Protein 5K9Z (pdb70)

Nearest PDB structures (foldseek):
  5k9z-assembly2_D  TM=1.004E+00  e=1.445E-47  Paraburkholderia xenovorans LB400
  5k9z-assembly1_C  TM=9.924E-01  e=1.159E-43  Paraburkholderia xenovorans LB400
  7djs-assembly1_D  TM=9.601E-01  e=5.267E-23  Pseudomonas aeruginosa
  7djs-assembly1_A  TM=9.626E-01  e=2.742E-22  Pseudomonas aeruginosa
  7djs-assembly1_B  TM=9.612E-01  e=4.084E-22  Pseudomonas aeruginosa

CATH classification: 3.40.50.720

Secondary structure (DSSP, 8-state):
-TTTT-EEEEETTTSHHHHHHHHHHHHTT-EEEEEES-HHHHHHHHHHSTT-EEEE--TTSHHHHHHHHHHHHHHHS---EEEE-----EEES-GGG--HHHHHHHHIIIIIHHHHHHHHHHHHHHHHT-EEEEEE--GGGT-SSSS-HHHHHHHHHHHHHHHHHHHHHGGGTEEEEEEEE----TTSS---HHHHHHHHHHHHSGGGTT--S-EEEESTTHHHH-HHHHHHHHSS--EEES--/--TTTT-EEEEETTTSHHHHHHHHHHHHTT-EEEEEES-HHHHHHHHHHSTT-EEEE--TTSHHHHHHHHHHHHHHHS---EEEE-----EEES-GGG--HHHHHHHHIIIIIHHHHHHHHHHHHHHHHT-EEEEEE--GGGTSBSSS-HHHHHHHHHHHHHHHHHHHHHGGGTEEEEEEEE---HHHHH--STTHHHHHHHHHHHH-TTSS---HHHHHHHHHHHHSGGGTT--S-EEEESTTHHHH-STTTTGGGGSPPEEE--/--TTTT-EEEEETTTSHHHHHHHHHHHHTT-EEEEEES-HHHHHHHHHHSTT-EEEE--TTSHHHHHHHHHHHHHHHS---EEEE-----EEES-GGG--HHHHHHHHIIIIIHHHHHHHHHHHHHHHHT-EEEEEE--GGGTSSSSS-HHHHHHHHHHHHHHHHHHHHHGGGTEEEEEEEE---HHHHH--SSSHHHHHHHHHHHH-TTSS---HHHHHHHHHHHHSGGGTT--S-EEEESTTHHHH-STTTTGGGGSPPEEE--/--TTTT-EEEEETTTSHHHHHHHHHHHHTT-EEEEEES-HHHHHHHHHHSTT-EEEE--TTSHHHHHHHHHHHHHHHS---EEEE-----EEES-GGG--HHHHHHHHIIIIIHHHHHHHHHHHHHHHHT-EEEEEE--GGGTSSSSS-HHHHHHHHHHHHHHHHHHHHHGGGTEEEEEEEE----TTSS---HHHHHHHHHHHHSGGGTT--S-EEEESTTTTTB-HHHHHHHHSS--EEES---

Sequence (1022 aa):
ERLKDRVALVTGAASGIGAATARLMAQEGAFVVLADVDEHAGQALARRELRDATFAYTDVSVEAQVAAAVDEALRLHGRLDCMVNNAGFVGAYGSILEETSAAAWHATLGVLLDGVFYGIKHAARAMVKQGSGCILSVASTAGVMGGLGPHAYTSAKHAVIIGLTRSAASELAPRGVRVNAVVAPGTTSPLGTPLMPQQEIAAALVYLASDDARHVNAHTLVVDSGVTVAGASGGAVFHNRPAGFMGRMSERLKDRVALVTGAASGIGAATARLMAQEGAFVVLADVDEHAGQALARELRDATFAYTDVSVEAQVAAAVDEALRLHGRLDCMVNNAGFVGAYGSILETSAAAWHATLGVLLDGVFYGIKHAARAMVKQGSGCILSVASTAGVMGGLGPHAYTSSAKHAVIIGLTRSAASELAPRGVRVNAVAPGTTVTEMMVQGRGSRQAAIDAATRASPLGTPLMPQQEIAAALVYLASDDARHVNAHTLVVDSGVTVAGASGGAVFHNRPAGFMGRSERLKDRVALVTGAASGIGAATARLMAQEGAFVVLADVDEHAGQALARRELRDATFAYTDVSVEAQVAAAVDEALRLHGRLDCMVNNAGFVGAYGSILETSAAAWHATLGVLLDGVFYGIKHAARAMVKQGSGCILSVASTAGVMGGLGPHAYTSSAKHAVIIGLTRSAASELAPRGVRVNAVVAPGTTVTEMMVQGRGSRQAAIDAATRASPLGTPLMPQQEIAAALVYLASDDARHVNAHTLVVDSGVTVAGASGGAVFHNRPAGFMGRSERLKDRVALVTGAASGIGAATARLMAQEGAFVVLADVDEHAGQALARRELRDATFAYTDVSVEAQVAAAVDEALRLHGRLDCMVNNAGFVGAYGSILEETSAAAWHATLGVLLDGVFYGIKHAARAMVKQGSGCILSVASTAGVMGGLGPHAYTSSAKHAVIGLTRSAASELAPRGVRVNAVVAPGTTSPLGTPLMPQQEIAAALVYLASDDARHVNAHTLVVDSGVTVAGASGGAVFHNRPAGFMGRMP

InterPro domains:
  IPR002347 Short-chain dehydrogenase/reductase SDR [PF13561] (14-247)
  IPR002347 Short-chain dehydrogenase/reductase SDR [PR00080] (79-90)
  IPR002347 Short-chain dehydrogenase/reductase SDR [PR00080] (133-141)
  IPR002347 Short-chain dehydrogenase/reductase SDR [PR00080] (153-172)
  IPR002347 Short-chain dehydrogenase/reductase SDR [PR00081] (9-26)
  IPR002347 Short-chain dehydrogenase/reductase SDR [PR00081] (79-90)
  IPR002347 Short-chain dehydrogenase/reductase SDR [PR00081] (127-143)
  IPR002347 Short-chain dehydrogenase/red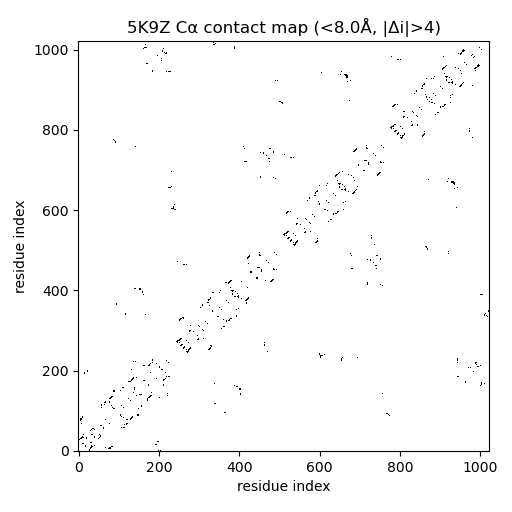uctase SDR [PR00081] (153-172)
  IPR002347 Short-chain dehydrogenase/reductase SDR [PR00081] (174-191)
  IPR002347 Short-chain dehydrogenase/reductase SDR [PR00081] (210-230)
  IPR036291 NAD(P)-binding domain superfamily [SSF51735] (6-248)
  IPR045309 Xanthoxin dehydrogenase ABA2-like [cd05326] (4-247)

Structure (mmCIF, N/CA/C/O backbone):
data_5K9Z
#
_entry.id   5K9Z
#
_cell.length_a   86.290
_cell.length_b   54.760
_cell.length_c   115.730
_cell.angle_alpha   90.000
_cell.angle_beta   100.250
_cell.angle_gamma   90.000
#
_symmetry.space_group_name_H-M   'P 1 21 1'
#
loop_
_entity.id
_entity.type
_entity.pdbx_description
1 polymer 'Putative short-chain dehydrogenase/reductase'
2 non-polymer GLYCEROL
3 water water
#
loop_
_atom_site.group_PDB
_atom_site.id
_atom_site.type_symbol
_atom_site.label_atom_id
_atom_site.label_alt_id
_atom_site.label_comp_id
_atom_site.label_asym_id
_atom_site.label_entity_id
_atom_site.label_seq_id
_atom_site.pdbx_PDB_ins_code
_atom_site.Cartn_x
_atom_site.Cartn_y
_atom_site.Cartn_z
_atom_site.occupancy
_atom_site.B_iso_or_equiv
_atom_site.auth_seq_id
_atom_site.auth_comp_id
_atom_site.auth_asym_id
_atom_site.auth_atom_id
_atom_site.pdbx_PDB_model_num
ATOM 1 N N . GLU A 1 11 ? -47.325 -0.462 15.978 1.00 44.90 11 GLU A N 1
ATOM 2 C CA . GLU A 1 11 ? -46.898 -0.258 14.597 1.00 43.23 11 GLU A CA 1
ATOM 3 C C . GLU A 1 11 ? -45.813 0.830 14.472 1.00 46.07 11 GLU A C 1
ATOM 4 O O . GLU A 1 11 ? -46.023 1.868 13.844 1.00 48.13 11 GLU A O 1
ATOM 6 N N . ARG A 1 12 ? -44.635 0.561 15.042 1.00 43.81 12 ARG A N 1
ATOM 7 C CA . ARG A 1 12 ? -43.544 1.529 15.054 1.00 43.44 12 ARG A CA 1
ATOM 8 C C . ARG A 1 12 ? -42.808 1.635 13.726 1.00 38.20 12 ARG A C 1
ATOM 9 O O . ARG A 1 12 ? -42.032 2.577 13.548 1.00 41.47 12 ARG A O 1
ATOM 17 N N . LEU A 1 13 ? -43.029 0.716 12.794 1.00 35.07 13 LEU A N 1
ATOM 18 C CA . LEU A 1 13 ? -42.357 0.728 11.499 1.00 31.65 13 LEU A CA 1
ATOM 19 C C . LEU A 1 13 ? -43.372 0.721 10.362 1.00 31.25 13 LEU A C 1
ATOM 20 O O . LEU A 1 13 ? -43.156 0.108 9.313 1.00 28.91 13 LEU A O 1
ATOM 25 N N . LYS A 1 14 ? -44.491 1.418 10.565 1.00 35.40 14 LYS A N 1
ATOM 26 C CA . LYS A 1 14 ? -45.582 1.419 9.597 1.00 37.31 14 LYS A CA 1
ATOM 27 C C . LYS A 1 14 ? -45.087 1.912 8.248 1.00 35.99 14 LYS A C 1
ATOM 28 O O . LYS A 1 14 ? -44.538 3.013 8.145 1.00 35.88 14 LYS A O 1
ATOM 30 N N . ASP A 1 15 ? -45.248 1.073 7.227 1.00 33.53 15 ASP A N 1
ATOM 31 C CA . ASP A 1 15 ? -44.872 1.365 5.847 1.00 35.43 15 ASP A CA 1
ATOM 32 C C . ASP A 1 15 ? -43.374 1.590 5.670 1.00 34.23 15 ASP A C 1
ATOM 33 O O . ASP A 1 15 ? -42.957 2.144 4.648 1.00 34.97 15 ASP A O 1
ATOM 38 N N . ARG A 1 16 ? -42.553 1.207 6.648 1.00 28.86 16 ARG A N 1
ATOM 39 C CA . ARG A 1 16 ? -41.121 1.164 6.409 1.00 27.35 16 ARG A CA 1
ATOM 40 C C . ARG A 1 16 ? -40.762 -0.076 5.597 1.00 36.04 16 ARG A C 1
ATOM 41 O O . ARG A 1 16 ? -41.497 -1.067 5.562 1.00 37.73 16 ARG A O 1
ATOM 49 N N . VAL A 1 17 ? -39.630 0.004 4.907 1.00 25.25 17 VAL A N 1
ATOM 50 C CA . VAL A 1 17 ? -39.107 -1.095 4.107 1.00 24.27 17 VAL A CA 1
ATOM 51 C C . VAL A 1 17 ? -37.842 -1.596 4.787 1.00 30.76 17 VAL A C 1
ATOM 52 O O . VAL A 1 17 ? -36.864 -0.849 4.933 1.00 22.46 17 VAL A O 1
ATOM 56 N N . ALA A 1 18 ? -37.854 -2.856 5.194 1.00 27.86 18 ALA A N 1
ATOM 57 C CA . ALA A 1 18 ? -36.721 -3.462 5.871 1.00 28.00 18 ALA A CA 1
ATOM 58 C C . ALA A 1 18 ? -36.199 -4.638 5.052 1.00 26.74 18 ALA A C 1
ATOM 59 O O . ALA A 1 18 ? -36.978 -5.405 4.475 1.00 33.37 18 ALA A O 1
ATOM 61 N N . LEU A 1 19 ? -34.878 -4.773 5.008 1.00 19.10 19 LEU A N 1
ATOM 62 C CA . LEU A 1 19 ? -34.213 -5.939 4.437 1.00 23.93 19 LEU A CA 1
ATOM 63 C C . LEU A 1 19 ? -33.456 -6.640 5.557 1.00 25.00 19 LEU A C 1
ATOM 64 O O . LEU A 1 19 ? -32.603 -6.028 6.209 1.00 21.23 19 LEU A O 1
ATOM 69 N N . VAL A 1 20 ? -33.774 -7.914 5.779 1.00 28.60 20 VAL A N 1
ATOM 70 C CA . VAL A 1 20 ? -33.198 -8.707 6.862 1.00 25.33 20 VAL A CA 1
ATOM 71 C C . VAL A 1 20 ? -32.456 -9.893 6.254 1.00 23.56 20 VAL A C 1
ATOM 72 O O . VAL A 1 20 ? -33.062 -10.711 5.548 1.00 18.29 20 VAL A O 1
ATOM 76 N N . THR A 1 21 ? -31.146 -9.982 6.510 1.00 19.47 21 THR A N 1
ATOM 77 C CA . THR A 1 21 ? -30.367 -11.125 6.049 1.00 19.79 21 THR A CA 1
ATOM 78 C C . THR A 1 21 ? -30.377 -12.233 7.098 1.00 24.26 21 THR A C 1
ATOM 79 O O . THR A 1 21 ? -30.656 -12.003 8.278 1.00 24.54 21 THR A O 1
ATOM 83 N N . GLY A 1 22 ? -30.058 -13.447 6.649 1.00 21.23 22 GLY A N 1
ATOM 84 C CA . GLY A 1 22 ? -30.219 -14.613 7.502 1.00 17.79 22 GLY A CA 1
ATOM 85 C C . GLY A 1 22 ? -31.625 -14.747 8.044 1.00 24.45 22 GLY A C 1
ATOM 86 O O . GLY A 1 22 ? -31.817 -15.242 9.162 1.00 22.67 22 GLY A O 1
ATOM 87 N N . ALA A 1 23 ? -32.624 -14.342 7.258 1.00 22.16 23 ALA A N 1
ATOM 88 C CA . ALA A 1 23 ? -33.984 -14.166 7.750 1.00 22.85 23 ALA A CA 1
ATOM 89 C C . ALA A 1 23 ? -34.747 -15.469 7.949 1.00 25.42 23 ALA A C 1
ATOM 90 O O . ALA A 1 23 ? -35.875 -15.428 8.447 1.00 29.15 23 ALA A O 1
ATOM 92 N N . ALA A 1 24 ? -34.197 -16.614 7.556 1.00 22.52 24 ALA A N 1
ATOM 93 C CA . ALA A 1 24 ? -34.994 -17.836 7.551 1.00 29.32 24 ALA A CA 1
ATOM 94 C C . ALA A 1 24 ? -34.974 -18.582 8.877 1.00 30.45 24 ALA A C 1
ATOM 95 O O . ALA A 1 24 ? -35.723 -19.550 9.030 1.00 38.14 24 ALA A O 1
ATOM 97 N N . SER A 1 25 ? -34.169 -18.155 9.844 1.00 27.86 25 SER A N 1
ATOM 98 C CA . SER A 1 25 ? -34.111 -18.871 11.110 1.00 31.20 25 SER A CA 1
ATOM 99 C C . SER A 1 25 ? -33.632 -17.921 12.196 1.00 31.82 25 SER A C 1
ATOM 100 O O . SER A 1 25 ? -33.214 -16.796 11.922 1.00 26.35 25 SER A O 1
ATOM 103 N N . GLY A 1 26 ? -33.699 -18.411 13.439 1.00 29.36 26 GLY A N 1
ATOM 104 C CA . GLY A 1 26 ? -33.112 -17.736 14.586 1.00 28.99 26 GLY A CA 1
ATOM 105 C C . GLY A 1 26 ? -33.496 -16.275 14.707 1.00 23.25 26 GLY A C 1
ATOM 106 O O . GLY A 1 26 ? -34.666 -15.897 14.585 1.00 22.38 26 GLY A O 1
ATOM 107 N N . ILE A 1 27 ? -32.490 -15.445 14.971 1.00 20.63 27 ILE A N 1
ATOM 108 C CA . ILE A 1 27 ? -32.705 -14.011 15.155 1.00 23.07 27 ILE A CA 1
ATOM 109 C C . ILE A 1 27 ? -33.289 -13.385 13.892 1.00 24.68 27 ILE A C 1
ATOM 110 O O . ILE A 1 27 ? -34.172 -12.516 13.957 1.00 22.41 27 ILE A O 1
ATOM 115 N N . GLY A 1 28 ? -32.820 -13.822 12.723 1.00 22.64 28 GLY A N 1
ATOM 116 C CA . GLY A 1 28 ? -33.288 -13.214 11.486 1.00 25.98 28 GLY A CA 1
ATOM 117 C C . GLY A 1 28 ? -34.777 -13.402 11.270 1.00 29.00 28 GLY A C 1
ATOM 118 O O . GLY A 1 28 ? -35.491 -12.459 10.911 1.00 25.48 28 GLY A O 1
ATOM 119 N N . ALA A 1 29 ? -35.267 -14.629 11.485 1.00 22.44 29 ALA A N 1
ATOM 120 C CA . ALA A 1 29 ? -36.698 -14.887 11.345 1.00 22.08 29 ALA A CA 1
ATOM 121 C C . ALA A 1 29 ? -37.503 -14.111 12.380 1.00 26.88 29 ALA A C 1
ATOM 122 O O . ALA A 1 29 ? -38.587 -13.599 12.079 1.00 28.40 29 ALA A O 1
ATOM 124 N N . ALA A 1 30 ? -37.027 -14.085 13.627 1.00 24.23 30 ALA A N 1
ATOM 125 C CA . ALA A 1 30 ? -37.729 -13.338 14.670 1.00 25.11 30 ALA A CA 1
ATOM 126 C C . ALA A 1 30 ? -37.808 -11.856 14.318 1.00 24.88 30 ALA A C 1
ATOM 127 O O . ALA A 1 30 ? -38.823 -11.196 14.571 1.00 23.68 30 ALA A O 1
ATOM 129 N N . THR A 1 31 ? -36.740 -11.318 13.727 1.00 25.21 31 THR A N 1
ATOM 130 C CA . THR A 1 31 ? -36.732 -9.915 13.331 1.00 25.72 31 THR A CA 1
ATOM 131 C C . THR A 1 31 ? -37.679 -9.654 12.165 1.00 29.25 31 THR A C 1
ATOM 132 O O . THR A 1 31 ? -38.432 -8.671 12.180 1.00 26.01 31 THR A O 1
ATOM 136 N N . ALA A 1 32 ? -37.658 -10.513 11.142 1.00 30.26 32 ALA A N 1
ATOM 137 C CA . ALA A 1 32 ? -38.603 -10.356 10.041 1.00 28.76 32 ALA A CA 1
ATOM 138 C C . ALA A 1 32 ? -40.044 -10.412 10.544 1.00 25.13 32 ALA A C 1
ATOM 139 O O . ALA A 1 32 ? -40.876 -9.577 10.172 1.00 30.48 32 ALA A O 1
ATOM 141 N N . ARG A 1 33 ? -40.358 -11.388 11.401 1.00 26.41 33 ARG A N 1
ATOM 142 C CA . ARG A 1 33 ? -41.710 -11.476 11.946 1.00 30.90 33 ARG A CA 1
ATOM 143 C C . ARG A 1 33 ? -42.082 -10.212 12.712 1.00 29.17 33 ARG A C 1
ATOM 144 O O . ARG A 1 33 ? -43.173 -9.662 12.529 1.00 27.36 33 ARG A O 1
ATOM 152 N N . LEU A 1 34 ? -41.199 -9.752 13.602 1.00 26.03 34 LEU A N 1
ATOM 153 C CA . LEU A 1 34 ? -41.551 -8.618 14.451 1.00 26.95 34 LEU A CA 1
ATOM 154 C C . LEU A 1 34 ? -41.674 -7.334 13.634 1.00 25.83 34 LEU A C 1
ATOM 155 O O . LEU A 1 34 ? -42.590 -6.532 13.857 1.00 27.22 34 LEU A O 1
ATOM 160 N N . MET A 1 35 ? -40.764 -7.123 12.682 1.00 26.08 35 MET A N 1
ATOM 161 C CA . MET A 1 35 ? -40.851 -5.928 11.853 1.00 24.58 35 MET A CA 1
ATOM 162 C C . MET A 1 35 ? -42.113 -5.945 11.004 1.00 29.91 35 MET A C 1
ATOM 163 O O . MET A 1 35 ? -42.771 -4.912 10.838 1.00 31.83 35 MET A O 1
ATOM 168 N N . ALA A 1 36 ? -42.485 -7.117 10.485 1.00 28.51 36 ALA A N 1
ATOM 169 C CA . ALA A 1 36 ? -43.750 -7.225 9.768 1.00 26.76 36 ALA A CA 1
ATOM 170 C C . ALA A 1 36 ? -44.916 -6.915 10.695 1.00 32.65 36 ALA A C 1
ATOM 171 O O . ALA A 1 36 ? -45.817 -6.144 10.346 1.00 33.58 36 ALA A O 1
ATOM 173 N N . GLN A 1 37 ? -44.899 -7.486 11.903 1.00 34.88 37 GLN A N 1
ATOM 174 C CA . GLN A 1 37 ? -45.940 -7.170 12.872 1.00 36.75 37 GLN A CA 1
ATOM 175 C C . GLN A 1 37 ? -45.976 -5.680 13.190 1.00 37.29 37 GLN A C 1
ATOM 176 O O . GLN A 1 37 ? -47.056 -5.122 13.405 1.00 39.10 37 GLN A O 1
ATOM 182 N N . GLU A 1 38 ? -44.818 -5.016 13.193 1.00 32.80 38 GLU A N 1
ATOM 183 C CA . GLU A 1 38 ? -44.744 -3.580 13.442 1.00 35.73 38 GLU A CA 1
ATOM 184 C C . GLU A 1 38 ? -45.081 -2.744 12.206 1.00 39.83 38 GLU A C 1
ATOM 185 O O . GLU A 1 38 ? -44.898 -1.518 12.231 1.00 38.29 38 GLU A O 1
ATOM 191 N N . GLY A 1 39 ? -45.548 -3.371 11.129 1.00 35.03 39 GLY A N 1
ATOM 192 C CA . GLY A 1 39 ? -46.057 -2.651 9.981 1.00 32.46 39 GLY A CA 1
ATOM 193 C C . GLY A 1 39 ? -45.105 -2.452 8.824 1.00 29.57 39 GLY A C 1
ATOM 194 O O . GLY A 1 39 ? -45.446 -1.714 7.892 1.00 30.28 39 GLY A O 1
ATOM 195 N N . ALA A 1 40 ? -43.938 -3.088 8.841 1.00 28.80 40 ALA A N 1
ATOM 196 C CA . ALA A 1 40 ? -42.949 -2.915 7.789 1.00 27.77 40 ALA A CA 1
ATOM 197 C C . ALA A 1 40 ? -43.217 -3.849 6.616 1.00 28.08 40 ALA A C 1
ATOM 198 O O . ALA A 1 40 ? -43.799 -4.924 6.769 1.00 28.93 40 ALA A O 1
ATOM 200 N N . PHE A 1 41 ? -42.796 -3.416 5.434 1.00 29.82 41 PHE A N 1
ATOM 201 C CA . PHE A 1 41 ? -42.623 -4.304 4.291 1.00 27.39 41 PHE A CA 1
ATOM 202 C C . PHE A 1 41 ? -41.234 -4.920 4.405 1.00 28.43 41 PHE A C 1
ATOM 203 O O . PHE A 1 41 ? -40.237 -4.192 4.463 1.00 29.87 41 PHE A O 1
ATOM 211 N N . VAL A 1 42 ? -41.163 -6.248 4.465 1.00 25.50 42 VAL A N 1
ATOM 212 C CA . VAL A 1 42 ? -39.918 -6.950 4.767 1.00 24.52 42 VAL A CA 1
ATOM 213 C C . VAL A 1 42 ? -39.451 -7.703 3.530 1.00 24.31 42 VAL A C 1
ATOM 214 O O . VAL A 1 42 ? -40.234 -8.419 2.896 1.00 32.85 42 VAL A O 1
ATOM 218 N N . VAL A 1 4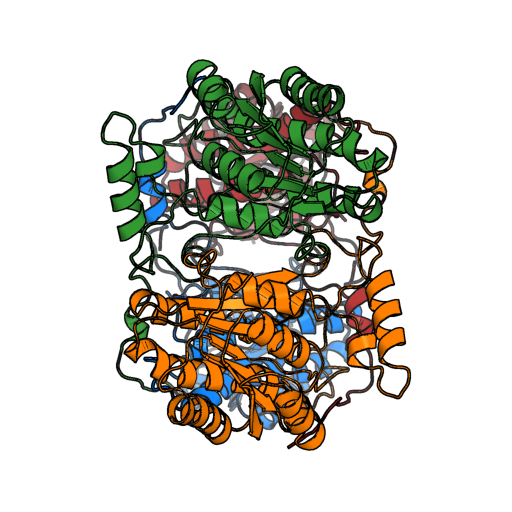3 ? -38.186 -7.529 3.173 1.00 23.95 43 VAL A N 1
ATOM 219 C CA . VAL A 1 43 ? -37.536 -8.385 2.190 1.00 24.29 43 VAL A CA 1
ATOM 220 C C . VAL A 1 43 ? -36.669 -9.353 2.972 1.00 28.29 43 VAL A C 1
ATOM 221 O O . VAL A 1 43 ? -35.763 -8.932 3.702 1.00 25.09 43 VAL A O 1
ATOM 225 N N . LEU A 1 44 ? -36.968 -10.641 2.854 1.00 29.64 44 LEU A N 1
ATOM 226 C CA . LEU A 1 44 ? -36.238 -11.679 3.568 1.00 31.06 44 LEU A CA 1
ATOM 227 C C . LEU A 1 44 ? -35.123 -12.211 2.676 1.00 31.25 44 LEU A C 1
ATOM 228 O O . LEU A 1 44 ? -35.380 -12.622 1.543 1.00 31.31 44 LEU A O 1
ATOM 233 N N . ALA A 1 45 ? -33.888 -12.147 3.161 1.00 23.25 45 ALA A N 1
ATOM 234 C CA . ALA A 1 45 ? -32.720 -12.614 2.425 1.00 25.25 45 ALA A CA 1
ATOM 235 C C . ALA A 1 45 ? -32.052 -13.749 3.196 1.00 27.73 45 ALA A C 1
ATOM 236 O O . ALA A 1 45 ? -31.792 -13.617 4.399 1.00 22.51 45 ALA A O 1
ATOM 238 N N . ASP A 1 46 ? -31.764 -14.855 2.509 1.00 21.46 46 ASP A N 1
ATOM 239 C CA . ASP A 1 46 ? -31.117 -16.005 3.138 1.00 24.40 46 ASP A CA 1
ATOM 240 C C . ASP A 1 46 ? -30.699 -16.965 2.038 1.00 26.33 46 ASP A C 1
ATOM 241 O O . ASP A 1 46 ? -31.073 -16.804 0.875 1.00 27.14 46 ASP A O 1
ATOM 246 N N . VAL A 1 47 ? -29.904 -17.966 2.417 1.00 23.82 47 VAL A N 1
ATOM 247 C CA . VAL A 1 47 ? -29.568 -19.048 1.499 1.00 27.26 47 VAL A CA 1
ATOM 248 C C . VAL A 1 47 ? -30.478 -20.259 1.661 1.00 33.66 47 VAL A C 1
ATOM 249 O O . VAL A 1 47 ? -30.437 -21.163 0.810 1.00 30.36 47 VAL A O 1
ATOM 253 N N . ASP A 1 48 ? -31.334 -20.286 2.684 1.00 33.69 48 ASP A N 1
ATOM 254 C CA . ASP A 1 48 ? -32.269 -21.399 2.876 1.00 34.48 48 ASP A CA 1
ATOM 255 C C . ASP A 1 48 ? -33.550 -21.052 2.125 1.00 32.21 48 ASP A C 1
ATOM 256 O O . ASP A 1 48 ? -34.449 -20.400 2.652 1.00 35.14 48 ASP A O 1
ATOM 261 N N . GLU A 1 49 ? -33.644 -21.521 0.880 1.00 31.95 49 GLU A N 1
ATOM 262 C CA . GLU A 1 49 ? -34.735 -21.095 0.012 1.00 37.39 49 GLU A CA 1
ATOM 263 C C . GLU A 1 49 ? -36.079 -21.613 0.499 1.00 40.45 49 GLU A C 1
ATOM 264 O O . GLU A 1 49 ? -37.072 -20.875 0.506 1.00 36.11 49 GLU A O 1
ATOM 270 N N . HIS A 1 50 ? -36.138 -22.888 0.889 1.00 39.42 50 HIS A N 1
ATOM 271 C CA . HIS A 1 50 ? -37.411 -23.463 1.306 1.00 40.55 50 HIS A CA 1
ATOM 272 C C . HIS A 1 50 ? -37.931 -22.787 2.571 1.00 35.88 50 HIS A C 1
ATOM 273 O O . HIS A 1 50 ? -39.081 -22.348 2.620 1.00 36.25 50 HIS A O 1
ATOM 280 N N . ALA A 1 51 ? -37.086 -22.653 3.593 1.00 34.02 51 ALA A N 1
ATOM 281 C CA . ALA A 1 51 ? -37.526 -21.965 4.805 1.00 32.48 51 ALA A CA 1
ATOM 282 C C . ALA A 1 51 ? -37.788 -20.487 4.537 1.00 35.46 51 ALA A C 1
ATOM 283 O O . ALA A 1 51 ? -38.727 -19.904 5.092 1.00 33.90 51 ALA A O 1
ATOM 285 N N . GLY A 1 52 ? -36.954 -19.856 3.708 1.00 36.09 52 GLY A N 1
ATOM 286 C CA . GLY A 1 52 ? -37.156 -18.447 3.407 1.00 27.97 52 GLY A CA 1
ATOM 287 C C . GLY A 1 52 ? -38.471 -18.196 2.695 1.00 29.57 52 GLY A C 1
ATOM 288 O O . GLY A 1 52 ? -39.216 -17.274 3.037 1.00 28.79 52 GLY A O 1
ATOM 289 N N . GLN A 1 53 ? -38.776 -19.018 1.690 1.00 31.61 53 GLN A N 1
ATOM 290 C CA . GLN A 1 53 ? -40.047 -18.869 0.991 1.00 38.32 53 GLN A CA 1
ATOM 291 C C . GLN A 1 53 ? -41.224 -19.140 1.920 1.00 40.45 53 GLN A C 1
ATOM 292 O O . GLN A 1 53 ? -42.270 -18.486 1.815 1.00 39.88 53 GLN A O 1
ATOM 298 N N . ALA A 1 54 ? -41.082 -20.108 2.830 1.00 41.07 54 ALA A N 1
ATOM 299 C CA . ALA A 1 54 ? -42.191 -20.424 3.727 1.00 42.86 54 ALA A CA 1
ATOM 300 C C . ALA A 1 54 ? -42.510 -19.243 4.631 1.00 37.65 54 ALA A C 1
ATOM 301 O O . ALA A 1 54 ? -43.683 -18.911 4.845 1.00 37.86 54 ALA A O 1
ATOM 303 N N . LEU A 1 55 ? -41.476 -18.586 5.153 1.00 35.14 55 LEU A N 1
ATOM 304 C CA . LEU A 1 55 ? -41.685 -17.418 5.999 1.00 34.87 55 LEU A CA 1
ATOM 305 C C . LEU A 1 55 ? -42.250 -16.251 5.200 1.00 33.53 55 LEU A C 1
ATOM 306 O O . LEU A 1 55 ? -43.067 -15.482 5.715 1.00 32.48 55 LEU A O 1
ATOM 311 N N . ALA A 1 56 ? -41.808 -16.084 3.952 1.00 29.80 56 ALA A N 1
ATOM 312 C CA . ALA A 1 56 ? -42.374 -15.039 3.105 1.00 37.97 56 ALA A CA 1
ATOM 313 C C . ALA A 1 56 ? -43.863 -15.269 2.869 1.00 40.44 56 ALA A C 1
ATOM 314 O O . ALA A 1 56 ? -44.645 -14.313 2.814 1.00 45.20 56 ALA A O 1
ATOM 316 N N . ARG A 1 57 ? -44.273 -16.533 2.718 1.00 40.27 57 ARG A N 1
ATOM 317 C CA A ARG A 1 57 ? -45.696 -16.834 2.580 0.49 41.52 57 ARG A CA 1
ATOM 318 C CA B ARG A 1 57 ? -45.696 -16.838 2.581 0.51 41.52 57 ARG A CA 1
ATOM 319 C C . ARG A 1 57 ? -46.447 -16.515 3.868 1.00 43.41 57 ARG A C 1
ATOM 320 O O . ARG A 1 57 ? -47.595 -16.059 3.824 1.00 44.37 57 ARG A O 1
ATOM 335 N N . GLU A 1 58 ? -45.810 -16.747 5.014 1.00 40.46 58 GLU A N 1
ATOM 336 C CA . GLU A 1 58 ? -46.465 -16.547 6.301 1.00 42.31 58 GLU A CA 1
ATOM 337 C C . GLU A 1 58 ? -46.701 -15.068 6.590 1.00 39.63 58 GLU A C 1
ATOM 338 O O . GLU A 1 58 ? -47.761 -14.696 7.106 1.00 43.85 58 GLU A O 1
ATOM 344 N N . LEU A 1 59 ? -45.732 -14.212 6.270 1.00 37.86 59 LEU A N 1
ATOM 345 C CA . LEU A 1 59 ? -45.801 -12.798 6.623 1.00 41.90 59 LEU A CA 1
ATOM 346 C C . LEU A 1 59 ? -46.481 -11.993 5.524 1.00 50.81 59 LEU A C 1
ATOM 347 O O . LEU A 1 59 ? -46.217 -12.191 4.333 1.00 55.08 59 LEU A O 1
ATOM 352 N N . ARG A 1 60 ? -47.337 -11.060 5.933 1.00 51.97 60 ARG A N 1
ATOM 353 C CA . ARG A 1 60 ? -48.015 -10.199 4.972 1.00 52.36 60 ARG A CA 1
ATOM 354 C C . ARG A 1 60 ? -47.023 -9.254 4.308 1.00 46.51 60 ARG A C 1
ATOM 355 O O . ARG A 1 60 ? -46.231 -8.590 4.985 1.00 41.44 60 ARG A O 1
ATOM 357 N N . ASP A 1 61 ? -47.058 -9.219 2.975 1.00 44.02 61 ASP A N 1
ATOM 358 C CA . ASP A 1 61 ? -46.309 -8.274 2.153 1.00 46.52 61 ASP A CA 1
ATOM 359 C C . ASP A 1 61 ? -44.802 -8.455 2.255 1.00 43.07 61 ASP A C 1
ATOM 360 O O . ASP A 1 61 ? -44.049 -7.525 1.959 1.00 43.76 61 ASP A O 1
ATOM 365 N N . ALA A 1 62 ? -44.347 -9.634 2.661 1.00 40.73 62 ALA A N 1
ATOM 366 C CA . ALA A 1 62 ? -42.933 -9.967 2.682 1.00 39.18 62 ALA A CA 1
ATOM 367 C C . ALA A 1 62 ? -42.585 -10.759 1.428 1.00 37.09 62 ALA A C 1
ATOM 368 O O . ALA A 1 62 ? -43.431 -11.456 0.865 1.00 35.82 62 ALA A O 1
ATOM 370 N N . THR A 1 63 ? -41.335 -10.638 0.984 1.00 29.71 63 THR A N 1
ATOM 371 C CA . THR A 1 63 ? -40.835 -11.397 -0.153 1.00 31.74 63 THR A CA 1
ATOM 372 C C . THR A 1 63 ? -39.469 -11.968 0.195 1.00 29.98 63 THR A C 1
ATOM 373 O O . THR A 1 63 ? -38.746 -11.426 1.034 1.00 31.02 63 THR A O 1
ATOM 377 N N . PHE A 1 64 ? -39.113 -13.068 -0.460 1.00 28.44 64 PHE A N 1
ATOM 378 C CA . PHE A 1 64 ? -37.836 -13.723 -0.224 1.00 29.28 64 PHE A CA 1
ATOM 379 C C . PHE A 1 64 ? -36.894 -13.465 -1.391 1.00 28.65 64 PHE A C 1
ATOM 380 O O . PHE A 1 64 ? -37.311 -13.494 -2.548 1.00 29.54 64 PHE A O 1
ATOM 388 N N . ALA A 1 65 ? -35.616 -13.250 -1.088 1.00 28.81 65 ALA A N 1
ATOM 389 C CA . ALA A 1 65 ? -34.591 -13.045 -2.109 1.00 28.32 65 ALA A CA 1
ATOM 390 C C . ALA A 1 65 ? -33.378 -13.866 -1.710 1.00 27.60 65 ALA A C 1
ATOM 391 O O . ALA A 1 65 ? -32.754 -13.588 -0.680 1.00 27.32 65 ALA A O 1
ATOM 393 N N . TYR A 1 66 ? -33.051 -14.879 -2.507 1.00 29.63 66 TYR A N 1
ATOM 394 C CA . TYR A 1 66 ? -31.891 -15.708 -2.205 1.00 29.18 66 TYR A CA 1
ATOM 395 C C . TYR A 1 66 ? -30.656 -14.836 -2.110 1.00 27.15 66 TYR A C 1
ATOM 396 O O . TYR A 1 66 ? -30.315 -14.133 -3.064 1.00 27.13 66 TYR A O 1
ATOM 405 N N . THR A 1 67 ? -29.963 -14.906 -0.974 1.00 22.67 67 THR A N 1
ATOM 406 C CA . THR A 1 67 ? -28.821 -14.027 -0.745 1.00 25.04 67 THR A CA 1
ATOM 407 C C . THR A 1 67 ? -27.798 -14.744 0.117 1.00 24.12 67 THR A C 1
ATOM 408 O O . THR A 1 67 ? -28.069 -15.051 1.281 1.00 24.57 67 THR A O 1
ATOM 412 N N . ASP A 1 68 ? -26.633 -14.998 -0.464 1.00 24.40 68 ASP A N 1
ATOM 413 C CA . ASP A 1 68 ? -25.434 -15.392 0.269 1.00 19.06 68 ASP A CA 1
ATOM 414 C C . ASP A 1 68 ? -24.652 -14.112 0.548 1.00 21.08 68 ASP A C 1
ATOM 415 O O . ASP A 1 68 ? -24.094 -13.510 -0.375 1.00 22.62 68 ASP A O 1
ATOM 420 N N . VAL A 1 69 ? -24.634 -13.674 1.813 1.00 16.69 69 VAL A N 1
ATOM 421 C CA . VAL A 1 69 ? -24.046 -12.378 2.134 1.00 19.91 69 VAL A CA 1
ATOM 422 C C . VAL A 1 69 ? -22.539 -12.353 1.944 1.00 19.83 69 VAL A C 1
ATOM 423 O O . VAL A 1 69 ? -21.948 -11.273 1.968 1.00 16.95 69 VAL A O 1
ATOM 427 N N . SER A 1 70 ? -21.894 -13.510 1.767 1.00 17.69 70 SER A N 1
ATOM 428 C CA . SER A 1 70 ? -20.471 -13.494 1.446 1.00 21.22 70 SER A CA 1
ATOM 429 C C . SER A 1 70 ? -20.193 -13.087 0.002 1.00 24.82 70 SER A C 1
ATOM 430 O O . SER A 1 70 ? -19.024 -12.898 -0.353 1.00 21.99 70 SER A O 1
ATOM 433 N N . VAL A 1 71 ? -21.230 -12.949 -0.825 1.00 20.32 71 VAL A N 1
ATOM 434 C CA . VAL A 1 71 ? -21.102 -12.614 -2.235 1.00 21.99 71 VAL A CA 1
ATOM 435 C C . VAL A 1 71 ? -21.660 -11.211 -2.413 1.00 20.81 71 VAL A C 1
ATOM 436 O O . VAL A 1 71 ? -22.872 -10.996 -2.286 1.00 19.70 71 VAL A O 1
ATOM 440 N N . GLU A 1 72 ? -20.781 -10.256 -2.717 1.00 19.79 72 GLU A N 1
ATOM 441 C CA . GLU A 1 72 ? -21.205 -8.857 -2.753 1.00 19.48 72 GLU A CA 1
ATOM 442 C C . GLU A 1 72 ? -22.339 -8.634 -3.748 1.00 15.81 72 GLU A C 1
ATOM 443 O O . GLU A 1 72 ? -23.312 -7.933 -3.444 1.00 22.79 72 GLU A O 1
ATOM 449 N N . ALA A 1 73 ? -22.249 -9.247 -4.934 1.00 18.04 73 ALA A N 1
ATOM 450 C CA . ALA A 1 73 ? -23.273 -9.027 -5.948 1.00 23.07 73 ALA A CA 1
ATOM 451 C C . ALA A 1 73 ? -24.649 -9.443 -5.449 1.00 20.45 73 ALA A C 1
ATOM 452 O O . ALA A 1 73 ? -25.657 -8.832 -5.827 1.00 19.50 73 ALA A O 1
ATOM 454 N N . GLN A 1 74 ? -24.721 -10.488 -4.623 1.00 18.85 74 GLN A N 1
ATOM 455 C CA . GLN A 1 74 ? -26.019 -10.929 -4.124 1.00 24.84 74 GLN A CA 1
ATOM 456 C C . GLN A 1 74 ? -26.565 -9.964 -3.080 1.00 21.81 74 GLN A C 1
ATOM 457 O O . GLN A 1 74 ? -27.777 -9.734 -3.018 1.00 19.24 74 GLN A O 1
ATOM 463 N N . VAL A 1 75 ? -25.691 -9.399 -2.250 1.00 21.49 75 VAL A N 1
ATOM 464 C CA . VAL A 1 75 ? -26.131 -8.371 -1.310 1.00 19.70 75 VAL A CA 1
ATOM 465 C C . VAL A 1 75 ? -26.628 -7.142 -2.062 1.00 22.57 75 VAL A C 1
ATOM 466 O O . VAL A 1 75 ? -27.679 -6.576 -1.731 1.00 24.93 75 VAL A O 1
ATOM 470 N N . ALA A 1 76 ? -25.879 -6.705 -3.081 1.00 22.06 76 ALA A N 1
ATOM 471 C CA . ALA A 1 76 ? -26.329 -5.570 -3.884 1.00 21.06 76 ALA A CA 1
ATOM 472 C C . ALA A 1 76 ? -27.653 -5.880 -4.563 1.00 24.26 76 ALA A C 1
ATOM 473 O O . ALA A 1 76 ? -28.538 -5.017 -4.644 1.00 23.05 76 ALA A O 1
ATOM 475 N N . ALA A 1 77 ? -27.801 -7.113 -5.065 1.00 19.36 77 ALA A N 1
ATOM 476 C CA . ALA A 1 77 ? -29.031 -7.503 -5.745 1.00 25.81 77 ALA A CA 1
ATOM 477 C C . ALA A 1 77 ? -30.220 -7.530 -4.785 1.00 24.99 77 ALA A C 1
ATOM 478 O O . ALA A 1 77 ? -31.351 -7.230 -5.187 1.00 25.41 77 ALA A O 1
ATOM 480 N N . ALA A 1 78 ? -29.993 -7.900 -3.526 1.00 22.78 78 ALA A N 1
ATOM 481 C CA . ALA A 1 78 ? -31.082 -7.876 -2.556 1.00 20.23 78 ALA A CA 1
ATOM 482 C C . ALA A 1 78 ? -31.533 -6.448 -2.281 1.00 22.18 78 ALA A C 1
ATOM 483 O O . ALA A 1 78 ? -32.736 -6.160 -2.270 1.00 25.49 78 ALA A O 1
ATOM 485 N N . VAL A 1 79 ? -30.580 -5.535 -2.093 1.00 20.14 79 VAL A N 1
ATOM 486 C CA . VAL A 1 79 ? -30.918 -4.120 -1.938 1.00 21.83 79 VAL A CA 1
ATOM 487 C C . VAL A 1 79 ? -31.663 -3.617 -3.173 1.00 23.39 79 VAL A C 1
ATOM 488 O O . VAL A 1 79 ? -32.718 -2.974 -3.068 1.00 25.87 79 VAL A O 1
ATOM 492 N N . ASP A 1 80 ? -31.138 -3.928 -4.368 1.00 25.72 80 ASP A N 1
ATOM 493 C CA . ASP A 1 80 ? -31.788 -3.500 -5.607 1.00 24.36 80 ASP A CA 1
ATOM 494 C C . ASP A 1 80 ? -33.205 -4.058 -5.726 1.00 27.64 80 ASP A C 1
ATOM 495 O O . ASP A 1 80 ? -34.119 -3.358 -6.181 1.00 29.79 80 ASP A O 1
ATOM 500 N N . GLU A 1 81 ? -33.408 -5.321 -5.341 1.00 24.84 81 GLU A N 1
ATOM 501 C CA . GLU A 1 81 ? -34.753 -5.886 -5.379 1.00 32.82 81 GLU A CA 1
ATOM 502 C C . GLU A 1 81 ? -35.687 -5.172 -4.404 1.00 33.05 81 GLU A C 1
ATOM 503 O O . GLU A 1 81 ? -36.854 -4.915 -4.727 1.00 25.79 81 GLU A O 1
ATOM 509 N N . ALA A 1 82 ? -35.200 -4.858 -3.200 1.00 27.43 82 ALA A N 1
ATOM 510 C CA . ALA A 1 82 ? -36.005 -4.058 -2.282 1.00 25.71 82 ALA A CA 1
ATOM 511 C C . ALA A 1 82 ? -36.423 -2.738 -2.929 1.00 29.42 82 ALA A C 1
ATOM 512 O O . ALA A 1 82 ? -37.592 -2.341 -2.845 1.00 29.31 82 ALA A O 1
ATOM 514 N N . LEU A 1 83 ? -35.492 -2.064 -3.612 1.00 26.90 83 LEU A N 1
ATOM 515 C CA . LEU A 1 83 ? -35.832 -0.803 -4.269 1.00 29.41 83 LEU A CA 1
ATOM 516 C C . LEU A 1 83 ? -36.793 -1.022 -5.432 1.00 30.47 83 LEU A C 1
ATOM 517 O O . LEU A 1 83 ? -37.720 -0.227 -5.631 1.00 27.08 83 LEU A O 1
ATOM 522 N N . ARG A 1 84 ? -36.600 -2.095 -6.208 1.00 29.97 84 ARG A N 1
ATOM 523 C CA . ARG A 1 84 ? -37.508 -2.346 -7.322 1.00 35.86 84 ARG A CA 1
ATOM 524 C C . ARG A 1 84 ? -38.932 -2.556 -6.822 1.00 38.41 84 ARG A C 1
ATOM 525 O O . ARG A 1 84 ? -39.889 -2.042 -7.411 1.00 30.52 84 ARG A O 1
ATOM 533 N N . LEU A 1 85 ? -39.086 -3.289 -5.715 1.00 38.34 85 LEU A N 1
ATOM 534 C CA . LEU A 1 85 ? -40.414 -3.610 -5.204 1.00 35.49 85 LEU A CA 1
ATOM 535 C C . LEU A 1 85 ? -41.072 -2.409 -4.538 1.00 34.41 85 LEU A C 1
ATOM 536 O O . LEU A 1 85 ? -42.282 -2.206 -4.676 1.00 35.30 85 LEU A O 1
ATOM 541 N N . HIS A 1 86 ? -40.305 -1.616 -3.784 1.00 34.00 86 HIS A N 1
ATOM 542 C CA . HIS A 1 86 ? -40.905 -0.604 -2.924 1.00 32.83 86 HIS A CA 1
ATOM 543 C C . HIS A 1 86 ? -40.396 0.813 -3.148 1.00 32.70 86 HIS A C 1
ATOM 544 O O . HIS A 1 86 ? -41.012 1.751 -2.627 1.00 30.87 86 HIS A O 1
ATOM 551 N N . GLY A 1 87 ? -39.335 1.008 -3.929 1.00 32.61 87 GLY A N 1
ATOM 552 C CA . GLY A 1 87 ? -38.856 2.338 -4.227 1.00 34.91 87 GLY A CA 1
ATOM 553 C C . GLY A 1 87 ? -38.053 3.008 -3.133 1.00 33.52 87 GLY A C 1
ATOM 554 O O . GLY A 1 87 ? -37.585 4.133 -3.345 1.00 30.54 87 GLY A O 1
ATOM 555 N N . ARG A 1 88 ? -37.885 2.367 -1.973 1.00 35.74 88 ARG A N 1
ATOM 556 C CA . ARG A 1 88 ? -37.064 2.908 -0.893 1.00 33.22 88 ARG A CA 1
ATOM 557 C C . ARG A 1 88 ? -36.658 1.780 0.049 1.00 30.74 88 ARG A C 1
ATOM 558 O O . ARG A 1 88 ? -37.275 0.709 0.074 1.00 28.84 88 ARG A O 1
ATOM 566 N N . LEU A 1 89 ? -35.590 2.035 0.809 1.00 29.35 89 LEU A N 1
ATOM 567 C CA . LEU A 1 89 ? -35.086 1.124 1.831 1.00 27.45 89 LEU A CA 1
ATOM 568 C C . LEU A 1 89 ? -34.868 1.912 3.112 1.00 27.02 89 LEU A C 1
ATOM 569 O O . LEU A 1 89 ? -34.036 2.825 3.147 1.00 27.73 89 LEU A O 1
ATOM 574 N N . ASP A 1 90 ? -35.591 1.549 4.163 1.00 24.86 90 ASP A N 1
ATOM 575 C CA . ASP A 1 90 ? -35.503 2.288 5.415 1.00 24.73 90 ASP A CA 1
ATOM 576 C C . ASP A 1 90 ? -34.584 1.643 6.429 1.00 26.68 90 ASP A C 1
ATOM 577 O O . ASP A 1 90 ? -33.931 2.352 7.202 1.00 25.31 90 ASP A O 1
ATOM 582 N N . CYS A 1 91 ? -34.505 0.316 6.439 1.00 23.81 91 CYS A N 1
ATOM 583 C CA . CYS A 1 91 ? -33.758 -0.377 7.470 1.00 20.32 91 CYS A CA 1
ATOM 584 C C . CYS A 1 91 ? -33.071 -1.590 6.873 1.00 21.34 91 CYS A C 1
ATOM 585 O O . CYS A 1 91 ? -33.714 -2.410 6.210 1.00 22.44 91 CYS A O 1
ATOM 588 N N . MET A 1 92 ? -31.779 -1.711 7.134 1.00 18.84 92 MET A N 1
ATOM 589 C CA . MET A 1 92 ? -30.988 -2.856 6.711 1.00 22.34 92 MET A CA 1
ATOM 590 C C . MET A 1 92 ? -30.534 -3.601 7.952 1.00 23.57 92 MET A C 1
ATOM 591 O O . MET A 1 92 ? -29.983 -2.984 8.870 1.00 17.19 92 MET A O 1
ATOM 596 N N . VAL A 1 93 ? -30.743 -4.917 7.979 1.00 20.21 93 VAL A N 1
ATOM 597 C CA . VAL A 1 93 ? -30.309 -5.743 9.105 1.00 17.69 93 VAL A CA 1
ATOM 598 C C . VAL A 1 93 ? -29.298 -6.763 8.594 1.00 20.67 93 VAL A C 1
ATOM 599 O O . VAL A 1 93 ? -29.661 -7.707 7.881 1.00 21.24 93 VAL A O 1
ATOM 603 N N . ASN A 1 94 ? -28.030 -6.584 8.969 1.00 16.18 94 ASN A N 1
ATOM 604 C CA . ASN A 1 94 ? -26.959 -7.516 8.610 1.00 13.26 94 ASN A CA 1
ATOM 605 C C . ASN A 1 94 ? -26.903 -8.606 9.668 1.00 25.07 94 ASN A C 1
ATOM 606 O O . ASN A 1 94 ? -26.268 -8.436 10.710 1.00 26.49 94 ASN A O 1
ATOM 611 N N . ASN A 1 95 ? -27.516 -9.750 9.383 1.00 16.52 95 ASN A N 1
ATOM 612 C CA . ASN A 1 95 ? -27.631 -10.824 10.359 1.00 18.78 95 ASN A CA 1
ATOM 613 C C . ASN A 1 95 ? -27.220 -12.154 9.731 1.00 25.54 95 ASN A C 1
ATOM 614 O O . ASN A 1 95 ? -27.524 -12.422 8.564 1.00 24.07 95 ASN A O 1
ATOM 619 N N . ALA A 1 96 ? -26.497 -12.974 10.491 1.00 23.81 96 ALA A N 1
ATOM 620 C CA . ALA A 1 96 ? -26.135 -14.309 10.021 1.00 27.96 96 ALA A CA 1
ATOM 621 C C . ALA A 1 96 ? -26.131 -15.292 11.189 1.00 29.04 96 ALA A C 1
ATOM 622 O O . ALA A 1 96 ? -25.490 -15.044 12.214 1.00 31.12 96 ALA A O 1
ATOM 624 N N . GLY A 1 97 ? -26.849 -16.402 11.040 1.00 28.75 97 GLY A N 1
ATOM 625 C CA . GLY A 1 97 ? -26.768 -17.468 12.025 1.00 28.72 97 GLY A CA 1
ATOM 626 C C . GLY A 1 97 ? -25.612 -18.400 11.716 1.00 30.63 97 GLY A C 1
ATOM 627 O O . GLY A 1 97 ? -25.811 -19.482 11.159 1.00 36.67 97 GLY A O 1
ATOM 628 N N . PHE A 1 98 ? -24.398 -17.995 12.077 1.00 30.97 98 PHE A N 1
ATOM 629 C CA . PHE A 1 98 ? -23.200 -18.619 11.536 1.00 29.26 98 PHE A CA 1
ATOM 630 C C . PHE A 1 98 ? -22.060 -18.419 12.518 1.00 29.08 98 PHE A C 1
ATOM 631 O O . PHE A 1 98 ? -21.907 -17.325 13.072 1.00 28.91 98 PHE A O 1
ATOM 639 N N . VAL A 1 99 ? -21.246 -19.465 12.704 1.00 23.35 99 VAL A N 1
ATOM 640 C CA . VAL A 1 99 ? -20.104 -19.433 13.616 1.00 26.26 99 VAL A CA 1
ATOM 641 C C . VAL A 1 99 ? -18.783 -19.606 12.868 1.00 23.17 99 VAL A C 1
ATOM 642 O O . VAL A 1 99 ? -17.845 -18.821 13.056 1.00 21.10 99 VAL A O 1
ATOM 646 N N . GLY A 1 100 ? -18.675 -20.654 12.061 1.00 22.36 100 GLY A N 1
ATOM 647 C CA . GLY A 1 100 ? -17.491 -20.847 11.237 1.00 22.96 100 GLY A CA 1
ATOM 648 C C . GLY A 1 100 ? -16.417 -21.619 11.976 1.00 24.39 100 GLY A C 1
ATOM 649 O O . GLY A 1 100 ? -16.704 -22.619 12.632 1.00 25.19 100 GLY A O 1
ATOM 650 N N . ALA A 1 101 ? -15.181 -21.137 11.884 1.00 13.69 101 ALA A N 1
ATOM 651 C CA . ALA A 1 101 ? -14.028 -21.877 12.386 1.00 13.96 101 ALA A CA 1
ATOM 652 C C . ALA A 1 101 ? -14.055 -21.999 13.908 1.00 17.13 101 ALA A C 1
ATOM 653 O O . ALA A 1 101 ? -14.380 -21.037 14.616 1.00 18.57 101 ALA A O 1
ATOM 655 N N . TYR A 1 102 ? -13.672 -23.179 14.413 1.00 17.37 102 TYR A N 1
ATOM 656 C CA . TYR A 1 102 ? -13.517 -23.397 15.853 1.00 24.74 102 TYR A CA 1
ATOM 657 C C . TYR A 1 102 ? -12.267 -24.230 16.129 1.00 23.96 102 TYR A C 1
ATOM 658 O O . TYR A 1 102 ? -11.673 -24.844 15.228 1.00 20.60 102 TYR A O 1
ATOM 667 N N . GLY A 1 103 ? -11.889 -24.272 17.403 1.00 19.20 103 GLY A N 1
ATOM 668 C CA . GLY A 1 103 ? -10.678 -24.954 17.842 1.00 18.52 103 GLY A CA 1
ATOM 669 C C . GLY A 1 103 ? -9.485 -24.016 17.974 1.00 15.52 103 GLY A C 1
ATOM 670 O O . GLY A 1 103 ? -9.601 -22.794 17.908 1.00 18.91 103 GLY A O 1
ATOM 671 N N . SER A 1 104 ? -8.312 -24.626 18.166 1.00 16.05 104 SER A N 1
ATOM 672 C CA . SER A 1 104 ? -7.102 -23.902 18.548 1.00 15.72 104 SER A CA 1
ATOM 673 C C . SER A 1 104 ? -6.603 -22.958 17.455 1.00 22.10 104 SER A C 1
ATOM 674 O O . SER A 1 104 ? -6.621 -23.285 16.264 1.00 19.25 104 SER A O 1
ATOM 677 N N . ILE A 1 105 ? -6.120 -21.783 17.870 1.00 19.23 105 ILE A N 1
ATOM 678 C CA . ILE A 1 105 ? -5.546 -20.871 16.885 1.00 18.97 105 ILE A CA 1
ATOM 679 C C . ILE A 1 105 ? -4.321 -21.505 16.231 1.00 20.23 105 ILE A C 1
ATOM 680 O O . ILE A 1 105 ? -3.991 -21.194 15.079 1.00 20.29 105 ILE A O 1
ATOM 685 N N . LEU A 1 106 ? -3.657 -22.438 16.928 1.00 15.22 106 LEU A N 1
ATOM 686 C CA . LEU A 1 106 ? -2.478 -23.098 16.369 1.00 20.59 106 LEU A CA 1
ATOM 687 C C . LEU A 1 106 ? -2.798 -23.910 15.120 1.00 22.44 106 LEU A C 1
ATOM 688 O O . LEU A 1 106 ? -1.897 -24.163 14.310 1.00 22.45 106 LEU A O 1
ATOM 693 N N . GLU A 1 107 ? -4.051 -24.337 14.956 1.00 24.22 107 GLU A N 1
ATOM 694 C CA A GLU A 1 107 ? -4.417 -25.254 13.882 0.58 25.29 107 GLU A CA 1
ATOM 695 C CA B GLU A 1 107 ? -4.454 -25.273 13.914 0.42 25.57 107 GLU A CA 1
ATOM 696 C C . GLU A 1 107 ? -5.518 -24.704 12.983 1.00 25.80 107 GLU A C 1
ATOM 697 O O . GLU A 1 107 ? -6.063 -25.444 12.163 1.00 28.88 107 GLU A O 1
ATOM 708 N N . THR A 1 108 ? -5.858 -23.433 13.105 1.00 15.19 108 THR A N 1
ATOM 709 C CA . THR A 1 108 ? -6.896 -22.864 12.267 1.00 16.46 108 THR A CA 1
ATOM 710 C C . THR A 1 108 ? -6.308 -22.585 10.887 1.00 20.40 108 THR A C 1
ATOM 711 O O . THR A 1 108 ? -5.282 -21.907 10.769 1.00 22.31 108 THR A O 1
ATOM 715 N N . SER A 1 109 ? -6.920 -23.150 9.849 1.00 21.70 109 SER A N 1
ATOM 716 C CA . SER A 1 109 ? -6.399 -22.955 8.498 1.00 19.97 109 SER A CA 1
ATOM 717 C C . SER A 1 109 ? -6.787 -21.573 7.988 1.00 16.70 109 SER A C 1
ATOM 718 O O . SER A 1 109 ? -7.753 -20.966 8.452 1.00 19.60 109 SER A O 1
ATOM 721 N N . ALA A 1 110 ? -6.001 -21.056 7.040 1.00 20.30 110 ALA A N 1
ATOM 722 C CA . ALA A 1 110 ? -6.368 -19.785 6.416 1.00 20.32 110 ALA A CA 1
ATOM 723 C C . ALA A 1 110 ? -7.728 -19.892 5.734 1.00 18.17 110 ALA A C 1
ATOM 724 O O . ALA A 1 110 ? -8.513 -18.937 5.743 1.00 16.95 110 ALA A O 1
ATOM 726 N N . ALA A 1 111 ? -8.030 -21.054 5.149 1.00 16.33 111 ALA A N 1
ATOM 727 C CA . ALA A 1 111 ? -9.308 -21.224 4.455 1.00 20.75 111 ALA A CA 1
ATOM 728 C C . ALA A 1 111 ? -10.481 -21.097 5.425 1.00 19.66 111 ALA A C 1
ATOM 729 O O . ALA A 1 111 ? -11.456 -20.392 5.148 1.00 20.08 111 ALA A O 1
ATOM 731 N N . ALA A 1 112 ? -10.383 -21.736 6.595 1.00 18.74 112 ALA A N 1
ATOM 732 C CA . ALA A 1 112 ? -11.451 -21.627 7.584 1.00 18.59 112 ALA A CA 1
ATOM 733 C C . ALA A 1 112 ? -11.581 -20.199 8.093 1.00 15.51 112 ALA A C 1
ATOM 734 O O . ALA A 1 112 ? -12.696 -19.688 8.246 1.00 16.21 112 ALA A O 1
ATOM 736 N N . TRP A 1 113 ? -10.443 -19.536 8.338 1.00 18.62 113 TRP A N 1
ATOM 737 C CA . TRP A 1 113 ? -10.431 -18.127 8.735 1.00 19.70 113 TRP A CA 1
ATOM 738 C C . TRP A 1 113 ? -11.150 -17.250 7.712 1.00 18.02 113 TRP A C 1
ATOM 739 O O . TRP A 1 113 ? -12.066 -16.493 8.059 1.00 15.16 113 TRP A O 1
ATOM 750 N N . HIS A 1 114 ? -10.760 -17.358 6.433 1.00 13.79 114 HIS A N 1
ATOM 751 C CA . HIS A 1 114 ? -11.351 -16.523 5.388 1.00 15.41 114 HIS A CA 1
ATOM 752 C C . HIS A 1 114 ? -12.835 -16.814 5.194 1.00 17.27 114 HIS A C 1
ATOM 753 O O . HIS A 1 114 ? -13.640 -15.883 5.060 1.00 16.54 114 HIS A O 1
ATOM 760 N N . ALA A 1 115 ? -13.218 -18.093 5.202 1.00 14.04 115 ALA A N 1
ATOM 761 C CA . ALA A 1 115 ? -14.631 -18.446 5.078 1.00 18.17 115 ALA A CA 1
ATOM 762 C C . ALA A 1 115 ? -15.458 -17.835 6.206 1.00 18.39 115 ALA A C 1
ATOM 763 O O . ALA A 1 115 ? -16.586 -17.386 5.980 1.00 23.72 115 ALA A O 1
ATOM 765 N N . THR A 1 116 ? -14.928 -17.839 7.437 1.00 16.71 116 THR A N 1
ATOM 766 C CA . THR A 1 116 ? -15.656 -17.256 8.564 1.00 13.69 116 THR A CA 1
ATOM 767 C C . THR A 1 116 ? -15.827 -15.751 8.388 1.00 14.61 116 THR A C 1
ATOM 768 O O . THR A 1 116 ? -16.935 -15.219 8.524 1.00 20.26 116 THR A O 1
ATOM 772 N N . LEU A 1 117 ? -14.731 -15.050 8.078 1.00 15.97 117 LEU A N 1
ATOM 773 C CA . LEU A 1 117 ? -14.784 -13.598 7.905 1.00 17.62 117 LEU A CA 1
ATOM 774 C C . LEU A 1 117 ? -15.597 -13.213 6.678 1.00 18.29 117 LEU A C 1
ATOM 775 O O . LEU A 1 117 ? -16.185 -12.125 6.644 1.00 18.57 117 LEU A O 1
ATOM 780 N N . GLY A 1 118 ? -15.655 -14.096 5.670 1.00 19.50 118 GLY A N 1
ATOM 781 C CA . GLY A 1 118 ? -16.445 -13.802 4.485 1.00 19.82 118 GLY A CA 1
ATOM 782 C C . GLY A 1 118 ? -17.915 -13.613 4.808 1.00 23.44 118 GLY A C 1
ATOM 783 O O . GLY A 1 118 ? -18.566 -12.699 4.297 1.00 17.82 118 GLY A O 1
ATOM 784 N N . VAL A 1 119 ? -18.445 -14.450 5.690 1.00 17.20 119 VAL A N 1
ATOM 785 C CA . VAL A 1 119 ? -19.830 -14.316 6.116 1.00 18.53 119 VAL A CA 1
ATOM 786 C C . VAL A 1 119 ? -19.981 -13.236 7.181 1.00 20.23 119 VAL A C 1
ATOM 787 O O . VAL A 1 119 ? -20.810 -12.328 7.045 1.00 23.68 119 VAL A O 1
ATOM 791 N N . LEU A 1 120 ? -19.188 -13.318 8.260 1.00 15.23 120 LEU A N 1
ATOM 792 C CA . LEU A 1 120 ? -19.450 -12.513 9.450 1.00 19.04 120 LEU A CA 1
ATOM 793 C C . LEU A 1 120 ? -18.953 -11.078 9.321 1.00 20.25 120 LEU A C 1
ATOM 794 O O . LEU A 1 120 ? -19.444 -10.202 10.038 1.00 19.26 120 LEU A O 1
ATOM 799 N N . LEU A 1 121 ? -17.983 -10.817 8.451 1.00 17.42 121 LEU A N 1
ATOM 800 C CA . LEU A 1 121 ? -17.459 -9.462 8.298 1.00 17.73 121 LEU A CA 1
ATOM 801 C C . LEU A 1 121 ? -17.705 -8.891 6.912 1.00 14.84 121 LEU A C 1
ATOM 802 O O . LEU A 1 121 ? -18.249 -7.780 6.799 1.00 15.23 121 LEU A O 1
ATOM 807 N N . ASP A 1 122 ? -17.295 -9.598 5.846 1.00 16.79 122 ASP A N 1
ATOM 808 C CA . ASP A 1 122 ? -17.538 -9.086 4.499 1.00 16.30 122 ASP A CA 1
ATOM 809 C C . ASP A 1 122 ? -19.025 -8.864 4.266 1.00 17.62 122 ASP A C 1
ATOM 810 O O . ASP A 1 122 ? -19.419 -7.881 3.628 1.00 17.66 122 ASP A O 1
ATOM 815 N N . GLY A 1 123 ? -19.864 -9.780 4.751 1.00 17.68 123 GLY A N 1
ATOM 816 C CA . GLY A 1 123 ? -21.297 -9.611 4.569 1.00 16.06 123 GLY A CA 1
ATOM 817 C C . GLY A 1 123 ? -21.803 -8.317 5.176 1.00 17.15 123 GLY A C 1
ATOM 818 O O . GLY A 1 123 ? -22.682 -7.658 4.616 1.00 19.92 123 GLY A O 1
ATOM 819 N N . VAL A 1 124 ? -21.242 -7.930 6.319 1.00 16.48 124 VAL A N 1
ATOM 820 C CA . VAL A 1 124 ? -21.622 -6.666 6.949 1.00 18.06 124 VAL A CA 1
ATOM 821 C C . VAL A 1 124 ? -21.112 -5.485 6.135 1.00 15.97 124 VAL A C 1
ATOM 822 O O . VAL A 1 124 ? -21.845 -4.512 5.900 1.00 19.24 124 VAL A O 1
ATOM 826 N N . PHE A 1 125 ? -19.856 -5.549 5.683 1.00 13.23 125 PHE A N 1
ATOM 827 C CA . PHE A 1 125 ? -19.331 -4.492 4.815 1.00 17.10 125 PHE A CA 1
ATOM 828 C C . PHE A 1 125 ? -20.179 -4.343 3.549 1.00 19.16 125 PHE A C 1
ATOM 829 O O . PHE A 1 125 ? -20.559 -3.230 3.166 1.00 19.10 125 PHE A O 1
ATOM 837 N N . TYR A 1 126 ? -20.487 -5.451 2.879 1.00 16.66 126 TYR A N 1
ATOM 838 C CA . TYR A 1 126 ? -21.313 -5.355 1.675 1.00 13.02 126 TYR A CA 1
ATOM 839 C C . TYR A 1 126 ? -22.693 -4.799 2.002 1.00 19.26 126 TYR A C 1
ATOM 840 O O . TYR A 1 126 ? -23.253 -4.001 1.236 1.00 17.41 126 TYR A O 1
ATOM 849 N N . GLY A 1 127 ? -23.262 -5.216 3.134 1.00 15.78 127 GLY A N 1
ATOM 850 C CA . GLY A 1 127 ? -24.572 -4.715 3.512 1.00 12.95 127 GLY A CA 1
ATOM 851 C C . GLY A 1 127 ? -24.571 -3.223 3.795 1.00 14.42 127 GLY A C 1
ATOM 852 O O . GLY A 1 127 ? -25.476 -2.500 3.369 1.00 14.63 127 GLY A O 1
ATOM 853 N N . ILE A 1 128 ? -23.564 -2.739 4.523 1.00 12.10 128 ILE A N 1
ATOM 854 C CA . ILE A 1 128 ? -23.495 -1.312 4.813 1.00 16.15 128 ILE A CA 1
ATOM 855 C C . ILE A 1 128 ? -23.248 -0.524 3.532 1.00 18.35 128 ILE A C 1
ATOM 856 O O . ILE A 1 128 ? -23.913 0.481 3.261 1.00 19.43 128 ILE A O 1
ATOM 861 N N . LYS A 1 129 ? -22.298 -0.984 2.715 1.00 17.83 129 LYS A N 1
ATOM 862 C CA . LYS A 1 129 ? -21.982 -0.291 1.469 1.00 16.62 129 LYS A CA 1
ATOM 863 C C . LYS A 1 129 ? -23.228 -0.104 0.600 1.00 26.62 129 LYS A C 1
ATOM 864 O O . LYS A 1 129 ? -23.553 1.014 0.177 1.00 23.47 129 LYS A O 1
ATOM 870 N N . HIS A 1 130 ? -23.940 -1.195 0.320 1.00 21.88 130 HIS A N 1
ATOM 871 C CA . HIS A 1 130 ? -25.026 -1.122 -0.654 1.00 22.96 130 HIS A CA 1
ATOM 872 C C . HIS A 1 130 ? -26.309 -0.544 -0.081 1.00 19.75 130 HIS A C 1
ATOM 873 O O . HIS A 1 130 ? -27.035 0.160 -0.795 1.00 24.38 130 HIS A O 1
ATOM 880 N N . ALA A 1 131 ? -26.623 -0.835 1.181 1.00 20.10 131 ALA A N 1
ATOM 881 C CA . ALA A 1 131 ? -27.749 -0.156 1.818 1.00 18.57 131 ALA A CA 1
ATOM 882 C C . ALA A 1 131 ? -27.501 1.347 1.910 1.00 21.44 131 ALA A C 1
ATOM 883 O O . ALA A 1 131 ? -28.407 2.152 1.652 1.00 18.89 131 ALA A O 1
ATOM 885 N N . ALA A 1 132 ? -26.271 1.750 2.241 1.00 18.78 132 ALA A N 1
ATOM 886 C CA . ALA A 1 132 ? -25.995 3.176 2.369 1.00 16.04 132 ALA A CA 1
ATOM 887 C C . ALA A 1 132 ? -26.157 3.884 1.033 1.00 23.58 132 ALA A C 1
ATOM 888 O O . ALA A 1 132 ? -26.625 5.024 0.987 1.00 21.46 132 ALA A O 1
ATOM 890 N N . ARG A 1 133 ? -25.782 3.217 -0.066 1.00 20.80 133 ARG A N 1
ATOM 891 C CA . ARG A 1 133 ? -25.999 3.788 -1.388 1.00 23.20 133 ARG A CA 1
ATOM 892 C C . ARG A 1 133 ? -27.463 4.150 -1.591 1.00 26.16 133 ARG A C 1
ATOM 893 O O . ARG A 1 133 ? -27.775 5.215 -2.132 1.00 28.67 133 ARG A O 1
ATOM 901 N N . ALA A 1 134 ? -28.375 3.264 -1.175 1.00 23.92 134 ALA A N 1
ATOM 902 C CA . ALA A 1 134 ? -29.803 3.539 -1.316 1.00 27.01 134 ALA A CA 1
ATOM 903 C C . ALA A 1 134 ? -30.261 4.641 -0.364 1.00 27.95 134 ALA A C 1
ATOM 904 O O . ALA A 1 134 ? -31.095 5.473 -0.731 1.00 32.15 134 ALA A O 1
ATOM 906 N N . MET A 1 135 ? -29.716 4.669 0.853 1.00 24.04 135 MET A N 1
ATOM 907 C CA . MET A 1 135 ? -30.267 5.518 1.908 1.00 23.76 135 MET A CA 1
ATOM 908 C C . MET A 1 135 ? -29.783 6.964 1.821 1.00 27.05 135 MET A C 1
ATOM 909 O O . MET A 1 135 ? -30.544 7.884 2.138 1.00 23.97 135 MET A O 1
ATOM 914 N N . VAL A 1 136 ? -28.526 7.196 1.412 1.00 28.02 136 VAL A N 1
ATOM 915 C CA . VAL A 1 136 ? -28.026 8.570 1.356 1.00 28.45 136 VAL A CA 1
ATOM 916 C C . VAL A 1 136 ? -28.823 9.390 0.356 1.00 28.93 136 VAL A C 1
ATOM 917 O O . VAL A 1 136 ? -28.954 10.610 0.516 1.00 28.56 136 VAL A O 1
ATOM 921 N N . LYS A 1 137 ? -29.395 8.744 -0.667 1.00 31.21 137 LYS A N 1
ATOM 922 C CA . LYS A 1 137 ? -30.296 9.463 -1.565 1.00 42.45 137 LYS A CA 1
ATOM 923 C C . LYS A 1 137 ? -31.562 9.892 -0.836 1.00 43.27 137 LYS A C 1
ATOM 924 O O . LYS A 1 137 ? -32.073 10.992 -1.067 1.00 43.92 137 LYS A O 1
ATOM 930 N N . GLN A 1 138 ? -32.087 9.028 0.038 1.00 38.45 138 GLN A N 1
ATOM 931 C CA . GLN A 1 138 ? -33.252 9.371 0.849 1.00 37.64 138 GLN A CA 1
ATOM 932 C C . GLN A 1 138 ? -32.939 10.457 1.865 1.00 34.72 138 GLN A C 1
ATOM 933 O O . GLN A 1 138 ? -33.831 11.216 2.251 1.00 39.01 138 GLN A O 1
ATOM 939 N N . GLY A 1 139 ? -31.700 10.529 2.336 1.00 28.06 139 GLY A N 1
ATOM 940 C CA . GLY A 1 139 ? -31.415 11.360 3.485 1.00 30.66 139 GLY A CA 1
ATOM 941 C C . GLY A 1 139 ? -31.873 10.772 4.800 1.00 29.67 139 GLY A C 1
ATOM 942 O O . GLY A 1 139 ? -32.011 11.503 5.787 1.00 26.89 139 GLY A O 1
ATOM 943 N N . SER A 1 140 ? -32.113 9.467 4.848 1.00 28.48 140 SER A N 1
ATOM 944 C CA . SER A 1 140 ? -32.574 8.818 6.064 1.00 30.28 140 SER A CA 1
ATOM 945 C C . SER A 1 140 ? -32.350 7.327 5.907 1.00 29.84 140 SER A C 1
ATOM 946 O O . SER A 1 140 ? -32.203 6.817 4.793 1.00 25.98 140 SER A O 1
ATOM 949 N N . GLY A 1 141 ? -32.337 6.640 7.031 1.00 26.36 141 GLY A N 1
ATOM 950 C CA . GLY A 1 141 ? -32.167 5.205 7.017 1.00 24.91 141 GLY A CA 1
ATOM 951 C C . GLY A 1 141 ? -31.433 4.726 8.249 1.00 24.75 141 GLY A C 1
ATOM 952 O O . GLY A 1 141 ? -30.788 5.481 8.973 1.00 25.15 141 GLY A O 1
ATOM 953 N N . CYS A 1 142 ? -31.529 3.422 8.473 1.00 24.73 142 CYS A N 1
ATOM 954 C CA . CYS A 1 142 ? -31.013 2.766 9.659 1.00 22.97 142 CYS A CA 1
ATOM 955 C C . CYS A 1 142 ? -30.340 1.472 9.232 1.00 19.88 142 CYS A C 1
ATOM 956 O O . CYS A 1 142 ? -31.007 0.585 8.696 1.00 23.11 142 CYS A O 1
ATOM 959 N N . ILE A 1 143 ? -29.036 1.349 9.471 1.00 19.21 143 ILE A N 1
ATOM 960 C CA . ILE A 1 143 ? -28.294 0.128 9.167 1.00 19.17 143 ILE A CA 1
ATOM 961 C C . ILE A 1 143 ? -27.908 -0.523 10.487 1.00 20.37 143 ILE A C 1
ATOM 962 O O . ILE A 1 143 ? -27.261 0.105 11.336 1.00 20.11 143 ILE A O 1
ATOM 967 N N . LEU A 1 144 ? -28.333 -1.767 10.669 1.00 14.33 144 LEU A N 1
ATOM 968 C CA . LEU A 1 144 ? -28.185 -2.490 11.925 1.00 18.95 144 LEU A CA 1
ATOM 969 C C . LEU A 1 144 ? -27.477 -3.810 11.671 1.00 19.84 144 LEU A C 1
ATOM 970 O O . LEU A 1 144 ? -27.811 -4.526 10.721 1.00 23.67 144 LEU A O 1
ATOM 975 N N . SER A 1 145 ? -26.509 -4.147 12.521 1.00 16.35 145 SER A N 1
ATOM 976 C CA . SER A 1 145 ? -25.786 -5.405 12.392 1.00 18.49 145 SER A CA 1
ATOM 977 C C . SER A 1 145 ? -25.942 -6.206 13.675 1.00 18.57 145 SER A C 1
ATOM 978 O O . SER A 1 145 ? -25.889 -5.655 14.781 1.00 19.70 145 SER A O 1
ATOM 981 N N . VAL A 1 146 ? -26.161 -7.507 13.528 1.00 17.27 146 VAL A N 1
ATOM 982 C CA . VAL A 1 146 ? -26.239 -8.400 14.679 1.00 15.88 146 VAL A CA 1
ATOM 983 C C . VAL A 1 146 ? -24.816 -8.882 14.941 1.00 16.52 146 VAL A C 1
ATOM 984 O O . VAL A 1 146 ? -24.295 -9.764 14.254 1.00 18.30 146 VAL A O 1
ATOM 988 N N . ALA A 1 147 ? -24.164 -8.263 15.916 1.00 12.81 147 ALA A N 1
ATOM 989 C CA . ALA A 1 147 ? -22.825 -8.683 16.294 1.00 13.05 147 ALA A CA 1
ATOM 990 C C . ALA A 1 147 ? -22.970 -9.775 17.351 1.00 20.15 147 ALA A C 1
ATOM 991 O O . ALA A 1 147 ? -23.681 -10.752 17.124 1.00 18.91 147 ALA A O 1
ATOM 993 N N . SER A 1 148 ? -22.355 -9.592 18.515 1.00 20.02 148 SER A N 1
ATOM 994 C CA . SER A 1 148 ? -22.299 -10.570 19.593 1.00 21.51 148 SER A CA 1
ATOM 995 C C . SER A 1 148 ? -21.507 -9.928 20.713 1.00 18.78 148 SER A C 1
ATOM 996 O O . SER A 1 148 ? -20.715 -9.018 20.466 1.00 17.63 148 SER A O 1
ATOM 999 N N . THR A 1 149 ? -21.698 -10.427 21.940 1.00 17.31 149 THR A N 1
ATOM 1000 C CA . THR A 1 149 ? -20.790 -10.036 23.014 1.00 16.76 149 THR A CA 1
ATOM 1001 C C . THR A 1 149 ? -19.349 -10.441 22.720 1.00 17.76 149 THR A C 1
ATOM 1002 O O . THR A 1 149 ? -18.425 -9.826 23.258 1.00 15.77 149 THR A O 1
ATOM 1006 N N . ALA A 1 150 ? -19.127 -11.454 21.872 1.00 18.92 150 ALA A N 1
ATOM 1007 C CA . ALA A 1 150 ? -17.766 -11.735 21.420 1.00 17.64 150 ALA A CA 1
ATOM 1008 C C . ALA A 1 150 ? -17.175 -10.592 20.596 1.00 15.42 150 ALA A C 1
ATOM 1009 O O . ALA A 1 150 ? -15.978 -10.622 20.295 1.00 14.69 150 ALA A O 1
ATOM 1011 N N . GLY A 1 151 ? -17.973 -9.606 20.205 1.00 15.96 151 GLY A N 1
ATOM 1012 C CA . GLY A 1 151 ? -17.390 -8.427 19.597 1.00 20.04 151 GLY A CA 1
ATOM 1013 C C . GLY A 1 151 ? -16.895 -7.389 20.578 1.00 18.78 151 GLY A C 1
ATOM 1014 O O . GLY A 1 151 ? -16.230 -6.436 20.156 1.00 18.88 151 GLY A O 1
ATOM 1015 N N . VAL A 1 152 ? -17.188 -7.560 21.869 1.00 18.88 152 VAL A N 1
ATOM 1016 C CA . VAL A 1 152 ? -16.748 -6.616 22.895 1.00 24.27 152 VAL A CA 1
ATOM 1017 C C . VAL A 1 152 ? -15.731 -7.220 23.862 1.00 20.62 152 VAL A C 1
ATOM 1018 O O . VAL A 1 152 ? -15.100 -6.459 24.610 1.00 18.10 152 VAL A O 1
ATOM 1022 N N . MET A 1 153 ? -15.583 -8.550 23.918 1.00 14.64 153 MET A N 1
ATOM 1023 C CA . MET A 1 153 ? -14.497 -9.100 24.727 1.00 21.04 153 MET A CA 1
ATOM 1024 C C . MET A 1 153 ? -14.133 -10.503 24.256 1.00 21.68 153 MET A C 1
ATOM 1025 O O . MET A 1 153 ? -14.889 -11.163 23.536 1.00 16.14 153 MET A O 1
ATOM 1030 N N . GLY A 1 154 ? -12.953 -10.949 24.698 1.00 18.06 154 GLY A N 1
ATOM 1031 C CA . GLY A 1 154 ? -12.466 -12.267 24.365 1.00 16.80 154 GLY A CA 1
ATOM 1032 C C . GLY A 1 154 ? -12.960 -13.318 25.333 1.00 17.21 154 GLY A C 1
ATOM 1033 O O . GLY A 1 154 ? -13.548 -13.017 26.375 1.00 15.85 154 GLY A O 1
ATOM 1034 N N . GLY A 1 155 ? -12.700 -14.568 24.973 1.00 13.83 155 GLY A N 1
ATOM 1035 C CA . GLY A 1 155 ? -13.069 -15.697 25.800 1.00 14.73 155 GLY A CA 1
ATOM 1036 C C . GLY A 1 155 ? -14.511 -16.124 25.691 1.00 18.28 155 GLY A C 1
ATOM 1037 O O . GLY A 1 155 ? -14.932 -17.019 26.437 1.00 20.11 155 GLY A O 1
ATOM 1038 N N . LEU A 1 156 ? -15.286 -15.525 24.787 1.00 15.37 156 LEU A N 1
ATOM 1039 C CA . LEU A 1 156 ? -16.707 -15.835 24.674 1.00 18.93 156 LEU A CA 1
ATOM 1040 C C . LEU A 1 156 ? -17.087 -16.561 23.401 1.00 27.58 156 LEU A C 1
ATOM 1041 O O . LEU A 1 156 ? -18.217 -17.048 23.311 1.00 33.84 156 LEU A O 1
ATOM 1046 N N . GLY A 1 157 ? -16.182 -16.670 22.433 1.00 19.13 157 GLY A N 1
ATOM 1047 C CA . GLY A 1 157 ? -16.456 -17.405 21.225 1.00 19.02 157 GLY A CA 1
ATOM 1048 C C . GLY A 1 157 ? -15.163 -17.774 20.540 1.00 18.22 157 GLY A C 1
ATOM 1049 O O . GLY A 1 157 ? -14.076 -17.393 20.986 1.00 15.23 157 GLY A O 1
ATOM 1050 N N . PRO A 1 158 ? -15.252 -18.518 19.439 1.00 16.86 158 PRO A N 1
ATOM 1051 C CA . PRO A 1 158 ? -14.039 -18.912 18.711 1.00 16.67 158 PRO A CA 1
ATOM 1052 C C . PRO A 1 158 ? -13.236 -17.703 18.261 1.00 16.98 158 PRO A C 1
ATOM 1053 O O . PRO A 1 158 ? -13.705 -16.563 18.287 1.00 16.89 158 PRO A O 1
ATOM 1057 N N . HIS A 1 159 ? -11.990 -17.974 17.845 1.00 16.58 159 HIS A N 1
ATOM 1058 C CA . HIS A 1 159 ? -11.063 -16.901 17.498 1.00 17.15 159 HIS A CA 1
ATOM 1059 C C . HIS A 1 159 ? -11.541 -16.103 16.295 1.00 16.28 159 HIS A C 1
ATOM 1060 O O . HIS A 1 159 ? -11.526 -14.867 16.320 1.00 14.84 159 HIS A O 1
ATOM 1067 N N . ALA A 1 160 ? -11.906 -16.788 15.203 1.00 13.13 1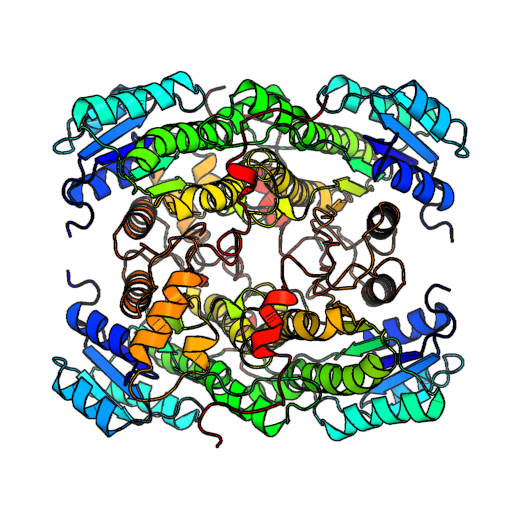60 ALA A N 1
ATOM 1068 C CA . ALA A 1 160 ? -12.327 -16.065 14.005 1.00 17.25 160 ALA A CA 1
ATOM 1069 C C . ALA A 1 160 ? -13.627 -15.322 14.264 1.00 16.71 160 ALA A C 1
ATOM 1070 O O . ALA A 1 160 ? -13.793 -14.169 13.848 1.00 12.65 160 ALA A O 1
ATOM 1072 N N . TYR A 1 161 ? -14.554 -15.984 14.956 1.00 11.39 161 TYR A N 1
ATOM 1073 C CA . TYR A 1 161 ? -15.805 -15.369 15.363 1.00 13.91 161 TYR A CA 1
ATOM 1074 C C . TYR A 1 161 ? -15.553 -14.078 16.126 1.00 16.05 161 TYR A C 1
ATOM 1075 O O . TYR A 1 161 ? -16.167 -13.049 15.846 1.00 14.71 161 TYR A O 1
ATOM 1084 N N . THR A 1 162 ? -14.658 -14.130 17.115 1.00 17.87 162 THR A N 1
ATOM 1085 C CA . THR A 1 162 ? -14.403 -12.975 17.969 1.00 13.28 162 THR A CA 1
ATOM 1086 C C . THR A 1 162 ? -13.723 -11.840 17.193 1.00 15.19 162 THR A C 1
ATOM 1087 O O . THR A 1 162 ? -14.055 -10.661 17.383 1.00 13.93 162 THR A O 1
ATOM 1091 N N . SER A 1 163 ? -12.780 -12.171 16.311 1.00 12.79 163 SER A N 1
ATOM 1092 C CA . SER A 1 163 ? -12.157 -11.140 15.477 1.00 14.44 163 SER A CA 1
ATOM 1093 C C . SER A 1 163 ? -13.174 -10.498 14.547 1.00 11.03 163 SER A C 1
ATOM 1094 O O . SER A 1 163 ? -13.269 -9.266 14.467 1.00 13.63 163 SER A O 1
ATOM 1097 N N . ALA A 1 164 ? -13.963 -11.314 13.850 1.00 10.18 164 ALA A N 1
ATOM 1098 C CA . ALA A 1 164 ? -14.969 -10.767 12.943 1.00 13.48 164 ALA A CA 1
ATOM 1099 C C . ALA A 1 164 ? -15.949 -9.863 13.684 1.00 14.84 164 ALA A C 1
ATOM 1100 O O . ALA A 1 164 ? -16.300 -8.779 13.198 1.00 12.32 164 ALA A O 1
ATOM 1102 N N . LYS A 1 165 ? -16.416 -10.300 14.855 1.00 11.18 165 LYS A N 1
ATOM 1103 C CA . LYS A 1 165 ? -17.423 -9.522 15.566 1.00 11.19 165 LYS A CA 1
ATOM 1104 C C . LYS A 1 165 ? -16.849 -8.221 16.109 1.00 11.23 165 LYS A C 1
ATOM 1105 O O . LYS A 1 165 ? -17.537 -7.188 16.114 1.00 14.17 165 LYS A O 1
ATOM 1111 N N . HIS A 1 166 ? -15.602 -8.240 16.592 1.00 11.22 166 HIS A N 1
ATOM 1112 C CA . HIS A 1 166 ? -14.950 -6.970 16.919 1.00 14.13 166 HIS A CA 1
ATOM 1113 C C . HIS A 1 166 ? -14.858 -6.083 15.680 1.00 13.79 166 HIS A C 1
ATOM 1114 O O . HIS A 1 166 ? -15.099 -4.875 15.748 1.00 16.57 166 HIS A O 1
ATOM 1121 N N . ALA A 1 167 ? -14.515 -6.674 14.538 1.00 10.08 167 ALA A N 1
ATOM 1122 C CA . ALA A 1 167 ? -14.437 -5.918 13.297 1.00 10.90 167 ALA A CA 1
ATOM 1123 C C . ALA A 1 167 ? -15.782 -5.306 12.935 1.00 16.27 167 ALA A C 1
ATOM 1124 O O . ALA A 1 167 ? -15.838 -4.161 12.468 1.00 12.54 167 ALA A O 1
ATOM 1126 N N . VAL A 1 168 ? -16.877 -6.043 13.163 1.00 15.22 168 VAL A N 1
ATOM 1127 C CA . VAL A 1 168 ? -18.205 -5.509 12.859 1.00 16.70 168 VAL A CA 1
ATOM 1128 C C . VAL A 1 168 ? -18.519 -4.305 13.746 1.00 18.00 168 VAL A C 1
ATOM 1129 O O . VAL A 1 168 ? -19.108 -3.314 13.293 1.00 15.26 168 VAL A O 1
ATOM 1133 N N . ILE A 1 169 ? -18.131 -4.358 15.022 1.00 14.80 169 ILE A N 1
ATOM 1134 C CA A ILE A 1 169 ? -18.310 -3.192 15.887 0.49 14.22 169 ILE A CA 1
ATOM 1135 C CA B ILE A 1 169 ? -18.344 -3.184 15.858 0.51 14.18 169 ILE A CA 1
ATOM 1136 C C . ILE A 1 169 ? -17.485 -2.022 15.372 1.00 15.49 169 ILE A C 1
ATOM 1137 O O . ILE A 1 169 ? -17.951 -0.877 15.317 1.00 13.41 169 ILE A O 1
ATOM 1146 N N . GLY A 1 170 ? -16.237 -2.289 14.979 1.00 17.47 170 GLY A N 1
ATOM 1147 C CA . GLY A 1 170 ? -15.414 -1.223 14.426 1.00 19.89 170 GLY A CA 1
ATOM 1148 C C . GLY A 1 170 ? -15.989 -0.637 13.148 1.00 19.02 170 GLY A C 1
ATOM 1149 O O . GLY A 1 170 ? -15.999 0.581 12.966 1.00 16.01 170 GLY A O 1
ATOM 1150 N N . LEU A 1 171 ? -16.466 -1.497 12.240 1.00 18.07 171 LEU A N 1
ATOM 1151 C CA . LEU A 1 171 ? -17.052 -1.009 10.994 1.00 18.51 171 LEU A CA 1
ATOM 1152 C C . LEU A 1 171 ? -18.349 -0.253 11.250 1.00 15.16 171 LEU A C 1
ATOM 1153 O O . LEU A 1 171 ? -18.654 0.719 10.548 1.00 14.67 171 LEU A O 1
ATOM 1158 N N . THR A 1 172 ? -19.137 -0.705 12.231 1.00 11.57 172 THR A N 1
ATOM 1159 C CA . THR A 1 172 ? -20.337 0.026 12.642 1.00 14.57 172 THR A CA 1
ATOM 1160 C C . THR A 1 172 ? -20.001 1.458 13.042 1.00 17.48 172 THR A C 1
ATOM 1161 O O . THR A 1 172 ? -20.659 2.417 12.610 1.00 14.74 172 THR A O 1
ATOM 1165 N N . ARG A 1 173 ? -18.993 1.616 13.902 1.00 14.23 173 ARG A N 1
ATOM 1166 C CA . ARG A 1 173 ? -18.632 2.944 14.372 1.00 12.60 173 ARG A CA 1
ATOM 1167 C C . ARG A 1 173 ? -18.063 3.775 13.238 1.00 13.02 173 ARG A C 1
ATOM 1168 O O . ARG A 1 173 ? -18.353 4.973 13.138 1.00 11.36 173 ARG A O 1
ATOM 1176 N N . SER A 1 174 ? -17.224 3.159 12.398 1.00 10.42 174 SER A N 1
ATOM 1177 C CA . SER A 1 174 ? -16.596 3.901 11.307 1.00 14.75 174 SER A CA 1
ATOM 1178 C C . SER A 1 174 ? -17.635 4.342 10.297 1.00 15.63 174 SER A C 1
ATOM 1179 O O . SER A 1 174 ? -17.651 5.505 9.873 1.00 13.09 174 SER A O 1
ATOM 1182 N N . ALA A 1 175 ? -18.511 3.419 9.889 1.00 12.60 175 ALA A N 1
ATOM 1183 C CA . ALA A 1 175 ? -19.559 3.790 8.946 1.00 14.58 175 ALA A CA 1
ATOM 1184 C C . ALA A 1 175 ? -20.436 4.901 9.507 1.00 14.26 175 ALA A C 1
ATOM 1185 O O . ALA A 1 175 ? -20.808 5.834 8.787 1.00 14.77 175 ALA A O 1
ATOM 1187 N N . ALA A 1 176 ? -20.783 4.822 10.797 1.00 14.63 176 ALA A N 1
ATOM 1188 C CA . ALA A 1 176 ? -21.608 5.875 11.371 1.00 13.30 176 ALA A CA 1
ATOM 1189 C C . ALA A 1 176 ? -20.921 7.225 11.238 1.00 12.94 176 ALA A C 1
ATOM 1190 O O . ALA A 1 176 ? -21.578 8.246 11.018 1.00 16.27 176 ALA A O 1
ATOM 1192 N N . SER A 1 177 ? -19.592 7.257 11.366 1.00 14.91 177 SER A N 1
ATOM 1193 C CA . SER A 1 177 ? -18.939 8.553 11.290 1.00 17.14 177 SER A CA 1
ATOM 1194 C C . SER A 1 177 ? -19.010 9.126 9.882 1.00 21.42 177 SER A C 1
ATOM 1195 O O . SER A 1 177 ? -19.106 10.344 9.739 1.00 17.48 177 SER A O 1
ATOM 1198 N N . GLU A 1 178 ? -19.034 8.281 8.834 1.00 18.13 178 GLU A N 1
ATOM 1199 C CA . GLU A 1 178 ? -19.281 8.846 7.507 1.00 23.00 178 GLU A CA 1
ATOM 1200 C C . GLU A 1 178 ? -20.757 9.174 7.300 1.00 23.88 178 GLU A C 1
ATOM 1201 O O . GLU A 1 178 ? -21.087 10.237 6.770 1.00 21.72 178 GLU A O 1
ATOM 1207 N N . LEU A 1 179 ? -21.661 8.280 7.701 1.00 13.91 179 LEU A N 1
ATOM 1208 C CA . LEU A 1 179 ? -23.047 8.364 7.236 1.00 14.49 179 LEU A CA 1
ATOM 1209 C C . LEU A 1 179 ? -23.949 9.253 8.087 1.00 25.80 179 LEU A C 1
ATOM 1210 O O . LEU A 1 179 ? -24.993 9.700 7.591 1.00 26.71 179 LEU A O 1
ATOM 1215 N N . ALA A 1 180 ? -23.583 9.531 9.337 1.00 23.68 180 ALA A N 1
ATOM 1216 C CA . ALA A 1 180 ? -24.444 10.352 10.188 1.00 25.10 180 ALA A CA 1
ATOM 1217 C C . ALA A 1 180 ? -24.757 11.706 9.568 1.00 25.26 180 ALA A C 1
ATOM 1218 O O . ALA A 1 180 ? -25.946 12.070 9.512 1.00 23.77 180 ALA A O 1
ATOM 1220 N N . PRO A 1 181 ? -23.784 12.481 9.067 1.00 31.03 181 PRO A N 1
ATOM 1221 C CA . PRO A 1 181 ? -24.139 13.748 8.410 1.00 32.66 181 PRO A CA 1
ATOM 1222 C C . PRO A 1 181 ? -24.977 13.572 7.162 1.00 33.04 181 PRO A C 1
ATOM 1223 O O . PRO A 1 181 ? -25.546 14.561 6.685 1.00 28.83 181 PRO A O 1
ATOM 1227 N N . ARG A 1 182 ? -25.047 12.364 6.598 1.00 28.91 182 ARG A N 1
ATOM 1228 C CA . ARG A 1 182 ? -25.929 12.098 5.470 1.00 25.01 182 ARG A CA 1
ATOM 1229 C C . ARG A 1 182 ? -27.333 11.728 5.915 1.00 23.54 182 ARG A C 1
ATOM 1230 O O . ARG A 1 182 ? -28.176 11.440 5.065 1.00 26.44 182 ARG A O 1
ATOM 1238 N N . GLY A 1 183 ? -27.597 11.722 7.219 1.00 30.38 183 GLY A N 1
ATOM 1239 C CA . GLY A 1 183 ? -28.888 11.355 7.754 1.00 28.21 183 GLY A CA 1
ATOM 1240 C C . GLY A 1 183 ? -29.100 9.880 8.037 1.00 32.20 183 GLY A C 1
ATOM 1241 O O . GLY A 1 183 ? -30.235 9.488 8.332 1.00 30.29 183 GLY A O 1
ATOM 1242 N N . VAL A 1 184 ? -28.051 9.056 8.001 1.00 25.97 184 VAL A N 1
ATOM 1243 C CA . VAL A 1 184 ? -28.171 7.603 8.123 1.00 26.62 184 VAL A CA 1
ATOM 1244 C C . VAL A 1 184 ? -27.508 7.150 9.415 1.00 27.36 184 VAL A C 1
ATOM 1245 O O . VAL A 1 184 ? -26.364 7.523 9.703 1.00 29.89 184 VAL A O 1
ATOM 1249 N N . ARG A 1 185 ? -28.221 6.348 10.190 1.00 23.36 185 ARG A N 1
ATOM 1250 C CA . ARG A 1 185 ? -27.699 5.815 11.437 1.00 25.91 185 ARG A CA 1
ATOM 1251 C C . ARG A 1 185 ? -27.171 4.408 11.214 1.00 20.50 185 ARG A C 1
ATOM 1252 O O . ARG A 1 185 ? -27.716 3.653 10.410 1.00 21.70 185 ARG A O 1
ATOM 1260 N N . VAL A 1 186 ? -26.118 4.056 11.954 1.00 18.48 186 VAL A N 1
ATOM 1261 C CA . VAL A 1 186 ? -25.509 2.728 11.902 1.00 15.78 186 VAL A CA 1
ATOM 1262 C C . VAL A 1 186 ? -25.314 2.262 13.341 1.00 15.71 186 VAL A C 1
ATOM 1263 O O . VAL A 1 186 ? -24.643 2.939 14.124 1.00 13.88 186 VAL A O 1
ATOM 1267 N N . ASN A 1 187 ? -25.887 1.110 13.688 1.00 15.23 187 ASN A N 1
ATOM 1268 C CA . ASN A 1 187 ? -25.817 0.607 15.058 1.00 14.56 187 ASN A CA 1
ATOM 1269 C C . ASN A 1 187 ? -25.648 -0.904 15.015 1.00 14.18 187 ASN A C 1
ATOM 1270 O O . ASN A 1 187 ? -25.777 -1.540 13.962 1.00 15.17 187 ASN A O 1
ATOM 1275 N N . ALA A 1 188 ? -25.378 -1.484 16.185 1.00 15.26 188 ALA A N 1
ATOM 1276 C CA . ALA A 1 188 ? -25.233 -2.926 16.307 1.00 15.25 188 ALA A CA 1
ATOM 1277 C C . ALA A 1 188 ? -25.950 -3.401 17.560 1.00 17.42 188 ALA A C 1
ATOM 1278 O O . ALA A 1 188 ? -26.136 -2.639 18.513 1.00 15.85 188 ALA A O 1
ATOM 1280 N N . VAL A 1 189 ? -26.399 -4.652 17.533 1.00 17.14 189 VAL A N 1
ATOM 1281 C CA A VAL A 1 189 ? -26.885 -5.340 18.726 0.66 17.85 189 VAL A CA 1
ATOM 1282 C CA B VAL A 1 189 ? -26.886 -5.342 18.722 0.34 18.13 189 VAL A CA 1
ATOM 1283 C C . VAL A 1 189 ? -25.914 -6.468 19.033 1.00 21.38 189 VAL A C 1
ATOM 1284 O O . VAL A 1 189 ? -25.392 -7.122 18.120 1.00 17.49 189 VAL A O 1
ATOM 1291 N N . ALA A 1 190 ? -25.642 -6.672 20.322 1.00 17.55 190 ALA A N 1
ATOM 1292 C CA . ALA A 1 190 ? -24.671 -7.668 20.769 1.00 16.12 190 ALA A CA 1
ATOM 1293 C C . ALA A 1 190 ? -25.391 -8.667 21.669 1.00 26.86 190 ALA A C 1
ATOM 1294 O O . ALA A 1 190 ? -25.402 -8.514 22.907 1.00 20.68 190 ALA A O 1
ATOM 1296 N N . PRO A 1 191 ? -26.006 -9.702 21.087 1.00 25.90 191 PRO A N 1
ATOM 1297 C CA . PRO A 1 191 ? -26.585 -10.778 21.904 1.00 20.64 191 PRO A CA 1
ATOM 1298 C C . PRO A 1 191 ? -25.505 -11.521 22.663 1.00 24.23 191 PRO A C 1
ATOM 1299 O O . PRO A 1 191 ? -24.380 -11.695 22.186 1.00 23.62 191 PRO A O 1
ATOM 1303 N N . GLY A 1 192 ? -25.874 -11.999 23.848 1.00 25.36 192 GLY A N 1
ATOM 1304 C CA . GLY A 1 192 ? -25.019 -12.916 24.556 1.00 28.61 192 GLY A CA 1
ATOM 1305 C C . GLY A 1 192 ? -24.884 -14.233 23.823 1.00 48.76 192 GLY A C 1
ATOM 1306 O O . GLY A 1 192 ? -25.721 -14.619 23.005 1.00 43.22 192 GLY A O 1
ATOM 1307 N N . THR A 1 193 ? -23.784 -14.927 24.108 1.00 53.67 193 THR A N 1
ATOM 1308 C CA . THR A 1 193 ? -23.553 -16.250 23.539 1.00 61.93 193 THR A CA 1
ATOM 1309 C C . THR A 1 193 ? -24.417 -17.268 24.287 1.00 69.87 193 THR A C 1
ATOM 1310 O O . THR A 1 193 ? -23.942 -18.189 24.949 1.00 72.31 193 THR A O 1
ATOM 1314 N N . THR A 1 194 ? -25.727 -17.054 24.172 1.00 75.36 194 THR A N 1
ATOM 1315 C CA . THR A 1 194 ? -26.736 -17.838 24.865 1.00 80.77 194 THR A CA 1
ATOM 1316 C C . THR A 1 194 ? -27.978 -17.985 23.988 1.00 78.55 194 THR A C 1
ATOM 1317 O O . THR A 1 194 ? -28.383 -17.046 23.303 1.00 69.38 194 THR A O 1
ATOM 1319 N N . SER A 1 217 ? -27.705 -17.358 32.215 1.00 95.07 217 SER A N 1
ATOM 1320 C CA . SER A 1 217 ? -28.044 -15.972 32.513 1.00 92.84 217 SER A CA 1
ATOM 1321 C C . SER A 1 217 ? -28.041 -15.707 34.023 1.00 103.82 217 SER A C 1
ATOM 1322 O O . SER A 1 217 ? -28.530 -16.534 34.797 1.00 108.36 217 SER A O 1
ATOM 1325 N N . PRO A 1 218 ? -27.492 -14.557 34.440 1.00 105.90 218 PRO A N 1
ATOM 1326 C CA . PRO A 1 218 ? -27.625 -14.157 35.852 1.00 104.77 218 PRO A CA 1
ATOM 1327 C C . PRO A 1 218 ? -29.063 -13.925 36.277 1.00 94.73 218 PRO A C 1
ATOM 1328 O O . PRO A 1 218 ? -29.380 -14.066 37.465 1.00 94.06 218 PRO A O 1
ATOM 1332 N N . LEU A 1 219 ? -29.942 -13.579 35.334 1.00 87.47 219 LEU A N 1
ATOM 1333 C CA . LEU A 1 219 ? -31.359 -13.376 35.602 1.00 85.26 219 LEU A CA 1
ATOM 1334 C C . LEU A 1 219 ? -32.154 -14.676 35.619 1.00 96.85 219 LEU A C 1
ATOM 1335 O O . LEU A 1 219 ? -33.349 -14.645 35.940 1.00 99.83 219 LEU A O 1
ATOM 1340 N N . GLY A 1 220 ? -31.527 -15.808 35.281 1.00 102.56 220 GLY A N 1
ATOM 1341 C CA . GLY A 1 220 ? -32.133 -17.114 35.458 1.00 106.84 220 GLY A CA 1
ATOM 1342 C C . GLY A 1 220 ? -33.064 -17.572 34.356 1.00 104.66 220 GLY A C 1
ATOM 1343 O O . GLY A 1 220 ? -33.456 -18.746 34.353 1.00 107.81 220 GLY A O 1
ATOM 1344 N N . THR A 1 221 ? -33.437 -16.696 33.424 1.00 98.64 221 THR A N 1
ATOM 1345 C CA . THR A 1 221 ? -34.344 -17.036 32.337 1.00 94.42 221 THR A CA 1
ATOM 1346 C C . THR A 1 221 ? -33.617 -16.959 30.988 1.00 81.15 221 THR A C 1
ATOM 1347 O O . THR A 1 221 ? -32.664 -16.185 30.838 1.00 76.50 221 THR A O 1
ATOM 1351 N N . PRO A 1 222 ? -34.024 -17.760 29.997 1.00 69.10 222 PRO A N 1
ATOM 1352 C CA . PRO A 1 222 ? -33.253 -17.839 28.746 1.00 58.71 222 PRO A CA 1
ATOM 1353 C C . PRO A 1 222 ? -33.555 -16.721 27.754 1.00 49.68 222 PRO A C 1
ATOM 1354 O O . PRO A 1 222 ? -34.706 -16.336 27.533 1.00 45.27 222 PRO A O 1
ATOM 1358 N N . LEU A 1 223 ? -32.484 -16.220 27.139 1.00 42.73 223 LEU A N 1
ATOM 1359 C CA . LEU A 1 223 ? -32.585 -15.212 26.091 1.00 39.47 223 LEU A CA 1
ATOM 1360 C C . LEU A 1 223 ? -33.180 -15.803 24.810 1.00 40.93 223 LEU A C 1
ATOM 1361 O O . LEU A 1 223 ? -32.683 -16.806 24.287 1.00 39.18 223 LEU A O 1
ATOM 1366 N N . MET A 1 224 ? -34.225 -15.145 24.272 1.00 38.66 224 MET A N 1
ATOM 1367 C CA . MET A 1 224 ? -34.938 -15.611 23.094 1.00 32.89 224 MET A CA 1
ATOM 1368 C C . MET A 1 224 ? -34.624 -14.729 21.886 1.00 30.55 224 MET A C 1
ATOM 1369 O O . MET A 1 224 ? -34.355 -13.531 22.038 1.00 29.92 224 MET A O 1
ATOM 1374 N N . PRO A 1 225 ? -34.649 -15.287 20.669 1.00 32.51 225 PRO A N 1
ATOM 1375 C CA . PRO A 1 225 ? -34.396 -14.443 19.483 1.00 29.24 225 PRO A CA 1
ATOM 1376 C C . PRO A 1 225 ? -35.369 -13.282 19.364 1.00 25.60 225 PRO A C 1
ATOM 1377 O O . PRO A 1 225 ? -35.003 -12.226 18.833 1.00 27.44 225 PRO A O 1
ATOM 1381 N N . GLN A 1 226 ? -36.600 -13.453 19.858 1.00 28.47 226 GLN A N 1
ATOM 1382 C CA A GLN A 1 226 ? -37.580 -12.371 19.810 0.50 31.12 226 GLN A CA 1
ATOM 1383 C CA B GLN A 1 226 ? -37.583 -12.378 19.816 0.50 31.13 226 GLN A CA 1
ATOM 1384 C C . GLN A 1 226 ? -37.095 -11.140 20.560 1.00 29.87 226 GLN A C 1
ATOM 1385 O O . GLN A 1 226 ? -37.420 -10.010 20.171 1.00 29.30 226 GLN A O 1
ATOM 1396 N N . GLU A 1 227 ? -36.308 -11.329 21.625 1.00 27.94 227 GLU A N 1
ATOM 1397 C CA . GLU A 1 227 ? -35.803 -10.180 22.370 1.00 27.61 227 GLU A CA 1
ATOM 1398 C C . GLU A 1 227 ? -34.763 -9.417 21.565 1.00 25.02 227 GLU A C 1
ATOM 1399 O O . GLU A 1 227 ? -34.685 -8.186 21.647 1.00 22.89 227 GLU A O 1
ATOM 1405 N N . ILE A 1 228 ? -33.953 -10.131 20.784 1.00 27.72 228 ILE A N 1
ATOM 1406 C CA . ILE A 1 228 ? -33.021 -9.460 19.887 1.00 22.42 228 ILE A CA 1
ATOM 1407 C C . ILE A 1 228 ? -33.791 -8.728 18.796 1.00 20.04 228 ILE A C 1
ATOM 1408 O O . ILE A 1 228 ? -33.453 -7.594 18.427 1.00 21.69 228 ILE A O 1
ATOM 1413 N N . ALA A 1 229 ? -34.838 -9.364 18.264 1.00 23.47 229 ALA A N 1
ATOM 1414 C CA . ALA A 1 229 ? -35.728 -8.694 17.323 1.00 23.62 229 ALA A CA 1
ATOM 1415 C C . ALA A 1 229 ? -36.255 -7.378 17.889 1.00 25.56 229 ALA A C 1
ATOM 1416 O O . ALA A 1 229 ? -36.276 -6.355 17.191 1.00 19.20 229 ALA A O 1
ATOM 1418 N N . ALA A 1 230 ? -36.671 -7.385 19.161 1.00 23.93 230 ALA A N 1
ATOM 1419 C CA . ALA A 1 230 ? -37.224 -6.191 19.791 1.00 25.25 230 ALA A CA 1
ATOM 1420 C C . ALA A 1 230 ? -36.172 -5.111 19.987 1.00 27.91 230 ALA A C 1
ATOM 1421 O O . ALA A 1 230 ? -36.493 -3.916 19.928 1.00 26.37 230 ALA A O 1
ATOM 1423 N N . ALA A 1 231 ? -34.927 -5.504 20.260 1.00 16.22 231 ALA A N 1
ATOM 1424 C CA . ALA A 1 231 ? -33.853 -4.520 20.346 1.00 19.86 231 ALA A CA 1
ATOM 1425 C C . ALA A 1 231 ? -33.600 -3.871 18.985 1.00 19.54 231 ALA A C 1
ATOM 1426 O O . ALA A 1 231 ? -33.361 -2.657 18.898 1.00 19.65 231 ALA A O 1
ATOM 1428 N N . LEU A 1 232 ? -33.639 -4.668 17.915 1.00 21.01 232 LEU A N 1
ATOM 1429 C CA . LEU A 1 232 ? -33.454 -4.127 16.574 1.00 19.81 232 LEU A CA 1
ATOM 1430 C C . LEU A 1 232 ? -34.587 -3.179 16.203 1.00 24.33 232 LEU A C 1
ATOM 1431 O O . LEU A 1 232 ? -34.348 -2.127 15.595 1.00 21.29 232 LEU A O 1
ATOM 1436 N N . VAL A 1 233 ? -35.830 -3.542 16.545 1.00 23.01 233 VAL A N 1
ATOM 1437 C CA . VAL A 1 233 ? -36.971 -2.672 16.253 1.00 25.52 233 VAL A CA 1
ATOM 1438 C C . VAL A 1 233 ? -36.875 -1.368 17.041 1.00 24.44 233 VAL A C 1
ATOM 1439 O O . VAL A 1 233 ? -37.163 -0.285 16.513 1.00 27.36 233 VAL A O 1
ATOM 1443 N N . TYR A 1 234 ? -36.481 -1.441 18.316 1.00 25.16 234 TYR A N 1
ATOM 1444 C CA . TYR A 1 234 ? -36.211 -0.210 19.054 1.00 25.21 234 TYR A CA 1
ATOM 1445 C C . TYR A 1 234 ? -35.208 0.670 18.305 1.00 24.43 234 TYR A C 1
ATOM 1446 O O . TYR A 1 234 ? -35.453 1.863 18.081 1.00 21.92 234 TYR A O 1
ATOM 1455 N N . LEU A 1 235 ? -34.074 0.093 17.901 1.00 19.57 235 LEU A N 1
ATOM 1456 C CA . LEU A 1 235 ? -33.047 0.885 17.231 1.00 25.51 235 LEU A CA 1
ATOM 1457 C C . LEU A 1 235 ? -33.525 1.431 15.887 1.00 25.69 235 LEU A C 1
ATOM 1458 O O . LEU A 1 235 ? -33.084 2.508 15.473 1.00 25.51 235 LEU A O 1
ATOM 1463 N N . ALA A 1 236 ? -34.419 0.715 15.192 1.00 24.21 236 ALA A N 1
ATOM 1464 C CA . ALA A 1 236 ? -34.918 1.188 13.899 1.00 26.50 236 ALA A CA 1
ATOM 1465 C C . ALA A 1 236 ? -36.016 2.237 14.033 1.00 25.60 236 ALA A C 1
ATOM 1466 O O . ALA A 1 236 ? -36.316 2.928 13.052 1.00 25.00 236 ALA A O 1
ATOM 1468 N N . SER A 1 237 ? -36.622 2.362 15.208 1.00 24.88 237 SER A N 1
ATOM 1469 C CA . SER A 1 237 ? -37.764 3.245 15.404 1.00 30.21 237 SER A CA 1
ATOM 1470 C C . SER A 1 237 ? -37.319 4.700 15.529 1.00 27.97 237 SER A C 1
ATOM 1471 O O . SER A 1 237 ? -36.163 5.006 15.851 1.00 25.82 237 SER A O 1
ATOM 1474 N N . ASP A 1 238 ? -38.275 5.605 15.320 1.00 30.90 238 ASP A N 1
ATOM 1475 C CA . ASP A 1 238 ? -37.965 7.021 15.459 1.00 34.83 238 ASP A CA 1
ATOM 1476 C C . ASP A 1 238 ? -37.553 7.385 16.879 1.00 38.76 238 ASP A C 1
ATOM 1477 O O . ASP A 1 238 ? -36.841 8.379 17.061 1.00 36.36 238 ASP A O 1
ATOM 1482 N N . ASP A 1 239 ? -37.964 6.593 17.881 1.00 29.04 239 ASP A N 1
ATOM 1483 C CA . ASP A 1 239 ? -37.488 6.805 19.248 1.00 28.24 239 ASP A CA 1
ATOM 1484 C C . ASP A 1 239 ? -35.971 6.801 19.322 1.00 30.13 239 ASP A C 1
ATOM 1485 O O . ASP A 1 239 ? -35.383 7.511 20.148 1.00 30.00 239 ASP A O 1
ATOM 1490 N N . ALA A 1 240 ? -35.317 6.011 18.470 1.00 24.60 240 ALA A N 1
ATOM 1491 C CA . ALA A 1 240 ? -33.876 5.849 18.524 1.00 20.99 240 ALA A CA 1
ATOM 1492 C C . ALA A 1 240 ? -33.154 6.705 17.482 1.00 23.68 240 ALA A C 1
ATOM 1493 O O . ALA A 1 240 ? -32.009 6.404 17.128 1.00 23.68 240 ALA A O 1
ATOM 1495 N N . ARG A 1 241 ? -33.778 7.787 17.013 1.00 27.73 241 ARG A N 1
ATOM 1496 C CA . ARG A 1 241 ? -33.158 8.541 15.932 1.00 29.70 241 ARG A CA 1
ATOM 1497 C C . ARG A 1 241 ? -31.865 9.236 16.355 1.00 32.74 241 ARG A C 1
ATOM 1498 O O . ARG A 1 241 ? -31.095 9.640 15.479 1.00 32.45 241 ARG A O 1
ATOM 1506 N N . HIS A 1 242 ? -31.576 9.352 17.654 1.00 25.39 242 HIS A N 1
ATOM 1507 C CA . HIS A 1 242 ? -30.282 9.875 18.080 1.00 22.06 242 HIS A CA 1
ATOM 1508 C C . HIS A 1 242 ? -29.412 8.810 18.740 1.00 25.17 242 HIS A C 1
ATOM 1509 O O . HIS A 1 242 ? -28.369 9.139 19.320 1.00 23.84 242 HIS A O 1
ATOM 1516 N N . VAL A 1 243 ? -29.795 7.540 18.648 1.00 24.44 243 VAL A N 1
ATOM 1517 C CA . VAL A 1 243 ? -28.890 6.447 18.972 1.00 22.13 243 VAL A CA 1
ATOM 1518 C C . VAL A 1 243 ? -28.101 6.128 17.709 1.00 23.29 243 VAL A C 1
ATOM 1519 O O . VAL A 1 243 ? -28.673 5.727 16.690 1.00 22.86 243 VAL A O 1
ATOM 1523 N N . ASN A 1 244 ? -26.792 6.326 17.760 1.00 21.17 244 ASN A N 1
ATOM 1524 C CA . ASN A 1 244 ? -25.986 6.148 16.567 1.00 21.04 244 ASN A CA 1
ATOM 1525 C C . ASN A 1 244 ? -24.623 5.627 16.968 1.00 20.64 244 ASN A C 1
ATOM 1526 O O . ASN A 1 244 ? -24.070 6.064 17.978 1.00 18.72 244 ASN A O 1
ATOM 1531 N N . ALA A 1 245 ? -24.086 4.707 16.158 1.00 18.60 245 ALA A N 1
ATOM 1532 C CA . ALA A 1 245 ? -22.801 4.051 16.405 1.00 16.14 245 ALA A CA 1
ATOM 1533 C C . ALA A 1 245 ? -22.807 3.253 17.710 1.00 17.83 245 ALA A C 1
ATOM 1534 O O . ALA A 1 245 ? -21.740 2.989 18.279 1.00 16.23 245 ALA A O 1
ATOM 1536 N N . HIS A 1 246 ? -23.982 2.923 18.232 1.00 12.51 246 HIS A N 1
ATOM 1537 C CA . HIS A 1 246 ? -24.069 2.276 19.538 1.00 13.86 246 HIS A CA 1
ATOM 1538 C C . HIS A 1 246 ? -24.115 0.760 19.381 1.00 17.62 246 HIS A C 1
ATOM 1539 O O . HIS A 1 246 ? -24.581 0.246 18.364 1.00 17.56 246 HIS A O 1
ATOM 1546 N N . THR A 1 247 ? -23.589 0.051 20.393 1.00 17.21 247 THR A N 1
ATOM 1547 C CA . THR A 1 247 ? -23.670 -1.408 20.494 1.00 17.69 247 THR A CA 1
ATOM 1548 C C . THR A 1 247 ? -24.597 -1.720 21.665 1.00 17.22 247 THR A C 1
ATOM 1549 O O . THR A 1 247 ? -24.212 -1.574 22.832 1.00 15.54 247 THR A O 1
ATOM 1553 N N . LEU A 1 248 ? -25.828 -2.104 21.344 1.00 14.43 248 LEU A N 1
ATOM 1554 C CA . LEU A 1 248 ? -26.837 -2.434 22.339 1.00 17.47 248 LEU A CA 1
ATOM 1555 C C . LEU A 1 248 ? -26.618 -3.880 22.796 1.00 16.95 248 LEU A C 1
ATOM 1556 O O . LEU A 1 248 ? -26.816 -4.825 22.021 1.00 16.88 248 LEU A O 1
ATOM 1561 N N . VAL A 1 249 ? -26.175 -4.055 24.043 1.00 19.77 249 VAL A N 1
ATOM 1562 C CA . VAL A 1 249 ? -25.779 -5.363 24.558 1.00 20.45 249 VAL A CA 1
ATOM 1563 C C . VAL A 1 249 ? -26.981 -6.032 25.214 1.00 17.17 249 VAL A C 1
ATOM 1564 O O . VAL A 1 249 ? -27.633 -5.445 26.083 1.00 15.79 249 VAL A O 1
ATOM 1568 N N . VAL A 1 250 ? -27.264 -7.272 24.820 1.00 19.12 250 VAL A N 1
ATOM 1569 C CA . VAL A 1 250 ? -28.377 -8.019 25.409 1.00 18.53 250 VAL A CA 1
ATOM 1570 C C . VAL A 1 250 ? -27.827 -9.335 25.941 1.00 22.48 250 VAL A C 1
ATOM 1571 O O . VAL A 1 250 ? -27.870 -10.369 25.255 1.00 23.11 250 VAL A O 1
ATOM 1575 N N . ASP A 1 251 ? -27.289 -9.315 27.166 1.00 18.49 251 ASP A N 1
ATOM 1576 C CA . ASP A 1 251 ? -26.608 -10.513 27.646 1.00 23.79 251 ASP A CA 1
ATOM 1577 C C . ASP A 1 251 ? -26.791 -10.750 29.144 1.00 23.78 251 ASP A C 1
ATOM 1578 O O . ASP A 1 251 ? -25.974 -11.455 29.747 1.00 21.73 251 ASP A O 1
ATOM 1583 N N . SER A 1 252 ? -27.816 -10.159 29.758 1.00 19.09 252 SER A N 1
ATOM 1584 C CA . SER A 1 252 ? -28.093 -10.277 31.190 1.00 25.68 252 SER A CA 1
ATOM 1585 C C . SER A 1 252 ? -26.959 -9.730 32.050 1.00 21.97 252 SER A C 1
ATOM 1586 O O . SER A 1 252 ? -26.901 -10.024 33.239 1.00 22.66 252 SER A O 1
ATOM 1589 N N . GLY A 1 253 ? -26.062 -8.930 31.470 1.00 24.23 253 GLY A N 1
ATOM 1590 C CA . GLY A 1 253 ? -25.001 -8.300 32.232 1.00 24.84 253 GLY A CA 1
ATOM 1591 C C . GLY A 1 253 ? -23.716 -9.088 32.372 1.00 29.90 253 GLY A C 1
ATOM 1592 O O . GLY A 1 253 ? -22.877 -8.720 33.203 1.00 34.74 253 GLY A O 1
ATOM 1593 N N . VAL A 1 254 ? -23.543 -10.180 31.619 1.00 33.04 254 VAL A N 1
ATOM 1594 C CA . VAL A 1 254 ? -22.399 -11.064 31.845 1.00 37.32 254 VAL A CA 1
ATOM 1595 C C . VAL A 1 254 ? -21.078 -10.355 31.546 1.00 35.89 254 VAL A C 1
ATOM 1596 O O . VAL A 1 254 ? -20.106 -10.487 32.299 1.00 45.13 254 VAL A O 1
ATOM 1600 N N . THR A 1 255 ? -21.011 -9.599 30.449 1.00 39.61 255 THR A N 1
ATOM 1601 C CA . THR A 1 255 ? -19.713 -9.062 30.045 1.00 51.01 255 THR A CA 1
ATOM 1602 C C . THR A 1 255 ? -19.226 -7.951 30.970 1.00 53.07 255 THR A C 1
ATOM 1603 O O . THR A 1 255 ? -18.013 -7.786 31.128 1.00 67.86 255 THR A O 1
ATOM 1607 N N . VAL A 1 256 ? -20.128 -7.184 31.587 1.00 34.30 256 VAL A N 1
ATOM 1608 C CA . VAL A 1 256 ? -19.719 -6.061 32.431 1.00 29.41 256 VAL A CA 1
ATOM 1609 C C . VAL A 1 256 ? -20.066 -6.251 33.899 1.00 24.94 256 VAL A C 1
ATOM 1610 O O . VAL A 1 256 ? -19.686 -5.394 34.712 1.00 25.76 256 VAL A O 1
ATOM 1614 N N . ALA A 1 257 ? -20.810 -7.304 34.263 1.00 28.04 257 ALA A N 1
ATOM 1615 C CA . ALA A 1 257 ? -21.320 -7.441 35.624 1.00 30.00 257 ALA A CA 1
ATOM 1616 C C . ALA A 1 257 ? -21.471 -8.904 36.050 1.00 41.10 257 ALA A C 1
ATOM 1617 O O . ALA A 1 257 ? -22.482 -9.266 36.661 1.00 45.01 257 ALA A O 1
ATOM 1619 N N . GLY A 1 258 ? -20.544 -9.778 35.655 1.00 41.84 258 GLY A N 1
ATOM 1620 C CA . GLY A 1 258 ? -20.567 -11.167 36.125 1.00 41.29 258 GLY A CA 1
ATOM 1621 C C . GLY A 1 258 ? -21.163 -11.447 37.507 1.00 52.12 258 GLY A C 1
ATOM 1622 O O . GLY A 1 258 ? -20.572 -11.108 38.544 1.00 44.84 258 GLY A O 1
ATOM 1623 N N . ALA A 1 259 ? -22.345 -12.074 37.541 1.00 65.81 259 ALA A N 1
ATOM 1624 C CA . ALA A 1 259 ? -23.055 -12.238 3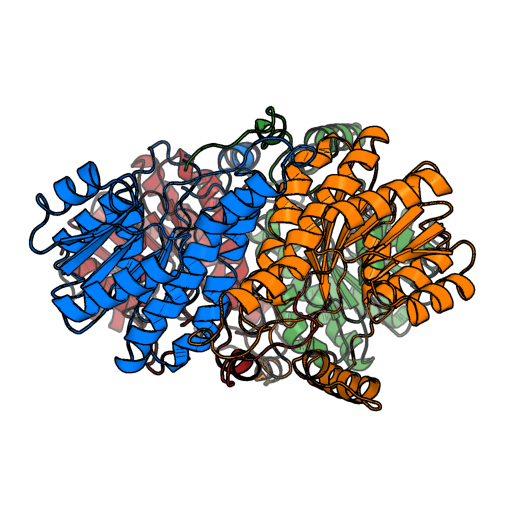8.809 1.00 62.13 259 ALA A CA 1
ATOM 1625 C C . ALA A 1 259 ? -22.458 -13.337 39.684 1.00 60.53 259 ALA A C 1
ATOM 1626 O O . ALA A 1 259 ? -22.529 -13.246 40.921 1.00 52.48 259 ALA A O 1
ATOM 1628 N N . SER A 1 260 ? -21.879 -14.380 39.081 1.00 57.89 260 SER A N 1
ATOM 1629 C CA . SER A 1 260 ? -21.246 -15.422 39.885 1.00 55.24 260 SER A CA 1
ATOM 1630 C C . SER A 1 260 ? -20.039 -14.873 40.641 1.00 47.33 260 SER A C 1
ATOM 1631 O O . SER A 1 260 ? -19.910 -15.072 41.855 1.00 45.78 260 SER A O 1
ATOM 1634 N N . GLY A 1 261 ? -19.158 -14.153 39.944 1.00 46.76 261 GLY A N 1
ATOM 1635 C CA . GLY A 1 261 ? -17.981 -13.602 40.593 1.00 45.37 261 GLY A CA 1
ATOM 1636 C C . GLY A 1 261 ? -18.301 -12.587 41.675 1.00 44.47 261 GLY A C 1
ATOM 1637 O O . GLY A 1 261 ? -17.579 -12.490 42.671 1.00 49.98 261 GLY A O 1
ATOM 1638 N N . GLY A 1 262 ? -19.379 -11.817 41.502 1.00 36.76 262 GLY A N 1
ATOM 1639 C CA . GLY A 1 262 ? -19.728 -10.803 42.483 1.00 31.55 262 GLY A CA 1
ATOM 1640 C C . GLY A 1 262 ? -20.145 -11.352 43.832 1.00 27.86 262 GLY A C 1
ATOM 1641 O O . GLY A 1 262 ? -19.996 -10.656 44.844 1.00 28.72 262 GLY A O 1
ATOM 1642 N N . ALA A 1 263 ? -20.658 -12.589 43.866 1.00 34.35 263 ALA A N 1
ATOM 1643 C CA . ALA A 1 263 ? -21.238 -13.146 45.086 1.00 29.91 263 ALA A CA 1
ATOM 1644 C C . ALA A 1 263 ? -20.281 -13.071 46.268 1.00 28.11 263 ALA A C 1
ATOM 1645 O O . ALA A 1 263 ? -20.713 -12.839 47.400 1.00 32.41 263 ALA A O 1
ATOM 1647 N N . VAL A 1 264 ? -18.980 -13.252 46.032 1.00 38.29 264 VAL A N 1
ATOM 1648 C CA . VAL A 1 264 ? -18.041 -13.274 47.145 1.00 35.61 264 VAL A CA 1
ATOM 1649 C C . VAL A 1 264 ? -17.958 -11.918 47.811 1.00 30.47 264 VAL A C 1
ATOM 1650 O O . VAL A 1 264 ? -17.595 -11.828 48.992 1.00 29.32 264 VAL A O 1
ATOM 1654 N N . PHE A 1 265 ? -18.317 -10.855 47.099 1.00 26.91 265 PHE A N 1
ATOM 1655 C CA . PHE A 1 265 ? -18.296 -9.531 47.687 1.00 25.86 265 PHE A CA 1
ATOM 1656 C C . PHE A 1 265 ? -19.671 -9.081 48.148 1.00 24.66 265 PHE A C 1
ATOM 1657 O O . PHE A 1 265 ? -19.795 -8.457 49.209 1.00 25.60 265 PHE A O 1
ATOM 1665 N N . HIS A 1 266 ? -20.716 -9.453 47.408 1.00 23.47 266 HIS A N 1
ATOM 1666 C CA . HIS A 1 266 ? -22.031 -8.866 47.624 1.00 26.70 266 HIS A CA 1
ATOM 1667 C C . HIS A 1 266 ? -22.964 -9.715 48.464 1.00 27.13 266 HIS A C 1
ATOM 1668 O O . HIS A 1 266 ? -23.767 -9.164 49.220 1.00 22.28 266 HIS A O 1
ATOM 1675 N N . ASN A 1 267 ? -22.866 -11.037 48.350 1.00 24.30 267 ASN A N 1
ATOM 1676 C CA . ASN A 1 267 ? -23.826 -11.950 48.971 1.00 34.59 267 ASN A CA 1
ATOM 1677 C C . ASN A 1 267 ? -23.409 -12.275 50.410 1.00 32.59 267 ASN A C 1
ATOM 1678 O O . ASN A 1 267 ? -23.240 -13.430 50.811 1.00 28.87 267 ASN A O 1
ATOM 1683 N N . ARG A 1 268 ? -23.259 -11.212 51.194 1.00 27.76 268 ARG A N 1
ATOM 1684 C CA . ARG A 1 268 ? -22.694 -11.259 52.535 1.00 26.32 268 ARG A CA 1
ATOM 1685 C C . ARG A 1 268 ? -23.422 -10.241 53.405 1.00 22.18 268 ARG A C 1
ATOM 1686 O O . ARG A 1 268 ? -23.914 -9.231 52.891 1.00 21.63 268 ARG A O 1
ATOM 1694 N N . PRO A 1 269 ? -23.505 -10.475 54.718 1.00 22.67 269 PRO A N 1
ATOM 1695 C CA . PRO A 1 269 ? -23.989 -9.412 55.617 1.00 22.39 269 PRO A CA 1
ATOM 1696 C C . PRO A 1 269 ? -23.146 -8.152 55.451 1.00 20.71 269 PRO A C 1
ATOM 1697 O O . PRO A 1 269 ? -21.913 -8.206 55.441 1.00 22.19 269 PRO A O 1
ATOM 1701 N N . ALA A 1 270 ? -23.823 -7.017 55.299 1.00 23.42 270 ALA A N 1
ATOM 1702 C CA . ALA A 1 270 ? -23.114 -5.765 55.056 1.00 24.53 270 ALA A CA 1
ATOM 1703 C C . ALA A 1 270 ? -22.089 -5.527 56.156 1.00 21.03 270 ALA A C 1
ATOM 1704 O O . ALA A 1 270 ? -22.393 -5.648 57.350 1.00 20.48 270 ALA A O 1
ATOM 1706 N N . GLY A 1 271 ? -20.864 -5.225 55.748 1.00 20.89 271 GLY A N 1
ATOM 1707 C CA . GLY A 1 271 ? -19.799 -5.021 56.707 1.00 23.77 271 GLY A CA 1
ATOM 1708 C C . GLY A 1 271 ? -18.810 -3.977 56.245 1.00 18.65 271 GLY A C 1
ATOM 1709 O O . GLY A 1 271 ? -19.031 -3.314 55.231 1.00 18.15 271 GLY A O 1
ATOM 1710 N N . PHE A 1 272 ? -17.713 -3.816 56.974 1.00 19.38 272 PHE A N 1
ATOM 1711 C CA . PHE A 1 272 ? -16.751 -2.786 56.619 1.00 19.76 272 PHE A CA 1
ATOM 1712 C C . PHE A 1 272 ? -15.360 -3.301 56.947 1.00 24.03 272 PHE A C 1
ATOM 1713 O O . PHE A 1 272 ? -15.101 -3.710 58.080 1.00 21.66 272 PHE A O 1
ATOM 1721 N N . MET A 1 273 ? -14.481 -3.303 55.953 1.00 24.38 273 MET A N 1
ATOM 1722 C CA . MET A 1 273 ? -13.085 -3.683 56.132 1.00 27.42 273 MET A CA 1
ATOM 1723 C C . MET A 1 273 ? -12.236 -2.423 56.243 1.00 26.08 273 MET A C 1
ATOM 1724 O O . MET A 1 273 ? -12.119 -1.666 55.273 1.00 24.36 273 MET A O 1
ATOM 1729 N N . GLY A 1 274 ? -11.633 -2.208 57.402 1.00 30.77 274 GLY A N 1
ATOM 1730 C CA . GLY A 1 274 ? -10.704 -1.112 57.599 1.00 39.41 274 GLY A CA 1
ATOM 1731 C C . GLY A 1 274 ? -11.189 -0.136 58.654 1.00 46.72 274 GLY A C 1
ATOM 1732 O O . GLY A 1 274 ? -12.149 -0.389 59.389 1.00 43.99 274 GLY A O 1
ATOM 1733 N N . ARG A 1 275 ? -10.495 1.003 58.725 1.00 54.63 275 ARG A N 1
ATOM 1734 C CA . ARG A 1 275 ? -10.773 2.045 59.707 1.00 59.64 275 ARG A CA 1
ATOM 1735 C C . ARG A 1 275 ? -11.864 2.987 59.205 1.00 59.82 275 ARG A C 1
ATOM 1736 O O . ARG A 1 275 ? -11.758 3.538 58.103 1.00 63.98 275 ARG A O 1
ATOM 1738 N N . MET A 1 276 ? -12.896 3.189 60.022 1.00 57.58 276 MET A N 1
ATOM 1739 C CA . MET A 1 276 ? -14.008 4.069 59.655 1.00 59.30 276 MET A CA 1
ATOM 1740 C C . MET A 1 276 ? -13.576 5.535 59.545 1.00 62.81 276 MET A C 1
ATOM 1741 O O . MET A 1 276 ? -13.927 6.370 60.378 1.00 63.03 276 MET A O 1
ATOM 1746 N N . SER B 1 10 ? 20.423 -0.336 30.142 1.00 72.38 10 SER B N 1
ATOM 1747 C CA . SER B 1 10 ? 19.487 -1.411 30.453 1.00 69.29 10 SER B CA 1
ATOM 1748 C C . SER B 1 10 ? 19.407 -2.440 29.324 1.00 65.90 10 SER B C 1
ATOM 1749 O O . SER B 1 10 ? 19.509 -2.105 28.139 1.00 66.12 10 SER B O 1
ATOM 1752 N N . GLU B 1 11 ? 19.213 -3.706 29.711 1.00 58.08 11 GLU B N 1
ATOM 1753 C CA . GLU B 1 11 ? 19.156 -4.831 28.789 1.00 51.83 11 GLU B CA 1
ATOM 1754 C C . GLU B 1 11 ? 17.975 -5.718 29.201 1.00 43.09 11 GLU B C 1
ATOM 1755 O O . GLU B 1 11 ? 18.126 -6.822 29.715 1.00 46.11 11 GLU B O 1
ATOM 1761 N N . ARG B 1 12 ? 16.762 -5.217 28.967 1.00 35.40 12 ARG B N 1
ATOM 1762 C CA . ARG B 1 12 ? 15.563 -5.915 29.407 1.00 31.58 12 ARG B CA 1
ATOM 1763 C C . ARG B 1 12 ? 15.230 -7.130 28.565 1.00 27.08 12 ARG B C 1
ATOM 1764 O O . ARG B 1 12 ? 14.380 -7.926 28.975 1.00 32.20 12 ARG B O 1
ATOM 1772 N N . LEU B 1 13 ? 15.873 -7.302 27.414 1.00 27.69 13 LEU B N 1
ATOM 1773 C CA . LEU B 1 13 ? 15.602 -8.417 26.523 1.00 29.69 13 LEU B CA 1
ATOM 1774 C C . LEU B 1 13 ? 16.891 -9.164 26.195 1.00 26.95 13 LEU B C 1
ATOM 1775 O O . LEU B 1 13 ? 17.076 -9.672 25.083 1.00 23.17 13 LEU B O 1
ATOM 1780 N N . LYS B 1 14 ? 17.788 -9.256 27.173 1.00 32.86 14 LYS B N 1
ATOM 1781 C CA . LYS B 1 14 ? 19.107 -9.832 26.952 1.00 33.16 14 LYS B CA 1
ATOM 1782 C C . LYS B 1 14 ? 18.996 -11.265 26.435 1.00 29.02 14 LYS B C 1
ATOM 1783 O O . LYS B 1 14 ? 18.426 -12.131 27.106 1.00 28.93 14 LYS B O 1
ATOM 1789 N N . ASP B 1 15 ? 19.548 -11.503 25.240 1.00 27.48 15 ASP B N 1
ATOM 1790 C CA . ASP B 1 15 ? 19.594 -12.800 24.566 1.00 33.88 15 ASP B CA 1
ATOM 1791 C C . ASP B 1 15 ? 18.213 -13.336 24.211 1.00 30.68 15 ASP B C 1
ATOM 1792 O O . ASP B 1 15 ? 18.087 -14.511 23.852 1.00 35.30 15 ASP B O 1
ATOM 1797 N N . ARG B 1 16 ? 17.181 -12.509 24.293 1.00 23.26 16 ARG B N 1
ATOM 1798 C CA . ARG B 1 16 ? 15.870 -12.884 23.786 1.00 22.70 16 ARG B CA 1
ATOM 1799 C C . ARG B 1 16 ? 15.870 -12.776 22.262 1.00 26.50 16 ARG B C 1
ATOM 1800 O O . ARG B 1 16 ? 16.643 -12.016 21.671 1.00 26.94 16 ARG B O 1
ATOM 1808 N N . VAL B 1 17 ? 14.985 -13.540 21.628 1.00 21.94 17 VAL B N 1
ATOM 1809 C CA . VAL B 1 17 ? 14.854 -13.569 20.174 1.00 21.52 17 VAL B CA 1
ATOM 1810 C C . VAL B 1 17 ? 13.526 -12.920 19.800 1.00 19.07 17 VAL B C 1
ATOM 1811 O O . VAL B 1 17 ? 12.459 -13.378 20.229 1.00 18.24 17 VAL B O 1
ATOM 1815 N N . ALA B 1 18 ? 13.588 -11.844 19.014 1.00 16.31 18 ALA B N 1
ATOM 1816 C CA . ALA B 1 18 ? 12.398 -11.125 18.576 1.00 15.89 18 ALA B CA 1
ATOM 1817 C C . ALA B 1 18 ? 12.300 -11.155 17.057 1.00 21.27 18 ALA B C 1
ATOM 1818 O O . ALA B 1 18 ? 13.312 -11.052 16.361 1.00 21.64 18 ALA B O 1
ATOM 1820 N N . LEU B 1 19 ? 11.075 -11.286 16.554 1.00 20.40 19 LEU B N 1
ATOM 1821 C CA . LEU B 1 19 ? 10.765 -11.154 15.138 1.00 18.24 19 LEU B CA 1
ATOM 1822 C C . LEU B 1 19 ? 9.852 -9.948 14.995 1.00 17.30 19 LEU B C 1
ATOM 1823 O O . LEU B 1 19 ? 8.777 -9.914 15.601 1.00 15.54 19 LEU B O 1
ATOM 1828 N N . VAL B 1 20 ? 10.270 -8.967 14.197 1.00 11.35 20 VAL B N 1
ATOM 1829 C CA . VAL B 1 20 ? 9.515 -7.733 14.013 1.00 16.20 20 VAL B CA 1
ATOM 1830 C C . VAL B 1 20 ? 9.141 -7.621 12.542 1.00 16.84 20 VAL B C 1
ATOM 1831 O O . VAL B 1 20 ? 10.027 -7.567 11.677 1.00 15.66 20 VAL B O 1
ATOM 1835 N N . THR B 1 21 ? 7.843 -7.581 12.251 1.00 14.10 21 THR B N 1
ATOM 1836 C CA . THR B 1 21 ? 7.439 -7.384 10.866 1.00 13.94 21 THR B CA 1
ATOM 1837 C C . THR B 1 21 ? 7.307 -5.890 10.556 1.00 14.68 21 THR B C 1
ATOM 1838 O O . THR B 1 21 ? 7.221 -5.047 11.454 1.00 12.84 21 THR B O 1
ATOM 1842 N N . GLY B 1 22 ? 7.308 -5.568 9.263 1.00 16.27 22 GLY B N 1
ATOM 1843 C CA . GLY B 1 22 ? 7.391 -4.168 8.858 1.00 14.09 22 GLY B CA 1
ATOM 1844 C C . GLY B 1 22 ? 8.588 -3.458 9.443 1.00 13.76 22 GLY B C 1
ATOM 1845 O O . GLY B 1 22 ? 8.508 -2.262 9.763 1.00 19.73 22 GLY B O 1
ATOM 1846 N N . ALA B 1 23 ? 9.702 -4.167 9.604 1.00 13.34 23 ALA B N 1
ATOM 1847 C CA . ALA B 1 23 ? 10.838 -3.643 10.362 1.00 17.94 23 ALA B CA 1
ATOM 1848 C C . ALA B 1 23 ? 11.672 -2.618 9.608 1.00 23.13 23 ALA B C 1
ATOM 1849 O O . ALA B 1 23 ? 12.611 -2.073 10.190 1.00 24.37 23 ALA B O 1
ATOM 1851 N N . ALA B 1 24 ? 11.404 -2.365 8.336 1.00 21.62 24 ALA B N 1
ATOM 1852 C CA . ALA B 1 24 ? 12.329 -1.538 7.579 1.00 23.81 24 ALA B CA 1
ATOM 1853 C C . ALA B 1 24 ? 12.056 -0.050 7.725 1.00 31.01 24 ALA B C 1
ATOM 1854 O O . ALA B 1 24 ? 12.852 0.759 7.231 1.00 36.41 24 ALA B O 1
ATOM 1856 N N . SER B 1 25 ? 10.984 0.338 8.406 1.00 25.31 25 SER B N 1
ATOM 1857 C CA . SER B 1 25 ? 10.678 1.756 8.526 1.00 25.71 25 SER B CA 1
ATOM 1858 C C . SER B 1 25 ? 9.803 1.988 9.749 1.00 19.38 25 SER B C 1
ATOM 1859 O O . SER B 1 25 ? 9.367 1.050 10.414 1.00 20.14 25 SER B O 1
ATOM 1862 N N . GLY B 1 26 ? 9.570 3.265 10.030 1.00 22.70 26 GLY B N 1
ATOM 1863 C CA . GLY B 1 26 ? 8.600 3.693 11.022 1.00 26.06 26 GLY B CA 1
ATOM 1864 C C . GLY B 1 26 ? 8.735 2.971 12.351 1.00 26.17 26 GLY B C 1
ATOM 1865 O O . GLY B 1 26 ? 9.840 2.775 12.888 1.00 18.67 26 GLY B O 1
ATOM 1866 N N . ILE B 1 27 ? 7.584 2.555 12.877 1.00 18.55 27 ILE B N 1
ATOM 1867 C CA . ILE B 1 27 ? 7.539 1.908 14.186 1.00 19.42 27 ILE B CA 1
ATOM 1868 C C . ILE B 1 27 ? 8.347 0.623 14.184 1.00 17.12 27 ILE B C 1
ATOM 1869 O O . ILE B 1 27 ? 9.021 0.296 15.173 1.00 16.38 27 ILE B O 1
ATOM 1874 N N . GLY B 1 28 ? 8.293 -0.134 13.081 1.00 19.33 28 GLY B N 1
ATOM 1875 C CA . GLY B 1 28 ? 8.999 -1.406 13.037 1.00 16.53 28 GLY B CA 1
ATOM 1876 C C . GLY B 1 28 ? 10.502 -1.239 13.160 1.00 17.99 28 GLY B C 1
ATOM 1877 O O . GLY B 1 28 ? 11.159 -1.973 13.906 1.00 15.99 28 GLY B O 1
ATOM 1878 N N . ALA B 1 29 ? 11.067 -0.269 12.428 1.00 17.90 29 ALA B N 1
ATOM 1879 C CA . ALA B 1 29 ? 12.499 -0.006 12.513 1.00 19.01 29 ALA B CA 1
ATOM 1880 C C . ALA B 1 29 ? 12.891 0.449 13.916 1.00 17.21 29 ALA B C 1
ATOM 1881 O O . ALA B 1 29 ? 13.877 -0.040 14.486 1.00 17.21 29 ALA B O 1
ATOM 1883 N N . ALA B 1 30 ? 12.129 1.395 14.485 1.00 19.84 30 ALA B N 1
ATOM 1884 C CA . ALA B 1 30 ? 12.407 1.866 15.840 1.00 20.22 30 ALA B CA 1
ATOM 1885 C C . ALA B 1 30 ? 12.310 0.718 16.838 1.00 27.50 30 ALA B C 1
ATOM 1886 O O . ALA B 1 30 ? 13.109 0.621 17.777 1.00 18.19 30 ALA B O 1
ATOM 1888 N N . THR B 1 31 ? 11.352 -0.182 16.631 1.00 15.83 31 THR B N 1
ATOM 1889 C CA . THR B 1 31 ? 11.223 -1.319 17.535 1.00 15.03 31 THR B CA 1
ATOM 1890 C C . THR B 1 31 ? 12.406 -2.261 17.386 1.00 18.64 31 THR B C 1
ATOM 1891 O O . THR B 1 31 ? 12.976 -2.705 18.387 1.00 16.64 31 THR B O 1
ATOM 1895 N N . ALA B 1 32 ? 12.808 -2.556 16.143 1.00 17.71 32 ALA B N 1
ATOM 1896 C CA . ALA B 1 32 ? 13.989 -3.387 15.923 1.00 16.36 32 ALA B CA 1
ATOM 1897 C C . ALA B 1 32 ? 15.234 -2.780 16.562 1.00 18.33 32 ALA B C 1
ATOM 1898 O O . ALA B 1 32 ? 16.027 -3.489 17.193 1.00 20.10 32 ALA B O 1
ATOM 1900 N N . ARG B 1 33 ? 15.452 -1.475 16.370 1.00 18.51 33 ARG B N 1
ATOM 1901 C CA . ARG B 1 33 ? 16.620 -0.827 16.961 1.00 19.49 33 ARG B CA 1
ATOM 1902 C C . ARG B 1 33 ? 16.605 -0.933 18.478 1.00 25.57 33 ARG B C 1
ATOM 1903 O O . ARG B 1 33 ? 17.626 -1.250 19.099 1.00 24.46 33 ARG B O 1
ATOM 1911 N N . LEU B 1 34 ? 15.474 -0.605 19.102 1.00 22.23 34 LEU B N 1
ATOM 1912 C CA . LEU B 1 34 ? 15.452 -0.569 20.562 1.00 25.29 34 LEU B CA 1
ATOM 1913 C C . LEU B 1 34 ? 15.586 -1.972 21.144 1.00 20.86 34 LEU B C 1
ATOM 1914 O O . LEU B 1 34 ? 16.301 -2.176 22.135 1.00 25.18 34 LEU B O 1
ATOM 1919 N N . MET B 1 35 ? 14.933 -2.954 20.534 1.00 18.99 35 MET B N 1
ATOM 1920 C CA . MET B 1 35 ? 15.057 -4.317 21.047 1.00 20.10 35 MET B CA 1
ATOM 1921 C C . MET B 1 35 ? 16.491 -4.824 20.925 1.00 24.11 35 MET B C 1
ATOM 1922 O O . MET B 1 35 ? 16.999 -5.487 21.838 1.00 23.64 35 MET B O 1
ATOM 1927 N N . ALA B 1 36 ? 17.172 -4.501 19.820 1.00 24.63 36 ALA B N 1
ATOM 1928 C CA . ALA B 1 36 ? 18.587 -4.844 19.702 1.00 25.14 36 ALA B CA 1
ATOM 1929 C C . ALA B 1 36 ? 19.407 -4.138 20.777 1.00 24.89 36 ALA B C 1
ATOM 1930 O O . ALA B 1 36 ? 20.256 -4.749 21.432 1.00 24.98 36 ALA B O 1
ATOM 1932 N N . GLN B 1 37 ? 19.157 -2.840 20.973 1.00 23.92 37 GLN B N 1
ATOM 1933 C CA . GLN B 1 37 ? 19.823 -2.100 22.036 1.00 26.75 37 GLN B CA 1
ATOM 1934 C C . GLN B 1 37 ? 19.526 -2.701 23.404 1.00 27.24 37 GLN B C 1
ATOM 1935 O O . GLN B 1 37 ? 20.372 -2.649 24.299 1.00 29.95 37 GLN B O 1
ATOM 1941 N N . GLU B 1 38 ? 18.333 -3.265 23.590 1.00 25.08 38 GLU B N 1
ATOM 1942 C CA . GLU B 1 38 ? 17.991 -3.910 24.858 1.00 30.54 38 GLU B CA 1
ATOM 1943 C C . GLU B 1 38 ? 18.534 -5.338 24.960 1.00 29.35 38 GLU B C 1
ATOM 1944 O O . GLU B 1 38 ? 18.198 -6.039 25.919 1.00 28.67 38 GLU B O 1
ATOM 1950 N N . GLY B 1 39 ? 19.361 -5.768 24.004 1.00 27.45 39 GLY B N 1
ATOM 1951 C CA . GLY B 1 39 ? 20.062 -7.039 24.067 1.00 28.30 39 GLY B CA 1
ATOM 1952 C C . GLY B 1 39 ? 19.450 -8.201 23.301 1.00 24.41 39 GLY B C 1
ATOM 1953 O O . GLY B 1 39 ? 19.947 -9.330 23.421 1.00 25.42 39 GLY B O 1
ATOM 1954 N N . ALA B 1 40 ? 18.421 -7.965 22.498 1.00 21.92 40 ALA B N 1
ATOM 1955 C CA . ALA B 1 40 ? 17.744 -9.046 21.800 1.00 23.10 40 ALA B CA 1
ATOM 1956 C C . ALA B 1 40 ? 18.425 -9.367 20.469 1.00 25.33 40 ALA B C 1
ATOM 1957 O O . ALA B 1 40 ? 19.061 -8.506 19.850 1.00 23.34 40 ALA B O 1
ATOM 1959 N N . PHE B 1 41 ? 18.298 -10.629 20.044 1.00 22.02 41 PHE B N 1
ATOM 1960 C CA . PHE B 1 41 ? 18.570 -11.014 18.658 1.00 22.11 41 PHE B CA 1
ATOM 1961 C C . PHE B 1 41 ? 17.325 -10.734 17.825 1.00 19.82 41 PHE B C 1
ATOM 1962 O O . PHE B 1 41 ? 16.253 -11.270 18.115 1.00 24.18 41 PHE B O 1
ATOM 1970 N N . VAL B 1 42 ? 17.440 -9.891 16.802 1.00 18.27 42 VAL B N 1
ATOM 1971 C CA . VAL B 1 42 ? 16.264 -9.407 16.082 1.00 15.48 42 VAL B CA 1
ATOM 1972 C C . VAL B 1 42 ? 16.270 -9.968 14.668 1.00 18.80 42 VAL B C 1
ATOM 1973 O O . VAL B 1 42 ? 17.274 -9.868 13.954 1.00 19.88 42 VAL B O 1
ATOM 1977 N N . VAL B 1 43 ? 15.146 -10.541 14.262 1.00 18.81 43 VAL B N 1
ATOM 1978 C CA . VAL B 1 43 ? 14.913 -10.883 12.869 1.00 20.15 43 VAL B CA 1
ATOM 1979 C C . VAL B 1 43 ? 14.010 -9.801 12.299 1.00 19.68 43 VAL B C 1
ATOM 1980 O O . VAL B 1 43 ? 12.899 -9.586 12.791 1.00 16.85 43 VAL B O 1
ATOM 1984 N N . LEU B 1 44 ? 14.502 -9.099 11.283 1.00 21.36 44 LEU B N 1
ATOM 1985 C CA . LEU B 1 44 ? 13.762 -8.016 10.651 1.00 15.32 44 LEU B CA 1
ATOM 1986 C C . LEU B 1 44 ? 12.983 -8.567 9.463 1.00 20.52 44 LEU B C 1
ATOM 1987 O O . LEU B 1 44 ? 13.577 -9.076 8.499 1.00 22.65 44 LEU B O 1
ATOM 1992 N N . ALA B 1 45 ? 11.664 -8.435 9.508 1.00 17.62 45 ALA B N 1
ATOM 1993 C CA . ALA B 1 45 ? 10.802 -8.951 8.453 1.00 19.23 45 ALA B CA 1
ATOM 1994 C C . ALA B 1 45 ? 10.141 -7.777 7.755 1.00 19.50 45 ALA B C 1
ATOM 1995 O O . ALA B 1 45 ? 9.526 -6.931 8.412 1.00 14.20 45 ALA B O 1
ATOM 1997 N N . ASP B 1 46 ? 10.252 -7.742 6.431 1.00 17.40 46 ASP B N 1
ATOM 1998 C CA . ASP B 1 46 ? 9.659 -6.684 5.622 1.00 18.26 46 ASP B CA 1
ATOM 1999 C C . ASP B 1 46 ? 9.773 -7.097 4.161 1.00 21.31 46 ASP B C 1
ATOM 2000 O O . ASP B 1 46 ? 10.453 -8.071 3.818 1.00 24.38 46 ASP B O 1
ATOM 2005 N N . VAL B 1 47 ? 9.063 -6.363 3.303 1.00 21.18 47 VAL B N 1
ATOM 2006 C CA . VAL B 1 47 ? 9.181 -6.533 1.859 1.00 23.81 47 VAL B CA 1
ATOM 2007 C C . VAL B 1 47 ? 10.160 -5.539 1.245 1.00 27.90 47 VAL B C 1
ATOM 2008 O O . VAL B 1 47 ? 10.462 -5.650 0.049 1.00 27.09 47 VAL B O 1
ATOM 2012 N N . ASP B 1 48 ? 10.660 -4.573 2.015 1.00 22.34 48 ASP B N 1
ATOM 2013 C CA . ASP B 1 48 ? 11.647 -3.609 1.514 1.00 25.81 48 ASP B CA 1
ATOM 2014 C C . ASP B 1 48 ? 13.037 -4.179 1.785 1.00 26.05 48 ASP B C 1
ATOM 2015 O O . ASP B 1 48 ? 13.589 -4.000 2.874 1.00 25.65 48 ASP B O 1
ATOM 2020 N N . GLU B 1 49 ? 13.608 -4.853 0.777 1.00 26.27 49 GLU B N 1
ATOM 2021 C CA . GLU B 1 49 ? 14.865 -5.579 0.958 1.00 35.44 49 GLU B CA 1
ATOM 2022 C C . GLU B 1 49 ? 16.039 -4.632 1.170 1.00 30.03 49 GLU B C 1
ATOM 2023 O O . GLU B 1 49 ? 16.927 -4.910 1.985 1.00 28.52 49 GLU B O 1
ATOM 2025 N N . HIS B 1 50 ? 16.086 -3.528 0.424 1.00 29.92 50 HIS B N 1
ATOM 2026 C CA . HIS B 1 50 ? 17.221 -2.622 0.549 1.00 35.95 50 HIS B CA 1
ATOM 2027 C C . HIS B 1 50 ? 17.257 -1.993 1.938 1.00 31.60 50 HIS B C 1
ATOM 2028 O O . HIS B 1 50 ? 18.281 -2.037 2.630 1.00 29.89 50 HIS B O 1
ATOM 2035 N N . ALA B 1 51 ? 16.137 -1.415 2.372 1.00 27.55 51 ALA B N 1
ATOM 2036 C CA . ALA B 1 51 ? 16.085 -0.840 3.714 1.00 28.93 51 ALA B CA 1
ATOM 2037 C C . ALA B 1 51 ? 16.246 -1.913 4.787 1.00 29.10 51 ALA B C 1
ATOM 2038 O O . ALA B 1 51 ? 16.922 -1.694 5.801 1.00 23.56 51 ALA B O 1
ATOM 2040 N N . GLY B 1 52 ? 15.628 -3.077 4.586 1.00 22.62 52 GLY B N 1
ATOM 2041 C CA . GLY B 1 52 ? 15.721 -4.135 5.585 1.00 23.90 52 GLY B CA 1
ATOM 2042 C C . GLY B 1 52 ? 17.139 -4.647 5.765 1.00 28.94 52 GLY B C 1
ATOM 2043 O O . GLY B 1 52 ? 17.625 -4.793 6.888 1.00 29.42 52 GLY B O 1
ATOM 2044 N N . GLN B 1 53 ? 17.830 -4.910 4.654 1.00 24.91 53 GLN B N 1
ATOM 2045 C CA . GLN B 1 53 ? 19.206 -5.383 4.751 1.00 34.89 53 GLN B CA 1
ATOM 2046 C C . GLN B 1 53 ? 20.111 -4.327 5.375 1.00 33.02 53 GLN B C 1
ATOM 2047 O O . GLN B 1 53 ? 21.015 -4.656 6.148 1.00 39.76 53 GLN B O 1
ATOM 2053 N N . ALA B 1 54 ? 19.896 -3.052 5.040 1.00 31.35 54 ALA B N 1
ATOM 2054 C CA . ALA B 1 54 ? 20.743 -2.000 5.600 1.00 36.43 54 ALA B CA 1
ATOM 2055 C C . ALA B 1 54 ? 20.570 -1.903 7.113 1.00 30.73 54 ALA B C 1
ATOM 2056 O O . ALA B 1 54 ? 21.549 -1.736 7.848 1.00 30.61 54 ALA B O 1
ATOM 2058 N N . LEU B 1 55 ? 19.337 -2.029 7.600 1.00 25.27 55 LEU B N 1
ATOM 2059 C CA . LEU B 1 55 ? 19.123 -1.969 9.044 1.00 26.93 55 LEU B CA 1
ATOM 2060 C C . LEU B 1 55 ? 19.764 -3.163 9.743 1.00 31.05 55 LEU B C 1
ATOM 2061 O O . LEU B 1 55 ? 20.351 -3.012 10.819 1.00 32.74 55 LEU B O 1
ATOM 2066 N N . ALA B 1 56 ? 19.689 -4.350 9.126 1.00 32.74 56 ALA B N 1
ATOM 2067 C CA . ALA B 1 56 ? 20.344 -5.532 9.682 1.00 36.59 56 ALA B CA 1
ATOM 2068 C C . ALA B 1 56 ? 21.856 -5.347 9.771 1.00 39.43 56 ALA B C 1
ATOM 2069 O O . ALA B 1 56 ? 22.483 -5.773 10.748 1.00 44.84 56 ALA B O 1
ATOM 2071 N N . ARG B 1 57 ? 22.466 -4.733 8.754 1.00 35.25 57 ARG B N 1
ATOM 2072 C CA . ARG B 1 57 ? 23.886 -4.400 8.851 1.00 36.93 57 ARG B CA 1
ATOM 2073 C C . ARG B 1 57 ? 24.148 -3.430 9.999 1.00 38.93 57 ARG B C 1
ATOM 2074 O O . ARG B 1 57 ? 25.149 -3.557 10.710 1.00 46.84 57 ARG B O 1
ATOM 2082 N N . GLU B 1 58 ? 23.244 -2.467 10.207 1.00 38.36 58 GLU B N 1
ATOM 2083 C CA . GLU B 1 58 ? 23.426 -1.481 11.271 1.00 43.78 58 GLU B CA 1
ATOM 2084 C C . GLU B 1 58 ? 23.371 -2.119 12.657 1.00 41.84 58 GLU B C 1
ATOM 2085 O O . GLU B 1 58 ? 24.185 -1.794 13.528 1.00 43.42 58 GLU B O 1
ATOM 2091 N N . LEU B 1 59 ? 22.438 -3.040 12.874 1.00 34.07 59 LEU B N 1
ATOM 2092 C CA . LEU B 1 59 ? 22.182 -3.600 14.195 1.00 32.39 59 LEU B CA 1
ATOM 2093 C C . LEU B 1 59 ? 23.038 -4.831 14.451 1.00 38.05 59 LEU B C 1
ATOM 2094 O O . LEU B 1 59 ? 23.201 -5.684 13.573 1.00 43.28 59 LEU B O 1
ATOM 2099 N N . ARG B 1 60 ? 23.571 -4.930 15.667 1.00 37.97 60 ARG B N 1
ATOM 2100 C CA . ARG B 1 60 ? 24.347 -6.106 16.044 1.00 43.81 60 ARG B CA 1
ATOM 2101 C C . ARG B 1 60 ? 23.434 -7.322 16.166 1.00 39.04 60 ARG B C 1
ATOM 2102 O O . ARG B 1 60 ? 22.389 -7.263 16.823 1.00 36.36 60 ARG B O 1
ATOM 2104 N N . ASP B 1 61 ? 23.831 -8.423 15.523 1.00 33.01 61 ASP B N 1
ATOM 2105 C CA . ASP B 1 61 ? 23.154 -9.711 15.624 1.00 39.26 61 ASP B CA 1
ATOM 2106 C C . ASP B 1 61 ? 21.756 -9.699 15.016 1.00 35.71 61 ASP B C 1
ATOM 2107 O O . ASP B 1 61 ? 20.927 -10.545 15.361 1.00 39.69 61 ASP B O 1
ATOM 2112 N N . ALA B 1 62 ? 21.462 -8.759 14.128 1.00 29.34 62 ALA B N 1
ATOM 2113 C CA . ALA B 1 62 ? 20.184 -8.734 13.432 1.00 25.49 62 ALA B CA 1
ATOM 2114 C C . ALA B 1 62 ? 20.326 -9.315 12.027 1.00 24.73 62 ALA B C 1
ATOM 2115 O O . ALA B 1 62 ? 21.393 -9.254 11.411 1.00 26.66 62 ALA B O 1
ATOM 2117 N N . THR B 1 63 ? 19.242 -9.902 11.531 1.00 19.41 63 THR B N 1
ATOM 2118 C CA . THR B 1 63 ? 19.216 -10.424 10.168 1.00 26.22 63 THR B CA 1
ATOM 2119 C C . THR B 1 63 ? 17.895 -10.038 9.518 1.00 26.39 63 THR B C 1
ATOM 2120 O O . THR B 1 63 ? 16.907 -9.760 10.197 1.00 24.37 63 THR B O 1
ATOM 2124 N N . PHE B 1 64 ? 17.887 -10.017 8.191 1.00 21.45 64 PHE B N 1
ATOM 2125 C CA . PHE B 1 64 ? 16.699 -9.661 7.434 1.00 21.44 64 PHE B CA 1
ATOM 2126 C C . PHE B 1 64 ? 16.057 -10.911 6.845 1.00 19.70 64 PHE B C 1
ATOM 2127 O O . PHE B 1 64 ? 16.753 -11.824 6.396 1.00 22.33 64 PHE B O 1
ATOM 2135 N N . ALA B 1 65 ? 14.729 -10.948 6.849 1.00 16.94 65 ALA B N 1
ATOM 2136 C CA . ALA B 1 65 ? 13.984 -12.063 6.265 1.00 21.68 65 ALA B CA 1
ATOM 2137 C C . ALA B 1 65 ? 12.815 -11.477 5.492 1.00 21.87 65 ALA B C 1
ATOM 2138 O O . ALA B 1 65 ? 11.882 -10.933 6.089 1.00 24.34 65 ALA B O 1
ATOM 2140 N N . TYR B 1 66 ? 12.861 -11.598 4.168 1.00 16.59 66 TYR B N 1
ATOM 2141 C CA . TYR B 1 66 ? 11.809 -11.046 3.329 1.00 16.24 66 TYR B CA 1
ATOM 2142 C C . TYR B 1 66 ? 10.471 -11.658 3.717 1.00 20.90 66 TYR B C 1
ATOM 2143 O O . TYR B 1 66 ? 10.322 -12.887 3.743 1.00 15.75 66 TYR B O 1
ATOM 2152 N N . THR B 1 67 ? 9.500 -10.798 4.018 1.00 18.42 67 THR B N 1
ATOM 2153 C CA . THR B 1 67 ? 8.206 -11.252 4.520 1.00 18.48 67 THR B CA 1
ATOM 2154 C C . THR B 1 67 ? 7.111 -10.288 4.092 1.00 18.29 67 THR B C 1
ATOM 2155 O O . THR B 1 67 ? 7.060 -9.153 4.568 1.00 18.67 67 THR B O 1
ATOM 2159 N N . ASP B 1 68 ? 6.201 -10.773 3.267 1.00 15.20 68 ASP B N 1
ATOM 2160 C CA . ASP B 1 68 ? 4.916 -10.124 3.021 1.00 14.76 68 ASP B CA 1
ATOM 2161 C C . ASP B 1 68 ? 3.924 -10.759 3.991 1.00 19.48 68 ASP B C 1
ATOM 2162 O O . ASP B 1 68 ? 3.563 -11.927 3.829 1.00 14.64 68 ASP B O 1
ATOM 2167 N N . VAL B 1 69 ? 3.508 -10.011 5.021 1.00 17.31 69 VAL B N 1
ATOM 2168 C CA . VAL B 1 69 ? 2.669 -10.596 6.063 1.00 16.02 69 VAL B CA 1
ATOM 2169 C C . VAL B 1 69 ? 1.272 -10.951 5.572 1.00 16.18 69 VAL B C 1
ATOM 2170 O O . VAL B 1 69 ? 0.566 -11.707 6.249 1.00 15.41 69 VAL B O 1
ATOM 2174 N N . SER B 1 70 ? 0.862 -10.482 4.391 1.00 13.99 70 SER B N 1
ATOM 2175 C CA . SER B 1 70 ? -0.405 -10.952 3.841 1.00 16.94 70 SER B CA 1
ATOM 2176 C C . SER B 1 70 ? -0.321 -12.388 3.313 1.00 17.70 70 SER B C 1
ATOM 2177 O O . SER B 1 70 ? -1.350 -12.936 2.894 1.00 13.13 70 SER B O 1
ATOM 2180 N N . VAL B 1 71 ? 0.862 -13.001 3.297 1.00 12.97 71 VAL B N 1
ATOM 2181 C CA . VAL B 1 71 ? 1.034 -14.374 2.804 1.00 18.65 71 VAL B CA 1
ATOM 2182 C C . VAL B 1 71 ? 1.375 -15.279 3.985 1.00 16.28 71 VAL B C 1
ATOM 2183 O O . VAL B 1 71 ? 2.473 -15.186 4.556 1.00 13.40 71 VAL B O 1
ATOM 2187 N N . GLU B 1 72 ? 0.454 -16.180 4.342 1.00 13.82 72 GLU B N 1
ATOM 2188 C CA . GLU B 1 72 ? 0.675 -16.982 5.546 1.00 12.94 72 GLU B CA 1
ATOM 2189 C C . GLU B 1 72 ? 1.993 -17.737 5.475 1.00 14.16 72 GLU B C 1
ATOM 2190 O O . GLU B 1 72 ? 2.744 -17.784 6.461 1.00 13.32 72 GLU B O 1
ATOM 2196 N N . ALA B 1 73 ? 2.310 -18.315 4.303 1.00 17.33 73 ALA B N 1
ATOM 2197 C CA . ALA B 1 73 ? 3.518 -19.125 4.197 1.00 14.62 73 ALA B CA 1
ATOM 2198 C C . ALA B 1 73 ? 4.764 -18.302 4.490 1.00 14.52 73 ALA B C 1
ATOM 2199 O O . ALA B 1 73 ? 5.737 -18.815 5.046 1.00 15.06 73 ALA B O 1
ATOM 2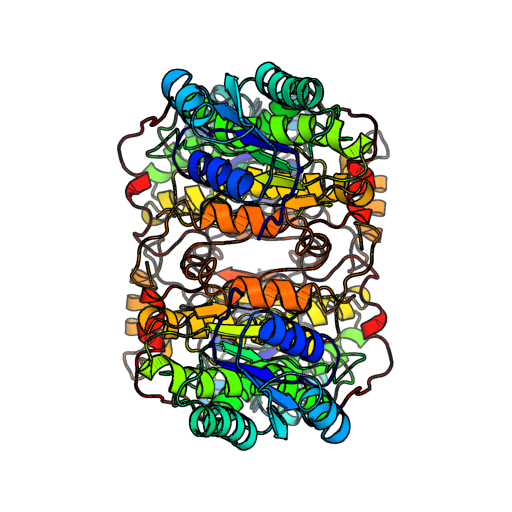201 N N . GLN B 1 74 ? 4.775 -17.030 4.078 1.00 14.23 74 GLN B N 1
ATOM 2202 C CA . GLN B 1 74 ? 5.947 -16.206 4.342 1.00 17.79 74 GLN B CA 1
ATOM 2203 C C . GLN B 1 74 ? 6.057 -15.853 5.828 1.00 13.75 74 GLN B C 1
ATOM 2204 O O . GLN B 1 74 ? 7.165 -15.773 6.381 1.00 15.08 74 GLN B O 1
ATOM 2210 N N . VAL B 1 75 ? 4.927 -15.631 6.491 1.00 13.18 75 VAL B N 1
ATOM 2211 C CA . VAL B 1 75 ? 4.965 -15.400 7.935 1.00 15.46 75 VAL B CA 1
ATOM 2212 C C . VAL B 1 75 ? 5.511 -16.634 8.641 1.00 19.31 75 VAL B C 1
ATOM 2213 O O . VAL B 1 75 ? 6.426 -16.550 9.471 1.00 13.30 75 VAL B O 1
ATOM 2217 N N . ALA B 1 76 ? 5.005 -17.811 8.259 1.00 19.40 76 ALA B N 1
ATOM 2218 C CA . ALA B 1 76 ? 5.493 -19.049 8.852 1.00 18.73 76 ALA B CA 1
ATOM 2219 C C . ALA B 1 76 ? 6.981 -19.215 8.593 1.00 20.80 76 ALA B C 1
ATOM 2220 O O . ALA B 1 76 ? 7.729 -19.629 9.487 1.00 16.95 76 ALA B O 1
ATOM 2222 N N . ALA B 1 77 ? 7.431 -18.856 7.380 1.00 17.79 77 ALA B N 1
ATOM 2223 C CA . ALA B 1 77 ? 8.843 -19.005 7.033 1.00 17.72 77 ALA B CA 1
ATOM 2224 C C . ALA B 1 77 ? 9.726 -18.056 7.834 1.00 15.24 77 ALA B C 1
ATOM 2225 O O . ALA B 1 77 ? 10.861 -18.407 8.173 1.00 15.78 77 ALA B O 1
ATOM 2227 N N . ALA B 1 78 ? 9.247 -16.843 8.129 1.00 14.64 78 ALA B N 1
ATOM 2228 C CA . ALA B 1 78 ? 10.040 -15.943 8.971 1.00 17.96 78 ALA B CA 1
ATOM 2229 C C . ALA B 1 78 ? 10.183 -16.494 10.398 1.00 22.59 78 ALA B C 1
ATOM 2230 O O . ALA B 1 78 ? 11.267 -16.413 10.996 1.00 15.57 78 ALA B O 1
ATOM 2232 N N . VAL B 1 79 ? 9.102 -17.031 10.973 1.00 14.21 79 VAL B N 1
ATOM 2233 C CA . VAL B 1 79 ? 9.202 -17.697 12.282 1.00 14.32 79 VAL B CA 1
ATOM 2234 C C . VAL B 1 79 ? 10.211 -18.843 12.215 1.00 16.13 79 VAL B C 1
ATOM 2235 O O . VAL B 1 79 ? 11.113 -18.958 13.060 1.00 15.56 79 VAL B O 1
ATOM 2239 N N . ASP B 1 80 ? 10.094 -19.692 11.187 1.00 20.98 80 ASP B N 1
ATOM 2240 C CA . ASP B 1 80 ? 11.034 -20.799 11.026 1.00 18.12 80 ASP B CA 1
ATOM 2241 C C . ASP B 1 80 ? 12.464 -20.291 10.906 1.00 20.30 80 ASP B C 1
ATOM 2242 O O . ASP B 1 80 ? 13.397 -20.922 11.411 1.00 23.75 80 ASP B O 1
ATOM 2247 N N . GLU B 1 81 ? 12.653 -19.157 10.229 1.00 16.50 81 GLU B N 1
ATOM 2248 C CA . GLU B 1 81 ? 13.974 -18.543 10.134 1.00 24.28 81 GLU B CA 1
ATOM 2249 C C . GLU B 1 81 ? 14.508 -18.143 11.510 1.00 21.80 81 GLU B C 1
ATOM 2250 O O . GLU B 1 81 ? 15.669 -18.411 11.845 1.00 19.57 81 GLU B O 1
ATOM 2256 N N . ALA B 1 82 ? 13.671 -17.504 12.330 1.00 22.05 82 ALA B N 1
ATOM 2257 C CA . ALA B 1 82 ? 14.099 -17.173 13.685 1.00 22.91 82 ALA B CA 1
ATOM 2258 C C . ALA B 1 82 ? 14.512 -18.427 14.446 1.00 22.79 82 ALA B C 1
ATOM 2259 O O . ALA B 1 82 ? 15.569 -18.455 15.087 1.00 21.19 82 ALA B O 1
ATOM 2261 N N . LEU B 1 83 ? 13.725 -19.496 14.327 1.00 19.07 83 LEU B N 1
ATOM 2262 C CA . LEU B 1 83 ? 14.052 -20.741 15.018 1.00 19.28 83 LEU B CA 1
ATOM 2263 C C . LEU B 1 83 ? 15.329 -21.368 14.487 1.00 24.14 83 LEU B C 1
ATOM 2264 O O . LEU B 1 83 ? 16.123 -21.910 15.260 1.00 22.95 83 LEU B O 1
ATOM 2269 N N . ARG B 1 84 ? 15.526 -21.349 13.167 1.00 20.27 84 ARG B N 1
ATOM 2270 C CA . ARG B 1 84 ? 16.736 -21.938 12.609 1.00 22.11 84 ARG B CA 1
ATOM 2271 C C . ARG B 1 84 ? 17.979 -21.183 13.049 1.00 22.53 84 ARG B C 1
ATOM 2272 O O . ARG B 1 84 ? 19.001 -21.798 13.374 1.00 25.00 84 ARG B O 1
ATOM 2280 N N . LEU B 1 85 ? 17.909 -19.848 13.069 1.00 20.77 85 LEU B N 1
ATOM 2281 C CA . LEU B 1 85 ? 19.070 -19.037 13.424 1.00 27.22 85 LEU B CA 1
ATOM 2282 C C . LEU B 1 85 ? 19.352 -19.085 14.919 1.00 25.80 85 LEU B C 1
ATOM 2283 O O . LEU B 1 85 ? 20.514 -19.148 15.336 1.00 26.25 85 LEU B O 1
ATOM 2288 N N . HIS B 1 86 ? 18.308 -19.059 15.744 1.00 20.60 86 HIS B N 1
ATOM 2289 C CA . HIS B 1 86 ? 18.489 -18.844 17.174 1.00 19.67 86 HIS B CA 1
ATOM 2290 C C . HIS B 1 86 ? 17.875 -19.914 18.069 1.00 22.36 86 HIS B C 1
ATOM 2291 O O . HIS B 1 86 ? 18.013 -19.808 19.293 1.00 28.09 86 HIS B O 1
ATOM 2298 N N . GLY B 1 87 ? 17.155 -20.892 17.523 1.00 23.90 87 GLY B N 1
ATOM 2299 C CA . GLY B 1 87 ? 16.645 -21.992 18.320 1.00 26.23 87 GLY B CA 1
ATOM 2300 C C . GLY B 1 87 ? 15.430 -21.691 19.166 1.00 24.11 87 GLY B C 1
ATOM 2301 O O . GLY B 1 87 ? 14.931 -22.596 19.845 1.00 27.22 87 GLY B O 1
ATOM 2302 N N . ARG B 1 88 ? 14.936 -20.457 19.158 1.00 18.56 88 ARG B N 1
ATOM 2303 C CA . ARG B 1 88 ? 13.753 -20.103 19.929 1.00 22.24 88 ARG B CA 1
ATOM 2304 C C . ARG B 1 88 ? 13.201 -18.799 19.378 1.00 20.95 88 ARG B C 1
ATOM 2305 O O . ARG B 1 88 ? 13.856 -18.105 18.599 1.00 24.37 88 ARG B O 1
ATOM 2313 N N . LEU B 1 89 ? 11.979 -18.476 19.799 1.00 18.84 89 LEU B N 1
ATOM 2314 C CA . LEU B 1 89 ? 11.349 -17.193 19.508 1.00 18.18 89 LEU B CA 1
ATOM 2315 C C . LEU B 1 89 ? 10.703 -16.689 20.789 1.00 18.66 89 LEU B C 1
ATOM 2316 O O . LEU B 1 89 ? 9.830 -17.361 21.346 1.00 20.53 89 LEU B O 1
ATOM 2321 N N . ASP B 1 90 ? 11.151 -15.537 21.284 1.00 15.64 90 ASP B N 1
ATOM 2322 C CA . ASP B 1 90 ? 10.622 -15.027 22.549 1.00 19.57 90 ASP B CA 1
ATOM 2323 C C . ASP B 1 90 ? 9.587 -13.938 22.361 1.00 20.29 90 ASP B C 1
ATOM 2324 O O . ASP B 1 90 ? 8.693 -13.782 23.200 1.00 15.08 90 ASP B O 1
ATOM 2329 N N . CYS B 1 91 ? 9.693 -13.167 21.290 1.00 16.43 91 CYS B N 1
ATOM 2330 C CA . CYS B 1 91 ? 8.797 -12.041 21.125 1.00 17.79 91 CYS B CA 1
ATOM 2331 C C . CYS B 1 91 ? 8.449 -11.919 19.654 1.00 22.21 91 CYS B C 1
ATOM 2332 O O . CYS B 1 91 ? 9.337 -11.973 18.801 1.00 19.51 91 CYS B O 1
ATOM 2335 N N . MET B 1 92 ? 7.159 -11.812 19.363 1.00 18.34 92 MET B N 1
ATOM 2336 C CA . MET B 1 92 ? 6.667 -11.576 18.014 1.00 16.62 92 MET B CA 1
ATOM 2337 C C . MET B 1 92 ? 5.998 -10.211 17.973 1.00 15.41 92 MET B C 1
ATOM 2338 O O . MET B 1 92 ? 5.161 -9.916 18.830 1.00 17.86 92 MET B O 1
ATOM 2343 N N . VAL B 1 93 ? 6.352 -9.386 16.992 1.00 15.04 93 VAL B N 1
ATOM 2344 C CA . VAL B 1 93 ? 5.727 -8.069 16.816 1.00 14.99 93 VAL B CA 1
ATOM 2345 C C . VAL B 1 93 ? 5.060 -8.029 15.449 1.00 12.63 93 VAL B C 1
ATOM 2346 O O . VAL B 1 93 ? 5.743 -7.948 14.427 1.00 13.89 93 VAL B O 1
ATOM 2350 N N . ASN B 1 94 ? 3.729 -8.036 15.429 1.00 11.86 94 ASN B N 1
ATOM 2351 C CA . ASN B 1 94 ? 2.939 -7.917 14.198 1.00 11.06 94 ASN B CA 1
ATOM 2352 C C . ASN B 1 94 ? 2.736 -6.437 13.895 1.00 20.91 94 ASN B C 1
ATOM 2353 O O . ASN B 1 94 ? 1.876 -5.784 14.490 1.00 13.65 94 ASN B O 1
ATOM 2358 N N . ASN B 1 95 ? 3.528 -5.907 12.975 1.00 12.84 95 ASN B N 1
ATOM 2359 C CA . ASN B 1 95 ? 3.533 -4.483 12.683 1.00 11.74 95 ASN B CA 1
ATOM 2360 C C . ASN B 1 95 ? 3.522 -4.276 11.173 1.00 18.93 95 ASN B C 1
ATOM 2361 O O . ASN B 1 95 ? 4.172 -5.026 10.435 1.00 16.38 95 ASN B O 1
ATOM 2366 N N . ALA B 1 96 ? 2.762 -3.278 10.717 1.00 18.81 96 ALA B N 1
ATOM 2367 C CA . ALA B 1 96 ? 2.740 -2.897 9.307 1.00 22.72 96 ALA B CA 1
ATOM 2368 C C . ALA B 1 96 ? 2.557 -1.387 9.204 1.00 25.07 96 ALA B C 1
ATOM 2369 O O . ALA B 1 96 ? 1.639 -0.833 9.815 1.00 24.27 96 ALA B O 1
ATOM 2371 N N . GLY B 1 97 ? 3.445 -0.727 8.458 1.00 25.63 97 GLY B N 1
ATOM 2372 C CA . GLY B 1 97 ? 3.272 0.681 8.136 1.00 21.43 97 GLY B CA 1
ATOM 2373 C C . GLY B 1 97 ? 2.409 0.782 6.897 1.00 26.24 97 GLY B C 1
ATOM 2374 O O . GLY B 1 97 ? 2.917 0.962 5.785 1.00 35.34 97 GLY B O 1
ATOM 2375 N N . PHE B 1 98 ? 1.100 0.635 7.069 1.00 18.27 98 PHE B N 1
ATOM 2376 C CA . PHE B 1 98 ? 0.204 0.390 5.943 1.00 21.13 98 PHE B CA 1
ATOM 2377 C C . PHE B 1 98 ? -1.189 0.873 6.314 1.00 19.99 98 PHE B C 1
ATOM 2378 O O . PHE B 1 98 ? -1.650 0.624 7.430 1.00 19.37 98 PHE B O 1
ATOM 2386 N N . VAL B 1 99 ? -1.872 1.523 5.372 1.00 17.21 99 VAL B N 1
ATOM 2387 C CA . VAL B 1 99 ? -3.202 2.078 5.616 1.00 17.34 99 VAL B CA 1
ATOM 2388 C C . VAL B 1 99 ? -4.252 1.439 4.713 1.00 15.09 99 VAL B C 1
ATOM 2389 O O . VAL B 1 99 ? -5.276 0.936 5.190 1.00 18.28 99 VAL B O 1
ATOM 2393 N N . GLY B 1 100 ? -4.028 1.470 3.405 1.00 13.28 100 GLY B N 1
ATOM 2394 C CA . GLY B 1 100 ? -4.933 0.814 2.486 1.00 13.16 100 GLY B CA 1
ATOM 2395 C C . GLY B 1 100 ? -6.084 1.679 2.025 1.00 16.86 100 GLY B C 1
ATOM 2396 O O . GLY B 1 100 ? -5.885 2.844 1.651 1.00 17.40 100 GLY B O 1
ATOM 2397 N N . ALA B 1 101 ? -7.285 1.109 2.024 1.00 15.51 101 ALA B N 1
ATOM 2398 C CA . ALA B 1 101 ? -8.440 1.766 1.421 1.00 15.74 101 ALA B CA 1
ATOM 2399 C C . ALA B 1 101 ? -8.870 2.985 2.231 1.00 16.49 101 ALA B C 1
ATOM 2400 O O . ALA B 1 101 ? -8.833 2.976 3.464 1.00 14.13 101 ALA B O 1
ATOM 2402 N N . TYR B 1 102 ? -9.252 4.056 1.544 1.00 13.90 102 TYR B N 1
ATOM 2403 C CA . TYR B 1 102 ? -9.803 5.213 2.245 1.00 17.61 102 TYR B CA 1
ATOM 2404 C C . TYR B 1 102 ? -10.894 5.820 1.370 1.00 22.36 102 TYR B C 1
ATOM 2405 O O . TYR B 1 102 ? -11.089 5.434 0.208 1.00 23.24 102 TYR B O 1
ATOM 2414 N N . GLY B 1 103 ? -11.613 6.776 1.932 1.00 13.78 103 GLY B N 1
ATOM 2415 C CA . GLY B 1 103 ? -12.657 7.436 1.180 1.00 14.33 103 GLY B CA 1
ATOM 2416 C C . GLY B 1 103 ? -13.993 6.778 1.417 1.00 19.10 103 GLY B C 1
ATOM 2417 O O . GLY B 1 103 ? -14.149 5.899 2.269 1.00 17.06 103 GLY B O 1
ATOM 2418 N N . SER B 1 104 ? -14.964 7.181 0.608 1.00 14.81 104 SER B N 1
ATOM 2419 C CA . SER B 1 104 ? -16.347 6.864 0.916 1.00 14.95 104 SER B CA 1
ATOM 2420 C C . SER B 1 104 ? -16.593 5.366 0.857 1.00 16.83 104 SER B C 1
ATOM 2421 O O . SER B 1 104 ? -16.138 4.675 -0.065 1.00 16.69 104 SER B O 1
ATOM 2424 N N . ILE B 1 105 ? -17.329 4.865 1.853 1.00 15.92 105 ILE B N 1
ATOM 2425 C CA . ILE B 1 105 ? -17.661 3.448 1.869 1.00 14.81 105 ILE B CA 1
ATOM 2426 C C . ILE B 1 105 ? -18.559 3.097 0.696 1.00 17.31 105 ILE B C 1
ATOM 2427 O O . ILE B 1 105 ? -18.571 1.948 0.239 1.00 15.54 105 ILE B O 1
ATOM 2432 N N . LEU B 1 106 ? -19.301 4.076 0.168 1.00 15.59 106 LEU B N 1
ATOM 2433 C CA . LEU B 1 106 ? -20.235 3.797 -0.919 1.00 20.67 106 LEU B CA 1
ATOM 2434 C C . LEU B 1 106 ? -19.527 3.275 -2.156 1.00 20.40 106 LEU B C 1
ATOM 2435 O O . LEU B 1 106 ? -20.136 2.568 -2.966 1.00 18.03 106 LEU B O 1
ATOM 2440 N N . GLU B 1 107 ? -18.257 3.630 -2.336 1.00 16.80 107 GLU B N 1
ATOM 2441 C CA . GLU B 1 107 ? -17.542 3.276 -3.556 1.00 16.62 107 GLU B CA 1
ATOM 2442 C C . GLU B 1 107 ? -16.232 2.560 -3.245 1.00 17.81 107 GLU B C 1
ATOM 2443 O O . GLU B 1 107 ? -15.348 2.504 -4.102 1.00 19.37 107 GLU B O 1
ATOM 2449 N N . THR B 1 108 ? -16.095 2.011 -2.042 1.00 18.89 108 THR B N 1
ATOM 2450 C CA . THR B 1 108 ? -14.955 1.166 -1.695 1.00 20.83 108 THR B CA 1
ATOM 2451 C C . THR B 1 108 ? -15.125 -0.214 -2.323 1.00 21.36 108 THR B C 1
ATOM 2452 O O . THR B 1 108 ? -16.123 -0.899 -2.079 1.00 19.48 108 THR B O 1
ATOM 2456 N N . SER B 1 109 ? -14.158 -0.624 -3.132 1.00 14.55 109 SER B N 1
ATOM 2457 C CA . SER B 1 109 ? -14.285 -1.906 -3.801 1.00 14.85 109 SER B CA 1
ATOM 2458 C C . SER B 1 109 ? -13.983 -3.065 -2.845 1.00 14.32 109 SER B C 1
ATOM 2459 O O . SER B 1 109 ? -13.273 -2.924 -1.843 1.00 14.34 109 SER B O 1
ATOM 2462 N N . ALA B 1 110 ? -14.533 -4.233 -3.180 1.00 16.29 110 ALA B N 1
ATOM 2463 C CA . ALA B 1 110 ? -14.169 -5.440 -2.447 1.00 16.82 110 ALA B CA 1
ATOM 2464 C C . ALA B 1 110 ? -12.667 -5.689 -2.539 1.00 19.73 110 ALA B C 1
ATOM 2465 O O . ALA B 1 110 ? -12.041 -6.104 -1.564 1.00 15.12 110 ALA B O 1
ATOM 2467 N N . ALA B 1 111 ? -12.054 -5.401 -3.694 1.00 18.62 111 ALA B N 1
ATOM 2468 C CA . ALA B 1 111 ? -10.622 -5.663 -3.819 1.00 17.11 111 ALA B CA 1
ATOM 2469 C C . ALA B 1 111 ? -9.816 -4.802 -2.847 1.00 14.36 111 ALA B C 1
ATOM 2470 O O . ALA B 1 111 ? -8.871 -5.285 -2.213 1.00 19.41 111 ALA B O 1
ATOM 2472 N N . ALA B 1 112 ? -10.164 -3.520 -2.726 1.00 13.60 112 ALA B N 1
ATOM 2473 C CA . ALA B 1 112 ? -9.468 -2.643 -1.785 1.00 17.20 112 ALA B CA 1
ATOM 2474 C C . ALA B 1 112 ? -9.723 -3.065 -0.341 1.00 12.53 112 ALA B C 1
ATOM 2475 O O . ALA B 1 112 ? -8.814 -3.023 0.494 1.00 16.55 112 ALA B O 1
ATOM 2477 N N . TRP B 1 113 ? -10.963 -3.438 -0.030 1.00 12.57 113 TRP B N 1
ATOM 2478 C CA . TRP B 1 113 ? -11.303 -3.959 1.298 1.00 14.74 113 TRP B CA 1
ATOM 2479 C C . TRP B 1 113 ? -10.458 -5.189 1.633 1.00 16.14 113 TRP B C 1
ATOM 2480 O O . TRP B 1 113 ? -9.815 -5.253 2.691 1.00 15.11 113 TRP B O 1
ATOM 2491 N N . HIS B 1 114 ? -10.429 -6.172 0.724 1.00 18.78 114 HIS B N 1
ATOM 2492 C CA . HIS B 1 114 ? -9.692 -7.405 0.993 1.00 14.17 114 HIS B CA 1
ATOM 2493 C C . HIS B 1 114 ? -8.183 -7.168 1.051 1.00 13.84 114 HIS B C 1
ATOM 2494 O O . HIS B 1 114 ? -7.498 -7.776 1.878 1.00 15.65 114 HIS B O 1
ATOM 2501 N N . ALA B 1 115 ? -7.633 -6.323 0.163 1.00 14.03 115 ALA B N 1
ATOM 2502 C CA . ALA B 1 115 ? -6.202 -6.021 0.228 1.00 16.14 115 ALA B CA 1
ATOM 2503 C C . ALA B 1 115 ? -5.817 -5.375 1.561 1.00 16.75 115 ALA B C 1
ATOM 2504 O O . ALA B 1 115 ? -4.742 -5.664 2.112 1.00 14.08 115 ALA B O 1
ATOM 2506 N N . THR B 1 116 ? -6.647 -4.451 2.059 1.00 16.38 116 THR B N 1
ATOM 2507 C CA . THR B 1 116 ? -6.364 -3.789 3.335 1.00 14.54 116 THR B CA 1
ATOM 2508 C C . THR B 1 116 ? -6.394 -4.796 4.480 1.00 16.30 116 THR B C 1
ATOM 2509 O O . THR B 1 116 ? -5.466 -4.866 5.303 1.00 12.12 116 THR B O 1
ATOM 2513 N N . LEU B 1 117 ? -7.449 -5.602 4.533 1.00 10.85 117 LEU B N 1
ATOM 2514 C CA . LEU B 1 117 ? -7.577 -6.588 5.612 1.00 15.43 117 LEU B CA 1
ATOM 2515 C C . LEU B 1 117 ? -6.524 -7.682 5.507 1.00 18.92 117 LEU B C 1
ATOM 2516 O O . LEU B 1 117 ? -6.149 -8.274 6.524 1.00 18.57 117 LEU B O 1
ATOM 2521 N N . GLY B 1 118 ? -6.024 -7.958 4.295 1.00 16.49 118 GLY B N 1
ATOM 2522 C CA . GLY B 1 118 ? -4.995 -8.976 4.155 1.00 15.66 118 GLY B CA 1
ATOM 2523 C C . GLY B 1 118 ? -3.724 -8.619 4.897 1.00 17.04 118 GLY B C 1
ATOM 2524 O O . GLY B 1 118 ? -3.113 -9.471 5.551 1.00 16.52 118 GLY B O 1
ATOM 2525 N N . VAL B 1 119 ? -3.328 -7.346 4.836 1.00 10.86 119 VAL B N 1
ATOM 2526 C CA . VAL B 1 119 ? -2.137 -6.885 5.549 1.00 10.78 119 VAL B CA 1
ATOM 2527 C C . VAL B 1 119 ? -2.451 -6.672 7.029 1.00 17.31 119 VAL B C 1
ATOM 2528 O O . VAL B 1 119 ? -1.734 -7.150 7.923 1.00 15.25 119 VAL B O 1
ATOM 2532 N N . LEU B 1 120 ? -3.510 -5.919 7.308 1.00 14.98 120 LEU B N 1
ATOM 2533 C CA . LEU B 1 120 ? -3.714 -5.405 8.653 1.00 10.18 120 LEU B CA 1
ATOM 2534 C C . LEU B 1 120 ? -4.361 -6.405 9.586 1.00 10.07 120 LEU B C 1
ATOM 2535 O O . LEU B 1 120 ? -4.256 -6.236 10.806 1.00 14.49 120 LEU B O 1
ATOM 2540 N N . LEU B 1 121 ? -5.080 -7.386 9.064 1.00 12.98 121 LEU B N 1
ATOM 2541 C CA . LEU B 1 121 ? -5.759 -8.357 9.913 1.00 17.59 121 LEU B CA 1
ATOM 2542 C C . LEU B 1 121 ? -5.259 -9.773 9.672 1.00 15.06 121 LEU B C 1
ATOM 2543 O O . LEU B 1 121 ? -4.821 -10.439 10.622 1.00 15.33 121 LEU B O 1
ATOM 2548 N N . ASP B 1 122 ? -5.299 -10.252 8.422 1.00 13.32 122 ASP B N 1
ATOM 2549 C CA . ASP B 1 122 ? -4.832 -11.610 8.161 1.00 14.37 122 ASP B CA 1
ATOM 2550 C C . ASP B 1 122 ? -3.386 -11.756 8.600 1.00 16.35 122 ASP B C 1
ATOM 2551 O O . ASP B 1 122 ? -3.014 -12.759 9.223 1.00 14.30 122 ASP B O 1
ATOM 2556 N N . GLY B 1 123 ? -2.571 -10.734 8.322 1.00 13.79 123 GLY B N 1
ATOM 2557 C CA . GLY B 1 123 ? -1.165 -10.788 8.699 1.00 15.08 123 GLY B CA 1
ATOM 2558 C C . GLY B 1 123 ? -0.969 -10.973 10.189 1.00 15.40 123 GLY B C 1
ATOM 2559 O O . GLY B 1 123 ? -0.036 -11.663 10.627 1.00 14.10 123 GLY B O 1
ATOM 2560 N N . VAL B 1 124 ? -1.836 -10.350 10.990 1.00 14.04 124 VAL B N 1
ATOM 2561 C CA . VAL B 1 124 ? -1.751 -10.508 12.433 1.00 13.04 124 VAL B CA 1
ATOM 2562 C C . VAL B 1 124 ? -2.181 -11.909 12.841 1.00 15.97 124 VAL B C 1
ATOM 2563 O O . VAL B 1 124 ? -1.543 -12.545 13.690 1.00 12.52 124 VAL B O 1
ATOM 2567 N N . PHE B 1 125 ? -3.272 -12.409 12.247 1.00 10.59 125 PHE B N 1
ATOM 2568 C CA . PHE B 1 125 ? -3.691 -13.776 12.518 1.00 16.29 125 PHE B CA 1
ATOM 2569 C C . PHE B 1 125 ? -2.570 -14.762 12.202 1.00 16.44 125 PHE B C 1
ATOM 2570 O O . PHE B 1 125 ? -2.228 -15.606 13.038 1.00 14.11 125 PHE B O 1
ATOM 2578 N N . TYR B 1 126 ? -1.949 -14.644 11.017 1.00 11.63 126 TYR B N 1
ATOM 2579 C CA . TYR B 1 126 ? -0.876 -15.575 10.660 1.00 14.05 126 TYR B CA 1
ATOM 2580 C C . TYR B 1 126 ? 0.298 -15.457 11.629 1.00 17.27 126 TYR B C 1
ATOM 2581 O O . TYR B 1 126 ? 0.939 -16.461 11.969 1.00 15.26 126 TYR B O 1
ATOM 2590 N N . GLY B 1 127 ? 0.632 -14.228 12.036 1.00 11.24 127 GLY B N 1
ATOM 2591 C CA . GLY B 1 127 ? 1.722 -14.040 12.983 1.00 11.35 127 GLY B CA 1
ATOM 2592 C C . GLY B 1 127 ? 1.426 -14.623 14.359 1.00 12.98 127 GLY B C 1
ATOM 2593 O O . GLY B 1 127 ? 2.302 -15.209 14.997 1.00 11.89 127 GLY B O 1
ATOM 2594 N N . ILE B 1 128 ? 0.212 -14.429 14.864 1.00 17.32 128 ILE B N 1
ATOM 2595 C CA . ILE B 1 128 ? -0.128 -15.043 16.148 1.00 14.89 128 ILE B CA 1
ATOM 2596 C C . ILE B 1 128 ? -0.119 -16.562 16.008 1.00 15.18 128 ILE B C 1
ATOM 2597 O O . ILE B 1 128 ? 0.488 -17.277 16.812 1.00 16.61 128 ILE B O 1
ATOM 2602 N N . LYS B 1 129 ? -0.748 -17.072 14.951 1.00 15.85 129 LYS B N 1
ATOM 2603 C CA . LYS B 1 129 ? -0.815 -18.524 14.754 1.00 18.37 129 LYS B CA 1
ATOM 2604 C C . LYS B 1 129 ? 0.574 -19.166 14.778 1.00 14.53 129 LYS B C 1
ATOM 2605 O O . LYS B 1 129 ? 0.819 -20.116 15.528 1.00 17.34 129 LYS B O 1
ATOM 2611 N N . HIS B 1 130 ? 1.495 -18.666 13.950 1.00 14.14 130 HIS B N 1
ATOM 2612 C CA . HIS B 1 130 ? 2.799 -19.320 13.803 1.00 13.46 130 HIS B CA 1
ATOM 2613 C C . HIS B 1 130 ? 3.783 -18.967 14.916 1.00 13.39 130 HIS B C 1
ATOM 2614 O O . HIS B 1 130 ? 4.592 -19.818 15.308 1.00 13.59 130 HIS B O 1
ATOM 2621 N N . ALA B 1 131 ? 3.769 -17.733 15.432 1.00 12.75 131 ALA B N 1
ATOM 2622 C CA . ALA B 1 131 ? 4.577 -17.467 16.624 1.00 12.95 131 ALA B CA 1
ATOM 2623 C C . ALA B 1 131 ? 4.113 -18.324 17.802 1.00 19.52 131 ALA B C 1
ATOM 2624 O O . ALA B 1 131 ? 4.936 -18.824 18.580 1.00 18.32 131 ALA B O 1
ATOM 2626 N N . ALA B 1 132 ? 2.798 -18.500 17.957 1.00 14.48 132 ALA B N 1
ATOM 2627 C CA . ALA B 1 132 ? 2.303 -19.291 19.082 1.00 13.51 132 ALA B CA 1
ATOM 2628 C C . ALA B 1 132 ? 2.718 -20.754 18.962 1.00 17.96 132 ALA B C 1
ATOM 2629 O O . ALA B 1 132 ? 3.027 -21.392 19.972 1.00 17.83 132 ALA B O 1
ATOM 2631 N N . ARG B 1 133 ? 2.727 -21.301 17.738 1.00 16.50 133 ARG B N 1
ATOM 2632 C CA . ARG B 1 133 ? 3.185 -22.670 17.543 1.00 16.79 133 ARG B CA 1
ATOM 2633 C C . ARG B 1 133 ? 4.584 -22.855 18.111 1.00 24.87 133 ARG B C 1
ATOM 2634 O O . ARG B 1 133 ? 4.860 -23.845 18.794 1.00 20.32 133 ARG B O 1
ATOM 2642 N N . ALA B 1 134 ? 5.477 -21.900 17.856 1.00 19.15 134 ALA B N 1
ATOM 2643 C CA . ALA B 1 134 ? 6.815 -21.993 18.429 1.00 20.57 134 ALA B CA 1
ATOM 2644 C C . ALA B 1 134 ? 6.780 -21.775 19.941 1.00 23.21 134 ALA B C 1
ATOM 2645 O O . ALA B 1 134 ? 7.527 -22.416 20.689 1.00 29.39 134 ALA B O 1
ATOM 2647 N N . MET B 1 135 ? 5.913 -20.880 20.414 1.00 16.61 135 MET B N 1
ATOM 2648 C CA . MET B 1 135 ? 6.032 -20.445 21.798 1.00 22.74 135 MET B CA 1
ATOM 2649 C C . MET B 1 135 ? 5.397 -21.422 22.774 1.00 21.54 135 MET B C 1
ATOM 2650 O O . MET B 1 135 ? 5.923 -21.609 23.877 1.00 16.59 135 MET B O 1
ATOM 2655 N N . VAL B 1 136 ? 4.282 -22.057 22.395 1.00 17.71 136 VAL B N 1
ATOM 2656 C CA . VAL B 1 136 ? 3.650 -22.986 23.328 1.00 25.34 136 VAL B CA 1
ATOM 2657 C C . VAL B 1 136 ? 4.590 -24.139 23.627 1.00 26.71 136 VAL B C 1
ATOM 2658 O O . VAL B 1 136 ? 4.526 -24.727 24.708 1.00 22.95 136 VAL B O 1
ATOM 2662 N N . LYS B 1 137 ? 5.496 -24.459 22.699 1.00 28.67 137 LYS B N 1
ATOM 2663 C CA . LYS B 1 137 ? 6.514 -25.468 22.983 1.00 41.14 137 LYS B CA 1
ATOM 2664 C C . LYS B 1 137 ? 7.474 -24.994 24.070 1.00 41.27 137 LYS B C 1
ATOM 2665 O O . LYS B 1 137 ? 7.888 -25.782 24.927 1.00 43.07 137 LYS B O 1
ATOM 2671 N N . GLN B 1 138 ? 7.849 -23.711 24.039 1.00 37.10 138 GLN B N 1
ATOM 2672 C CA . GLN B 1 138 ? 8.706 -23.131 25.075 1.00 38.75 138 GLN B CA 1
ATOM 2673 C C . GLN B 1 138 ? 8.008 -23.041 26.431 1.00 31.43 138 GLN B C 1
ATOM 2674 O O . GLN B 1 138 ? 8.677 -23.010 27.470 1.00 28.10 138 GLN B O 1
ATOM 2680 N N . GLY B 1 139 ? 6.683 -22.911 26.443 1.00 25.97 139 GLY B N 1
ATOM 2681 C CA . GLY B 1 139 ? 6.011 -22.552 27.675 1.00 21.02 139 GLY B CA 1
ATOM 2682 C C . GLY B 1 139 ? 6.180 -21.094 28.039 1.00 19.56 139 GLY B C 1
ATOM 2683 O O . GLY B 1 139 ? 6.001 -20.734 29.199 1.00 20.36 139 GLY B O 1
ATOM 2684 N N . SER B 1 140 ? 6.556 -20.245 27.078 1.00 18.13 140 SER B N 1
ATOM 2685 C CA . SER B 1 140 ? 6.751 -18.825 27.337 1.00 19.30 140 SER B CA 1
ATOM 2686 C C . SER B 1 140 ? 6.807 -18.091 26.005 1.00 18.83 140 SER B C 1
ATOM 2687 O O . SER B 1 140 ? 7.051 -18.689 24.950 1.00 20.39 140 SER B O 1
ATOM 2690 N N . GLY B 1 141 ? 6.591 -16.793 26.065 1.00 18.04 141 GLY B N 1
ATOM 2691 C CA . GLY B 1 141 ? 6.635 -15.975 24.867 1.00 19.59 141 GLY B CA 1
ATOM 2692 C C . GLY B 1 141 ? 5.664 -14.816 24.958 1.00 21.09 141 GLY B C 1
ATOM 2693 O O . GLY B 1 141 ? 4.728 -14.793 25.758 1.00 19.27 141 GLY B O 1
ATOM 2694 N N . CYS B 1 142 ? 5.879 -13.832 24.087 1.00 15.66 142 CYS B N 1
ATOM 2695 C CA . CYS B 1 142 ? 5.117 -12.595 24.109 1.00 15.62 142 CYS B CA 1
ATOM 2696 C C . CYS B 1 142 ? 4.757 -12.245 22.675 1.00 17.38 142 CYS B C 1
ATOM 2697 O O . CYS B 1 142 ? 5.652 -12.017 21.856 1.00 15.85 142 CYS B O 1
ATOM 2700 N N . ILE B 1 143 ? 3.468 -12.180 22.363 1.00 15.76 143 ILE B N 1
ATOM 2701 C CA . ILE B 1 143 ? 3.025 -11.813 21.023 1.00 16.34 143 ILE B CA 1
ATOM 2702 C C . ILE B 1 143 ? 2.387 -10.436 21.096 1.00 19.88 143 ILE B C 1
ATOM 2703 O O . ILE B 1 143 ? 1.444 -10.218 21.869 1.00 13.39 143 ILE B O 1
ATOM 2708 N N . LEU B 1 144 ? 2.913 -9.509 20.306 1.00 12.15 144 LEU B N 1
ATOM 2709 C CA . LEU B 1 144 ? 2.526 -8.105 20.347 1.00 13.58 144 LEU B CA 1
ATOM 2710 C C . LEU B 1 144 ? 2.100 -7.659 18.958 1.00 17.30 144 LEU B C 1
ATOM 2711 O O . LEU B 1 144 ? 2.725 -8.029 17.963 1.00 19.67 144 LEU B O 1
ATOM 2716 N N . SER B 1 145 ? 1.019 -6.898 18.885 1.00 17.12 145 SER B N 1
ATOM 2717 C CA . SER B 1 145 ? 0.517 -6.383 17.621 1.00 14.85 145 SER B CA 1
ATOM 2718 C C . SER B 1 145 ? 0.438 -4.866 17.709 1.00 16.80 145 SER B C 1
ATOM 2719 O O . SER B 1 145 ? 0.051 -4.315 18.740 1.00 14.96 145 SER B O 1
ATOM 2722 N N . VAL B 1 146 ? 0.846 -4.186 16.646 1.00 16.31 146 VAL B N 1
ATOM 2723 C CA . VAL B 1 146 ? 0.739 -2.734 16.604 1.00 17.60 146 VAL B CA 1
ATOM 2724 C C . VAL B 1 146 ? -0.625 -2.414 16.002 1.00 17.38 146 VAL B C 1
ATOM 2725 O O . VAL B 1 146 ? -0.828 -2.517 14.790 1.00 13.56 146 VAL B O 1
ATOM 2729 N N . ALA B 1 147 ? -1.579 -2.059 16.863 1.00 11.17 147 ALA B N 1
ATOM 2730 C CA . ALA B 1 147 ? -2.893 -1.692 16.359 1.00 15.52 147 ALA B CA 1
ATOM 2731 C C . ALA B 1 147 ? -2.895 -0.188 16.094 1.00 16.80 147 ALA B C 1
ATOM 2732 O O . ALA B 1 147 ? -2.012 0.317 15.395 1.00 20.64 147 ALA B O 1
ATOM 2734 N N . SER B 1 148 ? -3.840 0.535 16.682 1.00 11.48 148 SER B N 1
ATOM 2735 C CA . SER B 1 148 ? -4.040 1.966 16.440 1.00 14.43 148 SER B CA 1
ATOM 2736 C C . SER B 1 148 ? -5.197 2.413 17.318 1.00 13.52 148 SER B C 1
ATOM 2737 O O . SER B 1 148 ? -6.045 1.600 17.691 1.00 14.79 148 SER B O 1
ATOM 2740 N N . THR B 1 149 ? -5.259 3.720 17.593 1.00 13.44 149 THR B N 1
ATOM 2741 C CA . THR B 1 149 ? -6.461 4.271 18.211 1.00 15.00 149 THR B CA 1
ATOM 2742 C C . THR B 1 149 ? -7.699 4.000 17.362 1.00 14.23 149 THR B C 1
ATOM 2743 O O . THR B 1 149 ? -8.817 3.996 17.891 1.00 13.01 149 THR B O 1
ATOM 2747 N N . ALA B 1 150 ? -7.530 3.796 16.055 1.00 12.23 150 ALA B N 1
ATOM 2748 C CA . ALA B 1 150 ? -8.652 3.407 15.204 1.00 13.89 150 ALA B CA 1
ATOM 2749 C C . ALA B 1 150 ? -9.208 2.026 15.551 1.00 18.86 150 ALA B C 1
ATOM 2750 O O . ALA B 1 150 ? -10.300 1.682 15.082 1.00 17.71 150 ALA B O 1
ATOM 2752 N N . GLY B 1 151 ? -8.506 1.237 16.361 1.00 11.63 151 GLY B N 1
ATOM 2753 C CA . GLY B 1 151 ? -9.064 -0.025 16.850 1.00 11.52 151 GLY B CA 1
ATOM 2754 C C . GLY B 1 151 ? -9.932 0.111 18.078 1.00 17.99 151 GLY B C 1
ATOM 2755 O O . GLY B 1 151 ? -10.569 -0.854 18.530 1.00 13.39 151 GLY B O 1
ATOM 2756 N N . VAL B 1 152 ? -9.997 1.329 18.599 1.00 17.20 152 VAL B N 1
ATOM 2757 C CA . VAL B 1 152 ? -10.687 1.615 19.845 1.00 23.15 152 VAL B CA 1
ATOM 2758 C C . VAL B 1 152 ? -11.960 2.439 19.654 1.00 22.44 152 VAL B C 1
ATOM 2759 O O . VAL B 1 152 ? -12.860 2.364 20.504 1.00 19.25 152 VAL B O 1
ATOM 2763 N N . MET B 1 153 ? -12.080 3.191 18.561 1.00 19.03 153 MET B N 1
ATOM 2764 C CA . MET B 1 153 ? -13.283 3.952 18.254 1.00 18.92 153 MET B CA 1
ATOM 2765 C C . MET B 1 153 ? -13.258 4.330 16.774 1.00 18.31 153 MET B C 1
ATOM 2766 O O . MET B 1 153 ? -12.246 4.165 16.088 1.00 16.71 153 MET B O 1
ATOM 2771 N N . GLY B 1 154 ? -14.405 4.824 16.282 1.00 16.88 154 GLY B N 1
ATOM 2772 C CA . GLY B 1 154 ? -14.499 5.300 14.919 1.00 16.23 154 GLY B CA 1
ATOM 2773 C C . GLY B 1 154 ? -14.060 6.762 14.788 1.00 20.54 154 GLY B C 1
ATOM 2774 O O . GLY B 1 154 ? -13.794 7.447 15.780 1.00 14.29 154 GLY B O 1
ATOM 2775 N N . GLY B 1 155 ? -13.950 7.213 13.533 1.00 23.41 155 GLY B N 1
ATOM 2776 C CA . GLY B 1 155 ? -13.594 8.585 13.224 1.00 21.90 155 GLY B CA 1
ATOM 2777 C C . GLY B 1 155 ? -12.115 8.924 13.306 1.00 23.86 155 GLY B C 1
ATOM 2778 O O . GLY B 1 155 ? -11.754 10.097 13.127 1.00 21.96 155 GLY B O 1
ATOM 2779 N N . LEU B 1 156 ? -11.249 7.943 13.555 1.00 13.70 156 LEU B N 1
ATOM 2780 C CA . LEU B 1 156 ? -9.811 8.157 13.690 1.00 21.02 156 LEU B CA 1
ATOM 2781 C C . LEU B 1 156 ? -9.008 7.546 12.538 1.00 19.91 156 LEU B C 1
ATOM 2782 O O . LEU B 1 156 ? -7.780 7.642 12.535 1.00 21.60 156 LEU B O 1
ATOM 2787 N N . GLY B 1 157 ? -9.655 6.856 11.605 1.00 17.21 157 GLY B N 1
ATOM 2788 C CA . GLY B 1 157 ? -8.982 6.311 10.440 1.00 12.46 157 GLY B CA 1
ATOM 2789 C C . GLY B 1 157 ? -9.997 5.896 9.402 1.00 12.35 157 GLY B C 1
ATOM 2790 O O . GLY B 1 157 ? -11.206 6.006 9.626 1.00 12.84 157 GLY B O 1
ATOM 2791 N N . PRO B 1 158 ? -9.531 5.427 8.235 1.00 14.04 158 PRO B N 1
ATOM 2792 C CA . PRO B 1 158 ? -10.446 4.932 7.190 1.00 15.10 158 PRO B CA 1
ATOM 2793 C C . PRO B 1 158 ? -11.264 3.723 7.651 1.00 15.36 158 PRO B C 1
ATOM 2794 O O . PRO B 1 158 ? -10.946 3.066 8.639 1.00 14.71 158 PRO B O 1
ATOM 2798 N N . HIS B 1 159 ? -12.309 3.393 6.873 1.00 16.01 159 HIS B N 1
ATOM 2799 C CA . HIS B 1 159 ? -13.252 2.355 7.291 1.00 18.67 159 HIS B CA 1
ATOM 2800 C C . HIS B 1 159 ? -12.574 0.996 7.405 1.00 18.80 159 HIS B C 1
ATOM 2801 O O . HIS B 1 159 ? -12.719 0.303 8.418 1.00 12.35 159 HIS B O 1
ATOM 2808 N N . ALA B 1 160 ? -11.842 0.581 6.365 1.00 13.67 160 ALA B N 1
ATOM 2809 C CA . ALA B 1 160 ? -11.211 -0.735 6.434 1.00 16.84 160 ALA B CA 1
ATOM 2810 C C . ALA B 1 160 ? -10.146 -0.760 7.522 1.00 15.72 160 ALA B C 1
ATOM 2811 O O . ALA B 1 160 ? -10.061 -1.719 8.306 1.00 13.80 160 ALA B O 1
ATOM 2813 N N . TYR B 1 161 ? -9.345 0.303 7.594 1.00 13.75 161 TYR B N 1
ATOM 2814 C CA . TYR B 1 161 ? -8.368 0.458 8.665 1.00 13.31 161 TYR B CA 1
ATOM 2815 C C . TYR B 1 161 ? -9.031 0.304 10.036 1.00 14.03 161 TYR B C 1
ATOM 2816 O O . TYR B 1 161 ? -8.554 -0.453 10.890 1.00 12.21 161 TYR B O 1
ATOM 2825 N N . THR B 1 162 ? -10.152 1.003 10.252 1.00 14.72 162 THR B N 1
ATOM 2826 C CA . THR B 1 162 ? -10.806 0.971 11.562 1.00 11.16 162 THR B CA 1
ATOM 2827 C C . THR B 1 162 ? -11.358 -0.420 11.872 1.00 14.02 162 THR B C 1
ATOM 2828 O O . THR B 1 162 ? -11.230 -0.906 13.006 1.00 12.25 162 THR B O 1
ATOM 2832 N N . SER B 1 163 ? -11.968 -1.079 10.877 1.00 14.21 163 SER B N 1
ATOM 2833 C CA A SER B 1 163 ? -12.489 -2.429 11.086 0.45 14.77 163 SER B CA 1
ATOM 2834 C CA B SER B 1 163 ? -12.490 -2.422 11.096 0.55 15.00 163 SER B CA 1
ATOM 2835 C C . SER B 1 163 ? -11.363 -3.403 11.397 1.00 11.27 163 SER B C 1
ATOM 2836 O O . SER B 1 163 ? -11.461 -4.220 12.326 1.00 12.12 163 SER B O 1
ATOM 2841 N N . ALA B 1 164 ? -10.295 -3.348 10.609 1.00 13.60 164 ALA B N 1
ATOM 2842 C CA . ALA B 1 164 ? -9.160 -4.245 10.800 1.00 16.70 164 ALA B CA 1
ATOM 2843 C C . ALA B 1 164 ? -8.537 -4.065 12.177 1.00 17.34 164 ALA B C 1
ATOM 2844 O O . ALA B 1 164 ? -8.205 -5.046 12.845 1.00 15.65 164 ALA B O 1
ATOM 2846 N N . LYS B 1 165 ? -8.352 -2.813 12.608 1.00 15.20 165 LYS B N 1
ATOM 2847 C CA . LYS B 1 165 ? -7.673 -2.566 13.873 1.00 14.12 165 LYS B CA 1
ATOM 2848 C C . LYS B 1 165 ? -8.543 -2.988 15.050 1.00 14.81 165 LYS B C 1
ATOM 2849 O O . LYS B 1 165 ? -8.017 -3.453 16.062 1.00 13.23 165 LYS B O 1
ATOM 2855 N N . HIS B 1 166 ? -9.874 -2.800 14.951 1.00 12.77 166 HIS B N 1
ATOM 2856 C CA . HIS B 1 166 ? -10.784 -3.363 15.950 1.00 13.91 166 HIS B CA 1
ATOM 2857 C C . HIS B 1 166 ? -10.655 -4.882 15.986 1.00 13.93 166 HIS B C 1
ATOM 2858 O O . HIS B 1 166 ? -10.636 -5.491 17.059 1.00 13.49 166 HIS B O 1
ATOM 2865 N N . ALA B 1 167 ? -10.572 -5.507 14.809 1.00 11.02 167 ALA B N 1
ATOM 2866 C CA . ALA B 1 167 ? -10.414 -6.957 14.727 1.00 13.39 167 ALA B CA 1
ATOM 2867 C C . ALA B 1 167 ? -9.109 -7.427 15.372 1.00 16.85 167 ALA B C 1
ATOM 2868 O O . ALA B 1 167 ? -9.079 -8.473 16.037 1.00 16.98 167 ALA B O 1
ATOM 2870 N N . VAL B 1 168 ? -8.026 -6.661 15.199 1.00 13.03 168 VAL B N 1
ATOM 2871 C CA . VAL B 1 168 ? -6.738 -7.011 15.807 1.00 10.95 168 VAL B CA 1
ATOM 2872 C C . VAL B 1 168 ? -6.847 -7.006 17.328 1.00 12.30 168 VAL B C 1
ATOM 2873 O O . VAL B 1 168 ? -6.312 -7.889 18.012 1.00 14.59 168 VAL B O 1
ATOM 2877 N N . ILE B 1 169 ? -7.552 -6.023 17.884 1.00 13.14 169 ILE B N 1
ATOM 2878 C CA A ILE B 1 169 ? -7.792 -5.998 19.325 0.36 13.42 169 ILE B CA 1
ATOM 2879 C CA B ILE B 1 169 ? -7.768 -6.013 19.327 0.64 13.39 169 ILE B CA 1
ATOM 2880 C C . ILE B 1 169 ? -8.603 -7.215 19.752 1.00 12.62 169 ILE B C 1
ATOM 2881 O O . ILE B 1 169 ? -8.286 -7.887 20.736 1.00 12.58 169 ILE B O 1
ATOM 2890 N N . GLY B 1 170 ? -9.666 -7.531 19.004 1.00 13.35 170 GLY B N 1
ATOM 2891 C CA . GLY B 1 170 ? -10.457 -8.712 19.341 1.00 15.55 170 GLY B CA 1
ATOM 2892 C C . GLY B 1 170 ? -9.654 -10.003 19.267 1.00 12.22 170 GLY B C 1
ATOM 2893 O O . GLY B 1 170 ? -9.744 -10.865 20.157 1.00 13.91 170 GLY B O 1
ATOM 2894 N N . LEU B 1 171 ? -8.843 -10.144 18.222 1.00 13.36 171 LEU B N 1
ATOM 2895 C CA . LEU B 1 171 ? -8.001 -11.329 18.073 1.00 17.84 171 LEU B CA 1
ATOM 2896 C C . LEU B 1 171 ? -6.926 -11.375 19.150 1.00 16.60 171 LEU B C 1
ATOM 2897 O O . LEU B 1 171 ? -6.608 -12.448 19.680 1.00 11.85 171 LEU B O 1
ATOM 2902 N N . THR B 1 172 ? -6.374 -10.213 19.499 1.00 11.45 172 THR B N 1
ATOM 2903 C CA . THR B 1 172 ? -5.461 -10.123 20.634 1.00 14.16 172 THR B CA 1
ATOM 2904 C C . THR B 1 172 ? -6.113 -10.696 21.897 1.00 13.16 172 THR B C 1
ATOM 2905 O O . THR B 1 172 ? -5.529 -11.538 22.588 1.00 12.56 172 THR B O 1
ATOM 2909 N N . ARG B 1 173 ? -7.339 -10.262 22.189 1.00 13.65 173 ARG B N 1
ATOM 2910 C CA . ARG B 1 173 ? -8.037 -10.732 23.387 1.00 15.73 173 ARG B CA 1
ATOM 2911 C C . ARG B 1 173 ? -8.376 -12.217 23.286 1.00 15.23 173 ARG B C 1
ATOM 2912 O O . ARG B 1 173 ? -8.268 -12.956 24.273 1.00 15.37 173 ARG B O 1
ATOM 2920 N N . SER B 1 174 ? -8.813 -12.652 22.101 1.00 13.04 174 SER B N 1
ATOM 2921 C CA . SER B 1 174 ? -9.235 -14.034 21.904 1.00 21.73 174 SER B CA 1
ATOM 2922 C C . SER B 1 174 ? -8.050 -14.977 22.017 1.00 13.38 174 SER B C 1
ATOM 2923 O O . SER B 1 174 ? -8.115 -15.994 22.713 1.00 13.98 174 SER B O 1
ATOM 2926 N N . ALA B 1 175 ? -6.956 -14.651 21.335 1.00 15.79 175 ALA B N 1
ATOM 2927 C CA . ALA B 1 175 ? -5.765 -15.487 21.411 1.00 15.48 175 ALA B CA 1
ATOM 2928 C C . ALA B 1 175 ? -5.237 -15.544 22.833 1.00 15.99 175 ALA B C 1
ATOM 2929 O O . ALA B 1 175 ? -4.792 -16.599 23.295 1.00 13.81 175 ALA B O 1
ATOM 2931 N N . ALA B 1 176 ? -5.277 -14.415 23.547 1.00 13.41 176 ALA B N 1
ATOM 2932 C CA . ALA B 1 176 ? -4.785 -14.414 24.917 1.00 14.06 176 ALA B CA 1
ATOM 2933 C C . ALA B 1 176 ? -5.552 -15.416 25.775 1.00 19.39 176 ALA B C 1
ATOM 2934 O O . ALA B 1 176 ? -4.954 -16.104 26.610 1.00 17.65 176 ALA B O 1
ATOM 2936 N N . SER B 1 177 ? -6.873 -15.546 25.557 1.00 14.92 177 SER B N 1
ATOM 2937 C CA . SER B 1 177 ? -7.650 -16.473 26.379 1.00 17.05 177 SER B CA 1
ATOM 2938 C C . SER B 1 177 ? -7.284 -17.923 26.100 1.00 19.42 177 SER B C 1
ATOM 2939 O O . SER B 1 177 ? -7.366 -18.754 27.012 1.00 16.66 177 SER B O 1
ATOM 2942 N N . GLU B 1 178 ? -6.851 -18.252 24.873 1.00 15.29 178 GLU B N 1
ATOM 2943 C CA . GLU B 1 178 ? -6.358 -19.611 24.654 1.00 20.76 178 GLU B CA 1
ATOM 2944 C C . GLU B 1 178 ? -4.960 -19.803 25.215 1.00 21.92 178 GLU B C 1
ATOM 2945 O O . GLU B 1 178 ? -4.679 -20.819 25.869 1.00 16.36 178 GLU B O 1
ATOM 2951 N N . LEU B 1 179 ? -4.076 -18.846 24.967 1.00 15.13 179 LEU B N 1
ATOM 2952 C CA . LEU B 1 179 ? -2.648 -19.074 25.137 1.00 16.77 179 LEU B CA 1
ATOM 2953 C C . LEU B 1 179 ? -2.126 -18.792 26.535 1.00 15.70 179 LEU B C 1
ATOM 2954 O O . LEU B 1 179 ? -1.034 -19.271 26.877 1.00 17.44 179 LEU B O 1
ATOM 2959 N N . ALA B 1 180 ? -2.859 -18.034 27.350 1.00 18.40 180 ALA B N 1
ATOM 2960 C CA . ALA B 1 180 ? -2.379 -17.723 28.697 1.00 20.32 180 ALA B CA 1
ATOM 2961 C C . ALA B 1 180 ? -2.026 -18.961 29.511 1.00 21.16 180 ALA B C 1
ATOM 2962 O O . ALA B 1 180 ? -0.928 -18.990 30.083 1.00 20.43 180 ALA B O 1
ATOM 2964 N N . PRO B 1 181 ? -2.858 -20.007 29.591 1.00 20.54 181 PRO B N 1
ATOM 2965 C CA . PRO B 1 181 ? -2.440 -21.204 30.353 1.00 25.41 181 PRO B CA 1
ATOM 2966 C C . PRO B 1 181 ? -1.225 -21.896 29.780 1.00 28.64 181 PRO B C 1
ATOM 2967 O O . PRO B 1 181 ? -0.601 -22.695 30.484 1.00 26.26 181 PRO B O 1
ATOM 2971 N N . ARG B 1 182 ? -0.868 -21.624 28.532 1.00 27.41 182 ARG B N 1
ATOM 2972 C CA . ARG B 1 182 ? 0.328 -22.199 27.942 1.00 23.78 182 ARG B CA 1
ATOM 2973 C C . ARG B 1 182 ? 1.571 -21.379 28.256 1.00 23.05 182 ARG B C 1
ATOM 2974 O O . ARG B 1 182 ? 2.655 -21.717 27.780 1.00 24.14 182 ARG B O 1
ATOM 2982 N N . GLY B 1 183 ? 1.435 -20.306 29.031 1.00 19.66 183 GLY B N 1
ATOM 2983 C CA . GLY B 1 183 ? 2.552 -19.458 29.360 1.00 20.83 183 GLY B CA 1
ATOM 2984 C C . GLY B 1 183 ? 2.850 -18.356 28.364 1.00 19.22 183 GLY B C 1
ATOM 2985 O O . GLY B 1 183 ? 3.914 -17.735 28.464 1.00 17.14 183 GLY B O 1
ATOM 2986 N N . VAL B 1 184 ? 1.957 -18.091 27.410 1.00 17.95 184 VAL B N 1
ATOM 2987 C CA . VAL B 1 184 ? 2.224 -17.143 26.329 1.00 14.57 184 VAL B CA 1
ATOM 2988 C C . VAL B 1 184 ? 1.266 -15.977 26.463 1.00 18.29 184 VAL B C 1
ATOM 2989 O O . VAL B 1 184 ? 0.050 -16.181 26.578 1.00 18.90 184 VAL B O 1
ATOM 2993 N N . ARG B 1 185 ? 1.814 -14.759 26.443 1.00 17.92 185 ARG B N 1
ATOM 2994 C CA . ARG B 1 185 ? 1.045 -13.525 26.553 1.00 15.92 185 ARG B CA 1
ATOM 2995 C C . ARG B 1 185 ? 0.788 -12.926 25.179 1.00 18.46 185 ARG B C 1
ATOM 2996 O O . ARG B 1 185 ? 1.580 -13.105 24.249 1.00 16.35 185 ARG B O 1
ATOM 3004 N N . VAL B 1 186 ? -0.351 -12.247 25.052 1.00 18.21 186 VAL B N 1
ATOM 3005 C CA . VAL B 1 186 ? -0.743 -11.563 23.820 1.00 20.48 186 VAL B CA 1
ATOM 3006 C C . VAL B 1 186 ? -1.255 -10.177 24.192 1.00 17.40 186 VAL B C 1
ATOM 3007 O O . VAL B 1 186 ? -2.180 -10.058 24.995 1.00 13.90 186 VAL B O 1
ATOM 3011 N N . ASN B 1 187 ? -0.670 -9.143 23.599 1.00 12.56 187 ASN B N 1
ATOM 3012 C CA . ASN B 1 187 ? -1.015 -7.761 23.905 1.00 12.02 187 ASN B CA 1
ATOM 3013 C C . ASN B 1 187 ? -0.965 -6.935 22.628 1.00 18.20 187 ASN B C 1
ATOM 3014 O O . ASN B 1 187 ? -0.466 -7.375 21.591 1.00 13.68 187 ASN B O 1
ATOM 3019 N N . ALA B 1 188 ? -1.442 -5.699 22.728 1.00 14.62 188 ALA B N 1
ATOM 3020 C CA . ALA B 1 188 ? -1.410 -4.789 21.597 1.00 15.56 188 ALA B CA 1
ATOM 3021 C C . ALA B 1 188 ? -1.013 -3.412 22.088 1.00 15.65 188 ALA B C 1
ATOM 3022 O O . ALA B 1 188 ? -1.200 -3.073 23.265 1.00 12.77 188 ALA B O 1
ATOM 3024 N N . VAL B 1 189 ? -0.445 -2.622 21.174 1.00 15.05 189 VAL B N 1
ATOM 3025 C CA . VAL B 1 189 ? -0.195 -1.201 21.394 1.00 14.43 189 VAL B CA 1
ATOM 3026 C C . VAL B 1 189 ? -1.042 -0.431 20.396 1.00 15.78 189 VAL B C 1
ATOM 3027 O O . VAL B 1 189 ? -1.193 -0.861 19.250 1.00 16.67 189 VAL B O 1
ATOM 3031 N N . ALA B 1 190 ? -1.575 0.715 20.814 1.00 14.20 190 ALA B N 1
ATOM 3032 C CA . ALA B 1 190 ? -2.458 1.502 19.961 1.00 15.06 190 ALA B CA 1
ATOM 3033 C C . ALA B 1 190 ? -1.908 2.918 19.889 1.00 15.44 190 ALA B C 1
ATOM 3034 O O . ALA B 1 190 ? -2.299 3.785 20.683 1.00 15.02 190 ALA B O 1
ATOM 3036 N N . PRO B 1 191 ? -0.974 3.174 18.971 1.00 16.29 191 PRO B N 1
ATOM 3037 C CA . PRO B 1 191 ? -0.511 4.554 18.773 1.00 16.85 191 PRO B CA 1
ATOM 3038 C C . PRO B 1 191 ? -1.614 5.420 18.197 1.00 17.70 191 PRO B C 1
ATOM 3039 O O . PRO B 1 191 ? -2.481 4.960 17.449 1.00 18.27 191 PRO B O 1
ATOM 3043 N N . GLY B 1 192 ? -1.590 6.697 18.587 1.00 19.21 192 GLY B N 1
ATOM 3044 C CA . GLY B 1 192 ? -2.366 7.684 17.881 1.00 25.51 192 GLY B CA 1
ATOM 3045 C C . GLY B 1 192 ? -1.807 7.881 16.484 1.00 32.17 192 GLY B C 1
ATOM 3046 O O . GLY B 1 192 ? -0.652 7.563 16.197 1.00 32.96 192 GLY B O 1
ATOM 3047 N N . THR B 1 193 ? -2.647 8.364 15.577 1.00 34.60 193 THR B N 1
ATOM 3048 C CA . THR B 1 193 ? -2.191 8.674 14.227 1.00 39.45 193 THR B CA 1
ATOM 3049 C C . THR B 1 193 ? -2.853 9.963 13.772 1.00 35.93 193 THR B C 1
ATOM 3050 O O . THR B 1 193 ? -3.721 10.520 14.449 1.00 39.86 193 THR B O 1
ATOM 3054 N N . THR B 1 194 ? -2.412 10.451 12.619 1.00 35.86 194 THR B N 1
ATOM 3055 C CA . THR B 1 194 ? -3.032 11.588 11.961 1.00 36.03 194 THR B CA 1
ATOM 3056 C C . THR B 1 194 ? -3.194 11.243 10.488 1.00 38.95 194 THR B C 1
ATOM 3057 O O . THR B 1 194 ? -2.476 10.392 9.951 1.00 30.77 194 THR B O 1
ATOM 3061 N N . VAL B 1 195 ? -4.154 11.908 9.837 1.00 41.44 195 VAL B N 1
ATOM 3062 C CA . VAL B 1 195 ? -4.349 11.669 8.410 1.00 42.62 195 VAL B CA 1
ATOM 3063 C C . VAL B 1 195 ? -3.108 12.087 7.625 1.00 45.53 195 VAL B C 1
ATOM 3064 O O . VAL B 1 195 ? -2.798 11.494 6.582 1.00 42.19 195 VAL B O 1
ATOM 3068 N N . THR B 1 196 ? -2.365 13.086 8.126 1.00 46.25 196 THR B N 1
ATOM 3069 C CA . THR B 1 196 ? -1.152 13.548 7.446 1.00 44.76 196 THR B CA 1
ATOM 3070 C C . THR B 1 196 ? -0.096 12.448 7.386 1.00 41.57 196 THR B C 1
ATOM 3071 O O . THR B 1 196 ? 0.524 12.224 6.340 1.00 34.84 196 THR B O 1
ATOM 3075 N N . GLU B 1 197 ? 0.125 11.752 8.508 1.00 31.59 197 GLU B N 1
ATOM 3076 C CA . GLU B 1 197 ? 1.058 10.631 8.514 1.00 41.25 197 GLU B CA 1
ATOM 3077 C C . GLU B 1 197 ? 0.579 9.499 7.609 1.00 42.60 197 GLU B C 1
ATOM 3078 O O . GLU B 1 197 ? 1.397 8.772 7.031 1.00 46.56 197 GLU B O 1
ATOM 3084 N N . MET B 1 198 ? -0.736 9.330 7.478 1.00 39.31 198 MET B N 1
ATOM 3085 C CA . MET B 1 198 ? -1.258 8.298 6.589 1.00 39.42 198 MET B CA 1
ATOM 3086 C C . MET B 1 198 ? -1.036 8.665 5.132 1.00 38.82 198 MET B C 1
ATOM 3087 O O . MET B 1 198 ? -0.559 7.843 4.341 1.00 47.15 198 MET B O 1
ATOM 3092 N N . MET B 1 199 ? -1.368 9.904 4.765 1.00 37.32 199 MET B N 1
ATOM 3093 C CA . MET B 1 199 ? -1.446 10.349 3.378 1.00 43.11 199 MET B CA 1
ATOM 3094 C C . MET B 1 199 ? -0.136 10.909 2.844 1.00 52.73 199 MET B C 1
ATOM 3095 O O . MET B 1 199 ? 0.234 10.619 1.700 1.00 57.55 199 MET B O 1
ATOM 3100 N N . VAL B 1 200 ? 0.553 11.732 3.628 1.00 54.49 200 VAL B N 1
ATOM 3101 C CA . VAL B 1 200 ? 1.632 12.556 3.093 1.00 61.17 200 VAL B CA 1
ATOM 3102 C C . VAL B 1 200 ? 2.867 11.694 2.881 1.00 64.37 200 VAL B C 1
ATOM 3103 O O . VAL B 1 200 ? 3.435 11.155 3.837 1.00 50.82 200 VAL B O 1
ATOM 3107 N N . GLN B 1 201 ? 3.276 11.565 1.617 1.00 77.33 201 GLN B N 1
ATOM 3108 C CA . GLN B 1 201 ? 4.414 10.758 1.203 1.00 82.86 201 GLN B CA 1
ATOM 3109 C C . GLN B 1 201 ? 5.306 11.596 0.298 1.00 75.34 201 GLN B C 1
ATOM 3110 O O . GLN B 1 201 ? 4.815 12.368 -0.532 1.00 82.07 201 GLN B O 1
ATOM 3116 N N . GLY B 1 202 ? 6.607 11.436 0.454 1.00 64.48 202 GLY B N 1
ATOM 3117 C CA . GLY B 1 202 ? 7.558 12.209 -0.313 1.00 56.18 202 GLY B CA 1
ATOM 3118 C C . GLY B 1 202 ? 8.805 12.469 0.506 1.00 46.75 202 GLY B C 1
ATOM 3119 O O . GLY B 1 202 ? 9.050 11.818 1.515 1.00 45.19 202 GLY B O 1
ATOM 3120 N N . ARG B 1 203 ? 9.578 13.452 0.056 1.00 51.19 203 ARG B N 1
ATOM 3121 C CA . ARG B 1 203 ? 10.867 13.719 0.675 1.00 51.93 203 ARG B CA 1
ATOM 3122 C C . ARG B 1 203 ? 10.763 14.596 1.925 1.00 56.49 203 ARG B C 1
ATOM 3123 O O . ARG B 1 203 ? 11.669 14.552 2.766 1.00 57.91 203 ARG B O 1
ATOM 3131 N N . GLY B 1 204 ? 9.680 15.360 2.090 1.00 54.34 204 GLY B N 1
ATOM 3132 C CA . GLY B 1 204 ? 9.478 16.127 3.312 1.00 51.26 204 GLY B CA 1
ATOM 3133 C C . GLY B 1 204 ? 8.471 15.502 4.267 1.00 42.14 204 GLY B C 1
ATOM 3134 O O . GLY B 1 204 ? 7.936 16.166 5.163 1.00 40.13 204 GLY B O 1
ATOM 3135 N N . SER B 1 205 ? 8.221 14.206 4.090 1.00 40.31 205 SER B N 1
ATOM 3136 C CA . SER B 1 205 ? 7.133 13.549 4.801 1.00 42.30 205 SER B CA 1
ATOM 3137 C C . SER B 1 205 ? 7.400 13.449 6.299 1.00 46.23 205 SER B C 1
ATOM 3138 O O . SER B 1 205 ? 6.453 13.486 7.093 1.00 45.42 205 SER B O 1
ATOM 3141 N N . ARG B 1 206 ? 8.666 13.307 6.702 1.00 51.35 206 ARG B N 1
ATOM 3142 C CA . ARG B 1 206 ? 8.982 13.180 8.124 1.00 48.86 206 ARG B CA 1
ATOM 3143 C C . ARG B 1 206 ? 8.501 14.397 8.905 1.00 43.47 206 ARG B C 1
ATOM 3144 O O . ARG B 1 206 ? 7.823 14.259 9.930 1.00 37.16 206 ARG B O 1
ATOM 3146 N N . GLN B 1 207 ? 8.827 15.601 8.425 1.00 46.06 207 GLN B N 1
ATOM 3147 C CA . GLN B 1 207 ? 8.480 16.804 9.174 1.00 43.37 207 GLN B CA 1
ATOM 3148 C C . GLN B 1 207 ? 6.995 17.114 9.081 1.00 43.87 207 GLN B C 1
ATOM 3149 O O . GLN B 1 207 ? 6.389 17.548 10.070 1.00 42.57 207 GLN B O 1
ATOM 3155 N N . ALA B 1 208 ? 6.395 16.923 7.899 1.00 41.72 208 ALA B N 1
ATOM 3156 C CA . ALA B 1 208 ? 4.944 17.056 7.775 1.00 41.38 208 ALA B CA 1
ATOM 3157 C C . ALA B 1 208 ? 4.215 16.219 8.828 1.00 41.74 208 ALA B C 1
ATOM 3158 O O . ALA B 1 208 ? 3.254 16.688 9.445 1.00 41.35 208 ALA B O 1
ATOM 3160 N N . ALA B 1 209 ? 4.671 14.984 9.064 1.00 32.91 209 ALA B N 1
ATOM 3161 C CA . ALA B 1 209 ? 4.017 14.151 10.074 1.00 32.83 209 ALA B CA 1
ATOM 3162 C C . ALA B 1 209 ? 4.273 14.676 11.488 1.00 38.59 209 ALA B C 1
ATOM 3163 O O . ALA B 1 209 ? 3.378 14.631 12.344 1.00 34.50 209 ALA B O 1
ATOM 3165 N N . ILE B 1 210 ? 5.485 15.182 11.750 1.00 41.68 210 ILE B N 1
ATOM 3166 C CA . ILE B 1 210 ? 5.801 15.733 13.070 1.00 42.37 210 ILE B CA 1
ATOM 3167 C C . ILE B 1 210 ? 4.953 16.974 13.352 1.00 41.41 210 ILE B C 1
ATOM 3168 O O . ILE B 1 210 ? 4.409 17.137 14.454 1.00 37.65 210 ILE B O 1
ATOM 3173 N N . ASP B 1 211 ? 4.808 17.854 12.361 1.00 41.65 211 ASP B N 1
ATOM 3174 C CA . ASP B 1 211 ? 3.929 19.011 12.515 1.00 42.00 211 ASP B CA 1
ATOM 3175 C C . ASP B 1 211 ? 2.500 18.582 12.833 1.00 43.58 211 ASP B C 1
ATOM 3176 O O . ASP B 1 211 ? 1.887 19.082 13.787 1.00 44.21 211 ASP B O 1
ATOM 3181 N N . ALA B 1 212 ? 1.954 17.655 12.037 1.00 38.06 212 ALA B N 1
ATOM 3182 C CA . ALA B 1 212 ? 0.606 17.139 12.273 1.00 31.09 212 ALA B CA 1
ATOM 3183 C C . ALA B 1 212 ? 0.475 16.555 13.668 1.00 34.26 212 ALA B C 1
ATOM 3184 O O . ALA B 1 212 ? -0.457 16.890 14.411 1.00 30.36 212 ALA B O 1
ATOM 3186 N N . ALA B 1 213 ? 1.387 15.645 14.027 1.00 28.20 213 ALA B N 1
ATOM 3187 C CA . ALA B 1 213 ? 1.330 15.013 15.339 1.00 30.69 213 ALA B CA 1
ATOM 3188 C C . ALA B 1 213 ? 1.391 16.050 16.457 1.00 35.41 213 ALA B C 1
ATOM 3189 O O . ALA B 1 213 ? 0.745 15.878 17.495 1.00 35.58 213 ALA B O 1
ATOM 3191 N N . THR B 1 214 ? 2.140 17.140 16.258 1.00 36.83 214 THR B N 1
ATOM 3192 C CA . THR B 1 214 ? 2.184 18.202 17.261 1.00 36.57 214 THR B CA 1
ATOM 3193 C C . THR B 1 214 ? 0.803 18.814 17.478 1.00 40.83 214 THR B C 1
ATOM 3194 O O . THR B 1 214 ? 0.325 18.902 18.617 1.00 39.87 214 THR B O 1
ATOM 3198 N N . ARG B 1 215 ? 0.142 19.235 16.391 1.00 36.46 215 ARG B N 1
ATOM 3199 C CA . ARG B 1 215 ? -1.157 19.894 16.516 1.00 37.33 215 ARG B CA 1
ATOM 3200 C C . ARG B 1 215 ? -2.233 18.954 17.064 1.00 39.72 215 ARG B C 1
ATOM 3201 O O . ARG B 1 215 ? -3.160 19.410 17.749 1.00 40.93 215 ARG B O 1
ATOM 3203 N N . ALA B 1 216 ? -2.130 17.648 16.789 1.00 35.96 216 ALA B N 1
ATOM 3204 C CA . ALA B 1 216 ? -3.143 16.696 17.237 1.00 37.22 216 ALA B CA 1
ATOM 3205 C C . ALA B 1 216 ? -3.009 16.313 18.705 1.00 41.04 216 ALA B C 1
ATOM 3206 O O . ALA B 1 216 ? -3.980 15.809 19.286 1.00 38.03 216 ALA B O 1
ATOM 3208 N N . SER B 1 217 ? -1.835 16.522 19.316 1.00 39.89 217 SER B N 1
ATOM 3209 C CA . SER B 1 217 ? -1.639 16.060 20.685 1.00 35.55 217 SER B CA 1
ATOM 3210 C C . SER B 1 217 ? -2.165 17.099 21.673 1.00 31.58 217 SER B C 1
ATOM 3211 O O . SER B 1 217 ? -1.784 18.271 21.592 1.00 25.73 217 SER B O 1
ATOM 3214 N N . PRO B 1 218 ? -2.978 16.703 22.655 1.00 26.88 218 PRO B N 1
ATOM 3215 C CA . PRO B 1 218 ? -3.297 17.649 23.736 1.00 29.67 218 PRO B CA 1
ATOM 3216 C C . PRO B 1 218 ? -2.060 18.070 24.504 1.00 26.58 218 PRO B C 1
ATOM 3217 O O . PRO B 1 218 ? -2.030 19.181 25.048 1.00 25.44 218 PRO B O 1
ATOM 3221 N N . LEU B 1 219 ? -1.009 17.247 24.505 1.00 26.48 219 LEU B N 1
ATOM 3222 C CA . LEU B 1 219 ? 0.232 17.634 25.160 1.00 29.01 219 LEU B CA 1
ATOM 3223 C C . LEU B 1 219 ? 1.082 18.559 24.296 1.00 30.69 219 LEU B C 1
ATOM 3224 O O . LEU B 1 219 ? 2.044 19.147 24.803 1.00 27.92 219 LEU B O 1
ATOM 3229 N N . GLY B 1 220 ? 0.730 18.763 23.028 1.00 29.45 220 GLY B N 1
ATOM 3230 C CA . GLY B 1 220 ? 1.411 19.802 22.280 1.00 31.45 220 GLY B CA 1
ATOM 3231 C C . GLY B 1 220 ? 2.734 19.410 21.661 1.00 34.66 220 GLY B C 1
ATOM 3232 O O . GLY B 1 220 ? 3.390 20.271 21.079 1.00 30.99 220 GLY B O 1
ATOM 3233 N N . THR B 1 221 ? 3.222 18.190 21.896 1.00 36.74 221 THR B N 1
ATOM 3234 C CA . THR B 1 221 ? 4.473 17.639 21.386 1.00 33.37 221 THR B CA 1
ATOM 3235 C C . THR B 1 221 ? 4.211 16.415 20.509 1.00 26.14 221 THR B C 1
ATOM 3236 O O . THR B 1 221 ? 3.210 15.717 20.703 1.00 24.93 221 THR B O 1
ATOM 3240 N N . PRO B 1 222 ? 5.085 16.121 19.548 1.00 26.66 222 PRO B N 1
ATOM 3241 C CA . PRO B 1 222 ? 4.784 15.038 18.603 1.00 30.96 222 PRO B CA 1
ATOM 3242 C C . PRO B 1 222 ? 5.150 13.662 19.151 1.00 27.21 222 PRO B C 1
ATOM 3243 O O . PRO B 1 222 ? 6.225 13.460 19.720 1.00 25.55 222 PRO B O 1
ATOM 3247 N N . LEU B 1 223 ? 4.243 12.710 18.942 1.00 27.36 223 LEU B N 1
ATOM 3248 C CA . LEU B 1 223 ? 4.517 11.303 19.225 1.00 22.61 223 LEU B CA 1
ATOM 3249 C C . LEU B 1 223 ? 5.550 10.777 18.227 1.00 27.79 223 LEU B C 1
ATOM 3250 O O . LEU B 1 223 ? 5.407 10.981 17.023 1.00 27.79 223 LEU B O 1
ATOM 3255 N N . MET B 1 224 ? 6.626 10.151 18.727 1.00 29.17 224 MET B N 1
ATOM 3256 C CA . MET B 1 224 ? 7.699 9.653 17.860 1.00 23.84 224 MET B CA 1
ATOM 3257 C C . MET B 1 224 ? 7.708 8.119 17.846 1.00 21.76 224 MET B C 1
ATOM 3258 O O . MET B 1 224 ? 7.303 7.497 18.826 1.00 22.18 224 MET B O 1
ATOM 3263 N N . PRO B 1 225 ? 8.171 7.480 16.758 1.00 22.07 225 PRO B N 1
ATOM 3264 C CA . PRO B 1 225 ? 8.129 6.002 16.701 1.00 21.11 225 PRO B CA 1
ATOM 3265 C C . PRO B 1 225 ? 8.880 5.329 17.827 1.00 20.61 225 PRO B C 1
ATOM 3266 O O . PRO B 1 225 ? 8.447 4.268 18.291 1.00 19.60 225 PRO B O 1
ATOM 3270 N N . GLN B 1 226 ? 9.983 5.928 18.284 1.00 21.42 226 GLN B N 1
ATOM 3271 C CA A GLN B 1 226 ? 10.736 5.368 19.403 0.45 23.73 226 GLN B CA 1
ATOM 3272 C CA B GLN B 1 226 ? 10.742 5.393 19.406 0.55 23.56 226 GLN B CA 1
ATOM 3273 C C . GLN B 1 226 ? 9.869 5.172 20.643 1.00 24.06 226 GLN B C 1
ATOM 3274 O O . GLN B 1 226 ? 10.120 4.255 21.431 1.00 19.92 226 GLN B O 1
ATOM 3285 N N . GLU B 1 227 ? 8.842 6.001 20.833 1.00 24.43 227 GLU B N 1
ATOM 3286 C CA . GLU B 1 227 ? 7.978 5.832 21.998 1.00 27.09 227 GLU B CA 1
ATOM 3287 C C . GLU B 1 227 ? 7.112 4.587 21.880 1.00 25.91 227 GLU B C 1
ATOM 3288 O O . GLU B 1 227 ? 6.825 3.927 22.888 1.00 19.28 227 GLU B O 1
ATOM 3294 N N . ILE B 1 228 ? 6.661 4.269 20.672 1.00 17.92 228 ILE B N 1
ATOM 3295 C CA . ILE B 1 228 ? 5.924 3.028 20.480 1.00 17.08 228 ILE B CA 1
ATOM 3296 C C . ILE B 1 228 ? 6.853 1.838 20.650 1.00 20.44 228 ILE B C 1
ATOM 3297 O O . ILE B 1 228 ? 6.474 0.813 21.229 1.00 16.31 228 ILE B O 1
ATOM 3302 N N . ALA B 1 229 ? 8.076 1.943 20.124 1.00 21.35 229 ALA B N 1
ATOM 3303 C CA . ALA B 1 229 ? 9.079 0.926 20.410 1.00 24.81 229 ALA B CA 1
ATOM 3304 C C . ALA B 1 229 ? 9.215 0.718 21.913 1.00 23.10 229 ALA B C 1
ATOM 3305 O O . ALA B 1 229 ? 9.266 -0.419 22.393 1.00 18.85 229 ALA B O 1
ATOM 3307 N N . ALA B 1 230 ? 9.246 1.810 22.676 1.00 19.63 230 ALA B N 1
ATOM 3308 C CA . ALA B 1 230 ? 9.414 1.690 24.119 1.00 18.41 230 ALA B CA 1
ATOM 3309 C C . ALA B 1 230 ? 8.202 1.060 24.777 1.00 22.57 230 ALA B C 1
ATOM 3310 O O . ALA B 1 230 ? 8.352 0.337 25.768 1.00 16.72 230 ALA B O 1
ATOM 3312 N N . ALA B 1 231 ? 7.000 1.318 24.251 1.00 16.31 231 ALA B N 1
ATOM 3313 C CA . ALA B 1 231 ? 5.822 0.647 24.777 1.00 15.55 231 ALA B CA 1
ATOM 3314 C C . ALA B 1 231 ? 5.888 -0.855 24.531 1.00 20.50 231 ALA B C 1
ATOM 3315 O O . ALA B 1 231 ? 5.574 -1.656 25.428 1.00 15.73 231 ALA B O 1
ATOM 3317 N N . LEU B 1 232 ? 6.311 -1.252 23.325 1.00 15.40 232 LEU B N 1
ATOM 3318 C CA . LEU B 1 232 ? 6.435 -2.665 23.000 1.00 15.25 232 LEU B CA 1
ATOM 3319 C C . LEU B 1 232 ? 7.490 -3.341 23.870 1.00 15.60 232 LEU B C 1
ATOM 3320 O O . LEU B 1 232 ? 7.286 -4.469 24.333 1.00 19.59 232 LEU B O 1
ATOM 3325 N N . VAL B 1 233 ? 8.631 -2.678 24.089 1.00 17.14 233 VAL B N 1
ATOM 3326 C CA . VAL B 1 233 ? 9.662 -3.271 24.940 1.00 17.54 233 VAL B CA 1
ATOM 3327 C C . VAL B 1 233 ? 9.144 -3.414 26.367 1.00 21.02 233 VAL B C 1
ATOM 3328 O O . VAL B 1 233 ? 9.327 -4.460 27.002 1.00 17.85 233 VAL B O 1
ATOM 3332 N N . TYR B 1 234 ? 8.438 -2.398 26.878 1.00 20.65 234 TYR B N 1
ATOM 3333 C CA . TYR B 1 234 ? 7.795 -2.566 28.183 1.00 22.15 234 TYR B CA 1
ATOM 3334 C C . TYR B 1 234 ? 6.938 -3.831 28.210 1.00 26.18 234 TYR B C 1
ATOM 3335 O O . TYR B 1 234 ? 7.080 -4.673 29.107 1.00 15.95 234 TYR B O 1
ATOM 3344 N N . LEU B 1 235 ? 6.066 -3.999 27.207 1.00 15.11 235 LEU B N 1
ATOM 3345 C CA . LEU B 1 235 ? 5.171 -5.153 27.197 1.00 17.64 235 LEU B CA 1
ATOM 3346 C C . LEU B 1 235 ? 5.928 -6.471 27.047 1.00 19.69 235 LEU B C 1
ATOM 3347 O O . LEU B 1 235 ? 5.461 -7.507 27.542 1.00 19.12 235 LEU B O 1
ATOM 3352 N N . ALA B 1 236 ? 7.074 -6.466 26.360 1.00 23.84 236 ALA B N 1
ATOM 3353 C CA . ALA B 1 236 ? 7.852 -7.697 26.192 1.00 25.50 236 ALA B CA 1
ATOM 3354 C C . ALA B 1 236 ? 8.697 -8.029 27.415 1.00 25.79 236 ALA B C 1
ATOM 3355 O O . ALA B 1 236 ? 9.121 -9.181 27.571 1.00 19.98 236 ALA B O 1
ATOM 3357 N N . SER B 1 237 ? 8.925 -7.054 28.288 1.00 16.85 237 SER B N 1
ATOM 3358 C CA . SER B 1 237 ? 9.838 -7.210 29.408 1.00 20.28 237 SER B CA 1
ATOM 3359 C C . SER B 1 237 ? 9.181 -7.998 30.539 1.00 17.83 237 SER B C 1
ATOM 3360 O O . SER B 1 237 ? 7.960 -8.153 30.604 1.00 20.33 237 SER B O 1
ATOM 3363 N N . ASP B 1 238 ? 10.017 -8.505 31.443 1.00 19.82 238 ASP B N 1
ATOM 3364 C CA . ASP B 1 238 ? 9.490 -9.245 32.587 1.00 27.53 238 ASP B CA 1
ATOM 3365 C C . ASP B 1 238 ? 8.644 -8.380 33.524 1.00 24.04 238 ASP B C 1
ATOM 3366 O O . ASP B 1 238 ? 7.795 -8.927 34.240 1.00 21.41 238 ASP B O 1
ATOM 3371 N N . ASP B 1 239 ? 8.835 -7.053 33.537 1.00 18.83 239 ASP B N 1
ATOM 3372 C CA . ASP B 1 239 ? 7.954 -6.198 34.338 1.00 18.60 239 ASP B CA 1
ATOM 3373 C C . ASP B 1 239 ? 6.488 -6.397 33.961 1.00 21.89 239 ASP B C 1
ATOM 3374 O O . ASP B 1 239 ? 5.596 -6.167 34.789 1.00 21.63 239 ASP B O 1
ATOM 3379 N N . ALA B 1 240 ? 6.218 -6.781 32.712 1.00 18.32 240 ALA B N 1
ATOM 3380 C CA . ALA B 1 240 ? 4.862 -6.890 32.183 1.00 16.22 240 ALA B CA 1
ATOM 3381 C C . ALA B 1 240 ? 4.346 -8.328 32.166 1.00 20.47 240 ALA B C 1
ATOM 3382 O O . ALA B 1 240 ? 3.417 -8.644 31.402 1.00 16.70 240 ALA B O 1
ATOM 3384 N N . ARG B 1 241 ? 4.898 -9.202 33.013 1.00 21.92 241 ARG B N 1
ATOM 3385 C CA . ARG B 1 241 ? 4.540 -10.615 32.912 1.00 24.89 241 ARG B CA 1
ATOM 3386 C C . ARG B 1 241 ? 3.092 -10.903 33.289 1.00 24.93 241 ARG B C 1
ATOM 3387 O O . ARG B 1 241 ? 2.602 -11.997 32.991 1.00 29.60 241 ARG B O 1
ATOM 3395 N N . HIS B 1 242 ? 2.392 -9.972 33.930 1.00 18.17 242 HIS B N 1
ATOM 3396 C CA . HIS B 1 242 ? 0.967 -10.134 34.175 1.00 16.85 242 HIS B CA 1
ATOM 3397 C C . HIS B 1 242 ? 0.115 -9.114 33.435 1.00 15.96 242 HIS B C 1
ATOM 3398 O O . HIS B 1 242 ? -1.086 -9.011 33.710 1.00 21.93 242 HIS B O 1
ATOM 3405 N N . VAL B 1 243 ? 0.700 -8.360 32.502 1.00 19.61 243 VAL B N 1
ATOM 3406 C CA . VAL B 1 243 ? -0.069 -7.574 31.545 1.00 17.35 243 VAL B CA 1
ATOM 3407 C C . VAL B 1 243 ? -0.402 -8.497 30.378 1.00 17.84 243 VAL B C 1
ATOM 3408 O O . VAL B 1 243 ? 0.492 -8.988 29.682 1.00 14.56 243 VAL B O 1
ATOM 3412 N N . ASN B 1 244 ? -1.690 -8.761 30.174 1.00 14.37 244 ASN B N 1
ATOM 3413 C CA . ASN B 1 244 ? -2.080 -9.712 29.155 1.00 14.35 244 ASN B CA 1
ATOM 3414 C C . ASN B 1 244 ? -3.403 -9.281 28.553 1.00 14.05 244 ASN B C 1
ATOM 3415 O O . ASN B 1 244 ? -4.259 -8.740 29.252 1.00 14.06 244 ASN B O 1
ATOM 3420 N N . ALA B 1 245 ? -3.543 -9.495 27.245 1.00 13.88 245 ALA B N 1
ATOM 3421 C CA . ALA B 1 245 ? -4.724 -9.108 26.471 1.00 18.60 245 ALA B CA 1
ATOM 3422 C C . ALA B 1 245 ? -4.982 -7.603 26.491 1.00 16.11 245 ALA B C 1
ATOM 3423 O O . ALA B 1 245 ? -6.070 -7.161 26.109 1.00 13.40 245 ALA B O 1
ATOM 3425 N N . HIS B 1 246 ? -3.994 -6.808 26.880 1.00 13.23 246 HIS B N 1
ATOM 3426 C CA . HIS B 1 246 ? -4.192 -5.374 27.093 1.00 13.06 246 HIS B CA 1
ATOM 3427 C C . HIS B 1 246 ? -3.890 -4.592 25.817 1.00 14.12 246 HIS B C 1
ATOM 3428 O O . HIS B 1 246 ? -3.062 -4.999 25.000 1.00 12.95 246 HIS B O 1
ATOM 3435 N N . THR B 1 247 ? -4.574 -3.460 25.650 1.00 13.83 247 THR B N 1
ATOM 3436 C CA . THR B 1 247 ? -4.281 -2.531 24.554 1.00 12.98 247 THR B CA 1
ATOM 3437 C C . THR B 1 247 ? -3.652 -1.302 25.199 1.00 13.04 247 THR B C 1
ATOM 3438 O O . THR B 1 247 ? -4.345 -0.495 25.827 1.00 13.30 247 THR B O 1
ATOM 3442 N N . LEU B 1 248 ? -2.332 -1.188 25.087 1.00 14.91 248 LEU B N 1
ATOM 3443 C CA . LEU B 1 248 ? -1.623 -0.053 25.660 1.00 16.04 248 LEU B CA 1
ATOM 3444 C C . LEU B 1 248 ? -1.729 1.111 24.677 1.00 15.84 248 LEU B C 1
ATOM 3445 O O . LEU B 1 248 ? -1.109 1.086 23.611 1.00 14.32 248 LEU B O 1
ATOM 3450 N N . VAL B 1 249 ? -2.518 2.131 25.027 1.00 16.49 249 VAL B N 1
ATOM 3451 C C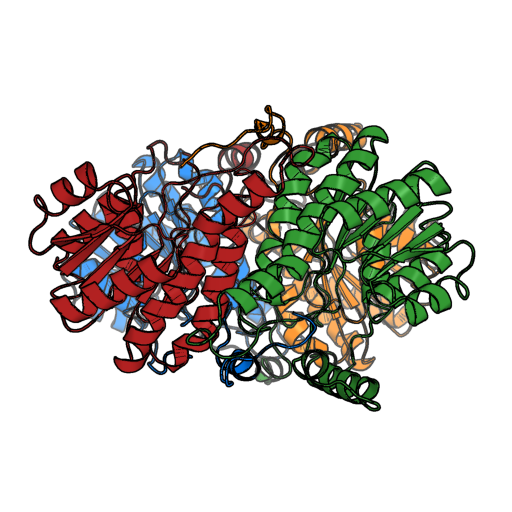A . VAL B 1 249 ? -2.835 3.228 24.106 1.00 16.88 249 VAL B CA 1
ATOM 3452 C C . VAL B 1 249 ? -1.834 4.355 24.306 1.00 16.99 249 VAL B C 1
ATOM 3453 O O . VAL B 1 249 ? -1.613 4.805 25.436 1.00 14.97 249 VAL B O 1
ATOM 3457 N N . VAL B 1 250 ? -1.247 4.842 23.211 1.00 16.39 250 VAL B N 1
ATOM 3458 C CA . VAL B 1 250 ? -0.239 5.903 23.269 1.00 19.65 250 VAL B CA 1
ATOM 3459 C C . VAL B 1 250 ? -0.732 7.010 22.340 1.00 22.82 250 VAL B C 1
ATOM 3460 O O . VAL B 1 250 ? -0.352 7.073 21.167 1.00 18.67 250 VAL B O 1
ATOM 3464 N N . ASP B 1 251 ? -1.586 7.907 22.872 1.00 16.74 251 ASP B N 1
ATOM 3465 C CA . ASP B 1 251 ? -2.299 8.851 22.016 1.00 26.80 251 ASP B CA 1
ATOM 3466 C C . ASP B 1 251 ? -2.519 10.216 22.659 1.00 18.13 251 ASP B C 1
ATOM 3467 O O . ASP B 1 251 ? -3.405 10.951 22.212 1.00 18.70 251 ASP B O 1
ATOM 3472 N N . SER B 1 252 ? -1.769 10.557 23.699 1.00 18.19 252 SER B N 1
ATOM 3473 C CA . SER B 1 252 ? -1.903 11.830 24.404 1.00 23.88 252 SER B CA 1
ATOM 3474 C C . SER B 1 252 ? -3.286 12.016 25.009 1.00 18.74 252 SER B C 1
ATOM 3475 O O . SER B 1 252 ? -3.677 13.144 25.314 1.00 19.49 252 SER B O 1
ATOM 3478 N N . GLY B 1 253 ? -4.040 10.929 25.164 1.00 17.87 253 GLY B N 1
ATOM 3479 C CA . GLY B 1 253 ? -5.333 10.946 25.818 1.00 17.70 253 GLY B CA 1
ATOM 3480 C C . GLY B 1 253 ? -6.533 11.202 24.935 1.00 24.73 253 GLY B C 1
ATOM 3481 O O . GLY B 1 253 ? -7.644 11.327 25.457 1.00 22.64 253 GLY B O 1
ATOM 3482 N N . VAL B 1 254 ? -6.365 11.217 23.612 1.00 18.39 254 VAL B N 1
ATOM 3483 C CA . VAL B 1 254 ? -7.440 11.673 22.730 1.00 21.41 254 VAL B CA 1
ATOM 3484 C C . VAL B 1 254 ? -8.670 10.767 22.826 1.00 18.54 254 VAL B C 1
ATOM 3485 O O . VAL B 1 254 ? -9.808 11.256 22.853 1.00 19.31 254 VAL B O 1
ATOM 3489 N N . THR B 1 255 ? -8.476 9.440 22.860 1.00 17.65 255 THR B N 1
ATOM 3490 C CA . THR B 1 255 ? -9.636 8.548 22.797 1.00 24.48 255 THR B CA 1
ATOM 3491 C C . THR B 1 255 ? -10.485 8.590 24.077 1.00 28.85 255 THR B C 1
ATOM 3492 O O . THR B 1 255 ? -11.687 8.318 24.016 1.00 22.23 255 THR B O 1
ATOM 3496 N N . VAL B 1 256 ? -9.901 8.891 25.231 1.00 16.97 256 VAL B N 1
ATOM 3497 C CA . VAL B 1 256 ? -10.644 8.863 26.494 1.00 18.61 256 VAL B CA 1
ATOM 3498 C C . VAL B 1 256 ? -10.769 10.234 27.152 1.00 19.05 256 VAL B C 1
ATOM 3499 O O . VAL B 1 256 ? -11.486 10.363 28.167 1.00 17.73 256 VAL B O 1
ATOM 3503 N N . ALA B 1 257 ? -10.116 11.251 26.635 1.00 18.57 257 ALA B N 1
ATOM 3504 C CA . ALA B 1 257 ? -10.176 12.567 27.258 1.00 21.52 257 ALA B CA 1
ATOM 3505 C C . ALA B 1 257 ? -10.395 13.648 26.220 1.00 27.56 257 ALA B C 1
ATOM 3506 O O . ALA B 1 257 ? -10.433 14.831 26.576 1.00 22.95 257 ALA B O 1
ATOM 3508 N N . GLY B 1 258 ? -10.572 13.277 24.955 1.00 27.48 258 GLY B N 1
ATOM 3509 C CA . GLY B 1 258 ? -11.001 14.220 23.947 1.00 30.14 258 GLY B CA 1
ATOM 3510 C C . GLY B 1 258 ? -9.850 14.830 23.171 1.00 33.26 258 GLY B C 1
ATOM 3511 O O . GLY B 1 258 ? -8.690 14.809 23.586 1.00 31.86 258 GLY B O 1
ATOM 3512 N N . ALA B 1 259 ? -10.206 15.376 22.012 1.00 33.38 259 ALA B N 1
ATOM 3513 C CA . ALA B 1 259 ? -9.259 16.035 21.130 1.00 39.56 259 ALA B CA 1
ATOM 3514 C C . ALA B 1 259 ? -8.688 17.298 21.771 1.00 36.97 259 ALA B C 1
ATOM 3515 O O . ALA B 1 259 ? -9.240 17.866 22.719 1.00 34.63 259 ALA B O 1
ATOM 3517 N N . SER B 1 260 ? -7.553 17.723 21.228 1.00 37.97 260 SER B N 1
ATOM 3518 C CA . SER B 1 260 ? -6.903 18.942 21.673 1.00 40.86 260 SER B CA 1
ATOM 3519 C C . SER B 1 260 ? -7.861 20.120 21.552 1.00 43.97 260 SER B C 1
ATOM 3520 O O . SER B 1 260 ? -8.490 20.323 20.507 1.00 36.51 260 SER B O 1
ATOM 3523 N N . GLY B 1 261 ? -7.998 20.873 22.642 1.00 48.30 261 GLY B N 1
ATOM 3524 C CA . GLY B 1 261 ? -8.832 22.053 22.671 1.00 45.33 261 GLY B CA 1
ATOM 3525 C C . GLY B 1 261 ? -10.302 21.799 22.907 1.00 45.26 261 GLY B C 1
ATOM 3526 O O . GLY B 1 261 ? -11.075 22.764 22.987 1.00 48.57 261 GLY B O 1
ATOM 3527 N N . GLY B 1 262 ? -10.716 20.540 23.030 1.00 41.24 262 GLY B N 1
ATOM 3528 C CA . GLY B 1 262 ? -12.123 20.236 23.186 1.00 41.00 262 GLY B CA 1
ATOM 3529 C C . GLY B 1 262 ? -12.694 20.467 24.568 1.00 45.72 262 GLY B C 1
ATOM 3530 O O . GLY B 1 262 ? -13.917 20.385 24.731 1.00 48.77 262 GLY B O 1
ATOM 3531 N N . ALA B 1 263 ? -11.857 20.757 25.564 1.00 43.34 263 ALA B N 1
ATOM 3532 C CA . ALA B 1 263 ? -12.326 20.859 26.945 1.00 40.73 263 ALA B CA 1
ATOM 3533 C C . ALA B 1 263 ? -11.837 22.137 27.613 1.00 38.23 263 ALA B C 1
ATOM 3534 O O . ALA B 1 263 ? -11.469 22.139 28.791 1.00 37.14 263 ALA B O 1
ATOM 3536 N N . VAL B 1 264 ? -11.852 23.254 26.879 1.00 41.98 264 VAL B N 1
ATOM 3537 C CA . VAL B 1 264 ? -11.401 24.530 27.428 1.00 36.60 264 VAL B CA 1
ATOM 3538 C C . VAL B 1 264 ? -12.327 25.073 28.505 1.00 34.67 264 VAL B C 1
ATOM 3539 O O . VAL B 1 264 ? -11.944 26.013 29.211 1.00 34.35 264 VAL B O 1
ATOM 3543 N N . PHE B 1 265 ? -13.543 24.531 28.633 1.00 32.67 265 PHE B N 1
ATOM 3544 C CA . PHE B 1 265 ? -14.447 24.948 29.703 1.00 39.12 265 PHE B CA 1
ATOM 3545 C C . PHE B 1 265 ? -13.876 24.646 31.087 1.00 42.05 265 PHE B C 1
ATOM 3546 O O . PHE B 1 265 ? -14.331 25.236 32.070 1.00 45.62 265 PHE B O 1
ATOM 3554 N N . HIS B 1 266 ? -12.939 23.697 31.198 1.00 29.33 266 HIS B N 1
ATOM 3555 C CA . HIS B 1 266 ? -12.307 23.441 32.490 1.00 28.86 266 HIS B CA 1
ATOM 3556 C C . HIS B 1 266 ? -11.586 24.675 33.025 1.00 30.20 266 HIS B C 1
ATOM 3557 O O . HIS B 1 266 ? -11.386 24.787 34.232 1.00 30.36 266 HIS B O 1
ATOM 3564 N N . ASN B 1 267 ? -11.147 25.586 32.152 1.00 34.09 267 ASN B N 1
ATOM 3565 C CA . ASN B 1 267 ? -10.359 26.746 32.572 1.00 39.22 267 ASN B CA 1
ATOM 3566 C C . ASN B 1 267 ? -11.189 27.957 32.978 1.00 40.76 267 ASN B C 1
ATOM 3567 O O . ASN B 1 267 ? -10.609 28.986 33.329 1.00 39.59 267 ASN B O 1
ATOM 3572 N N . ARG B 1 268 ? -12.515 27.892 32.917 1.00 34.38 268 ARG B N 1
ATOM 3573 C CA . ARG B 1 268 ? -13.287 29.043 33.329 1.00 40.42 268 ARG B CA 1
ATOM 3574 C C . ARG B 1 268 ? -13.219 29.194 34.851 1.00 36.25 268 ARG B C 1
ATOM 3575 O O . ARG B 1 268 ? -12.747 28.294 35.555 1.00 35.02 268 ARG B O 1
ATOM 3583 N N . PRO B 1 269 ? -13.611 30.356 35.378 1.00 41.12 269 PRO B N 1
ATOM 3584 C CA . PRO B 1 269 ? -13.519 30.549 36.832 1.00 46.70 269 PRO B CA 1
ATOM 3585 C C . PRO B 1 269 ? -14.332 29.499 37.575 1.00 45.84 269 PRO B C 1
ATOM 3586 O O . PRO B 1 269 ? -15.486 29.229 37.237 1.00 50.19 269 PRO B O 1
ATOM 3590 N N . ALA B 1 270 ? -13.703 28.883 38.574 1.00 36.42 270 ALA B N 1
ATOM 3591 C CA . ALA B 1 270 ? -14.377 27.869 39.378 1.00 36.83 270 ALA B CA 1
ATOM 3592 C C . ALA B 1 270 ? -15.658 28.425 39.996 1.00 40.30 270 ALA B C 1
ATOM 3593 O O . ALA B 1 270 ? -15.672 29.525 40.556 1.00 48.40 270 ALA B O 1
ATOM 3595 N N . GLY B 1 271 ? -16.747 27.680 39.836 1.00 41.25 271 GLY B N 1
ATOM 3596 C CA . GLY B 1 271 ? -18.048 28.054 40.353 1.00 36.90 271 GLY B CA 1
ATOM 3597 C C . GLY B 1 271 ? -18.894 26.831 40.647 1.00 35.83 271 GLY B C 1
ATOM 3598 O O . GLY B 1 271 ? -18.411 25.698 40.569 1.00 34.34 271 GLY B O 1
ATOM 3599 N N . PHE B 1 272 ? -20.171 27.052 40.953 1.00 40.50 272 PHE B N 1
ATOM 3600 C CA . PHE B 1 272 ? -21.104 25.976 41.267 1.00 38.21 272 PHE B CA 1
ATOM 3601 C C . PHE B 1 272 ? -22.466 26.325 40.687 1.00 38.18 272 PHE B C 1
ATOM 3602 O O . PHE B 1 272 ? -23.034 27.367 41.019 1.00 38.49 272 PHE B O 1
ATOM 3610 N N . MET B 1 273 ? -22.986 25.460 39.821 1.00 41.09 273 MET B N 1
ATOM 3611 C CA . MET B 1 273 ? -24.272 25.668 39.160 1.00 46.66 273 MET B CA 1
ATOM 3612 C C . MET B 1 273 ? -25.250 24.595 39.623 1.00 52.22 273 MET B C 1
ATOM 3613 O O . MET B 1 273 ? -25.003 23.400 39.431 1.00 46.88 273 MET B O 1
ATOM 3615 N N . GLY B 1 274 ? -26.354 25.016 40.217 1.00 57.25 274 GLY B N 1
ATOM 3616 C CA . GLY B 1 274 ? -27.361 24.084 40.663 1.00 65.03 274 GLY B CA 1
ATOM 3617 C C . GLY B 1 274 ? -27.915 24.503 42.002 1.00 76.82 274 GLY B C 1
ATOM 3618 O O . GLY B 1 274 ? -27.674 25.611 42.481 1.00 81.92 274 GLY B O 1
ATOM 3619 N N . ARG B 1 275 ? -28.665 23.593 42.616 1.00 80.99 275 ARG B N 1
ATOM 3620 C CA . ARG B 1 275 ? -29.323 23.873 43.888 1.00 82.71 275 ARG B CA 1
ATOM 3621 C C . ARG B 1 275 ? -28.379 23.661 45.072 1.00 80.20 275 ARG B C 1
ATOM 3622 O O . ARG B 1 275 ? -27.974 22.536 45.369 1.00 77.19 275 ARG B O 1
ATOM 3624 N N . SER C 1 10 ? 16.874 1.183 34.974 1.00 56.74 10 SER C N 1
ATOM 3625 C CA . SER C 1 10 ? 18.066 1.453 35.772 1.00 60.61 10 SER C CA 1
ATOM 3626 C C . SER C 1 10 ? 17.834 2.674 36.659 1.00 62.14 10 SER C C 1
ATOM 3627 O O . SER C 1 10 ? 17.507 2.531 37.839 1.00 62.45 10 SER C O 1
ATOM 3629 N N . GLU C 1 11 ? 17.994 3.879 36.092 1.00 57.83 11 GLU C N 1
ATOM 3630 C CA . GLU C 1 11 ? 17.720 5.132 36.804 1.00 51.44 11 GLU C CA 1
ATOM 3631 C C . GLU C 1 11 ? 16.812 6.011 35.938 1.00 43.12 11 GLU C C 1
ATOM 3632 O O . GLU C 1 11 ? 17.208 7.084 35.486 1.00 43.70 11 GLU C O 1
ATOM 3638 N N . ARG C 1 12 ? 15.575 5.561 35.728 1.00 31.77 12 ARG C N 1
ATOM 3639 C CA . ARG C 1 12 ? 14.633 6.281 34.877 1.00 30.92 12 ARG C CA 1
ATOM 3640 C C . ARG C 1 12 ? 14.014 7.498 35.550 1.00 28.77 12 ARG C C 1
ATOM 3641 O O . ARG C 1 12 ? 13.336 8.278 34.874 1.00 32.82 12 ARG C O 1
ATOM 3649 N N . LEU C 1 13 ? 14.196 7.668 36.856 1.00 29.73 13 LEU C N 1
ATOM 3650 C CA . LEU C 1 13 ? 13.621 8.791 37.587 1.00 31.23 13 LEU C CA 1
ATOM 3651 C C . LEU C 1 13 ? 14.702 9.548 38.347 1.00 28.33 13 LEU C C 1
ATOM 3652 O O . LEU C 1 13 ? 14.482 10.023 39.465 1.00 27.58 13 LEU C O 1
ATOM 3657 N N . LYS C 1 14 ? 15.885 9.663 37.741 1.00 29.28 14 LYS C N 1
ATOM 3658 C CA . LYS C 1 14 ? 17.042 10.257 38.398 1.00 36.18 14 LYS C CA 1
ATOM 3659 C C . LYS C 1 14 ? 16.749 11.693 38.834 1.00 34.26 14 LYS C C 1
ATOM 3660 O O . LYS C 1 14 ? 16.449 12.556 38.003 1.00 31.61 14 LYS C O 1
ATOM 3666 N N . ASP C 1 15 ? 16.842 11.938 40.143 1.00 32.57 15 ASP C N 1
ATOM 3667 C CA . ASP C 1 15 ? 16.621 13.234 40.789 1.00 34.39 15 ASP C CA 1
ATOM 3668 C C . ASP C 1 15 ? 15.200 13.756 40.626 1.00 29.63 15 ASP C C 1
ATOM 3669 O O . ASP C 1 15 ? 14.946 14.934 40.910 1.00 35.73 15 ASP C O 1
ATOM 3674 N N . ARG C 1 16 ? 14.267 12.921 40.188 1.00 25.83 16 ARG C N 1
ATOM 3675 C CA . ARG C 1 16 ? 12.863 13.288 40.201 1.00 23.77 16 ARG C CA 1
ATOM 3676 C C . ARG C 1 16 ? 12.340 13.191 41.634 1.00 29.35 16 ARG C C 1
ATOM 3677 O O . ARG C 1 16 ? 12.869 12.444 42.459 1.00 24.86 16 ARG C O 1
ATOM 3685 N N . VAL C 1 17 ? 11.295 13.957 41.924 1.00 21.59 17 VAL C N 1
ATOM 3686 C CA . VAL C 1 17 ? 10.666 13.983 43.240 1.00 20.65 17 VAL C CA 1
ATOM 3687 C C . VAL C 1 17 ? 9.296 13.334 43.122 1.00 18.58 17 VAL C C 1
ATOM 3688 O O . VAL C 1 17 ? 8.448 13.788 42.341 1.00 19.48 17 VAL C O 1
ATOM 3692 N N . ALA C 1 18 ? 9.083 12.266 43.880 1.00 18.73 18 ALA C N 1
ATOM 3693 C CA . ALA C 1 18 ? 7.816 11.548 43.878 1.00 19.67 18 ALA C CA 1
ATOM 3694 C C . ALA C 1 18 ? 7.195 11.600 45.267 1.00 23.17 18 ALA C C 1
ATOM 3695 O O . ALA C 1 18 ? 7.899 11.515 46.279 1.00 24.79 18 ALA C O 1
ATOM 3697 N N . LEU C 1 19 ? 5.872 11.736 45.304 1.00 19.94 19 LEU C N 1
ATOM 3698 C CA . LEU C 1 19 ? 5.090 11.602 46.528 1.00 18.42 19 LEU C CA 1
ATOM 3699 C C . LEU C 1 19 ? 4.187 10.393 46.345 1.00 16.03 19 LEU C C 1
ATOM 3700 O O . LEU C 1 19 ? 3.389 10.358 45.403 1.00 17.46 19 LEU C O 1
ATOM 3705 N N . VAL C 1 20 ? 4.294 9.420 47.244 1.00 18.75 20 VAL C N 1
ATOM 3706 C CA . VAL C 1 20 ? 3.530 8.179 47.153 1.00 18.93 20 VAL C CA 1
ATOM 3707 C C . VAL C 1 20 ? 2.653 8.050 48.392 1.00 17.22 20 VAL C C 1
ATOM 3708 O O . VAL C 1 20 ? 3.170 7.961 49.510 1.00 18.24 20 VAL C O 1
ATOM 3712 N N . THR C 1 21 ? 1.338 8.006 48.204 1.00 14.76 21 THR C N 1
ATOM 3713 C CA . THR C 1 21 ? 0.482 7.770 49.351 1.00 15.95 21 THR C CA 1
ATOM 3714 C C . THR C 1 21 ? 0.264 6.262 49.569 1.00 19.28 21 THR C C 1
ATOM 3715 O O . THR C 1 21 ? 0.515 5.427 48.691 1.00 16.40 21 THR C O 1
ATOM 3719 N N . GLY C 1 22 ? -0.192 5.925 50.773 1.00 22.41 22 GLY C N 1
ATOM 3720 C CA . GLY C 1 22 ? -0.257 4.531 51.189 1.00 20.63 22 GLY C CA 1
ATOM 3721 C C . GLY C 1 22 ? 1.069 3.821 51.096 1.00 16.76 22 GLY C C 1
ATOM 3722 O O . GLY C 1 22 ? 1.106 2.617 50.811 1.00 19.75 22 GLY C O 1
ATOM 3723 N N . ALA C 1 23 ? 2.167 4.535 51.342 1.00 20.97 23 ALA C N 1
ATOM 3724 C CA . ALA C 1 23 ? 3.511 4.055 51.034 1.00 25.26 23 ALA C CA 1
ATOM 3725 C C . ALA C 1 23 ? 4.049 3.043 52.029 1.00 25.58 23 ALA C C 1
ATOM 3726 O O . ALA C 1 23 ? 5.134 2.500 51.798 1.00 26.36 23 ALA C O 1
ATOM 3728 N N . ALA C 1 24 ? 3.355 2.789 53.127 1.00 20.12 24 ALA C N 1
ATOM 3729 C CA . ALA C 1 24 ? 3.961 1.977 54.165 1.00 24.34 24 ALA C CA 1
ATOM 3730 C C . ALA C 1 24 ? 3.763 0.485 53.945 1.00 28.42 24 ALA C C 1
ATOM 3731 O O . ALA C 1 24 ? 4.320 -0.309 54.709 1.00 33.38 24 ALA C O 1
ATOM 3733 N N . SER C 1 25 ? 2.998 0.082 52.934 1.00 30.10 25 SER C N 1
ATOM 3734 C CA . SER C 1 25 ? 2.770 -1.337 52.709 1.00 34.78 25 SER C CA 1
ATOM 3735 C C . SER C 1 25 ? 2.356 -1.569 51.261 1.00 28.45 25 SER C C 1
ATOM 3736 O O . SER C 1 25 ? 2.147 -0.631 50.492 1.00 20.79 25 SER C O 1
ATOM 3739 N N . GLY C 1 26 ? 2.264 -2.849 50.906 1.00 30.58 26 GLY C N 1
ATOM 3740 C CA . GLY C 1 26 ? 1.700 -3.292 49.642 1.00 30.88 26 GLY C CA 1
ATOM 3741 C C . GLY C 1 26 ? 2.256 -2.569 48.433 1.00 28.85 26 GLY C C 1
ATOM 3742 O O . GLY C 1 26 ? 3.472 -2.352 48.297 1.00 20.11 26 GLY C O 1
ATOM 3743 N N . ILE C 1 27 ? 1.344 -2.175 47.541 1.00 22.91 27 ILE C N 1
ATOM 3744 C CA . ILE C 1 27 ? 1.748 -1.520 46.297 1.00 21.62 27 ILE C CA 1
ATOM 3745 C C . ILE C 1 27 ? 2.492 -0.223 46.584 1.00 16.82 27 ILE C C 1
ATOM 3746 O O . ILE C 1 27 ? 3.467 0.116 45.899 1.00 18.57 27 ILE C O 1
ATOM 3751 N N . GLY C 1 28 ? 2.038 0.534 47.590 1.00 19.49 28 GLY C N 1
ATOM 3752 C CA . GLY C 1 28 ? 2.666 1.814 47.885 1.00 16.85 28 GLY C CA 1
ATOM 3753 C C . GLY C 1 28 ? 4.113 1.664 48.312 1.00 21.26 28 GLY C C 1
ATOM 3754 O O . GLY C 1 28 ? 4.986 2.425 47.873 1.00 17.81 28 GLY C O 1
ATOM 3755 N N . ALA C 1 29 ? 4.385 0.691 49.188 1.00 19.06 29 ALA C N 1
ATOM 3756 C CA . ALA C 1 29 ? 5.755 0.435 49.626 1.00 20.86 29 ALA C CA 1
ATOM 3757 C C . ALA C 1 29 ? 6.628 -0.044 48.467 1.00 26.28 29 ALA C C 1
ATOM 3758 O O . ALA C 1 29 ? 7.767 0.411 48.305 1.00 18.62 29 ALA C O 1
ATOM 3760 N N . ALA C 1 30 ? 6.111 -0.983 47.663 1.00 21.94 30 ALA C N 1
ATOM 3761 C CA . ALA C 1 30 ? 6.851 -1.474 46.499 1.00 23.55 30 ALA C CA 1
ATOM 3762 C C . ALA C 1 30 ? 7.155 -0.343 45.528 1.00 25.15 30 ALA C C 1
ATOM 3763 O O . ALA C 1 30 ? 8.224 -0.318 44.906 1.00 19.11 30 ALA C O 1
ATOM 3765 N N . THR C 1 31 ? 6.215 0.594 45.375 1.00 19.66 31 THR C N 1
ATOM 3766 C CA . THR C 1 31 ? 6.418 1.735 44.486 1.00 16.93 31 THR C CA 1
ATOM 3767 C C . THR C 1 31 ? 7.456 2.693 45.052 1.00 18.12 31 THR C C 1
ATOM 3768 O O . THR C 1 31 ? 8.320 3.186 44.318 1.00 20.07 31 THR C O 1
ATOM 3772 N N . ALA C 1 32 ? 7.374 2.988 46.349 1.00 18.86 32 ALA C N 1
ATOM 3773 C CA . ALA C 1 32 ? 8.393 3.822 46.977 1.00 21.40 32 ALA C CA 1
ATOM 3774 C C . ALA C 1 32 ? 9.778 3.209 46.808 1.00 21.15 32 ALA C C 1
ATOM 3775 O O . ALA C 1 32 ? 10.733 3.904 46.445 1.00 19.31 32 ALA C O 1
ATOM 3777 N N . ARG C 1 33 ? 9.906 1.903 47.064 1.00 18.92 33 ARG C N 1
ATOM 3778 C CA . ARG C 1 33 ? 11.194 1.236 46.898 1.00 21.49 33 ARG C CA 1
ATOM 3779 C C . ARG C 1 33 ? 11.694 1.350 45.461 1.00 25.06 33 ARG C C 1
ATOM 3780 O O . ARG C 1 33 ? 12.857 1.689 45.223 1.00 27.77 33 ARG C O 1
ATOM 3788 N N . LEU C 1 34 ? 10.840 1.036 44.485 1.00 22.70 34 LEU C N 1
ATOM 3789 C CA . LEU C 1 34 ? 11.325 0.996 43.109 1.00 25.97 34 LEU C CA 1
ATOM 3790 C C . LEU C 1 34 ? 11.666 2.393 42.609 1.00 20.88 34 LEU C C 1
ATOM 3791 O O . LEU C 1 34 ? 12.672 2.579 41.917 1.00 27.74 34 LEU C O 1
ATOM 3796 N N . MET C 1 35 ? 10.849 3.385 42.950 1.00 20.32 35 MET C N 1
ATOM 3797 C CA . MET C 1 35 ? 11.148 4.748 42.513 1.00 24.03 35 MET C CA 1
ATOM 3798 C C . MET C 1 35 ? 12.450 5.252 43.128 1.00 23.68 35 MET C C 1
ATOM 3799 O O . MET C 1 35 ? 13.244 5.921 42.454 1.00 25.15 35 MET C O 1
ATOM 3804 N N . ALA C 1 36 ? 12.700 4.916 44.397 1.00 25.24 36 ALA C N 1
ATOM 3805 C CA . ALA C 1 36 ? 13.984 5.248 45.011 1.00 24.94 36 ALA C CA 1
ATOM 3806 C C . ALA C 1 36 ? 15.131 4.551 44.288 1.00 25.86 36 ALA C C 1
ATOM 3807 O O . ALA C 1 36 ? 16.173 5.159 44.024 1.00 28.04 36 ALA C O 1
ATOM 3809 N N . GLN C 1 37 ? 14.960 3.265 43.977 1.00 27.55 37 GLN C N 1
ATOM 3810 C CA . GLN C 1 37 ? 15.958 2.523 43.213 1.00 29.66 37 GLN C CA 1
ATOM 3811 C C . GLN C 1 37 ? 16.186 3.129 41.832 1.00 29.94 37 GLN C C 1
ATOM 3812 O O . GLN C 1 37 ? 17.305 3.074 41.306 1.00 33.21 37 GLN C O 1
ATOM 3818 N N . GLU C 1 38 ? 15.145 3.699 41.224 1.00 33.28 38 GLU C N 1
ATOM 3819 C CA . GLU C 1 38 ? 15.278 4.360 39.929 1.00 37.79 38 GLU C CA 1
ATOM 3820 C C . GLU C 1 38 ? 15.819 5.780 40.059 1.00 30.95 38 GLU C C 1
ATOM 3821 O O . GLU C 1 38 ? 15.815 6.521 39.071 1.00 30.58 38 GLU C O 1
ATOM 3827 N N . GLY C 1 39 ? 16.263 6.173 41.253 1.00 29.26 39 GLY C N 1
ATOM 3828 C CA . GLY C 1 39 ? 16.957 7.432 41.453 1.00 31.07 39 GLY C CA 1
ATOM 3829 C C . GLY C 1 39 ? 16.114 8.593 41.939 1.00 27.06 39 GLY C C 1
ATOM 3830 O O . GLY C 1 39 ? 16.605 9.732 41.949 1.00 28.05 39 GLY C O 1
ATOM 3831 N N . ALA C 1 40 ? 14.867 8.357 42.322 1.00 24.46 40 ALA C N 1
ATOM 3832 C CA . ALA C 1 40 ? 13.982 9.436 42.731 1.00 25.21 40 ALA C CA 1
ATOM 3833 C C . ALA C 1 40 ? 14.130 9.761 44.218 1.00 28.14 40 ALA C C 1
ATOM 3834 O O . ALA C 1 40 ? 14.469 8.895 45.035 1.00 25.08 40 ALA C O 1
ATOM 3836 N N . PHE C 1 41 ? 13.864 11.030 44.558 1.00 23.21 41 PHE C N 1
ATOM 3837 C CA . PHE C 1 41 ? 13.615 11.448 45.939 1.00 21.70 41 PHE C CA 1
ATOM 3838 C C . PHE C 1 41 ? 12.161 11.175 46.281 1.00 22.64 41 PHE C C 1
ATOM 3839 O O . PHE C 1 41 ? 11.265 11.736 45.647 1.00 30.93 41 PHE C O 1
ATOM 3847 N N . VAL C 1 42 ? 11.917 10.342 47.291 1.00 18.68 42 VAL C N 1
ATOM 3848 C CA . VAL C 1 42 ? 10.573 9.853 47.578 1.00 18.21 42 VAL C CA 1
ATOM 3849 C C . VAL C 1 42 ? 10.102 10.412 48.913 1.00 22.79 42 VAL C C 1
ATOM 3850 O O . VAL C 1 42 ? 10.802 10.308 49.928 1.00 24.18 42 VAL C O 1
ATOM 3854 N N . VAL C 1 43 ? 8.913 10.992 48.909 1.00 20.91 43 VAL C N 1
ATOM 3855 C CA . VAL C 1 43 ? 8.202 11.335 50.130 1.00 21.02 43 VAL C CA 1
ATOM 3856 C C . VAL C 1 43 ? 7.148 10.257 50.319 1.00 25.83 43 VAL C C 1
ATOM 3857 O O . VAL C 1 43 ? 6.292 10.058 49.446 1.00 20.07 43 VAL C O 1
ATOM 3861 N N . LEU C 1 44 ? 7.243 9.535 51.433 1.00 21.13 44 LEU C N 1
ATOM 3862 C CA . LEU C 1 44 ? 6.324 8.449 51.754 1.00 16.56 44 LEU C CA 1
ATOM 3863 C C . LEU C 1 44 ? 5.176 8.974 52.604 1.00 21.49 44 LEU C C 1
ATOM 3864 O O . LEU C 1 44 ? 5.393 9.440 53.728 1.00 22.67 44 LEU C O 1
ATOM 3869 N N . ALA C 1 45 ? 3.954 8.851 52.102 1.00 19.28 45 ALA C N 1
ATOM 3870 C CA . ALA C 1 45 ? 2.788 9.350 52.815 1.00 20.61 45 ALA C CA 1
ATOM 3871 C C . ALA C 1 45 ? 1.930 8.172 53.241 1.00 22.12 45 ALA C C 1
ATOM 3872 O O . ALA C 1 45 ? 1.632 7.290 52.425 1.00 18.64 45 ALA C O 1
ATOM 3874 N N . ASP C 1 46 ? 1.556 8.153 54.519 1.00 20.11 46 ASP C N 1
ATOM 3875 C CA . ASP C 1 46 ? 0.717 7.100 55.071 1.00 19.74 46 ASP C CA 1
ATOM 3876 C C . ASP C 1 46 ? 0.308 7.521 56.475 1.00 22.20 46 ASP C C 1
ATOM 3877 O O . ASP C 1 46 ? 0.839 8.485 57.034 1.00 22.83 46 ASP C O 1
ATOM 3882 N N . VAL C 1 47 ? -0.652 6.787 57.036 1.00 23.37 47 VAL C N 1
ATOM 3883 C CA . VAL C 1 47 ? -1.040 6.958 58.431 1.00 25.96 47 VAL C CA 1
ATOM 3884 C C . VAL C 1 47 ? -0.324 5.966 59.340 1.00 26.49 47 VAL C C 1
ATOM 3885 O O . VAL C 1 47 ? -0.464 6.054 60.567 1.00 28.97 47 VAL C O 1
ATOM 3889 N N . ASP C 1 48 ? 0.430 5.023 58.780 1.00 29.42 48 ASP C N 1
ATOM 3890 C CA . ASP C 1 48 ? 1.178 4.041 59.570 1.00 32.32 48 ASP C CA 1
ATOM 3891 C C . ASP C 1 48 ? 2.570 4.609 59.834 1.00 29.13 48 ASP C C 1
ATOM 3892 O O . ASP C 1 48 ? 3.485 4.446 59.022 1.00 25.95 48 ASP C O 1
ATOM 3897 N N . GLU C 1 49 ? 2.734 5.249 61.000 1.00 28.02 49 GLU C N 1
ATOM 3898 C CA . GLU C 1 49 ? 3.964 5.977 61.309 1.00 36.40 49 GLU C CA 1
ATOM 3899 C C . GLU C 1 49 ? 5.149 5.034 61.478 1.00 30.87 49 GLU C C 1
ATOM 3900 O O . GLU C 1 49 ? 6.237 5.292 60.951 1.00 30.79 49 GLU C O 1
ATOM 3906 N N . HIS C 1 50 ? 4.968 3.954 62.235 1.00 31.27 50 HIS C N 1
ATOM 3907 C CA . HIS C 1 50 ? 6.085 3.047 62.485 1.00 37.27 50 HIS C CA 1
ATOM 3908 C C . HIS C 1 50 ? 6.575 2.413 61.187 1.00 34.74 50 HIS C C 1
ATOM 3909 O O . HIS C 1 50 ? 7.775 2.416 60.895 1.00 32.04 50 HIS C O 1
ATOM 3916 N N . ALA C 1 51 ? 5.658 1.868 60.389 1.00 28.80 51 ALA C N 1
ATOM 3917 C CA . ALA C 1 51 ? 6.073 1.290 59.116 1.00 31.69 51 ALA C CA 1
ATOM 3918 C C . ALA C 1 51 ? 6.595 2.364 58.169 1.00 29.36 51 ALA C C 1
ATOM 3919 O O . ALA C 1 51 ? 7.593 2.148 57.472 1.00 30.65 51 ALA C O 1
ATOM 3921 N N . GLY C 1 52 ? 5.949 3.532 58.147 1.00 25.23 52 GLY C N 1
ATOM 3922 C CA . GLY C 1 52 ? 6.378 4.586 57.241 1.00 25.53 52 GLY C CA 1
ATOM 3923 C C . GLY C 1 52 ? 7.774 5.086 57.552 1.00 29.37 52 GLY C C 1
ATOM 3924 O O . GLY C 1 52 ? 8.621 5.193 56.661 1.00 32.02 52 GLY C O 1
ATOM 3925 N N . GLN C 1 53 ? 8.044 5.361 58.829 1.00 27.95 53 GLN C N 1
ATOM 3926 C CA . GLN C 1 53 ? 9.372 5.820 59.222 1.00 33.54 53 GLN C CA 1
ATOM 3927 C C . GLN C 1 53 ? 10.425 4.751 58.970 1.00 30.41 53 GLN C C 1
ATOM 3928 O O . GLN C 1 53 ? 11.549 5.065 58.558 1.00 33.74 53 GLN C O 1
ATOM 3934 N N . ALA C 1 54 ? 10.085 3.481 59.213 1.00 30.17 54 ALA C N 1
ATOM 3935 C CA . ALA C 1 54 ? 11.051 2.411 58.975 1.00 35.97 54 ALA C CA 1
ATOM 3936 C C . ALA C 1 54 ? 11.425 2.331 57.499 1.00 33.78 54 ALA C C 1
ATOM 3937 O O . ALA C 1 54 ? 12.602 2.167 57.156 1.00 30.67 54 ALA C O 1
ATOM 3939 N N . LEU C 1 55 ? 10.442 2.470 56.610 1.00 25.96 55 LEU C N 1
ATOM 3940 C CA . LEU C 1 55 ? 10.753 2.425 55.184 1.00 29.39 55 LEU C CA 1
ATOM 3941 C C . LEU C 1 55 ? 11.580 3.634 54.767 1.00 31.29 55 LEU C C 1
ATOM 3942 O O . LEU C 1 55 ? 12.519 3.502 53.977 1.00 30.05 55 LEU C O 1
ATOM 3947 N N . ALA C 1 56 ? 11.275 4.811 55.327 1.00 33.15 56 ALA C N 1
ATOM 3948 C CA . ALA C 1 56 ? 12.064 6.005 55.030 1.00 38.25 56 ALA C CA 1
ATOM 3949 C C . ALA C 1 56 ? 13.515 5.839 55.465 1.00 38.70 56 ALA C C 1
ATOM 3950 O O . ALA C 1 56 ? 14.435 6.289 54.771 1.00 44.17 56 ALA C O 1
ATOM 3952 N N . ARG C 1 57 ? 13.744 5.212 56.618 1.00 36.93 57 ARG C N 1
ATOM 3953 C CA A ARG C 1 57 ? 15.116 4.936 57.025 0.48 40.46 57 ARG C CA 1
ATOM 3954 C CA B ARG C 1 57 ? 15.114 4.929 57.031 0.52 40.50 57 ARG C CA 1
ATOM 3955 C C . ARG C 1 57 ? 15.790 3.949 56.080 1.00 41.79 57 ARG C C 1
ATOM 3956 O O . ARG C 1 57 ? 16.998 4.048 55.846 1.00 47.15 57 ARG C O 1
ATOM 3971 N N . GLU C 1 58 ? 15.030 3.009 55.517 1.00 40.61 58 GLU C N 1
ATOM 3972 C CA . GLU C 1 58 ? 15.614 2.009 54.627 1.00 44.09 58 GLU C CA 1
ATOM 3973 C C . GLU C 1 58 ? 16.042 2.621 53.295 1.00 38.50 58 GLU C C 1
ATOM 3974 O O . GLU C 1 58 ? 17.102 2.284 52.760 1.00 41.40 58 GLU C O 1
ATOM 3980 N N . LEU C 1 59 ? 15.241 3.518 52.746 1.00 30.85 59 LEU C N 1
ATOM 3981 C CA . LEU C 1 59 ? 15.489 4.046 51.412 1.00 32.91 59 LEU C CA 1
ATOM 3982 C C . LEU C 1 59 ? 16.381 5.276 51.464 1.00 38.23 59 LEU C C 1
ATOM 3983 O O . LEU C 1 59 ? 16.214 6.146 52.322 1.00 43.32 59 LEU C O 1
ATOM 3988 N N . ARG C 1 60 ? 17.322 5.353 50.528 1.00 42.28 60 ARG C N 1
ATOM 3989 C CA . ARG C 1 60 ? 18.183 6.525 50.447 1.00 46.53 60 ARG C CA 1
ATOM 3990 C C . ARG C 1 60 ? 17.367 7.735 50.012 1.00 43.90 60 ARG C C 1
ATOM 3991 O O . ARG C 1 60 ? 16.623 7.672 49.028 1.00 44.34 60 ARG C O 1
ATOM 3993 N N . ASP C 1 61 ? 17.501 8.832 50.759 1.00 38.77 61 ASP C N 1
ATOM 3994 C CA . ASP C 1 61 ? 16.895 10.123 50.440 1.00 44.37 61 ASP C CA 1
ATOM 3995 C C . ASP C 1 61 ? 15.372 10.113 50.524 1.00 41.00 61 ASP C C 1
ATOM 3996 O O . ASP C 1 61 ? 14.718 10.990 49.954 1.00 47.34 61 ASP C O 1
ATOM 4001 N N . ALA C 1 62 ? 14.782 9.166 51.241 1.00 34.57 62 ALA C N 1
ATOM 4002 C CA . ALA C 1 62 ? 13.343 9.140 51.449 1.00 26.34 62 ALA C CA 1
ATOM 4003 C C . ALA C 1 62 ? 12.993 9.753 52.803 1.00 30.42 62 ALA C C 1
ATOM 4004 O O . ALA C 1 62 ? 13.787 9.717 53.750 1.00 31.84 62 ALA C O 1
ATOM 4006 N N . THR C 1 63 ? 11.804 10.347 52.879 1.00 22.02 63 THR C N 1
ATOM 4007 C CA . THR C 1 63 ? 11.285 10.875 54.136 1.00 25.86 63 THR C CA 1
ATOM 4008 C C . THR C 1 63 ? 9.821 10.472 54.252 1.00 25.59 63 THR C C 1
ATOM 4009 O O . THR C 1 63 ? 9.155 10.197 53.251 1.00 26.31 63 THR C O 1
ATOM 4013 N N . PHE C 1 64 ? 9.326 10.432 55.485 1.00 21.60 64 PHE C N 1
ATOM 4014 C CA . PHE C 1 64 ? 7.948 10.065 55.776 1.00 21.71 64 PHE C CA 1
ATOM 4015 C C . PHE C 1 64 ? 7.143 11.313 56.106 1.00 20.71 64 PHE C C 1
ATOM 4016 O O . PHE C 1 64 ? 7.651 12.230 56.750 1.00 21.28 64 PHE C O 1
ATOM 4024 N N . ALA C 1 65 ? 5.897 11.362 55.642 1.00 18.92 65 ALA C N 1
ATOM 4025 C CA . ALA C 1 65 ? 5.012 12.485 55.957 1.00 20.36 65 ALA C CA 1
ATOM 4026 C C . ALA C 1 65 ? 3.640 11.913 56.271 1.00 24.57 65 ALA C C 1
ATOM 4027 O O . ALA C 1 65 ? 2.963 11.405 55.371 1.00 23.77 65 ALA C O 1
ATOM 4029 N N . TYR C 1 66 ? 3.225 12.027 57.539 1.00 18.44 66 TYR C N 1
ATOM 4030 C CA . TYR C 1 66 ? 1.950 11.467 57.969 1.00 18.21 66 TYR C CA 1
ATOM 4031 C C . TYR C 1 66 ? 0.831 12.055 57.124 1.00 19.58 66 TYR C C 1
ATOM 4032 O O . TYR C 1 66 ? 0.714 13.281 57.005 1.00 19.29 66 TYR C O 1
ATOM 4041 N N . THR C 1 67 ? 0.019 11.189 56.519 1.00 19.30 67 THR C N 1
ATOM 4042 C CA . THR C 1 67 ? -1.013 11.659 55.592 1.00 21.34 67 THR C CA 1
ATOM 4043 C C . THR C 1 67 ? -2.200 10.713 55.594 1.00 21.08 67 THR C C 1
ATOM 4044 O O . THR C 1 67 ? -2.079 9.579 55.126 1.00 18.63 67 THR C O 1
ATOM 4048 N N . ASP C 1 68 ? -3.345 11.203 56.050 1.00 17.33 68 ASP C N 1
ATOM 4049 C CA . ASP C 1 68 ? -4.635 10.558 55.830 1.00 20.65 68 ASP C CA 1
ATOM 4050 C C . ASP C 1 68 ? -5.253 11.195 54.587 1.00 23.08 68 ASP C C 1
ATOM 4051 O O . ASP C 1 68 ? -5.731 12.335 54.647 1.00 19.54 68 ASP C O 1
ATOM 4056 N N . VAL C 1 69 ? -5.274 10.458 53.468 1.00 22.44 69 VAL C N 1
ATOM 4057 C CA . VAL C 1 69 ? -5.711 11.047 52.203 1.00 18.26 69 VAL C CA 1
ATOM 4058 C C . VAL C 1 69 ? -7.193 11.394 52.191 1.00 17.51 69 VAL C C 1
ATOM 4059 O O . VAL C 1 69 ? -7.635 12.152 51.319 1.00 18.34 69 VAL C O 1
ATOM 4063 N N . SER C 1 70 ? -7.971 10.926 53.162 1.00 15.47 70 SER C N 1
ATOM 4064 C CA . SER C 1 70 ? -9.355 11.380 53.211 1.00 16.68 70 SER C CA 1
ATOM 4065 C C . SER C 1 70 ? -9.484 12.820 53.695 1.00 17.98 70 SER C C 1
ATOM 4066 O O . SER C 1 70 ? -10.585 13.378 53.604 1.00 18.46 70 SER C O 1
ATOM 4069 N N . VAL C 1 71 ? -8.396 13.436 54.165 1.00 15.79 71 VAL C N 1
ATOM 4070 C CA . VAL C 1 71 ? -8.399 14.808 54.687 1.00 17.80 71 VAL C CA 1
ATOM 4071 C C . VAL C 1 71 ? -7.638 15.692 53.712 1.00 16.85 71 VAL C C 1
ATOM 4072 O O . VAL C 1 71 ? -6.411 15.589 53.604 1.00 16.12 71 VAL C O 1
ATOM 4076 N N . GLU C 1 72 ? -8.350 16.589 53.027 1.00 16.17 72 GLU C N 1
ATOM 4077 C CA . GLU C 1 72 ? -7.710 17.376 51.974 1.00 16.12 72 GLU C CA 1
ATOM 4078 C C . GLU C 1 72 ? -6.495 18.128 52.501 1.00 17.64 72 GLU C C 1
ATOM 4079 O O . GLU C 1 72 ? -5.448 18.181 51.842 1.00 16.40 72 GLU C O 1
ATOM 4085 N N . ALA C 1 73 ? -6.617 18.704 53.702 1.00 19.02 73 ALA C N 1
ATOM 4086 C CA . ALA C 1 73 ? -5.540 19.516 54.259 1.00 21.82 73 ALA C CA 1
ATOM 4087 C C . ALA C 1 73 ? -4.270 18.701 54.432 1.00 17.32 73 ALA C C 1
ATOM 4088 O O . ALA C 1 73 ? -3.164 19.224 54.280 1.00 17.54 73 ALA C O 1
ATOM 4090 N N . GLN C 1 74 ? -4.409 17.423 54.801 1.00 17.06 74 GLN C N 1
ATOM 4091 C CA . GLN C 1 74 ? -3.225 16.592 54.975 1.00 22.24 74 GLN C CA 1
ATOM 4092 C C . GLN C 1 74 ? -2.579 16.254 53.632 1.00 26.37 74 GLN C C 1
ATOM 4093 O O . GLN C 1 74 ? -1.346 16.190 53.524 1.00 16.75 74 GLN C O 1
ATOM 4099 N N . VAL C 1 75 ? -3.394 16.036 52.600 1.00 16.19 75 VAL C N 1
ATOM 4100 C CA . VAL C 1 75 ? -2.848 15.797 51.263 1.00 18.09 75 VAL C CA 1
ATOM 4101 C C . VAL C 1 75 ? -2.104 17.036 50.778 1.00 18.60 75 VAL C C 1
ATOM 4102 O O . VAL C 1 75 ? -0.977 16.951 50.287 1.00 17.48 75 VAL C O 1
ATOM 4106 N N . ALA C 1 76 ? -2.714 18.210 50.956 1.00 19.91 76 ALA C N 1
ATOM 4107 C CA . ALA C 1 76 ? -2.064 19.455 50.551 1.00 20.89 76 ALA C CA 1
ATOM 4108 C C . ALA C 1 76 ? -0.757 19.647 51.307 1.00 24.67 76 ALA C C 1
ATOM 4109 O O . ALA C 1 76 ? 0.247 20.085 50.730 1.00 17.44 76 ALA C O 1
ATOM 4111 N N . ALA C 1 77 ? -0.757 19.315 52.605 1.00 23.58 77 ALA C N 1
ATOM 4112 C CA . ALA C 1 77 ? 0.438 19.462 53.433 1.00 22.11 77 ALA C CA 1
ATOM 4113 C C . ALA C 1 77 ? 1.544 18.504 53.006 1.00 17.75 77 ALA C C 1
ATOM 4114 O O . ALA C 1 77 ? 2.726 18.842 53.130 1.00 18.45 77 ALA C O 1
ATOM 4116 N N . ALA C 1 78 ? 1.193 17.296 52.540 1.00 17.24 78 ALA C N 1
ATOM 4117 C CA . ALA C 1 78 ? 2.217 16.377 52.039 1.00 17.15 78 ALA C CA 1
ATOM 4118 C C . ALA C 1 78 ? 2.868 16.914 50.762 1.00 20.00 78 ALA C C 1
ATOM 4119 O O . ALA C 1 78 ? 4.090 16.807 50.586 1.00 19.44 78 ALA C O 1
ATOM 4121 N N . VAL C 1 79 ? 2.067 17.459 49.841 1.00 19.33 79 VAL C N 1
ATOM 4122 C CA . VAL C 1 79 ? 2.627 18.121 48.659 1.00 17.03 79 VAL C CA 1
ATOM 4123 C C . VAL C 1 79 ? 3.559 19.255 49.073 1.00 20.36 79 VAL C C 1
ATOM 4124 O O . VAL C 1 79 ? 4.678 19.384 48.557 1.00 18.33 79 VAL C O 1
ATOM 4128 N N . ASP C 1 80 ? 3.104 20.112 50.001 1.00 22.98 80 ASP C N 1
ATOM 4129 C CA . ASP C 1 80 ? 3.948 21.215 50.457 1.00 22.12 80 ASP C CA 1
ATOM 4130 C C . ASP C 1 80 ? 5.249 20.704 51.065 1.00 24.04 80 ASP C C 1
ATOM 4131 O O . ASP C 1 80 ? 6.307 21.320 50.894 1.00 26.86 80 ASP C O 1
ATOM 4136 N N . GLU C 1 81 ? 5.183 19.594 51.805 1.00 20.46 81 GLU C N 1
ATOM 4137 C CA . GLU C 1 81 ? 6.390 18.990 52.368 1.00 24.94 81 GLU C CA 1
ATOM 4138 C C . GLU C 1 81 ? 7.355 18.557 51.264 1.00 19.59 81 GLU C C 1
ATOM 4139 O O . GLU C 1 81 ? 8.572 18.763 51.370 1.00 23.18 81 GLU C O 1
ATOM 4145 N N . ALA C 1 82 ? 6.840 17.928 50.209 1.00 21.75 82 ALA C N 1
ATOM 4146 C CA . ALA C 1 82 ? 7.704 17.586 49.081 1.00 24.56 82 ALA C CA 1
ATOM 4147 C C . ALA C 1 82 ? 8.358 18.838 48.498 1.00 24.93 82 ALA C C 1
ATOM 4148 O O . ALA C 1 82 ? 9.569 18.856 48.254 1.00 24.01 82 ALA C O 1
ATOM 4150 N N . LEU C 1 83 ? 7.585 19.914 48.332 1.00 21.93 83 LEU C N 1
ATOM 4151 C CA . LEU C 1 83 ? 8.138 21.153 47.780 1.00 23.93 83 LEU C CA 1
ATOM 4152 C C . LEU C 1 83 ? 9.150 21.794 48.727 1.00 26.87 83 LEU C C 1
ATOM 4153 O O . LEU C 1 83 ? 10.188 22.284 48.280 1.00 23.27 83 LEU C O 1
ATOM 4158 N N . ARG C 1 84 ? 8.870 21.799 50.038 1.00 23.61 84 ARG C N 1
ATOM 4159 C CA . ARG C 1 84 ? 9.806 22.390 50.995 1.00 27.00 84 ARG C CA 1
ATOM 4160 C C . ARG C 1 84 ? 11.138 21.653 51.005 1.00 25.39 84 ARG C C 1
ATOM 4161 O O . ARG C 1 84 ? 12.203 22.280 51.045 1.00 30.20 84 ARG C O 1
ATOM 4169 N N . LEU C 1 85 ? 11.095 20.323 50.962 1.00 24.78 85 LEU C N 1
ATOM 4170 C CA . LEU C 1 85 ? 12.296 19.494 51.022 1.00 28.15 85 LEU C CA 1
ATOM 4171 C C . LEU C 1 85 ? 13.080 19.509 49.713 1.00 27.70 85 LEU C C 1
ATOM 4172 O O . LEU C 1 85 ? 14.313 19.526 49.728 1.00 29.49 85 LEU C O 1
ATOM 4177 N N . HIS C 1 86 ? 12.393 19.486 48.575 1.00 22.92 86 HIS C N 1
ATOM 4178 C CA . HIS C 1 86 ? 13.054 19.257 47.300 1.00 22.27 86 HIS C CA 1
ATOM 4179 C C . HIS C 1 86 ? 12.803 20.328 46.246 1.00 24.32 86 HIS C C 1
ATOM 4180 O O . HIS C 1 86 ? 13.403 20.251 45.165 1.00 30.70 86 HIS C O 1
ATOM 4187 N N . GLY C 1 87 ? 11.941 21.311 46.511 1.00 22.42 87 GLY C N 1
ATOM 4188 C CA . GLY C 1 87 ? 11.725 22.413 45.592 1.00 23.87 87 GLY C CA 1
ATOM 4189 C C . GLY C 1 87 ? 10.832 22.116 44.407 1.00 26.57 87 GLY C C 1
ATOM 4190 O O . GLY C 1 87 ? 10.492 23.043 43.666 1.00 25.23 87 GLY C O 1
ATOM 4191 N N . ARG C 1 88 ? 10.417 20.867 44.212 1.00 22.87 88 ARG C N 1
ATOM 4192 C CA . ARG C 1 88 ? 9.573 20.522 43.075 1.00 23.76 88 ARG C CA 1
ATOM 4193 C C . ARG C 1 88 ? 8.844 19.229 43.400 1.00 21.33 88 ARG C C 1
ATOM 4194 O O . ARG C 1 88 ? 9.196 18.521 44.342 1.00 23.70 88 ARG C O 1
ATOM 4202 N N . LEU C 1 89 ? 7.819 18.929 42.599 1.00 21.13 89 LEU C N 1
ATOM 4203 C CA . LEU C 1 89 ? 7.129 17.641 42.624 1.00 19.92 89 LEU C CA 1
ATOM 4204 C C . LEU C 1 89 ? 6.970 17.150 41.189 1.00 21.40 89 LEU C C 1
ATOM 4205 O O . LEU C 1 89 ? 6.355 17.832 40.362 1.00 21.35 89 LEU C O 1
ATOM 4210 N N . ASP C 1 90 ? 7.545 15.990 40.884 1.00 17.71 90 ASP C N 1
ATOM 4211 C CA . ASP C 1 90 ? 7.501 15.474 39.520 1.00 17.67 90 ASP C CA 1
ATOM 4212 C C . ASP C 1 90 ? 6.466 14.386 39.320 1.00 25.79 90 ASP C C 1
ATOM 4213 O O . ASP C 1 90 ? 5.926 14.253 38.219 1.00 16.97 90 ASP C O 1
ATOM 4218 N N . CYS C 1 91 ? 6.189 13.598 40.353 1.00 22.96 91 CYS C N 1
ATOM 4219 C CA . CYS C 1 91 ? 5.298 12.461 40.219 1.00 20.14 91 CYS C CA 1
ATOM 4220 C C . CYS C 1 91 ? 4.468 12.339 41.485 1.00 19.44 91 CYS C C 1
ATOM 4221 O O . CYS C 1 91 ? 5.009 12.405 42.591 1.00 18.49 91 CYS C O 1
ATOM 4224 N N . MET C 1 92 ? 3.156 12.214 41.322 1.00 15.53 92 MET C N 1
ATOM 4225 C CA . MET C 1 92 ? 2.234 11.985 42.428 1.00 15.22 92 MET C CA 1
ATOM 4226 C C . MET C 1 92 ? 1.590 10.616 42.249 1.00 18.29 92 MET C C 1
ATOM 4227 O O . MET C 1 92 ? 1.080 10.317 41.167 1.00 19.63 92 MET C O 1
ATOM 4232 N N . VAL C 1 93 ? 1.582 9.795 43.297 1.00 16.98 93 VAL C N 1
ATOM 4233 C CA . VAL C 1 93 ? 0.952 8.475 43.232 1.00 14.58 93 VAL C CA 1
ATOM 4234 C C . VAL C 1 93 ? -0.171 8.424 44.263 1.00 14.35 93 VAL C C 1
ATOM 4235 O O . VAL C 1 93 ? 0.081 8.373 45.472 1.00 15.17 93 VAL C O 1
ATOM 4239 N N . ASN C 1 94 ? -1.415 8.434 43.789 1.00 14.06 94 ASN C N 1
ATOM 4240 C CA . ASN C 1 94 ? -2.587 8.314 44.653 1.00 13.89 94 ASN C CA 1
ATOM 4241 C C . ASN C 1 94 ? -2.863 6.836 44.851 1.00 22.32 94 ASN C C 1
ATOM 4242 O O . ASN C 1 94 ? -3.429 6.183 43.974 1.00 14.29 94 ASN C O 1
ATOM 4247 N N . ASN C 1 95 ? -2.452 6.308 45.998 1.00 16.17 95 ASN C N 1
ATOM 4248 C CA . ASN C 1 95 ? -2.547 4.886 46.284 1.00 14.02 95 ASN C CA 1
ATOM 4249 C C . ASN C 1 95 ? -3.098 4.678 47.690 1.00 19.24 95 ASN C C 1
ATOM 4250 O O . ASN C 1 95 ? -2.729 5.395 48.628 1.00 22.31 95 ASN C O 1
ATOM 4255 N N . ALA C 1 96 ? -3.987 3.698 47.833 1.00 18.93 96 ALA C N 1
ATOM 4256 C CA . ALA C 1 96 ? -4.502 3.321 49.146 1.00 23.93 96 ALA C CA 1
ATOM 4257 C C . ALA C 1 96 ? -4.713 1.818 49.178 1.00 24.15 96 ALA C C 1
ATOM 4258 O O . ALA C 1 96 ? -5.328 1.257 48.266 1.00 24.59 96 ALA C O 1
ATOM 4260 N N . GLY C 1 97 ? -4.152 1.170 50.197 1.00 22.89 97 GLY C N 1
ATOM 4261 C CA . GLY C 1 97 ? -4.413 -0.232 50.468 1.00 20.96 97 GLY C CA 1
ATOM 4262 C C . GLY C 1 97 ? -5.649 -0.335 51.329 1.00 26.45 97 GLY C C 1
ATOM 4263 O O . GLY C 1 97 ? -5.551 -0.462 52.554 1.00 33.98 97 GLY C O 1
ATOM 4264 N N . PHE C 1 98 ? -6.819 -0.224 50.709 1.00 24.61 98 PHE C N 1
ATOM 4265 C CA . PHE C 1 98 ? -8.048 0.025 51.453 1.00 27.01 98 PHE C CA 1
ATOM 4266 C C . PHE C 1 98 ? -9.221 -0.468 50.620 1.00 25.08 98 PHE C C 1
ATOM 4267 O O . PHE C 1 98 ? -9.236 -0.268 49.405 1.00 23.09 98 PHE C O 1
ATOM 4275 N N . VAL C 1 99 ? -10.196 -1.107 51.268 1.00 22.19 99 VAL C N 1
ATOM 4276 C CA . VAL C 1 99 ? -11.359 -1.661 50.580 1.00 24.60 99 VAL C CA 1
ATOM 4277 C C . VAL C 1 99 ? -12.657 -1.016 51.057 1.00 19.34 99 VAL C C 1
ATOM 4278 O O . VAL C 1 99 ? -13.472 -0.557 50.241 1.00 19.61 99 VAL C O 1
ATOM 4282 N N . GLY C 1 100 ? -12.899 -1.041 52.368 1.00 16.95 100 GLY C N 1
ATOM 4283 C CA . GLY C 1 100 ? -14.060 -0.376 52.949 1.00 19.19 100 GLY C CA 1
ATOM 4284 C C . GLY C 1 100 ? -15.310 -1.245 52.952 1.00 20.26 100 GLY C C 1
ATOM 4285 O O . GLY C 1 100 ? -15.267 -2.432 53.326 1.00 17.01 100 GLY C O 1
ATOM 4286 N N . ALA C 1 101 ? -16.425 -0.655 52.536 1.00 19.80 101 ALA C N 1
ATOM 4287 C CA . ALA C 1 101 ? -17.713 -1.320 52.665 1.00 21.46 101 ALA C CA 1
ATOM 4288 C C . ALA C 1 101 ? -17.815 -2.522 51.738 1.00 18.95 101 ALA C C 1
ATOM 4289 O O . ALA C 1 101 ? -17.383 -2.482 50.580 1.00 15.88 101 ALA C O 1
ATOM 4291 N N . TYR C 1 102 ? -18.400 -3.602 52.238 1.00 16.15 102 TYR C N 1
ATOM 4292 C CA . TYR C 1 102 ? -18.661 -4.754 51.384 1.00 24.98 102 TYR C CA 1
ATOM 4293 C C . TYR C 1 102 ? -19.979 -5.368 51.835 1.00 27.15 102 TYR C C 1
ATOM 4294 O O . TYR C 1 102 ? -20.563 -4.964 52.851 1.00 25.92 102 TYR C O 1
ATOM 4303 N N . GLY C 1 103 ? -20.450 -6.349 51.074 1.00 16.81 103 GLY C N 1
ATOM 4304 C CA . GLY C 1 103 ? -21.686 -7.025 51.409 1.00 17.36 103 GLY C CA 1
ATOM 4305 C C . GLY C 1 103 ? -22.848 -6.383 50.691 1.00 22.99 103 GLY C C 1
ATOM 4306 O O . GLY C 1 103 ? -22.679 -5.508 49.842 1.00 20.21 103 GLY C O 1
ATOM 4307 N N . SER C 1 104 ? -24.052 -6.787 51.081 1.00 17.82 104 SER C N 1
ATOM 4308 C CA . SER C 1 104 ? -25.237 -6.470 50.297 1.00 17.89 104 SER C CA 1
ATOM 4309 C C . SER C 1 104 ? -25.528 -4.973 50.287 1.00 25.43 104 SER C C 1
ATOM 4310 O O . SER C 1 104 ? -25.460 -4.294 51.317 1.00 21.17 104 SER C O 1
ATOM 4313 N N . ILE C 1 105 ? -25.886 -4.468 49.103 1.00 23.49 105 ILE C N 1
ATOM 4314 C CA . ILE C 1 105 ? -26.233 -3.063 48.974 1.00 22.73 105 ILE C CA 1
ATOM 4315 C C . ILE C 1 105 ? -27.494 -2.734 49.755 1.00 19.48 105 ILE C C 1
ATOM 4316 O O . ILE C 1 105 ? -27.661 -1.593 50.189 1.00 18.89 105 ILE C O 1
ATOM 4321 N N . LEU C 1 106 ? -28.366 -3.716 50.006 1.00 19.30 106 LEU C N 1
ATOM 4322 C CA . LEU C 1 106 ? -29.614 -3.417 50.708 1.00 26.00 106 LEU C CA 1
ATOM 4323 C C . LEU C 1 106 ? -29.369 -2.854 52.100 1.00 26.83 106 LEU C C 1
ATOM 4324 O O . LEU C 1 106 ? -30.201 -2.100 52.619 1.00 22.09 106 LEU C O 1
ATOM 4329 N N . GLU C 1 107 ? -28.250 -3.214 52.729 1.00 22.48 107 GLU C N 1
ATOM 4330 C CA . GLU C 1 107 ? -28.009 -2.842 54.120 1.00 19.39 107 GLU C CA 1
ATOM 4331 C C . GLU C 1 107 ? -26.673 -2.135 54.271 1.00 18.82 107 GLU C C 1
ATOM 4332 O O . GLU C 1 107 ? -26.121 -2.095 55.371 1.00 19.14 107 GLU C O 1
ATOM 4338 N N . THR C 1 108 ? -26.144 -1.580 53.186 1.00 18.18 108 THR C N 1
ATOM 4339 C CA . THR C 1 108 ? -24.946 -0.750 53.248 1.00 22.75 108 THR C CA 1
ATOM 4340 C C . THR C 1 108 ? -25.314 0.627 53.781 1.00 24.25 108 THR C C 1
ATOM 4341 O O . THR C 1 108 ? -26.168 1.311 53.208 1.00 25.06 108 THR C O 1
ATOM 4345 N N . SER C 1 109 ? -24.677 1.036 54.873 1.00 20.20 109 SER C N 1
ATOM 4346 C CA . SER C 1 109 ? -25.011 2.314 55.479 1.00 18.30 109 SER C CA 1
ATOM 4347 C C . SER C 1 109 ? -24.400 3.457 54.675 1.00 17.77 109 SER C C 1
ATOM 4348 O O . SER C 1 109 ? -23.396 3.285 53.979 1.00 19.60 109 SER C O 1
ATOM 4351 N N . ALA C 1 110 ? -25.027 4.634 54.779 1.00 19.00 110 ALA C N 1
ATOM 4352 C CA . ALA C 1 110 ? -24.443 5.838 54.200 1.00 18.26 110 ALA C CA 1
ATOM 4353 C C . ALA C 1 110 ? -23.077 6.110 54.816 1.00 21.15 110 ALA C C 1
ATOM 4354 O O . ALA C 1 110 ? -22.143 6.524 54.124 1.00 18.22 110 ALA C O 1
ATOM 4356 N N . ALA C 1 111 ? -22.929 5.844 56.114 1.00 21.60 111 ALA C N 1
ATOM 4357 C CA . ALA C 1 111 ? -21.646 6.086 56.764 1.00 18.77 111 ALA C CA 1
ATOM 4358 C C . ALA C 1 111 ? -20.556 5.205 56.158 1.00 18.14 111 ALA C C 1
ATOM 4359 O O . ALA C 1 111 ? -19.448 5.679 55.878 1.00 21.52 111 ALA C O 1
ATOM 4361 N N . ALA C 1 112 ? -20.854 3.923 55.930 1.00 17.16 112 ALA C N 1
ATOM 4362 C CA . ALA C 1 112 ? -19.874 3.048 55.295 1.00 24.30 112 ALA C CA 1
ATOM 4363 C C . ALA C 1 112 ? -19.611 3.469 53.852 1.00 17.70 112 ALA C C 1
ATOM 4364 O O . ALA C 1 112 ? -18.463 3.457 53.402 1.00 20.73 112 ALA C O 1
ATOM 4366 N N . TRP C 1 113 ? -20.666 3.851 53.123 1.00 16.14 113 TRP C N 1
ATOM 4367 C CA . TRP C 1 113 ? -20.517 4.364 51.763 1.00 16.05 113 TRP C CA 1
ATOM 4368 C C . TRP C 1 113 ? -19.588 5.575 51.740 1.00 20.39 113 TRP C C 1
ATOM 4369 O O . TRP C 1 113 ? -18.612 5.610 50.977 1.00 15.21 113 TRP C O 1
ATOM 4380 N N . HIS C 1 114 ? -19.864 6.571 52.598 1.00 18.45 114 HIS C N 1
ATOM 4381 C CA . HIS C 1 114 ? -19.073 7.800 52.614 1.00 21.48 114 HIS C CA 1
ATOM 4382 C C . HIS C 1 114 ? -17.644 7.567 53.091 1.00 18.72 114 HIS C C 1
ATOM 4383 O O . HIS C 1 114 ? -16.711 8.179 52.560 1.00 21.13 114 HIS C O 1
ATOM 4390 N N . ALA C 1 115 ? -17.450 6.730 54.119 1.00 17.24 115 ALA C N 1
ATOM 4391 C CA . ALA C 1 115 ? -16.091 6.425 54.559 1.00 18.79 115 ALA C CA 1
ATOM 4392 C C . ALA C 1 115 ? -15.271 5.789 53.437 1.00 21.61 115 ALA C C 1
ATOM 4393 O O . ALA C 1 115 ? -14.087 6.107 53.271 1.00 17.88 115 ALA C O 1
ATOM 4395 N N . THR C 1 116 ? -15.876 4.872 52.674 1.00 17.83 116 THR C N 1
ATOM 4396 C CA . THR C 1 116 ? -15.148 4.211 51.591 1.00 18.05 116 THR C CA 1
ATOM 4397 C C . THR C 1 116 ? -14.752 5.216 50.517 1.00 19.83 116 THR C C 1
ATOM 4398 O O . THR C 1 116 ? -13.585 5.290 50.120 1.00 15.07 116 THR C O 1
ATOM 4402 N N . LEU C 1 117 ? -15.713 6.032 50.069 1.00 14.94 117 LEU C N 1
ATOM 4403 C CA . LEU C 1 117 ? -15.447 7.008 49.012 1.00 14.83 117 LEU C CA 1
ATOM 4404 C C . LEU C 1 117 ? -14.498 8.113 49.476 1.00 16.95 117 LEU C C 1
ATOM 4405 O O . LEU C 1 117 ? -13.773 8.682 48.653 1.00 23.49 117 LEU C O 1
ATOM 4410 N N . GLY C 1 118 ? -14.468 8.407 50.784 1.00 16.83 118 GLY C N 1
ATOM 4411 C CA . GLY C 1 118 ? -13.553 9.423 51.287 1.00 16.34 118 GLY C CA 1
ATOM 4412 C C . GLY C 1 118 ? -12.104 9.063 51.029 1.00 20.71 118 GLY C C 1
ATOM 4413 O O . GLY C 1 118 ? -11.306 9.909 50.610 1.00 20.30 118 GLY C O 1
ATOM 4414 N N . VAL C 1 119 ? -11.762 7.787 51.218 1.00 17.37 119 VAL C N 1
ATOM 4415 C CA . VAL C 1 119 ? -10.411 7.307 50.966 1.00 14.93 119 VAL C CA 1
ATOM 4416 C C . VAL C 1 119 ? -10.188 7.064 49.468 1.00 19.42 119 VAL C C 1
ATOM 4417 O O . VAL C 1 119 ? -9.188 7.508 48.887 1.00 20.13 119 VAL C O 1
ATOM 4421 N N . LEU C 1 120 ? -11.084 6.305 48.834 1.00 14.15 120 LEU C N 1
ATOM 4422 C CA . LEU C 1 120 ? -10.800 5.789 47.500 1.00 13.49 120 LEU C CA 1
ATOM 4423 C C . LEU C 1 120 ? -11.079 6.786 46.390 1.00 14.41 120 LEU C C 1
ATOM 4424 O O . LEU C 1 120 ? -10.533 6.629 45.288 1.00 16.64 120 LEU C O 1
ATOM 4429 N N . LEU C 1 121 ? -11.943 7.766 46.624 1.00 15.40 121 LEU C N 1
ATOM 4430 C CA . LEU C 1 121 ? -12.289 8.751 45.604 1.00 18.45 121 LEU C CA 1
ATOM 4431 C C . LEU C 1 121 ? -11.907 10.163 46.028 1.00 17.29 121 LEU C C 1
ATOM 4432 O O . LEU C 1 121 ? -11.158 10.830 45.301 1.00 17.60 121 LEU C O 1
ATOM 4437 N N . ASP C 1 122 ? -12.390 10.641 47.187 1.00 13.92 122 ASP C N 1
ATOM 4438 C CA . ASP C 1 122 ? -12.052 12.002 47.603 1.00 15.08 122 ASP C CA 1
ATOM 4439 C C . ASP C 1 122 ? -10.546 12.164 47.705 1.00 20.11 122 ASP C C 1
ATOM 4440 O O . ASP C 1 122 ? -9.990 13.177 47.261 1.00 17.30 122 ASP C O 1
ATOM 4445 N N . GLY C 1 123 ? -9.869 11.150 48.259 1.00 14.04 123 GLY C N 1
ATOM 4446 C CA . GLY C 1 123 ? -8.421 11.210 48.395 1.00 20.04 123 GLY C CA 1
ATOM 4447 C C . GLY C 1 123 ? -7.709 11.364 47.062 1.00 22.66 123 GLY C C 1
ATOM 4448 O O . GLY C 1 123 ? -6.664 12.021 46.969 1.00 19.00 123 GLY C O 1
ATOM 4449 N N . VAL C 1 124 ? -8.244 10.740 46.018 1.00 13.69 124 VAL C N 1
ATOM 4450 C CA . VAL C 1 124 ? -7.641 10.895 44.691 1.00 13.61 124 VAL C CA 1
ATOM 4451 C C . VAL C 1 124 ? -7.877 12.303 44.158 1.00 13.79 124 VAL C C 1
ATOM 4452 O O . VAL C 1 124 ? -6.981 12.915 43.560 1.00 14.65 124 VAL C O 1
ATOM 4456 N N . PHE C 1 125 ? -9.098 12.824 44.332 1.00 17.08 125 PHE C N 1
ATOM 4457 C CA . PHE C 1 125 ? -9.390 14.199 43.926 1.00 22.02 125 PHE C CA 1
ATOM 4458 C C . PHE C 1 125 ? -8.462 15.196 44.615 1.00 21.92 125 PHE C C 1
ATOM 4459 O O . PHE C 1 125 ? -7.899 16.091 43.964 1.00 18.73 125 PHE C O 1
ATOM 4467 N N . TYR C 1 126 ? -8.300 15.067 45.936 1.00 14.50 126 TYR C N 1
ATOM 4468 C CA . TYR C 1 126 ? -7.421 15.991 46.655 1.00 19.00 126 TYR C CA 1
ATOM 4469 C C . TYR C 1 126 ? -5.992 15.877 46.145 1.00 20.36 126 TYR C C 1
ATOM 4470 O O . TYR C 1 126 ? -5.308 16.889 45.958 1.00 19.01 126 TYR C O 1
ATOM 4479 N N . GLY C 1 127 ? -5.530 14.645 45.903 1.00 16.29 127 GLY C N 1
ATOM 4480 C CA . GLY C 1 127 ? -4.181 14.456 45.400 1.00 14.54 127 GLY C CA 1
ATOM 4481 C C . GLY C 1 127 ? -3.983 15.040 44.011 1.00 14.74 127 GLY C C 1
ATOM 4482 O O . GLY C 1 127 ? -2.956 15.655 43.725 1.00 17.93 127 GLY C O 1
ATOM 4483 N N . ILE C 1 128 ? -4.950 14.841 43.116 1.00 17.97 128 ILE C N 1
ATOM 4484 C CA . ILE C 1 128 ? -4.823 15.442 41.790 1.00 16.28 128 ILE C CA 1
ATOM 4485 C C . ILE C 1 128 ? -4.846 16.960 41.915 1.00 17.11 128 ILE C C 1
ATOM 4486 O O . ILE C 1 128 ? -4.012 17.667 41.339 1.00 18.75 128 ILE C O 1
ATOM 4491 N N . LYS C 1 129 ? -5.786 17.477 42.696 1.00 17.53 129 LYS C N 1
ATOM 4492 C CA . LYS C 1 129 ? -5.906 18.926 42.842 1.00 18.16 129 LYS C CA 1
ATOM 4493 C C . LYS C 1 129 ? -4.592 19.547 43.308 1.00 19.12 129 LYS C C 1
ATOM 4494 O O . LYS C 1 129 ? -4.062 20.457 42.666 1.00 16.21 129 LYS C O 1
ATOM 4500 N N . HIS C 1 130 ? -4.036 19.054 44.415 1.00 15.75 130 HIS C N 1
ATOM 4501 C CA . HIS C 1 130 ? -2.876 19.730 44.991 1.00 18.30 130 HIS C CA 1
ATOM 4502 C C . HIS C 1 130 ? -1.573 19.392 44.278 1.00 18.53 130 HIS C C 1
ATOM 4503 O O . HIS C 1 130 ? -0.704 20.260 44.154 1.00 16.59 130 HIS C O 1
ATOM 4510 N N . ALA C 1 131 ? -1.406 18.160 43.786 1.00 17.10 131 ALA C N 1
ATOM 4511 C CA . ALA C 1 131 ? -0.232 17.886 42.956 1.00 16.47 131 ALA C CA 1
ATOM 4512 C C . ALA C 1 131 ? -0.234 18.757 41.699 1.00 22.34 131 ALA C C 1
ATOM 4513 O O . ALA C 1 131 ? 0.804 19.306 41.304 1.00 22.22 131 ALA C O 1
ATOM 4515 N N . ALA C 1 132 ? -1.401 18.926 41.077 1.00 18.73 132 ALA C N 1
ATOM 4516 C CA . ALA C 1 132 ? -1.481 19.721 39.861 1.00 17.27 132 ALA C CA 1
ATOM 4517 C C . ALA C 1 132 ? -1.141 21.183 40.127 1.00 18.19 132 ALA C C 1
ATOM 4518 O O . ALA C 1 132 ? -0.517 21.836 39.285 1.00 19.67 132 ALA C O 1
ATOM 4520 N N . ARG C 1 133 ? -1.551 21.717 41.288 1.00 17.02 133 ARG C N 1
ATOM 4521 C CA . ARG C 1 133 ? -1.180 23.079 41.656 1.00 24.39 133 ARG C CA 1
ATOM 4522 C C . ARG C 1 133 ? 0.329 23.264 41.625 1.00 28.41 133 ARG C C 1
ATOM 4523 O O . ARG C 1 133 ? 0.828 24.293 41.160 1.00 25.67 133 ARG C O 1
ATOM 4531 N N . ALA C 1 134 ? 1.077 22.295 42.147 1.00 25.73 134 ALA C N 1
ATOM 4532 C CA . ALA C 1 134 ? 2.532 22.407 42.074 1.00 25.74 134 ALA C CA 1
ATOM 4533 C C . ALA C 1 134 ? 3.028 22.208 40.643 1.00 25.98 134 ALA C C 1
ATOM 4534 O O . ALA C 1 134 ? 3.982 22.865 40.207 1.00 29.15 134 ALA C O 1
ATOM 4536 N N . MET C 1 135 ? 2.380 21.321 39.891 1.00 17.72 135 MET C N 1
ATOM 4537 C CA . MET C 1 135 ? 2.952 20.871 38.628 1.00 24.77 135 MET C CA 1
ATOM 4538 C C . MET C 1 135 ? 2.687 21.840 37.487 1.00 24.56 135 MET C C 1
ATOM 4539 O O . MET C 1 135 ? 3.548 21.995 36.614 1.00 19.89 135 MET C O 1
ATOM 4544 N N . VAL C 1 136 ? 1.516 22.492 37.455 1.00 21.74 136 VAL C N 1
ATOM 4545 C CA . VAL C 1 136 ? 1.267 23.419 36.352 1.00 26.72 136 VAL C CA 1
ATOM 4546 C C . VAL C 1 136 ? 2.257 24.572 36.398 1.00 29.01 136 VAL C C 1
ATOM 4547 O O . VAL C 1 136 ? 2.588 25.148 35.356 1.00 29.38 136 VAL C O 1
ATOM 4551 N N . LYS C 1 137 ? 2.777 24.902 37.583 1.00 29.75 137 LYS C N 1
ATOM 4552 C CA . LYS C 1 137 ? 3.831 25.914 37.665 1.00 40.49 137 LYS C CA 1
ATOM 4553 C C . LYS C 1 137 ? 5.118 25.429 37.004 1.00 44.09 137 LYS C C 1
ATOM 4554 O O . LYS C 1 137 ? 5.801 26.203 36.323 1.00 45.59 137 LYS C O 1
ATOM 4560 N N . GLN C 1 138 ? 5.465 24.152 37.196 1.00 40.74 138 GLN C N 1
ATOM 4561 C CA . GLN C 1 138 ? 6.642 23.569 36.549 1.00 37.79 138 GLN C CA 1
ATOM 4562 C C . GLN C 1 138 ? 6.484 23.468 35.034 1.00 33.94 138 GLN C C 1
ATOM 4563 O O . GLN C 1 138 ? 7.483 23.474 34.307 1.00 29.96 138 GLN C O 1
ATOM 4569 N N . GLY C 1 139 ? 5.255 23.317 34.543 1.00 29.62 139 GLY C N 1
ATOM 4570 C CA . GLY C 1 139 ? 5.061 22.944 33.157 1.00 23.25 139 GLY C CA 1
ATOM 4571 C C . GLY C 1 139 ? 5.348 21.486 32.877 1.00 23.65 139 GLY C C 1
ATOM 4572 O O . GLY C 1 139 ? 5.580 21.122 31.723 1.00 21.55 139 GLY C O 1
ATOM 4573 N N . SER C 1 140 ? 5.364 20.637 33.905 1.00 20.79 140 SER C N 1
ATOM 4574 C CA . SER C 1 140 ? 5.623 19.214 33.721 1.00 21.77 140 SER C CA 1
ATOM 4575 C C . SER C 1 140 ? 5.211 18.486 34.991 1.00 19.26 140 SER C C 1
ATOM 4576 O O . SER C 1 140 ? 5.086 19.087 36.062 1.00 22.48 140 SER C O 1
ATOM 4579 N N . GLY C 1 141 ? 5.019 17.193 34.858 1.00 20.46 141 GLY C N 1
ATOM 4580 C CA . GLY C 1 141 ? 4.661 16.368 35.994 1.00 24.36 141 GLY C CA 1
ATOM 4581 C C . GLY C 1 141 ? 3.737 15.249 35.573 1.00 23.01 141 GLY C C 1
ATOM 4582 O O . GLY C 1 141 ? 3.090 15.286 34.527 1.00 16.85 141 GLY C O 1
ATOM 4583 N N . CYS C 1 142 ? 3.628 14.252 36.451 1.00 16.64 142 CYS C N 1
ATOM 4584 C CA . CYS C 1 142 ? 2.900 13.032 36.159 1.00 18.33 142 CYS C CA 1
ATOM 4585 C C . CYS C 1 142 ? 2.084 12.674 37.392 1.00 20.07 142 CYS C C 1
ATOM 4586 O O . CYS C 1 142 ? 2.654 12.477 38.468 1.00 19.77 142 CYS C O 1
ATOM 4589 N N . ILE C 1 143 ? 0.763 12.597 37.250 1.00 15.97 143 ILE C N 1
ATOM 4590 C CA . ILE C 1 143 ? -0.124 12.241 38.355 1.00 16.35 143 ILE C CA 1
ATOM 4591 C C . ILE C 1 143 ? -0.695 10.854 38.086 1.00 21.03 143 ILE C C 1
ATOM 4592 O O . ILE C 1 143 ? -1.349 10.623 37.059 1.00 20.23 143 ILE C O 1
ATOM 4597 N N . LEU C 1 144 ? -0.452 9.932 39.006 1.00 15.89 144 LEU C N 1
ATOM 4598 C CA . LEU C 1 144 ? -0.798 8.529 38.803 1.00 17.22 144 LEU C CA 1
ATOM 4599 C C . LEU C 1 144 ? -1.685 8.051 39.940 1.00 19.25 144 LEU C C 1
ATOM 4600 O O . LEU C 1 144 ? -1.422 8.348 41.105 1.00 23.43 144 LEU C O 1
ATOM 4605 N N . SER C 1 145 ? -2.740 7.311 39.604 1.00 13.76 145 SER C N 1
ATOM 4606 C CA . SER C 1 145 ? -3.657 6.785 40.603 1.00 13.55 145 SER C CA 1
ATOM 4607 C C . SER C 1 145 ? -3.724 5.268 40.478 1.00 17.88 145 SER C C 1
ATOM 4608 O O . SER C 1 145 ? -3.825 4.729 39.373 1.00 18.76 145 SER C O 1
ATOM 4611 N N . VAL C 1 146 ? -3.688 4.577 41.611 1.00 16.95 146 VAL C N 1
ATOM 4612 C CA . VAL C 1 146 ? -3.798 3.118 41.613 1.00 13.72 146 VAL C CA 1
ATOM 4613 C C . VAL C 1 146 ? -5.287 2.817 41.713 1.00 16.32 146 VAL C C 1
ATOM 4614 O O . VAL C 1 146 ? -5.891 2.920 42.793 1.00 14.33 146 VAL C O 1
ATOM 4618 N N . ALA C 1 147 ? -5.895 2.501 40.573 1.00 14.17 147 ALA C N 1
ATOM 4619 C CA . ALA C 1 147 ? -7.306 2.148 40.595 1.00 13.37 147 ALA C CA 1
ATOM 4620 C C . ALA C 1 147 ? -7.379 0.641 40.804 1.00 15.97 147 ALA C C 1
ATOM 4621 O O . ALA C 1 147 ? -6.734 0.129 41.721 1.00 19.25 147 ALA C O 1
ATOM 4623 N N . SER C 1 148 ? -8.077 -0.077 39.930 1.00 17.57 148 SER C N 1
ATOM 4624 C CA . SER C 1 148 ? -8.318 -1.513 40.074 1.00 15.42 148 SER C CA 1
ATOM 4625 C C . SER C 1 148 ? -9.118 -1.978 38.869 1.00 13.62 148 SER C C 1
ATOM 4626 O O . SER C 1 148 ? -9.809 -1.184 38.231 1.00 19.15 148 SER C O 1
ATOM 4629 N N . THR C 1 149 ? -9.075 -3.292 38.608 1.00 13.88 149 THR C N 1
ATOM 4630 C CA . THR C 1 149 ? -9.979 -3.867 37.621 1.00 17.89 149 THR C CA 1
ATOM 4631 C C . THR C 1 149 ? -11.435 -3.606 37.983 1.00 13.88 149 THR C C 1
ATOM 4632 O O . THR C 1 149 ? -12.295 -3.548 37.093 1.00 13.94 149 THR C O 1
ATOM 4636 N N . ALA C 1 150 ? -11.733 -3.427 39.276 1.00 13.79 150 ALA C N 1
ATOM 4637 C CA . ALA C 1 150 ? -13.077 -3.049 39.690 1.00 13.73 150 ALA C CA 1
ATOM 4638 C C . ALA C 1 150 ? -13.479 -1.663 39.189 1.00 20.62 150 ALA C C 1
ATOM 4639 O O . ALA C 1 150 ? -14.672 -1.333 39.207 1.00 20.86 150 ALA C O 1
ATOM 4641 N N . GLY C 1 151 ? -12.530 -0.872 38.704 1.00 14.68 151 GLY C N 1
ATOM 4642 C CA . GLY C 1 151 ? -12.859 0.383 38.048 1.00 14.01 151 GLY C CA 1
ATOM 4643 C C . GLY C 1 151 ? -13.212 0.245 36.588 1.00 18.89 151 GLY C C 1
ATOM 4644 O O . GLY C 1 151 ? -13.648 1.218 35.967 1.00 13.97 151 GLY C O 1
ATOM 4645 N N . VAL C 1 152 ? -13.083 -0.962 36.049 1.00 16.35 152 VAL C N 1
ATOM 4646 C CA . VAL C 1 152 ? -13.309 -1.212 34.636 1.00 22.43 152 VAL C CA 1
ATOM 4647 C C . VAL C 1 152 ? -14.578 -2.026 34.374 1.00 22.74 152 VAL C C 1
ATOM 4648 O O . VAL C 1 152 ? -15.153 -1.910 33.279 1.00 19.31 152 VAL C O 1
ATOM 4652 N N . MET C 1 153 ? -15.070 -2.785 35.355 1.00 17.77 153 MET C N 1
ATOM 4653 C CA . MET C 1 153 ? -16.311 -3.533 35.201 1.00 18.70 153 MET C CA 1
ATOM 4654 C C . MET C 1 153 ? -16.827 -3.911 36.586 1.00 20.14 153 MET C C 1
ATOM 4655 O O . MET C 1 153 ? -16.129 -3.755 37.594 1.00 16.78 153 MET C O 1
ATOM 4660 N N . GLY C 1 154 ? -18.081 -4.401 36.621 1.00 18.43 154 GLY C N 1
ATOM 4661 C CA . GLY C 1 154 ? -18.661 -4.908 37.850 1.00 17.81 154 GLY C CA 1
ATOM 4662 C C . GLY C 1 154 ? -18.286 -6.373 38.106 1.00 19.23 154 GLY C C 1
ATOM 4663 O O . GLY C 1 154 ? -17.677 -7.054 37.277 1.00 15.06 154 GLY C O 1
ATOM 4664 N N . GLY C 1 155 ? -18.647 -6.850 39.304 1.00 22.55 155 GLY C N 1
ATOM 4665 C CA . GLY C 1 155 ? -18.397 -8.214 39.708 1.00 17.03 155 GLY C CA 1
ATOM 4666 C C . GLY C 1 155 ? -16.990 -8.507 40.202 1.00 22.83 155 GLY C C 1
ATOM 4667 O O . GLY C 1 155 ? -16.701 -9.659 40.540 1.00 20.82 155 GLY C O 1
ATOM 4668 N N . LEU C 1 156 ? -16.119 -7.505 40.302 1.00 16.02 156 LEU C N 1
ATOM 4669 C CA . LEU C 1 156 ? -14.728 -7.714 40.695 1.00 17.24 156 LEU C CA 1
ATOM 4670 C C . LEU C 1 156 ? -14.381 -7.104 42.051 1.00 20.90 156 LEU C C 1
ATOM 4671 O O . LEU C 1 156 ? -13.229 -7.199 42.487 1.00 21.60 156 LEU C O 1
ATOM 4676 N N . GLY C 1 157 ? -15.308 -6.407 42.684 1.00 21.36 157 GLY C N 1
ATOM 4677 C CA . GLY C 1 157 ? -15.092 -5.873 44.015 1.00 15.42 157 GLY C CA 1
ATOM 4678 C C . GLY C 1 157 ? -16.409 -5.468 44.632 1.00 15.73 157 GLY C C 1
ATOM 4679 O O . GLY C 1 157 ? -17.470 -5.594 44.009 1.00 18.98 157 GLY C O 1
ATOM 4680 N N . PRO C 1 158 ? -16.372 -5.005 45.884 1.00 16.86 158 PRO C N 1
ATOM 4681 C CA . PRO C 1 158 ? -17.588 -4.517 46.544 1.00 14.89 158 PRO C CA 1
ATOM 4682 C C . PRO C 1 158 ? -18.195 -3.324 45.817 1.00 19.65 158 PRO C C 1
ATOM 4683 O O . PRO C 1 158 ? -17.569 -2.696 44.962 1.00 16.51 158 PRO C O 1
ATOM 4687 N N . HIS C 1 159 ? -19.439 -2.993 46.195 1.00 17.11 159 HIS C N 1
ATOM 4688 C CA . HIS C 1 159 ? -20.171 -1.949 45.479 1.00 20.82 159 HIS C CA 1
ATOM 4689 C C . HIS C 1 159 ? -19.490 -0.596 45.616 1.00 22.22 159 HIS C C 1
ATOM 4690 O O . HIS C 1 159 ? -19.283 0.104 44.623 1.00 15.29 159 HIS C O 1
ATOM 4697 N N . ALA C 1 160 ? -19.164 -0.191 46.844 1.00 17.30 160 ALA C N 1
ATOM 4698 C CA . ALA C 1 160 ? -18.543 1.123 47.009 1.00 19.78 160 ALA C CA 1
ATOM 4699 C C . ALA C 1 160 ? -17.176 1.153 46.353 1.00 15.81 160 ALA C C 1
ATOM 4700 O O . ALA C 1 160 ? -16.823 2.124 45.669 1.00 16.84 160 ALA C O 1
ATOM 4702 N N . TYR C 1 161 ? -16.400 0.087 46.547 1.00 17.19 161 TYR C N 1
ATOM 4703 C CA . TYR C 1 161 ? -15.114 -0.055 45.879 1.00 19.42 161 TYR C CA 1
ATOM 4704 C C . TYR C 1 161 ? -15.260 0.100 44.375 1.00 20.33 161 TYR C C 1
ATOM 4705 O O . TYR C 1 161 ? -14.559 0.901 43.750 1.00 14.93 161 TYR C O 1
ATOM 4714 N N . THR C 1 162 ? -16.212 -0.625 43.784 1.00 18.74 162 THR C N 1
ATOM 4715 C CA . THR C 1 162 ? -16.360 -0.589 42.335 1.00 17.04 162 THR C CA 1
ATOM 4716 C C . THR C 1 162 ? -16.755 0.813 41.861 1.00 17.08 162 THR C C 1
ATOM 4717 O O . THR C 1 162 ? -16.212 1.316 40.871 1.00 15.43 162 THR C O 1
ATOM 4721 N N . SER C 1 163 ? -17.687 1.466 42.563 1.00 15.54 163 SER C N 1
ATOM 4722 C CA A SER C 1 163 ? -18.107 2.801 42.156 0.59 19.58 163 SER C CA 1
ATOM 4723 C CA B SER C 1 163 ? -18.106 2.806 42.155 0.41 18.95 163 SER C CA 1
ATOM 4724 C C . SER C 1 163 ? -16.954 3.795 42.274 1.00 13.51 163 SER C C 1
ATOM 4725 O O . SER C 1 163 ? -16.713 4.606 41.363 1.00 16.27 163 SER C O 1
ATOM 4730 N N . ALA C 1 164 ? -16.242 3.756 43.402 1.00 18.31 164 ALA C N 1
ATOM 4731 C CA . ALA C 1 164 ? -15.100 4.643 43.620 1.00 19.08 164 ALA C CA 1
ATOM 4732 C C . ALA C 1 164 ? -14.039 4.455 42.542 1.00 14.42 164 ALA C C 1
ATOM 4733 O O . ALA C 1 164 ? -13.492 5.430 42.021 1.00 17.87 164 ALA C O 1
ATOM 4735 N N . LYS C 1 165 ? -13.725 3.205 42.200 1.00 17.33 165 LYS C N 1
ATOM 4736 C CA . LYS C 1 165 ? -12.655 2.962 41.236 1.00 13.07 165 LYS C CA 1
ATOM 4737 C C . LYS C 1 165 ? -13.063 3.403 39.835 1.00 16.46 165 LYS C C 1
ATOM 4738 O O . LYS C 1 165 ? -12.221 3.894 39.075 1.00 15.98 165 LYS C O 1
ATOM 4744 N N . HIS C 1 166 ? -14.348 3.219 39.469 1.00 13.21 166 HIS C N 1
ATOM 4745 C CA . HIS C 1 166 ? -14.858 3.786 38.222 1.00 18.28 166 HIS C CA 1
ATOM 4746 C C . HIS C 1 166 ? -14.734 5.303 38.229 1.00 17.79 166 HIS C C 1
ATOM 4747 O O . HIS C 1 166 ? -14.353 5.907 37.222 1.00 15.24 166 HIS C O 1
ATOM 4754 N N . ALA C 1 167 ? -15.061 5.930 39.361 1.00 13.34 167 ALA C N 1
ATOM 4755 C CA . ALA C 1 167 ? -14.954 7.380 39.487 1.00 18.37 167 ALA C CA 1
ATOM 4756 C C . ALA C 1 167 ? -13.508 7.860 39.345 1.00 17.72 167 ALA C C 1
ATOM 4757 O O . ALA C 1 167 ? -13.254 8.924 38.758 1.00 17.08 167 ALA C O 1
ATOM 4759 N N . VAL C 1 168 ? -12.552 7.093 39.889 1.00 17.35 168 VAL C N 1
ATOM 4760 C CA . VAL C 1 168 ? -11.126 7.420 39.778 1.00 15.19 168 VAL C CA 1
ATOM 4761 C C . VAL C 1 168 ? -10.681 7.406 38.317 1.00 13.22 168 VAL C C 1
ATOM 4762 O O . VAL C 1 168 ? -9.916 8.272 37.869 1.00 17.80 168 VAL C O 1
ATOM 4766 N N . ILE C 1 169 ? -11.146 6.428 37.548 1.00 17.84 169 ILE C N 1
ATOM 4767 C CA A ILE C 1 169 ? -10.845 6.407 36.117 0.49 14.64 169 ILE C CA 1
ATOM 4768 C CA B ILE C 1 169 ? -10.822 6.421 36.127 0.51 14.48 169 ILE C CA 1
ATOM 4769 C C . ILE C 1 169 ? -11.470 7.611 35.423 1.00 13.60 169 ILE C C 1
ATOM 4770 O O . ILE C 1 169 ? -10.842 8.265 34.584 1.00 14.27 169 ILE C O 1
ATOM 4779 N N . GLY C 1 170 ? -12.709 7.955 35.784 1.00 15.49 170 GLY C N 1
ATOM 4780 C CA . GLY C 1 170 ? -13.328 9.135 35.182 1.00 16.04 170 GLY C CA 1
ATOM 4781 C C . GLY C 1 170 ? -12.613 10.431 35.543 1.00 14.01 170 GLY C C 1
ATOM 4782 O O . GLY C 1 170 ? -12.403 11.305 34.693 1.00 14.30 170 GLY C O 1
ATOM 4783 N N . LEU C 1 171 ? -12.232 10.572 36.812 1.00 17.60 171 LEU C N 1
ATOM 4784 C CA . LEU C 1 171 ? -11.491 11.755 37.230 1.00 20.53 171 LEU C CA 1
ATOM 4785 C C . LEU C 1 171 ? -10.121 11.799 36.566 1.00 17.65 171 LEU C C 1
ATOM 4786 O O . LEU C 1 171 ? -9.632 12.876 36.207 1.00 14.26 171 LEU C O 1
ATOM 4791 N N . THR C 1 172 ? -9.482 10.637 36.414 1.00 13.81 172 THR C N 1
ATOM 4792 C CA . THR C 1 172 ? -8.223 10.561 35.672 1.00 16.23 172 THR C CA 1
ATOM 4793 C C . THR C 1 172 ? -8.376 11.137 34.263 1.00 18.52 172 THR C C 1
ATOM 4794 O O . THR C 1 172 ? -7.573 11.969 33.823 1.00 15.11 172 THR C O 1
ATOM 4798 N N . ARG C 1 173 ? -9.410 10.697 33.544 1.00 16.34 173 ARG C N 1
ATOM 4799 C CA . ARG C 1 173 ? -9.650 11.171 32.187 1.00 15.91 173 ARG C CA 1
ATOM 4800 C C . ARG C 1 173 ? -10.018 12.648 32.176 1.00 21.04 173 ARG C C 1
ATOM 4801 O O . ARG C 1 173 ? -9.606 13.394 31.278 1.00 16.22 173 ARG C O 1
ATOM 4809 N N . SER C 1 174 ? -10.833 13.065 33.143 1.00 16.01 174 SER C N 1
ATOM 4810 C CA . SER C 1 174 ? -11.316 14.439 33.181 1.00 19.31 174 SER C CA 1
ATOM 4811 C C . SER C 1 174 ? -10.173 15.398 33.469 1.00 18.21 174 SER C C 1
ATOM 4812 O O . SER C 1 174 ? -9.992 16.404 32.767 1.00 15.88 174 SER C O 1
ATOM 4815 N N . ALA C 1 175 ? -9.377 15.081 34.491 1.00 15.10 175 ALA C N 1
ATOM 4816 C CA . ALA C 1 175 ? -8.231 15.918 34.840 1.00 19.24 175 ALA C CA 1
ATOM 4817 C C . ALA C 1 175 ? -7.230 15.986 33.699 1.00 16.56 175 ALA C C 1
ATOM 4818 O O . ALA C 1 175 ? -6.644 17.046 33.437 1.00 15.95 175 ALA C O 1
ATOM 4820 N N . ALA C 1 176 ? -7.006 14.859 33.014 1.00 18.01 176 ALA C N 1
ATOM 4821 C CA . ALA C 1 176 ? -6.078 14.874 31.892 1.00 17.76 176 ALA C CA 1
ATOM 4822 C C . ALA C 1 176 ? -6.520 15.875 30.833 1.00 18.60 176 ALA C C 1
ATOM 4823 O O . ALA C 1 176 ? -5.687 16.584 30.260 1.00 20.88 176 ALA C O 1
ATOM 4825 N N . SER C 1 177 ? -7.831 15.976 30.587 1.00 16.98 177 SER C N 1
ATOM 4826 C CA . SER C 1 177 ? -8.301 16.895 29.549 1.00 16.93 177 SER C CA 1
ATOM 4827 C C . SER C 1 177 ? -8.053 18.342 29.934 1.00 19.50 177 SER C C 1
ATOM 4828 O O . SER C 1 177 ? -7.853 19.185 29.046 1.00 17.92 177 SER C O 1
ATOM 4831 N N . GLU C 1 178 ? -8.051 18.657 31.241 1.00 17.03 178 GLU C N 1
ATOM 4832 C CA . GLU C 1 178 ? -7.664 20.008 31.644 1.00 21.35 178 GLU C CA 1
ATOM 4833 C C . GLU C 1 178 ? -6.156 20.195 31.605 1.00 22.38 178 GLU C C 1
ATOM 4834 O O . GLU C 1 178 ? -5.657 21.195 31.064 1.00 18.16 178 GLU C O 1
ATOM 4840 N N . LEU C 1 179 ? -5.411 19.238 32.160 1.00 17.09 179 LEU C N 1
ATOM 4841 C CA . LEU C 1 179 ? -4.010 19.494 32.479 1.00 18.80 179 LEU C CA 1
ATOM 4842 C C . LEU C 1 179 ? -3.049 19.225 31.327 1.00 19.94 179 LEU C C 1
ATOM 4843 O O . LEU C 1 179 ? -1.909 19.700 31.369 1.00 21.90 179 LEU C O 1
ATOM 4848 N N . ALA C 1 180 ? -3.471 18.477 30.311 1.00 18.60 180 ALA C N 1
ATOM 4849 C CA . ALA C 1 180 ? -2.565 18.145 29.213 1.00 19.11 180 ALA C CA 1
ATOM 4850 C C . ALA C 1 180 ? -1.940 19.369 28.555 1.00 21.12 180 ALA C C 1
ATOM 4851 O O . ALA C 1 180 ? -0.705 19.396 28.424 1.00 21.61 180 ALA C O 1
ATOM 4853 N N . PRO C 1 181 ? -2.678 20.404 28.150 1.00 22.12 181 PRO C N 1
ATOM 4854 C CA . PRO C 1 181 ? -1.996 21.576 27.552 1.00 25.11 181 PRO C CA 1
ATOM 4855 C C . PRO C 1 181 ? -1.077 22.301 28.519 1.00 25.97 181 PRO C C 1
ATOM 4856 O O . PRO C 1 181 ? -0.291 23.144 28.077 1.00 26.76 181 PRO C O 1
ATOM 4860 N N . ARG C 1 182 ? -1.179 22.040 29.826 1.00 26.57 182 ARG C N 1
ATOM 4861 C CA . ARG C 1 182 ? -0.260 22.607 30.808 1.00 22.25 182 ARG C CA 1
ATOM 4862 C C . ARG C 1 182 ? 1.006 21.772 30.968 1.00 21.01 182 ARG C C 1
ATOM 4863 O O . ARG C 1 182 ? 1.850 22.113 31.800 1.00 26.59 182 ARG C O 1
ATOM 4871 N N . GLY C 1 183 ? 1.154 20.688 30.205 1.00 22.35 183 GLY C N 1
ATOM 4872 C CA . GLY C 1 183 ? 2.320 19.842 30.300 1.00 23.46 183 GLY C CA 1
ATOM 4873 C C . GLY C 1 183 ? 2.267 18.759 31.361 1.00 27.34 183 GLY C C 1
ATOM 4874 O O . GLY C 1 183 ? 3.299 18.124 31.619 1.00 26.62 183 GLY C O 1
ATOM 4875 N N . VAL C 1 184 ? 1.107 18.510 31.973 1.00 23.02 184 VAL C N 1
ATOM 4876 C CA . VAL C 1 184 ? 0.993 17.583 33.099 1.00 19.18 184 VAL C CA 1
ATOM 4877 C C . VAL C 1 184 ? 0.152 16.397 32.655 1.00 24.06 184 VAL C C 1
ATOM 4878 O O . VAL C 1 184 ? -0.972 16.573 32.168 1.00 20.98 184 VAL C O 1
ATOM 4882 N N . ARG C 1 185 ? 0.682 15.192 32.850 1.00 18.99 185 ARG C N 1
ATOM 4883 C CA . ARG C 1 185 ? -0.005 13.969 32.464 1.00 18.14 185 ARG C CA 1
ATOM 4884 C C . ARG C 1 185 ? -0.730 13.368 33.655 1.00 17.05 185 ARG C C 1
ATOM 4885 O O . ARG C 1 185 ? -0.312 13.545 34.800 1.00 17.89 185 ARG C O 1
ATOM 4893 N N . VAL C 1 186 ? -1.851 12.694 33.375 1.00 16.51 186 VAL C N 1
ATOM 4894 C CA . VAL C 1 186 ? -2.644 12.007 34.396 1.00 16.87 186 VAL C CA 1
ATOM 4895 C C . VAL C 1 186 ? -2.988 10.616 33.867 1.00 16.13 186 VAL C C 1
ATOM 4896 O O . VAL C 1 186 ? -3.596 10.492 32.801 1.00 15.46 186 VAL C O 1
ATOM 4900 N N . ASN C 1 187 ? -2.634 9.579 34.626 1.00 16.37 187 ASN C N 1
ATOM 4901 C CA . ASN C 1 187 ? -2.850 8.198 34.217 1.00 15.90 187 ASN C CA 1
ATOM 4902 C C . ASN C 1 187 ? -3.261 7.370 35.431 1.00 19.03 187 ASN C C 1
ATOM 4903 O O . ASN C 1 187 ? -3.224 7.830 36.574 1.00 17.35 187 ASN C O 1
ATOM 4908 N N . ALA C 1 188 ? -3.658 6.129 35.166 1.00 16.36 188 ALA C N 1
ATOM 4909 C CA . ALA C 1 188 ? -4.036 5.218 36.232 1.00 17.06 188 ALA C CA 1
ATOM 4910 C C . ALA C 1 188 ? -3.486 3.833 35.914 1.00 19.43 188 ALA C C 1
ATOM 4911 O O . ALA C 1 188 ? -3.209 3.511 34.757 1.00 16.27 188 ALA C O 1
ATOM 4913 N N . VAL C 1 189 ? -3.290 3.025 36.960 1.00 17.68 189 VAL C N 1
ATOM 4914 C CA A VAL C 1 189 ? -2.983 1.607 36.819 0.50 17.85 189 VAL C CA 1
ATOM 4915 C CA B VAL C 1 189 ? -2.978 1.609 36.825 0.50 17.85 189 VAL C CA 1
ATOM 4916 C C . VAL C 1 189 ? -4.108 0.832 37.485 1.00 18.52 189 VAL C C 1
ATOM 4917 O O . VAL C 1 189 ? -4.645 1.265 38.514 1.00 19.13 189 VAL C O 1
ATOM 4924 N N . ALA C 1 190 ? -4.472 -0.307 36.895 1.00 18.54 190 ALA C N 1
ATOM 4925 C CA . ALA C 1 190 ? -5.594 -1.103 37.383 1.00 19.26 190 ALA C CA 1
ATOM 4926 C C . ALA C 1 190 ? -5.098 -2.515 37.664 1.00 19.96 190 ALA C C 1
ATOM 4927 O O . ALA C 1 190 ? -5.133 -3.387 36.778 1.00 19.85 190 ALA C O 1
ATOM 4929 N N . PRO C 1 191 ? -4.579 -2.768 38.867 1.00 20.75 191 PRO C N 1
ATOM 4930 C CA . PRO C 1 191 ? -4.214 -4.142 39.235 1.00 21.62 191 PRO C CA 1
ATOM 4931 C C . PRO C 1 191 ? -5.456 -5.004 39.336 1.00 22.35 191 PRO C C 1
ATOM 4932 O O . PRO C 1 191 ? -6.542 -4.531 39.672 1.00 22.50 191 PRO C O 1
ATOM 4936 N N . GLY C 1 192 ? -5.296 -6.276 38.990 1.00 22.89 192 GLY C N 1
ATOM 4937 C CA . GLY C 1 192 ? -6.282 -7.252 39.376 1.00 25.67 192 GLY C CA 1
ATOM 4938 C C . GLY C 1 192 ? -6.238 -7.454 40.882 1.00 31.84 192 GLY C C 1
ATOM 4939 O O . GLY C 1 192 ? -5.244 -7.150 41.544 1.00 30.51 192 GLY C O 1
ATOM 4940 N N . THR C 1 193 ? -7.340 -7.925 41.455 1.00 38.63 193 THR C N 1
ATOM 4941 C CA . THR C 1 193 ? -7.359 -8.243 42.882 1.00 43.89 193 THR C CA 1
ATOM 4942 C C . THR C 1 193 ? -8.106 -9.550 43.090 1.00 39.12 193 THR C C 1
ATOM 4943 O O . THR C 1 193 ? -8.695 -10.113 42.165 1.00 46.95 193 THR C O 1
ATOM 4947 N N . THR C 1 194 ? -8.066 -10.039 44.324 1.00 40.58 194 THR C N 1
ATOM 4948 C CA . THR C 1 194 ? -8.883 -11.169 44.737 1.00 37.68 194 THR C CA 1
ATOM 4949 C C . THR C 1 194 ? -9.577 -10.807 46.042 1.00 39.72 194 THR C C 1
ATOM 4950 O O . THR C 1 194 ? -9.177 -9.872 46.743 1.00 35.97 194 THR C O 1
ATOM 4954 N N . VAL C 1 195 ? -10.627 -11.566 46.367 1.00 39.09 195 VAL C N 1
ATOM 4955 C CA . VAL C 1 195 ? -11.331 -11.315 47.617 1.00 36.79 195 VAL C CA 1
ATOM 4956 C C . VAL C 1 195 ? -10.474 -11.726 48.814 1.00 44.29 195 VAL C C 1
ATOM 4957 O O . VAL C 1 195 ? -10.612 -11.158 49.908 1.00 45.42 195 VAL C O 1
ATOM 4961 N N . THR C 1 196 ? -9.566 -12.695 48.627 1.00 43.19 196 THR C N 1
ATOM 4962 C CA . THR C 1 196 ? -8.648 -13.096 49.695 1.00 40.59 196 THR C CA 1
ATOM 4963 C C . THR C 1 196 ? -7.724 -11.947 50.093 1.00 45.09 196 THR C C 1
ATOM 4964 O O . THR C 1 196 ? -7.562 -11.649 51.284 1.00 36.51 196 THR C O 1
ATOM 4968 N N . GLU C 1 197 ? -7.093 -11.303 49.104 1.00 34.27 197 GLU C N 1
ATOM 4969 C CA . GLU C 1 197 ? -6.264 -10.134 49.385 1.00 42.91 197 GLU C CA 1
ATOM 4970 C C . GLU C 1 197 ? -7.065 -9.040 50.083 1.00 42.20 197 GLU C C 1
ATOM 4971 O O . GLU C 1 197 ? -6.548 -8.342 50.966 1.00 49.24 197 GLU C O 1
ATOM 4977 N N . MET C 1 198 ? -8.330 -8.875 49.698 1.00 37.63 198 MET C N 1
ATOM 4978 C CA . MET C 1 198 ? -9.178 -7.867 50.323 1.00 41.08 198 MET C CA 1
ATOM 4979 C C . MET C 1 198 ? -9.494 -8.219 51.767 1.00 41.01 198 MET C C 1
ATOM 4980 O O . MET C 1 198 ? -9.403 -7.363 52.655 1.00 44.44 198 MET C O 1
ATOM 4985 N N . MET C 1 199 ? -9.866 -9.479 52.015 1.00 41.47 199 MET C N 1
ATOM 4986 C CA . MET C 1 199 ? -10.427 -9.933 53.282 1.00 44.77 199 MET C CA 1
ATOM 4987 C C . MET C 1 199 ? -9.382 -10.470 54.248 1.00 50.69 199 MET C C 1
ATOM 4988 O O . MET C 1 199 ? -9.470 -10.217 55.458 1.00 46.81 199 MET C O 1
ATOM 4993 N N . VAL C 1 200 ? -8.415 -11.233 53.756 1.00 51.05 200 VAL C N 1
ATOM 4994 C CA . VAL C 1 200 ? -7.570 -12.014 54.653 1.00 56.05 200 VAL C CA 1
ATOM 4995 C C . VAL C 1 200 ? -6.459 -11.126 55.195 1.00 56.49 200 VAL C C 1
ATOM 4996 O O . VAL C 1 200 ? -5.629 -10.613 54.439 1.00 42.22 200 VAL C O 1
ATOM 5000 N N . GLN C 1 201 ? -6.465 -10.923 56.508 1.00 66.71 201 GLN C N 1
ATOM 5001 C CA . GLN C 1 201 ? -5.416 -10.206 57.209 1.00 71.35 201 GLN C CA 1
ATOM 5002 C C . GLN C 1 201 ? -5.014 -11.022 58.428 1.00 72.25 201 GLN C C 1
ATOM 5003 O O . GLN C 1 201 ? -5.812 -11.792 58.972 1.00 81.35 201 GLN C O 1
ATOM 5005 N N . GLY C 1 202 ? -3.771 -10.860 58.840 1.00 65.06 202 GLY C N 1
ATOM 5006 C CA . GLY C 1 202 ? -3.211 -11.659 59.903 1.00 58.88 202 GLY C CA 1
ATOM 5007 C C . GLY C 1 202 ? -1.766 -11.978 59.600 1.00 53.33 202 GLY C C 1
ATOM 5008 O O . GLY C 1 202 ? -1.112 -11.280 58.830 1.00 53.37 202 GLY C O 1
ATOM 5009 N N . ARG C 1 203 ? -1.273 -13.059 60.200 1.00 54.01 203 ARG C N 1
ATOM 5010 C CA . ARG C 1 203 ? 0.147 -13.373 60.118 1.00 55.54 203 ARG C CA 1
ATOM 5011 C C . ARG C 1 203 ? 0.506 -14.241 58.912 1.00 60.68 203 ARG C C 1
ATOM 5012 O O . ARG C 1 203 ? 1.643 -14.167 58.426 1.00 62.64 203 ARG C O 1
ATOM 5020 N N . GLY C 1 204 ? -0.426 -15.042 58.401 1.00 59.03 204 GLY C N 1
ATOM 5021 C CA . GLY C 1 204 ? -0.236 -15.759 57.154 1.00 54.60 204 GLY C CA 1
ATOM 5022 C C . GLY C 1 204 ? -0.838 -15.083 55.936 1.00 47.13 204 GLY C C 1
ATOM 5023 O O . GLY C 1 204 ? -0.864 -15.685 54.855 1.00 47.38 204 GLY C O 1
ATOM 5024 N N . SER C 1 205 ? -1.302 -13.839 56.075 1.00 45.41 205 SER C N 1
ATOM 5025 C CA . SER C 1 205 ? -2.034 -13.167 55.004 1.00 50.15 205 SER C CA 1
ATOM 5026 C C . SER C 1 205 ? -1.222 -13.060 53.718 1.00 49.33 205 SER C C 1
ATOM 5027 O O . SER C 1 205 ? -1.801 -13.034 52.625 1.00 43.82 205 SER C O 1
ATOM 5030 N N . ARG C 1 206 ? 0.106 -12.979 53.819 1.00 52.88 206 ARG C N 1
ATOM 5031 C CA . ARG C 1 206 ? 0.919 -12.798 52.619 1.00 51.48 206 ARG C CA 1
ATOM 5032 C C . ARG C 1 206 ? 0.798 -13.996 51.687 1.00 52.04 206 ARG C C 1
ATOM 5033 O O . ARG C 1 206 ? 0.595 -13.834 50.477 1.00 49.88 206 ARG C O 1
ATOM 5035 N N . GLN C 1 207 ? 0.913 -15.212 52.235 1.00 52.54 207 GLN C N 1
ATOM 5036 C CA . GLN C 1 207 ? 0.881 -16.408 51.397 1.00 52.27 207 GLN C CA 1
ATOM 5037 C C . GLN C 1 207 ? -0.532 -16.720 50.921 1.00 51.01 207 GLN C C 1
ATOM 5038 O O . GLN C 1 207 ? -0.720 -17.181 49.787 1.00 47.60 207 GLN C O 1
ATOM 5044 N N . ALA C 1 208 ? -1.536 -16.502 51.778 1.00 51.15 208 ALA C N 1
ATOM 5045 C CA . ALA C 1 208 ? -2.921 -16.639 51.338 1.00 47.28 208 ALA C CA 1
ATOM 5046 C C . ALA C 1 208 ? -3.192 -15.803 50.087 1.00 41.22 208 ALA C C 1
ATOM 5047 O O . ALA C 1 208 ? -3.808 -16.283 49.130 1.00 38.35 208 ALA C O 1
ATOM 5049 N N . ALA C 1 209 ? -2.723 -14.552 50.067 1.00 36.98 209 ALA C N 1
ATOM 5050 C CA . ALA C 1 209 ? -2.941 -13.722 48.888 1.00 38.46 209 ALA C CA 1
ATOM 5051 C C . ALA C 1 209 ? -2.174 -14.248 47.668 1.00 37.62 209 ALA C C 1
ATOM 5052 O O . ALA C 1 209 ? -2.682 -14.170 46.543 1.00 34.03 209 ALA C O 1
ATOM 5054 N N . ILE C 1 210 ? -0.967 -14.791 47.862 1.00 37.61 210 ILE C N 1
ATOM 5055 C CA . ILE C 1 210 ? -0.212 -15.359 46.743 1.00 42.95 210 ILE C CA 1
ATOM 5056 C C . ILE C 1 210 ? -0.948 -16.561 46.152 1.00 44.30 210 ILE C C 1
ATOM 5057 O O . ILE C 1 210 ? -1.092 -16.683 44.926 1.00 35.88 210 ILE C O 1
ATOM 5062 N N . ASP C 1 211 ? -1.410 -17.474 47.017 1.00 40.51 211 ASP C N 1
ATOM 5063 C CA . ASP C 1 211 ? -2.228 -18.602 46.570 1.00 41.59 211 ASP C CA 1
ATOM 5064 C C . ASP C 1 211 ? -3.448 -18.131 45.786 1.00 41.79 211 ASP C C 1
ATOM 5065 O O . ASP C 1 211 ? -3.715 -18.615 44.677 1.00 39.84 211 ASP C O 1
ATOM 5070 N N . ALA C 1 212 ? -4.214 -17.198 46.366 1.00 40.50 212 ALA C N 1
ATOM 5071 C CA . ALA C 1 212 ? -5.418 -16.676 45.720 1.00 36.78 212 ALA C CA 1
ATOM 5072 C C . ALA C 1 212 ? -5.106 -16.095 44.352 1.00 39.77 212 ALA C C 1
ATOM 5073 O O . ALA C 1 212 ? -5.830 -16.341 43.382 1.00 34.96 212 ALA C O 1
ATOM 5075 N N . ALA C 1 213 ? -4.051 -15.280 44.270 1.00 33.92 213 ALA C N 1
ATOM 5076 C CA . ALA C 1 213 ? -3.683 -14.672 43.001 1.00 37.46 213 ALA C CA 1
ATOM 5077 C C . ALA C 1 213 ? -3.255 -15.726 41.983 1.00 37.63 213 ALA C C 1
ATOM 5078 O O . ALA C 1 213 ? -3.510 -15.570 40.787 1.00 35.82 213 ALA C O 1
ATOM 5080 N N . THR C 1 214 ? -2.629 -16.813 42.433 1.00 40.00 214 THR C N 1
ATOM 5081 C CA . THR C 1 214 ? -2.230 -17.866 41.502 1.00 39.80 214 THR C CA 1
ATOM 5082 C C . THR C 1 214 ? -3.443 -18.481 40.810 1.00 45.09 214 THR C C 1
ATOM 5083 O O . THR C 1 214 ? -3.504 -18.534 39.575 1.00 44.49 214 THR C O 1
ATOM 5087 N N . ARG C 1 215 ? -4.429 -18.938 41.592 1.00 43.67 215 ARG C N 1
ATOM 5088 C CA . ARG C 1 215 ? -5.605 -19.580 41.008 1.00 45.28 215 ARG C CA 1
ATOM 5089 C C . ARG C 1 215 ? -6.411 -18.613 40.141 1.00 43.36 215 ARG C C 1
ATOM 5090 O O . ARG C 1 215 ? -7.060 -19.040 39.177 1.00 45.07 215 ARG C O 1
ATOM 5092 N N . ALA C 1 216 ? -6.378 -17.315 40.456 1.00 40.61 216 ALA C N 1
ATOM 5093 C CA . ALA C 1 216 ? -7.164 -16.335 39.719 1.00 40.34 216 ALA C CA 1
ATOM 5094 C C . ALA C 1 216 ? -6.535 -15.935 38.388 1.00 44.33 216 ALA C C 1
ATOM 5095 O O . ALA C 1 216 ? -7.259 -15.459 37.503 1.00 41.42 216 ALA C O 1
ATOM 5097 N N . SER C 1 217 ? -5.207 -16.110 38.219 1.00 38.63 217 SER C N 1
ATOM 5098 C CA . SER C 1 217 ? -4.564 -15.661 36.987 1.00 31.58 217 SER C CA 1
ATOM 5099 C C . SER C 1 217 ? -4.692 -16.718 35.897 1.00 33.01 217 SER C C 1
ATOM 5100 O O . SER C 1 217 ? -4.305 -17.872 36.112 1.00 28.56 217 SER C O 1
ATOM 5103 N N . PRO C 1 218 ? -5.139 -16.347 34.696 1.00 29.32 218 PRO C N 1
ATOM 5104 C CA . PRO C 1 218 ? -5.064 -17.300 33.577 1.00 31.34 218 PRO C CA 1
ATOM 5105 C C . PRO C 1 218 ? -3.636 -17.710 33.271 1.00 24.67 218 PRO C C 1
ATOM 5106 O O . PRO C 1 218 ? -3.413 -18.821 32.764 1.00 25.23 218 PRO C O 1
ATOM 5110 N N . LEU C 1 219 ? -2.657 -16.876 33.624 1.00 27.01 219 LEU C N 1
ATOM 5111 C CA . LEU C 1 219 ? -1.261 -17.245 33.455 1.00 30.33 219 LEU C CA 1
ATOM 5112 C C . LEU C 1 219 ? -0.773 -18.156 34.571 1.00 32.23 219 LEU C C 1
ATOM 5113 O O . LEU C 1 219 ? 0.335 -18.694 34.474 1.00 32.36 219 LEU C O 1
ATOM 5118 N N . GLY C 1 220 ? -1.570 -18.379 35.615 1.00 32.39 220 GLY C N 1
ATOM 5119 C CA . GLY C 1 220 ? -1.198 -19.406 36.561 1.00 36.62 220 GLY C CA 1
ATOM 5120 C C . GLY C 1 220 ? -0.195 -18.992 37.611 1.00 33.40 220 GLY C C 1
ATOM 5121 O O . GLY C 1 220 ? 0.214 -19.839 38.402 1.00 31.99 220 GLY C O 1
ATOM 5122 N N . THR C 1 221 ? 0.332 -17.767 37.550 1.00 33.44 221 THR C N 1
ATOM 5123 C CA . THR C 1 221 ? 1.312 -17.224 38.482 1.00 28.71 221 THR C CA 1
ATOM 5124 C C . THR C 1 221 ? 0.766 -15.982 39.195 1.00 24.71 221 THR C C 1
ATOM 5125 O O . THR C 1 221 ? -0.058 -15.257 38.631 1.00 23.48 221 THR C O 1
ATOM 5129 N N . PRO C 1 222 ? 1.232 -15.696 40.413 1.00 25.60 222 PRO C N 1
ATOM 5130 C CA . PRO C 1 222 ? 0.628 -14.610 41.203 1.00 26.06 222 PRO C CA 1
ATOM 5131 C C . PRO C 1 222 ? 1.159 -13.223 40.845 1.00 27.91 222 PRO C C 1
ATOM 5132 O O . PRO C 1 222 ? 2.358 -13.021 40.629 1.00 24.75 222 PRO C O 1
ATOM 5136 N N . LEU C 1 223 ? 0.240 -12.260 40.781 1.00 29.68 223 LEU C N 1
ATOM 5137 C CA . LEU C 1 223 ? 0.616 -10.858 40.622 1.00 24.35 223 LEU C CA 1
ATOM 5138 C C . LEU C 1 223 ? 1.264 -10.335 41.905 1.00 30.09 223 LEU C C 1
ATOM 5139 O O . LEU C 1 223 ? 0.733 -10.530 43.003 1.00 32.37 223 LEU C O 1
ATOM 5144 N N . MET C 1 224 ? 2.438 -9.717 41.776 1.00 27.12 224 MET C N 1
ATOM 5145 C CA . MET C 1 224 ? 3.133 -9.225 42.966 1.00 27.82 224 MET C CA 1
ATOM 5146 C C . MET C 1 224 ? 3.127 -7.696 42.979 1.00 19.64 224 MET C C 1
ATOM 5147 O O . MET C 1 224 ? 3.041 -7.073 41.922 1.00 21.79 224 MET C O 1
ATOM 5152 N N . PRO C 1 225 ? 3.181 -7.062 44.159 1.00 25.14 225 PRO C N 1
ATOM 5153 C CA . PRO C 1 225 ? 3.146 -5.587 44.194 1.00 20.30 225 PRO C CA 1
ATOM 5154 C C . PRO C 1 225 ? 4.252 -4.938 43.396 1.00 19.88 225 PRO C C 1
ATOM 5155 O O . PRO C 1 225 ? 4.051 -3.846 42.854 1.00 20.19 225 PRO C O 1
ATOM 5159 N N . GLN C 1 226 ? 5.412 -5.583 43.304 1.00 22.49 226 GLN C N 1
ATOM 5160 C CA A GLN C 1 226 ? 6.529 -5.022 42.557 0.60 22.48 226 GLN C CA 1
ATOM 5161 C CA B GLN C 1 226 ? 6.522 -4.997 42.558 0.40 22.49 226 GLN C CA 1
ATOM 5162 C C . GLN C 1 226 ? 6.166 -4.779 41.091 1.00 21.42 226 GLN C C 1
ATOM 5163 O O . GLN C 1 226 ? 6.699 -3.858 40.456 1.00 23.06 226 GLN C O 1
ATOM 5174 N N . GLU C 1 227 ? 5.264 -5.591 40.534 1.00 24.65 227 GLU C N 1
ATOM 5175 C CA . GLU C 1 227 ? 4.878 -5.425 39.132 1.00 25.99 227 GLU C CA 1
ATOM 5176 C C . GLU C 1 227 ? 4.030 -4.182 38.927 1.00 23.27 227 GLU C C 1
ATOM 5177 O O . GLU C 1 227 ? 4.135 -3.522 37.884 1.00 19.34 227 GLU C O 1
ATOM 5183 N N . ILE C 1 228 ? 3.176 -3.854 39.898 1.00 19.98 228 ILE C N 1
ATOM 5184 C CA . ILE C 1 228 ? 2.420 -2.607 39.820 1.00 20.56 228 ILE C CA 1
ATOM 5185 C C . ILE C 1 228 ? 3.354 -1.418 39.980 1.00 22.15 228 ILE C C 1
ATOM 5186 O O . ILE C 1 228 ? 3.247 -0.423 39.250 1.00 18.39 228 ILE C O 1
ATOM 5191 N N . ALA C 1 229 ? 4.302 -1.515 40.924 1.00 19.29 229 ALA C N 1
ATOM 5192 C CA . ALA C 1 229 ? 5.348 -0.507 41.016 1.00 21.04 229 ALA C CA 1
ATOM 5193 C C . ALA C 1 229 ? 6.017 -0.295 39.659 1.00 20.61 229 ALA C C 1
ATOM 5194 O O . ALA C 1 229 ? 6.208 0.843 39.223 1.00 23.23 229 ALA C O 1
ATOM 5196 N N . ALA C 1 230 ? 6.329 -1.381 38.948 1.00 22.63 230 ALA C N 1
ATOM 5197 C CA . ALA C 1 230 ? 7.000 -1.226 37.665 1.00 15.01 230 ALA C CA 1
ATOM 5198 C C . ALA C 1 230 ? 6.096 -0.583 36.634 1.00 16.36 230 ALA C C 1
ATOM 5199 O O . ALA C 1 230 ? 6.582 0.161 35.771 1.00 16.51 230 ALA C O 1
ATOM 5201 N N . ALA C 1 231 ? 4.792 -0.873 36.685 1.00 14.21 231 ALA C N 1
ATOM 5202 C CA . ALA C 1 231 ? 3.860 -0.222 35.769 1.00 13.96 231 ALA C CA 1
ATOM 5203 C C . ALA C 1 231 ? 3.797 1.274 36.036 1.00 18.66 231 ALA C C 1
ATOM 5204 O O . ALA C 1 231 ? 3.782 2.085 35.100 1.00 15.29 231 ALA C O 1
ATOM 5206 N N . LEU C 1 232 ? 3.771 1.655 37.318 1.00 14.37 232 LEU C N 1
ATOM 5207 C CA . LEU C 1 232 ? 3.771 3.064 37.674 1.00 17.94 232 LEU C CA 1
ATOM 5208 C C . LEU C 1 232 ? 5.065 3.737 37.244 1.00 16.36 232 LEU C C 1
ATOM 5209 O O . LEU C 1 232 ? 5.051 4.877 36.772 1.00 16.67 232 LEU C O 1
ATOM 5214 N N . VAL C 1 233 ? 6.203 3.066 37.431 1.00 18.43 233 VAL C N 1
ATOM 5215 C CA . VAL C 1 233 ? 7.462 3.673 37.004 1.00 21.72 233 VAL C CA 1
ATOM 5216 C C . VAL C 1 233 ? 7.479 3.825 35.485 1.00 19.79 233 VAL C C 1
ATOM 5217 O O . VAL C 1 233 ? 7.881 4.870 34.960 1.00 17.07 233 VAL C O 1
ATOM 5221 N N . TYR C 1 234 ? 6.998 2.810 34.755 1.00 18.45 234 TYR C N 1
ATOM 5222 C CA . TYR C 1 234 ? 6.845 2.975 33.307 1.00 21.33 234 TYR C CA 1
ATOM 5223 C C . TYR C 1 234 ? 6.034 4.233 32.980 1.00 21.18 234 TYR C C 1
ATOM 5224 O O . TYR C 1 234 ? 6.463 5.075 32.177 1.00 14.80 234 TYR C O 1
ATOM 5233 N N . LEU C 1 235 ? 4.868 4.389 33.614 1.00 17.86 235 LEU C N 1
ATOM 5234 C CA . LEU C 1 235 ? 4.026 5.540 33.302 1.00 19.24 235 LEU C CA 1
ATOM 5235 C C . LEU C 1 235 ? 4.683 6.863 33.691 1.00 21.39 235 LEU C C 1
ATOM 5236 O O . LEU C 1 235 ? 4.425 7.888 33.043 1.00 18.85 235 LEU C O 1
ATOM 5241 N N . ALA C 1 236 ? 5.525 6.875 34.733 1.00 21.02 236 ALA C N 1
ATOM 5242 C CA . ALA C 1 236 ? 6.193 8.117 35.126 1.00 21.42 236 ALA C CA 1
ATOM 5243 C C . ALA C 1 236 ? 7.427 8.419 34.283 1.00 24.14 236 ALA C C 1
ATOM 5244 O O . ALA C 1 236 ? 7.906 9.562 34.288 1.00 20.16 236 ALA C O 1
ATOM 5246 N N . SER C 1 237 ? 7.944 7.432 33.560 1.00 17.80 237 SER C N 1
ATOM 5247 C CA . SER C 1 237 ? 9.204 7.587 32.858 1.00 22.98 237 SER C CA 1
ATOM 5248 C C . SER C 1 237 ? 9.008 8.412 31.589 1.00 21.94 237 SER C C 1
ATOM 5249 O O . SER C 1 237 ? 7.892 8.594 31.101 1.00 15.96 237 SER C O 1
ATOM 5252 N N . ASP C 1 238 ? 10.116 8.930 31.061 1.00 21.59 238 ASP C N 1
ATOM 5253 C CA . ASP C 1 238 ? 10.036 9.675 29.812 1.00 26.60 238 ASP C CA 1
ATOM 5254 C C . ASP C 1 238 ? 9.562 8.813 28.640 1.00 27.07 238 ASP C C 1
ATOM 5255 O O . ASP C 1 238 ? 9.040 9.368 27.669 1.00 22.84 238 ASP C O 1
ATOM 5260 N N . ASP C 1 239 ? 9.732 7.480 28.699 1.00 19.97 239 ASP C N 1
ATOM 5261 C CA . ASP C 1 239 ? 9.183 6.609 27.651 1.00 21.96 239 ASP C CA 1
ATOM 5262 C C . ASP C 1 239 ? 7.680 6.799 27.475 1.00 22.51 239 ASP C C 1
ATOM 5263 O O . ASP C 1 239 ? 7.139 6.543 26.390 1.00 19.96 239 ASP C O 1
ATOM 5268 N N . ALA C 1 240 ? 6.980 7.181 28.541 1.00 20.93 240 ALA C N 1
ATOM 5269 C CA . ALA C 1 240 ? 5.530 7.268 28.529 1.00 14.81 240 ALA C CA 1
ATOM 5270 C C . ALA C 1 240 ? 5.038 8.693 28.347 1.00 18.06 240 ALA C C 1
ATOM 5271 O O . ALA C 1 240 ? 3.894 8.994 28.702 1.00 17.12 240 ALA C O 1
ATOM 5273 N N . ARG C 1 241 ? 5.860 9.568 27.759 1.00 22.24 241 ARG C N 1
ATOM 5274 C CA . ARG C 1 241 ? 5.500 10.983 27.738 1.00 26.04 241 ARG C CA 1
ATOM 5275 C C . ARG C 1 241 ? 4.277 11.288 26.876 1.00 24.64 241 ARG C C 1
ATOM 5276 O O . ARG C 1 241 ? 3.713 12.373 27.012 1.00 26.62 241 ARG C O 1
ATOM 5284 N N . HIS C 1 242 ? 3.828 10.366 26.025 1.00 17.35 242 HIS C N 1
ATOM 5285 C CA . HIS C 1 242 ? 2.567 10.539 25.308 1.00 16.44 242 HIS C CA 1
ATOM 5286 C C . HIS C 1 242 ? 1.507 9.521 25.707 1.00 17.13 242 HIS C C 1
ATOM 5287 O O . HIS C 1 242 ? 0.466 9.432 25.042 1.00 18.77 242 HIS C O 1
ATOM 5294 N N . VAL C 1 243 ? 1.736 8.760 26.780 1.00 18.82 243 VAL C N 1
ATOM 5295 C CA . VAL C 1 243 ? 0.685 7.975 27.415 1.00 18.25 243 VAL C CA 1
ATOM 5296 C C . VAL C 1 243 ? -0.016 8.894 28.410 1.00 21.95 243 VAL C C 1
ATOM 5297 O O . VAL C 1 243 ? 0.600 9.381 29.368 1.00 13.78 243 VAL C O 1
ATOM 5301 N N . ASN C 1 244 ? -1.297 9.159 28.165 1.00 13.73 244 ASN C N 1
ATOM 5302 C CA . ASN C 1 244 ? -2.035 10.126 28.950 1.00 13.98 244 ASN C CA 1
ATOM 5303 C C . ASN C 1 244 ? -3.484 9.678 29.050 1.00 15.91 244 ASN C C 1
ATOM 5304 O O . ASN C 1 244 ? -4.042 9.163 28.082 1.00 15.17 244 ASN C O 1
ATOM 5309 N N . ALA C 1 245 ? -4.083 9.889 30.226 1.00 13.71 245 ALA C N 1
ATOM 5310 C CA . ALA C 1 245 ? -5.457 9.494 30.526 1.00 18.19 245 ALA C CA 1
ATOM 5311 C C . ALA C 1 245 ? -5.680 7.994 30.420 1.00 15.45 245 ALA C C 1
ATOM 5312 O O . ALA C 1 245 ? -6.828 7.541 30.377 1.00 15.93 245 ALA C O 1
ATOM 5314 N N . HIS C 1 246 ? -4.617 7.210 30.406 1.00 12.64 246 HIS C N 1
ATOM 5315 C CA . HIS C 1 246 ? -4.734 5.783 30.119 1.00 12.91 246 HIS C CA 1
ATOM 5316 C C . HIS C 1 246 ? -4.909 4.997 31.408 1.00 14.11 246 HIS C C 1
ATOM 5317 O O . HIS C 1 246 ? -4.420 5.396 32.467 1.00 12.61 246 HIS C O 1
ATOM 5324 N N . THR C 1 247 ? -5.604 3.873 31.312 1.00 13.67 247 THR C N 1
ATOM 5325 C CA . THR C 1 247 ? -5.710 2.942 32.436 1.00 16.49 247 THR C CA 1
ATOM 5326 C C . THR C 1 247 ? -4.906 1.705 32.070 1.00 15.60 247 THR C C 1
ATOM 5327 O O . THR C 1 247 ? -5.344 0.887 31.254 1.00 11.89 247 THR C O 1
ATOM 5331 N N . LEU C 1 248 ? -3.717 1.588 32.648 1.00 14.16 248 LEU C N 1
ATOM 5332 C CA . LEU C 1 248 ? -2.857 0.450 32.366 1.00 14.11 248 LEU C CA 1
ATOM 5333 C C . LEU C 1 248 ? -3.308 -0.716 33.243 1.00 15.84 248 LEU C C 1
ATOM 5334 O O . LEU C 1 248 ? -3.145 -0.680 34.467 1.00 15.58 248 LEU C O 1
ATOM 5339 N N . VAL C 1 249 ? -3.897 -1.736 32.622 1.00 18.23 249 VAL C N 1
ATOM 5340 C CA . VAL C 1 249 ? -4.509 -2.855 33.343 1.00 18.12 249 VAL C CA 1
ATOM 5341 C C . VAL C 1 249 ? -3.475 -3.961 33.516 1.00 19.94 249 VAL C C 1
ATOM 5342 O O . VAL C 1 249 ? -2.808 -4.361 32.548 1.00 13.79 249 VAL C O 1
ATOM 5346 N N . VAL C 1 250 ? -3.338 -4.456 34.748 1.00 14.25 250 VAL C N 1
ATOM 5347 C CA . VAL C 1 250 ? -2.369 -5.503 35.071 1.00 15.42 250 VAL C CA 1
ATOM 5348 C C . VAL C 1 250 ? -3.164 -6.600 35.770 1.00 16.25 250 VAL C C 1
ATOM 5349 O O . VAL C 1 250 ? -3.226 -6.649 37.000 1.00 16.84 250 VAL C O 1
ATOM 5353 N N . ASP C 1 251 ? -3.780 -7.505 34.975 1.00 15.24 251 ASP C N 1
ATOM 5354 C CA . ASP C 1 251 ? -4.732 -8.452 35.551 1.00 22.12 251 ASP C CA 1
ATOM 5355 C C . ASP C 1 251 ? -4.701 -9.815 34.865 1.00 16.91 251 ASP C C 1
ATOM 5356 O O . ASP C 1 251 ? -5.692 -10.544 34.934 1.00 17.75 251 ASP C O 1
ATOM 5361 N N . SER C 1 252 ? -3.630 -10.151 34.167 1.00 16.75 252 SER C N 1
ATOM 5362 C CA . SER C 1 252 ? -3.522 -11.415 33.448 1.00 22.84 252 SER C CA 1
ATOM 5363 C C . SER C 1 252 ? -4.604 -11.577 32.390 1.00 17.55 252 SER C C 1
ATOM 5364 O O . SER C 1 252 ? -4.863 -12.694 31.953 1.00 19.88 252 SER C O 1
ATOM 5367 N N . GLY C 1 253 ? -5.254 -10.484 31.983 1.00 18.82 253 GLY C N 1
ATOM 5368 C CA . GLY C 1 253 ? -6.236 -10.503 30.908 1.00 16.75 253 GLY C CA 1
ATOM 5369 C C . GLY C 1 253 ? -7.674 -10.780 31.300 1.00 22.60 253 GLY C C 1
ATOM 5370 O O . GLY C 1 253 ? -8.526 -10.895 30.411 1.00 19.42 253 GLY C O 1
ATOM 5371 N N . VAL C 1 254 ? -7.991 -10.820 32.601 1.00 19.10 254 VAL C N 1
ATOM 5372 C CA . VAL C 1 254 ? -9.309 -11.276 33.041 1.00 20.22 254 VAL C CA 1
ATOM 5373 C C . VAL C 1 254 ? -10.426 -10.360 32.533 1.00 18.68 254 VAL C C 1
ATOM 5374 O O . VAL C 1 254 ? -11.502 -10.837 32.143 1.00 19.54 254 VAL C O 1
ATOM 5378 N N . THR C 1 255 ? -10.214 -9.035 32.561 1.00 17.61 255 THR C N 1
ATOM 5379 C CA . THR C 1 255 ? -11.314 -8.123 32.241 1.00 28.13 255 THR C CA 1
ATOM 5380 C C . THR C 1 255 ? -11.680 -8.166 30.756 1.00 28.60 255 THR C C 1
ATOM 5381 O O . THR C 1 255 ? -12.837 -7.920 30.406 1.00 24.89 255 THR C O 1
ATOM 5385 N N . VAL C 1 256 ? -10.729 -8.478 29.881 1.00 16.95 256 VAL C N 1
ATOM 5386 C CA . VAL C 1 256 ? -10.965 -8.458 28.439 1.00 18.79 256 VAL C CA 1
ATOM 5387 C C . VAL C 1 256 ? -10.858 -9.833 27.788 1.00 18.79 256 VAL C C 1
ATOM 5388 O O . VAL C 1 256 ? -11.193 -9.962 26.594 1.00 18.00 256 VAL C O 1
ATOM 5392 N N . ALA C 1 257 ? -10.426 -10.869 28.507 1.00 20.02 257 ALA C N 1
ATOM 5393 C CA . ALA C 1 257 ? -10.301 -12.185 27.883 1.00 20.15 257 ALA C CA 1
ATOM 5394 C C . ALA C 1 257 ? -10.841 -13.277 28.787 1.00 21.29 257 ALA C C 1
ATOM 5395 O O . ALA C 1 257 ? -10.707 -14.461 28.450 1.00 21.55 257 ALA C O 1
ATOM 5397 N N . GLY C 1 258 ? -11.486 -12.916 29.885 1.00 25.43 258 GLY C N 1
ATOM 5398 C CA . GLY C 1 258 ? -12.187 -13.918 30.659 1.00 26.86 258 GLY C CA 1
ATOM 5399 C C . GLY C 1 258 ? -11.360 -14.463 31.803 1.00 29.57 258 GLY C C 1
ATOM 5400 O O . GLY C 1 258 ? -10.129 -14.476 31.779 1.00 28.67 258 GLY C O 1
ATOM 5401 N N . ALA C 1 259 ? -12.071 -14.908 32.837 1.00 30.13 259 ALA C N 1
ATOM 5402 C CA . ALA C 1 259 ? -11.450 -15.550 33.984 1.00 37.88 259 ALA C CA 1
ATOM 5403 C C . ALA C 1 259 ? -10.766 -16.857 33.575 1.00 35.98 259 ALA C C 1
ATOM 5404 O O . ALA C 1 259 ? -10.986 -17.401 32.489 1.00 35.14 259 ALA C O 1
ATOM 5406 N N . SER C 1 260 ? -9.919 -17.349 34.473 1.00 40.08 260 SER C N 1
ATOM 5407 C CA . SER C 1 260 ? -9.173 -18.576 34.240 1.00 47.02 260 SER C CA 1
ATOM 5408 C C . SER C 1 260 ? -10.121 -19.750 34.013 1.00 46.37 260 SER C C 1
ATOM 5409 O O . SER C 1 260 ? -11.046 -19.985 34.797 1.00 39.65 260 SER C O 1
ATOM 5412 N N . GLY C 1 261 ? -9.898 -20.481 32.925 1.00 47.50 261 GLY C N 1
ATOM 5413 C CA . GLY C 1 261 ? -10.700 -21.643 32.624 1.00 38.73 261 GLY C CA 1
ATOM 5414 C C . GLY C 1 261 ? -11.999 -21.360 31.911 1.00 47.08 261 GLY C C 1
ATOM 5415 O O . GLY C 1 261 ? -12.766 -22.300 31.662 1.00 52.22 261 GLY C O 1
ATOM 5416 N N . GLY C 1 262 ? -12.269 -20.102 31.556 1.00 41.70 262 GLY C N 1
ATOM 5417 C CA . GLY C 1 262 ? -13.516 -19.762 30.900 1.00 39.12 262 GLY C CA 1
ATOM 5418 C C . GLY C 1 262 ? -13.549 -19.987 29.406 1.00 44.68 262 GLY C C 1
ATOM 5419 O O . GLY C 1 262 ? -14.606 -19.814 28.791 1.00 49.61 262 GLY C O 1
ATOM 5420 N N . ALA C 1 263 ? -12.432 -20.376 28.798 1.00 42.70 263 ALA C N 1
ATOM 5421 C CA . ALA C 1 263 ? -12.402 -20.518 27.347 1.00 37.12 263 ALA C CA 1
ATOM 5422 C C . ALA C 1 263 ? -11.690 -21.795 26.941 1.00 35.43 263 ALA C C 1
ATOM 5423 O O . ALA C 1 263 ? -10.897 -21.806 25.995 1.00 33.86 263 ALA C O 1
ATOM 5425 N N . VAL C 1 264 ? -11.976 -22.896 27.646 1.00 38.81 264 VAL C N 1
ATOM 5426 C CA . VAL C 1 264 ? -11.397 -24.186 27.296 1.00 37.50 264 VAL C CA 1
ATOM 5427 C C . VAL C 1 264 ? -11.867 -24.663 25.930 1.00 34.56 264 VAL C C 1
ATOM 5428 O O . VAL C 1 264 ? -11.257 -25.571 25.359 1.00 37.62 264 VAL C O 1
ATOM 5432 N N . PHE C 1 265 ? -12.945 -24.082 25.387 1.00 33.13 265 PHE C N 1
ATOM 5433 C CA . PHE C 1 265 ? -13.424 -24.483 24.064 1.00 41.09 265 PHE C CA 1
ATOM 5434 C C . PHE C 1 265 ? -12.399 -24.200 22.963 1.00 45.51 265 PHE C C 1
ATOM 5435 O O . PHE C 1 265 ? -12.489 -24.800 21.885 1.00 43.11 265 PHE C O 1
ATOM 5443 N N . HIS C 1 266 ? -11.465 -23.266 23.183 1.00 29.84 266 HIS C N 1
ATOM 5444 C CA . HIS C 1 266 ? -10.422 -23.028 22.188 1.00 28.89 266 HIS C CA 1
ATOM 5445 C C . HIS C 1 266 ? -9.561 -24.265 21.971 1.00 30.65 266 HIS C C 1
ATOM 5446 O O . HIS C 1 266 ? -8.957 -24.411 20.909 1.00 30.33 266 HIS C O 1
ATOM 5453 N N . ASN C 1 267 ? -9.458 -25.146 22.965 1.00 32.83 267 ASN C N 1
ATOM 5454 C CA . ASN C 1 267 ? -8.577 -26.306 22.845 1.00 38.68 267 ASN C CA 1
ATOM 5455 C C . ASN C 1 267 ? -9.229 -27.499 22.158 1.00 39.30 267 ASN C C 1
ATOM 5456 O O . ASN C 1 267 ? -8.583 -28.539 22.010 1.00 38.22 267 ASN C O 1
ATOM 5461 N N . ARG C 1 268 ? -10.480 -27.378 21.729 1.00 37.88 268 ARG C N 1
ATOM 5462 C CA . ARG C 1 268 ? -11.099 -28.430 20.950 1.00 37.89 268 ARG C CA 1
ATOM 5463 C C . ARG C 1 268 ? -10.326 -28.625 19.640 1.00 36.42 268 ARG C C 1
ATOM 5464 O O . ARG C 1 268 ? -9.617 -27.720 19.179 1.00 36.59 268 ARG C O 1
ATOM 5466 N N . PRO C 1 269 ? -10.424 -29.804 19.027 1.00 37.26 269 PRO C N 1
ATOM 5467 C CA . PRO C 1 269 ? -9.794 -29.986 17.710 1.00 41.06 269 PRO C CA 1
ATOM 5468 C C . PRO C 1 269 ? -10.338 -28.979 16.703 1.00 35.80 269 PRO C C 1
ATOM 5469 O O . PRO C 1 269 ? -11.540 -28.718 16.646 1.00 39.06 269 PRO C O 1
ATOM 5473 N N . ALA C 1 270 ? -9.431 -28.370 15.946 1.00 36.32 270 ALA C N 1
ATOM 5474 C CA . ALA C 1 270 ? -9.821 -27.383 14.945 1.00 36.68 270 ALA C CA 1
ATOM 5475 C C . ALA C 1 270 ? -10.841 -27.960 13.970 1.00 36.05 270 ALA C C 1
ATOM 5476 O O . ALA C 1 270 ? -10.681 -29.076 13.471 1.00 43.23 270 ALA C O 1
ATOM 5478 N N . GLY C 1 271 ? -11.920 -27.214 13.745 1.00 35.66 271 GLY C N 1
ATOM 5479 C CA . GLY C 1 271 ? -12.964 -27.621 12.822 1.00 34.14 271 GLY C CA 1
ATOM 5480 C C . GLY C 1 271 ? -13.667 -26.425 12.214 1.00 31.69 271 GLY C C 1
ATOM 5481 O O . GLY C 1 271 ? -13.262 -25.280 12.444 1.00 28.63 271 GLY C O 1
ATOM 5482 N N . PHE C 1 272 ? -14.745 -26.672 11.469 1.00 32.44 272 PHE C N 1
ATOM 5483 C CA . PHE C 1 272 ? -15.516 -25.600 10.853 1.00 31.90 272 PHE C CA 1
ATOM 5484 C C . PHE C 1 272 ? -16.993 -25.960 10.910 1.00 37.57 272 PHE C C 1
ATOM 5485 O O . PHE C 1 272 ? -17.377 -27.074 10.546 1.00 33.52 272 PHE C O 1
ATOM 5493 N N . MET C 1 273 ? -17.815 -25.029 11.388 1.00 36.80 273 MET C N 1
ATOM 5494 C CA . MET C 1 273 ? -19.246 -25.259 11.562 1.00 50.12 273 MET C CA 1
ATOM 5495 C C . MET C 1 273 ? -20.022 -24.197 10.794 1.00 53.03 273 MET C C 1
ATOM 5496 O O . MET C 1 273 ? -19.852 -23.000 11.045 1.00 46.71 273 MET C O 1
ATOM 5501 N N . GLY C 1 274 ? -20.873 -24.630 9.871 1.00 61.16 274 GLY C N 1
ATOM 5502 C CA . GLY C 1 274 ? -21.691 -23.730 9.081 1.00 67.17 274 GLY C CA 1
ATOM 5503 C C . GLY C 1 274 ? -21.451 -23.915 7.597 1.00 74.32 274 GLY C C 1
ATOM 5504 O O . GLY C 1 274 ? -20.811 -24.874 7.153 1.00 74.08 274 GLY C O 1
ATOM 5505 N N . ARG C 1 275 ? -21.976 -22.969 6.818 1.00 79.11 275 ARG C N 1
ATOM 5506 C CA . ARG C 1 275 ? -21.877 -23.019 5.359 1.00 80.17 275 ARG C CA 1
ATOM 5507 C C . ARG C 1 275 ? -20.550 -22.454 4.850 1.00 75.25 275 ARG C C 1
ATOM 5508 O O . ARG C 1 275 ? -20.029 -22.889 3.821 1.00 75.35 275 ARG C O 1
ATOM 5510 N N . SER D 1 10 ? -49.899 2.167 23.135 1.00 92.89 10 SER D N 1
ATOM 5511 C CA . SER D 1 10 ? -49.190 0.891 23.198 1.00 89.82 10 SER D CA 1
ATOM 5512 C C . SER D 1 10 ? -49.293 0.248 24.584 1.00 82.54 10 SER D C 1
ATOM 5513 O O . SER D 1 10 ? -49.542 -0.951 24.705 1.00 87.69 10 SER D O 1
ATOM 5516 N N . GLU D 1 11 ? -49.085 1.062 25.619 1.00 68.54 11 GLU D N 1
ATOM 5517 C CA . GLU D 1 11 ? -49.181 0.650 27.022 1.00 59.32 11 GLU D CA 1
ATOM 5518 C C . GLU D 1 11 ? -48.221 -0.502 27.348 1.00 57.31 11 GLU D C 1
ATOM 5519 O O . GLU D 1 11 ? -48.629 -1.614 27.692 1.00 56.69 11 GLU D O 1
ATOM 5521 N N . ARG D 1 12 ? -46.919 -0.208 27.242 1.00 53.19 12 ARG D N 1
ATOM 5522 C CA . ARG D 1 12 ? -45.877 -1.179 27.556 1.00 44.93 12 ARG D CA 1
ATOM 5523 C C . ARG D 1 12 ? -45.623 -1.309 29.048 1.00 43.27 12 ARG D C 1
ATOM 5524 O O . ARG D 1 12 ? -44.932 -2.246 29.461 1.00 47.12 12 ARG D O 1
ATOM 5532 N N . LEU D 1 13 ? -46.155 -0.401 29.858 1.00 40.77 13 LEU D N 1
ATOM 5533 C CA . LEU D 1 13 ? -45.982 -0.406 31.305 1.00 39.03 13 LEU D CA 1
ATOM 5534 C C . LEU D 1 13 ? -47.340 -0.413 32.000 1.00 44.03 13 LEU D C 1
ATOM 5535 O O . LEU D 1 13 ? -47.532 0.219 33.042 1.00 45.47 13 LEU D O 1
ATOM 5540 N N . LYS D 1 14 ? -48.300 -1.133 31.415 1.00 50.45 14 LYS D N 1
ATOM 5541 C CA . LYS D 1 14 ? -49.667 -1.140 31.921 1.00 49.35 14 LYS D CA 1
ATOM 5542 C C . LYS D 1 14 ? -49.689 -1.611 33.363 1.00 49.27 14 LYS D C 1
ATOM 5543 O O . LYS D 1 14 ? -49.253 -2.725 33.673 1.00 46.56 14 LYS D O 1
ATOM 5545 N N . ASP D 1 15 ? -50.183 -0.744 34.241 1.00 51.34 15 ASP D N 1
ATOM 5546 C CA . ASP D 1 15 ? -50.326 -1.000 35.667 1.00 51.53 15 ASP D CA 1
ATOM 5547 C C . ASP D 1 15 ? -48.992 -1.232 36.367 1.00 47.98 15 ASP D C 1
ATOM 5548 O O . ASP D 1 15 ? -48.972 -1.741 37.495 1.00 47.60 15 ASP D O 1
ATOM 5553 N N . ARG D 1 16 ? -47.871 -0.895 35.729 1.00 43.15 16 ARG D N 1
ATOM 5554 C CA . ARG D 1 16 ? -46.607 -0.870 36.447 1.00 39.17 16 ARG D CA 1
ATOM 5555 C C . ARG D 1 16 ? -46.531 0.388 37.301 1.00 39.69 16 ARG D C 1
ATOM 5556 O O . ARG D 1 16 ? -47.163 1.403 37.004 1.00 43.77 16 ARG D O 1
ATOM 5564 N N . VAL D 1 17 ? -45.748 0.314 38.369 1.00 34.50 17 VAL D N 1
ATOM 5565 C CA . VAL D 1 17 ? -45.558 1.427 39.292 1.00 32.71 17 VAL D CA 1
ATOM 5566 C C . VAL D 1 17 ? -44.137 1.940 39.125 1.00 32.50 17 VAL D C 1
ATOM 5567 O O . VAL D 1 17 ? -43.173 1.192 39.340 1.00 29.43 17 VAL D O 1
ATOM 5571 N N . ALA D 1 18 ? -44.005 3.217 38.762 1.00 29.64 18 ALA D N 1
ATOM 5572 C CA . ALA D 1 18 ? -42.709 3.847 38.545 1.00 33.66 18 ALA D CA 1
ATOM 5573 C C . ALA D 1 18 ? -42.498 4.996 39.522 1.00 33.75 18 ALA D C 1
ATOM 5574 O O . ALA D 1 18 ? -43.433 5.743 39.839 1.00 33.08 18 ALA D O 1
ATOM 5576 N N . LEU D 1 19 ? -41.264 5.121 40.006 1.00 31.21 19 LEU D N 1
ATOM 5577 C CA . LEU D 1 19 ? -40.827 6.263 40.797 1.00 29.45 19 LEU D CA 1
ATOM 5578 C C . LEU D 1 19 ? -39.729 6.970 40.014 1.00 29.65 19 LEU D C 1
ATOM 5579 O O . LEU D 1 19 ? -38.698 6.363 39.703 1.00 24.82 19 LEU D O 1
ATOM 5584 N N . VAL D 1 20 ? -39.955 8.243 39.693 1.00 32.15 20 VAL D N 1
ATOM 5585 C CA . VAL D 1 20 ? -39.039 9.044 38.882 1.00 30.34 20 VAL D CA 1
ATOM 5586 C C . VAL D 1 20 ? -38.582 10.236 39.715 1.00 29.78 20 VAL D C 1
ATOM 5587 O O . VAL D 1 20 ? -39.406 11.056 40.141 1.00 27.07 20 VAL D O 1
ATOM 5591 N N . THR D 1 21 ? -37.275 10.330 39.954 1.00 28.21 21 THR D N 1
ATOM 5592 C CA . THR D 1 21 ? -36.736 11.481 40.663 1.00 28.33 21 THR D CA 1
ATOM 5593 C C . THR D 1 21 ? -36.394 12.593 39.676 1.00 30.60 21 THR D C 1
ATOM 5594 O O . THR D 1 21 ? -36.239 12.359 38.473 1.00 27.39 21 THR D O 1
ATOM 5598 N N . GLY D 1 22 ? -36.286 13.819 40.203 1.00 31.88 22 GLY D N 1
ATOM 5599 C CA . GLY D 1 22 ? -36.120 14.994 39.363 1.00 29.19 22 GLY D CA 1
ATOM 5600 C C . GLY D 1 22 ? -37.217 15.117 38.324 1.00 32.67 22 GLY D C 1
ATOM 5601 O O . GLY D 1 22 ? -36.981 15.572 37.196 1.00 33.09 22 GLY D O 1
ATOM 5602 N N . ALA D 1 23 ? -38.427 14.705 38.706 1.00 29.14 23 ALA D N 1
ATOM 5603 C CA . ALA D 1 23 ? -39.524 14.504 37.772 1.00 34.26 23 ALA D CA 1
ATOM 5604 C C . ALA D 1 23 ? -40.204 15.792 37.319 1.00 37.71 23 ALA D C 1
ATOM 5605 O O . ALA D 1 23 ? -41.066 15.726 36.439 1.00 41.34 23 ALA D O 1
ATOM 5607 N N . ALA D 1 24 ? -39.868 16.948 37.892 1.00 34.69 24 ALA D N 1
ATOM 5608 C CA . ALA D 1 24 ? -40.621 18.163 37.608 1.00 35.20 24 ALA D CA 1
ATOM 5609 C C . ALA D 1 24 ? -40.115 18.920 36.387 1.00 39.43 24 ALA D C 1
ATOM 5610 O O . ALA D 1 24 ? -40.727 19.925 36.007 1.00 45.74 24 ALA D O 1
ATOM 5612 N N . SER D 1 25 ? -39.019 18.488 35.768 1.00 35.19 25 SER D N 1
ATOM 5613 C CA . SER D 1 25 ? -38.501 19.211 34.615 1.00 36.89 25 SER D CA 1
ATOM 5614 C C . SER D 1 25 ? -37.662 18.265 33.774 1.00 32.90 25 SER D C 1
ATOM 5615 O O . SER D 1 25 ? -37.358 17.143 34.183 1.00 36.79 25 SER D O 1
ATOM 5618 N N . GLY D 1 26 ? -37.274 18.757 32.598 1.00 29.60 26 GLY D N 1
ATOM 5619 C CA . GLY D 1 26 ? -36.311 18.099 31.734 1.00 31.61 26 GLY D CA 1
ATOM 5620 C C . GLY D 1 26 ? -36.610 16.637 31.473 1.00 26.41 26 GLY D C 1
ATOM 5621 O O . GLY D 1 26 ? -37.746 16.248 31.177 1.00 28.04 26 GLY D O 1
ATOM 5622 N N . ILE D 1 27 ? -35.564 15.817 31.571 1.00 23.71 27 ILE D N 1
ATOM 5623 C CA . ILE D 1 27 ? -35.689 14.383 31.313 1.00 26.93 27 ILE D CA 1
ATOM 5624 C C . ILE D 1 27 ? -36.678 13.748 32.284 1.00 29.73 27 ILE D C 1
ATOM 5625 O O . ILE D 1 27 ? -37.461 12.864 31.909 1.00 29.15 27 ILE D O 1
ATOM 5630 N N . GLY D 1 28 ? -36.675 14.197 33.541 1.00 27.45 28 GLY D N 1
ATOM 5631 C CA . GLY D 1 28 ? -37.570 13.600 34.520 1.00 30.62 28 GLY D CA 1
ATOM 5632 C C . GLY D 1 28 ? -39.031 13.802 34.164 1.00 33.00 28 GLY D C 1
ATOM 5633 O O . GLY D 1 28 ? -39.829 12.862 34.205 1.00 32.35 28 GLY D O 1
ATOM 5634 N N . ALA D 1 29 ? -39.394 15.028 33.781 1.00 33.36 29 ALA D N 1
ATOM 5635 C CA . ALA D 1 29 ? -40.774 15.305 33.391 1.00 31.88 29 ALA D CA 1
ATOM 5636 C C . ALA D 1 29 ? -41.168 14.500 32.162 1.00 28.71 29 ALA D C 1
ATOM 5637 O O . ALA D 1 29 ? -42.262 13.926 32.108 1.00 29.91 29 ALA D O 1
ATOM 5639 N N . ALA D 1 30 ? -40.294 14.462 31.153 1.00 31.14 30 ALA D N 1
ATOM 5640 C CA . ALA D 1 30 ? -40.590 13.682 29.954 1.00 31.84 30 ALA D CA 1
ATOM 5641 C C . ALA D 1 30 ? -40.770 12.203 30.289 1.00 31.50 30 ALA D C 1
ATOM 5642 O O . ALA D 1 30 ? -41.677 11.548 29.761 1.00 29.41 30 ALA D O 1
ATOM 5644 N N . THR D 1 31 ? -39.950 11.671 31.203 1.00 27.74 31 THR D N 1
ATOM 5645 C CA . THR D 1 31 ? -40.069 10.261 31.577 1.00 29.21 31 THR D CA 1
ATOM 5646 C C . THR D 1 31 ? -41.367 9.991 32.335 1.00 33.10 31 THR D C 1
ATOM 5647 O O . THR D 1 31 ? -42.047 8.991 32.072 1.00 32.95 31 THR D O 1
ATOM 5651 N N . ALA D 1 32 ? -41.723 10.867 33.282 1.00 32.58 32 ALA D N 1
ATOM 5652 C CA . ALA D 1 32 ? -42.988 10.724 33.996 1.00 35.03 32 ALA D CA 1
ATOM 5653 C C . ALA D 1 32 ? -44.174 10.744 33.036 1.00 34.24 32 ALA D C 1
ATOM 5654 O O . ALA D 1 32 ? -45.094 9.926 33.149 1.00 33.47 32 ALA D O 1
ATOM 5656 N N . ARG D 1 33 ? -44.182 11.696 32.100 1.00 31.17 33 ARG D N 1
ATOM 5657 C CA . ARG D 1 33 ? -45.267 11.770 31.123 1.00 36.06 33 ARG D CA 1
ATOM 5658 C C . ARG D 1 33 ? -45.346 10.503 30.285 1.00 34.59 33 ARG D C 1
ATOM 5659 O O . ARG D 1 33 ? -46.423 9.921 30.114 1.00 34.41 33 ARG D O 1
ATOM 5667 N N . LEU D 1 34 ? -44.208 10.068 29.737 1.00 33.94 34 LEU D N 1
ATOM 5668 C CA . LEU D 1 34 ? -44.227 8.954 28.798 1.00 36.59 34 LEU D CA 1
ATOM 5669 C C . LEU D 1 34 ? -44.617 7.654 29.493 1.00 37.23 34 LEU D C 1
ATOM 5670 O O . LEU D 1 34 ? -45.409 6.872 28.954 1.00 41.78 34 LEU D O 1
ATOM 5675 N N . MET D 1 35 ? -44.099 7.420 30.702 1.00 33.39 35 MET D N 1
ATOM 5676 C CA . MET D 1 35 ? -44.466 6.212 31.437 1.00 30.90 35 MET D CA 1
ATOM 5677 C C . MET D 1 35 ? -45.942 6.215 31.808 1.00 37.35 35 MET D C 1
ATOM 5678 O O . MET D 1 35 ? -46.598 5.167 31.770 1.00 41.60 35 MET D O 1
ATOM 5683 N N . ALA D 1 36 ? -46.479 7.375 32.190 1.00 37.81 36 ALA D N 1
ATOM 5684 C CA . ALA D 1 36 ? -47.912 7.464 32.449 1.00 36.79 36 ALA D CA 1
ATOM 5685 C C . ALA D 1 36 ? -48.696 7.161 31.180 1.00 39.08 36 ALA D C 1
ATOM 5686 O O . ALA D 1 36 ? -49.660 6.389 31.193 1.00 40.07 36 ALA D O 1
ATOM 5688 N N . GLN D 1 37 ? -48.271 7.750 30.064 1.00 39.57 37 GLN D N 1
ATOM 5689 C CA . GLN D 1 37 ? -48.878 7.449 28.777 1.00 40.49 37 GLN D CA 1
ATOM 5690 C C . GLN D 1 37 ? -48.766 5.967 28.443 1.00 40.38 37 GLN D C 1
ATOM 5691 O O . GLN D 1 37 ? -49.665 5.406 27.804 1.00 43.42 37 GLN D O 1
ATOM 5697 N N . GLU D 1 38 ? -47.687 5.313 28.879 1.00 36.21 38 GLU D N 1
ATOM 5698 C CA . GLU D 1 38 ? -47.512 3.878 28.684 1.00 39.01 38 GLU D CA 1
ATOM 5699 C C . GLU D 1 38 ? -48.265 3.038 29.715 1.00 40.11 38 GLU D C 1
ATOM 5700 O O . GLU D 1 38 ? -48.079 1.814 29.754 1.00 39.37 38 GLU D O 1
ATOM 5706 N N . GLY D 1 39 ? -49.099 3.652 30.546 1.00 39.19 39 GLY D N 1
ATOM 5707 C CA . GLY D 1 39 ? -49.964 2.907 31.436 1.00 38.16 39 GLY D CA 1
ATOM 5708 C C . GLY D 1 39 ? -49.453 2.728 32.845 1.00 37.59 39 GLY D C 1
ATOM 5709 O O . GLY D 1 39 ? -50.040 1.943 33.601 1.00 37.57 39 GLY D O 1
ATOM 5710 N N . ALA D 1 40 ? -48.380 3.411 33.222 1.00 35.39 40 ALA D N 1
ATOM 5711 C CA . ALA D 1 40 ? -47.805 3.235 34.544 1.00 37.91 40 ALA D CA 1
ATOM 5712 C C . ALA D 1 40 ? -48.478 4.138 35.569 1.00 35.16 40 ALA D C 1
ATOM 5713 O O . ALA D 1 40 ? -48.957 5.229 35.250 1.00 36.10 40 ALA D O 1
ATOM 5715 N N . PHE D 1 41 ? -48.492 3.671 36.817 1.00 37.43 41 PHE D N 1
ATOM 5716 C CA . PHE D 1 41 ? -48.734 4.542 37.960 1.00 37.14 41 PHE D CA 1
ATOM 5717 C C . PHE D 1 41 ? -47.402 5.197 38.316 1.00 36.67 41 PHE D C 1
ATOM 5718 O O . PHE D 1 41 ? -46.416 4.499 38.586 1.00 35.88 41 PHE D O 1
ATOM 5726 N N . VAL D 1 42 ? -47.348 6.525 38.286 1.00 34.38 42 VAL D N 1
ATOM 5727 C CA . VAL D 1 42 ? -46.094 7.253 38.442 1.00 34.05 42 VAL D CA 1
ATOM 5728 C C . VAL D 1 42 ? -46.107 8.010 39.761 1.00 35.94 42 VAL D C 1
ATOM 5729 O O . VAL D 1 42 ? -47.058 8.746 40.054 1.00 38.10 42 VAL D O 1
ATOM 5733 N N . VAL D 1 43 ? -45.048 7.838 40.549 1.00 34.42 43 VAL D N 1
ATOM 5734 C CA . VAL D 1 43 ? -44.775 8.696 41.694 1.00 34.44 43 VAL D CA 1
ATOM 5735 C C . VAL D 1 43 ? -43.685 9.662 41.270 1.00 32.80 43 VAL D C 1
ATOM 5736 O O . VAL D 1 43 ? -42.571 9.244 40.923 1.00 29.73 43 VAL D O 1
ATOM 5740 N N . LEU D 1 44 ? -44.015 10.952 41.284 1.00 34.32 44 LEU D N 1
ATOM 5741 C CA . LEU D 1 44 ? -43.100 12.005 40.862 1.00 37.24 44 LEU D CA 1
ATOM 5742 C C . LEU D 1 44 ? -42.343 12.530 42.073 1.00 39.14 44 LEU D C 1
ATOM 5743 O O . LEU D 1 44 ? -42.954 12.992 43.044 1.00 39.37 44 LEU D O 1
ATOM 5748 N N . ALA D 1 45 ? -41.020 12.448 42.022 1.00 35.69 45 ALA D N 1
ATOM 5749 C CA . ALA D 1 45 ? -40.166 12.889 43.113 1.00 32.38 45 ALA D CA 1
ATOM 5750 C C . ALA D 1 45 ? -39.318 14.059 42.636 1.00 33.72 45 ALA D C 1
ATOM 5751 O O . ALA D 1 45 ? -38.669 13.967 41.589 1.00 32.79 45 ALA D O 1
ATOM 5753 N N . ASP D 1 46 ? -39.323 15.152 43.398 1.00 28.95 46 ASP D N 1
ATOM 5754 C CA . ASP D 1 46 ? -38.524 16.326 43.060 1.00 29.46 46 ASP D CA 1
ATOM 5755 C C . ASP D 1 46 ? -38.555 17.265 44.258 1.00 33.95 46 ASP D C 1
ATOM 5756 O O . ASP D 1 46 ? -39.334 17.081 45.196 1.00 34.15 46 ASP D O 1
ATOM 5761 N N . VAL D 1 47 ? -37.694 18.284 44.211 1.00 33.37 47 VAL D N 1
ATOM 5762 C CA . VAL D 1 47 ? -37.712 19.336 45.224 1.00 34.10 47 VAL D CA 1
ATOM 5763 C C . VAL D 1 47 ? -38.543 20.532 44.794 1.00 40.57 47 VAL D C 1
ATOM 5764 O O . VAL D 1 47 ? -38.769 21.442 45.608 1.00 41.34 47 VAL D O 1
ATOM 5768 N N . ASP D 1 48 ? -39.022 20.553 43.550 1.00 38.23 48 ASP D N 1
ATOM 5769 C CA . ASP D 1 48 ? -39.867 21.638 43.051 1.00 41.98 48 ASP D CA 1
ATOM 5770 C C . ASP D 1 48 ? -41.320 21.262 43.309 1.00 45.27 48 ASP D C 1
ATOM 5771 O O . ASP D 1 48 ? -41.958 20.574 42.511 1.00 46.62 48 ASP D O 1
ATOM 5776 N N . GLU D 1 49 ? -41.851 21.731 44.440 1.00 35.02 49 GLU D N 1
ATOM 5777 C CA . GLU D 1 49 ? -43.199 21.340 44.837 1.00 40.01 49 GLU D CA 1
ATOM 5778 C C . GLU D 1 49 ? -44.245 21.933 43.900 1.00 45.59 49 GLU D C 1
ATOM 5779 O O . GLU D 1 49 ? -45.201 21.248 43.522 1.00 44.35 49 GLU D O 1
ATOM 5781 N N . HIS D 1 50 ? -44.081 23.204 43.514 1.00 46.30 50 HIS D N 1
ATOM 5782 C CA . HIS D 1 50 ? -45.061 23.842 42.638 1.00 46.84 50 HIS D CA 1
ATOM 5783 C C . HIS D 1 50 ? -45.143 23.125 41.295 1.00 43.14 50 HIS D C 1
ATOM 5784 O O . HIS D 1 50 ? -46.219 22.683 40.883 1.00 41.17 50 HIS D O 1
ATOM 5786 N N . ALA D 1 51 ? -44.009 22.983 40.604 1.00 43.35 51 ALA D N 1
ATOM 5787 C CA . ALA D 1 51 ? -44.019 22.304 39.310 1.00 41.39 51 ALA D CA 1
ATOM 5788 C C . ALA D 1 51 ? -44.352 20.822 39.457 1.00 42.40 51 ALA D C 1
ATOM 5789 O O . ALA D 1 51 ? -45.093 20.266 38.640 1.00 45.86 51 ALA D O 1
ATOM 5791 N N . GLY D 1 52 ? -43.831 20.170 40.497 1.00 42.66 52 GLY D N 1
ATOM 5792 C CA . GLY D 1 52 ? -44.108 18.753 40.683 1.00 40.57 52 GLY D CA 1
ATOM 5793 C C . GLY D 1 52 ? -45.584 18.464 40.888 1.00 44.18 52 GLY D C 1
ATOM 5794 O O . GLY D 1 52 ? -46.124 17.510 40.320 1.00 41.07 52 GLY D O 1
ATOM 5795 N N . GLN D 1 53 ? -46.252 19.269 41.721 1.00 46.59 53 GLN D N 1
ATOM 5796 C CA . GLN D 1 53 ? -47.684 19.087 41.945 1.00 50.75 53 GLN D CA 1
ATOM 5797 C C . GLN D 1 53 ? -48.487 19.340 40.672 1.00 49.02 53 GLN D C 1
ATOM 5798 O O . GLN D 1 53 ? -49.485 18.657 40.413 1.00 43.35 53 GLN D O 1
ATOM 5804 N N . ALA D 1 54 ? -48.081 20.334 39.874 1.00 51.71 54 ALA D N 1
ATOM 5805 C CA . ALA D 1 54 ? -48.813 20.641 38.649 1.00 51.13 54 ALA D CA 1
ATOM 5806 C C . ALA D 1 54 ? -48.744 19.483 37.664 1.00 47.69 54 ALA D C 1
ATOM 5807 O O . ALA D 1 54 ? -49.747 19.145 37.023 1.00 43.73 54 ALA D O 1
ATOM 5809 N N . LEU D 1 55 ? -47.565 18.864 37.529 1.00 44.49 55 LEU D N 1
ATOM 5810 C CA . LEU D 1 55 ? -47.429 17.714 36.640 1.00 42.08 55 LEU D CA 1
ATOM 5811 C C . LEU D 1 55 ? -48.205 16.514 37.164 1.00 42.61 55 LEU D C 1
ATOM 5812 O O . LEU D 1 55 ? -48.799 15.764 36.381 1.00 40.03 55 LEU D O 1
ATOM 5817 N N . ALA D 1 56 ? -48.207 16.311 38.484 1.00 44.77 56 ALA D N 1
ATOM 5818 C CA . ALA D 1 56 ? -49.014 15.239 39.057 1.00 52.52 56 ALA D CA 1
ATOM 5819 C C . ALA D 1 56 ? -50.496 15.462 38.775 1.00 57.19 56 ALA D C 1
ATOM 5820 O O . ALA D 1 56 ? -51.240 14.505 38.531 1.00 65.56 56 ALA D O 1
ATOM 5822 N N . ARG D 1 57 ? -50.944 16.721 38.806 1.00 52.29 57 ARG D N 1
ATOM 5823 C CA A ARG D 1 57 ? -52.335 17.002 38.467 0.47 53.90 57 ARG D CA 1
ATOM 5824 C CA B ARG D 1 57 ? -52.329 17.035 38.456 0.53 54.01 57 ARG D CA 1
ATOM 5825 C C . ARG D 1 57 ? -52.619 16.684 37.005 1.00 53.38 57 ARG D C 1
ATOM 5826 O O . ARG D 1 57 ? -53.706 16.202 36.675 1.00 52.75 57 ARG D O 1
ATOM 5841 N N . GLU D 1 58 ? -51.650 16.928 36.128 1.00 50.97 58 GLU D N 1
ATOM 5842 C CA . GLU D 1 58 ? -51.843 16.733 34.696 1.00 52.57 58 GLU D CA 1
ATOM 5843 C C . GLU D 1 58 ? -51.912 15.257 34.326 1.00 50.44 58 GLU D C 1
ATOM 5844 O O . GLU D 1 58 ? -52.719 14.861 33.479 1.00 56.80 58 GLU D O 1
ATOM 5850 N N . LEU D 1 59 ? -51.081 14.427 34.941 1.00 47.29 59 LEU D N 1
ATOM 5851 C CA . LEU D 1 59 ? -50.969 13.031 34.549 1.00 47.30 59 LEU D CA 1
ATOM 5852 C C . LEU D 1 59 ? -51.979 12.179 35.309 1.00 54.11 59 LEU D C 1
ATOM 5853 O O . LEU D 1 59 ? -52.204 12.374 36.507 1.00 57.09 59 LEU D O 1
ATOM 5858 N N . ARG D 1 60 ? -52.596 11.237 34.600 1.00 57.60 60 ARG D N 1
ATOM 5859 C CA . ARG D 1 60 ? -53.543 10.328 35.232 1.00 62.71 60 ARG D CA 1
ATOM 5860 C C . ARG D 1 60 ? -52.815 9.385 36.181 1.00 63.11 60 ARG D C 1
ATOM 5861 O O . ARG D 1 60 ? -51.802 8.780 35.813 1.00 61.92 60 ARG D O 1
ATOM 5863 N N . ASP D 1 61 ? -53.331 9.274 37.409 1.00 61.70 61 ASP D N 1
ATOM 5864 C CA . ASP D 1 61 ? -52.864 8.325 38.418 1.00 61.96 61 ASP D CA 1
ATOM 5865 C C . ASP D 1 61 ? -51.459 8.630 38.929 1.00 55.68 61 ASP D C 1
ATOM 5866 O O . ASP D 1 61 ? -50.784 7.736 39.451 1.00 56.07 61 ASP D O 1
ATOM 5871 N N . ALA D 1 62 ? -50.995 9.866 38.792 1.00 48.17 62 ALA D N 1
ATOM 5872 C CA . ALA D 1 62 ? -49.693 10.276 39.296 1.00 42.58 62 ALA D CA 1
ATOM 5873 C C . ALA D 1 62 ? -49.830 10.990 40.637 1.00 45.31 62 ALA D C 1
ATOM 5874 O O . ALA D 1 62 ? -50.860 11.600 40.932 1.00 47.55 62 ALA D O 1
ATOM 5876 N N . THR D 1 63 ? -48.786 10.888 41.462 1.00 41.89 63 THR D N 1
ATOM 5877 C CA . THR D 1 63 ? -48.718 11.620 42.722 1.00 41.63 63 THR D CA 1
ATOM 5878 C C . THR D 1 63 ? -47.328 12.219 42.862 1.00 40.77 63 THR D C 1
ATOM 5879 O O . THR D 1 63 ? -46.362 11.713 42.287 1.00 41.66 63 THR D O 1
ATOM 5883 N N . PHE D 1 64 ? -47.234 13.305 43.623 1.00 38.62 64 PHE D N 1
ATOM 5884 C CA . PHE D 1 64 ? -45.972 13.994 43.859 1.00 35.74 64 PHE D CA 1
ATOM 5885 C C . PHE D 1 64 ? -45.472 13.725 45.273 1.00 35.42 64 PHE D C 1
ATOM 5886 O O . PHE D 1 64 ? -46.256 13.712 46.226 1.00 37.04 64 PHE D O 1
ATOM 5894 N N . ALA D 1 65 ? -44.161 13.544 45.412 1.00 32.78 65 ALA D N 1
ATOM 5895 C CA . ALA D 1 65 ? -43.532 13.329 46.713 1.00 40.15 65 ALA D CA 1
ATOM 5896 C C . ALA D 1 65 ? -42.263 14.165 46.764 1.00 38.00 65 ALA D C 1
ATOM 5897 O O . ALA D 1 65 ? -41.349 13.949 45.963 1.00 37.02 65 ALA D O 1
ATOM 5899 N N . TYR D 1 66 ? -42.230 15.149 47.662 1.00 36.28 66 TYR D N 1
ATOM 5900 C CA . TYR D 1 66 ? -41.045 15.984 47.806 1.00 33.73 66 TYR D CA 1
ATOM 5901 C C . TYR D 1 66 ? -39.846 15.106 48.143 1.00 33.27 66 TYR D C 1
ATOM 5902 O O . TYR D 1 66 ? -39.857 14.370 49.133 1.00 34.90 66 TYR D O 1
ATOM 5911 N N . THR D 1 67 ? -38.803 15.186 47.326 1.00 31.75 67 THR D N 1
ATOM 5912 C CA . THR D 1 67 ? -37.656 14.306 47.514 1.00 28.70 67 THR D CA 1
ATOM 5913 C C . THR D 1 67 ? -36.399 15.023 47.058 1.00 33.00 67 THR D C 1
ATOM 5914 O O . THR D 1 67 ? -36.230 15.298 45.863 1.00 34.34 67 THR D O 1
ATOM 5918 N N . ASP D 1 68 ? -35.518 15.293 48.012 1.00 30.81 68 ASP D N 1
ATOM 5919 C CA . ASP D 1 68 ? -34.147 15.700 47.741 1.00 28.12 68 ASP D CA 1
ATOM 5920 C C . ASP D 1 68 ? -33.303 14.427 47.748 1.00 29.75 68 ASP D C 1
ATOM 5921 O O . ASP D 1 68 ? -33.113 13.811 48.805 1.00 28.29 68 ASP D O 1
ATOM 5926 N N . VAL D 1 69 ? -32.827 14.005 46.567 1.00 25.18 69 VAL D N 1
ATOM 5927 C CA . VAL D 1 69 ? -32.149 12.714 46.487 1.00 27.76 69 VAL D CA 1
ATOM 5928 C C . VAL D 1 69 ? -30.813 12.701 47.209 1.00 27.15 69 VAL D C 1
ATOM 5929 O O . VAL D 1 69 ? -30.262 11.623 47.433 1.00 20.84 69 VAL D O 1
ATOM 5933 N N . SER D 1 70 ? -30.271 13.864 47.586 1.00 20.25 70 SER D N 1
ATOM 5934 C CA . SER D 1 70 ? -29.061 13.848 48.401 1.00 19.80 70 SER D CA 1
ATOM 5935 C C . SER D 1 70 ? -29.332 13.455 49.854 1.00 29.88 70 SER D C 1
ATOM 5936 O O . SER D 1 70 ? -28.375 13.318 50.624 1.00 29.32 70 SER D O 1
ATOM 5939 N N . VAL D 1 71 ? -30.595 13.309 50.251 1.00 23.09 71 VAL D N 1
ATOM 5940 C CA . VAL D 1 71 ? -30.979 12.983 51.626 1.00 24.29 71 VAL D CA 1
ATOM 5941 C C . VAL D 1 71 ? -31.569 11.580 51.608 1.00 24.19 71 VAL D C 1
ATOM 5942 O O . VAL D 1 71 ? -32.670 11.370 51.078 1.00 24.53 71 VAL D O 1
ATOM 5946 N N . GLU D 1 72 ? -30.853 10.616 52.195 1.00 25.88 72 GLU D N 1
ATOM 5947 C CA . GLU D 1 72 ? -31.272 9.218 52.071 1.00 25.45 72 GLU D CA 1
ATOM 5948 C C . GLU D 1 72 ? -32.686 8.991 52.593 1.00 24.03 72 GLU D C 1
ATOM 5949 O O . GLU D 1 72 ? -33.461 8.231 51.992 1.00 23.27 72 GLU D O 1
ATOM 5955 N N . ALA D 1 73 ? -33.033 9.620 53.720 1.00 23.60 73 ALA D N 1
ATOM 5956 C CA . ALA D 1 73 ? -34.341 9.385 54.324 1.00 29.67 73 ALA D CA 1
ATOM 5957 C C . ALA D 1 73 ? -35.468 9.770 53.373 1.00 25.37 73 ALA D C 1
ATOM 5958 O O . ALA D 1 73 ? -36.518 9.119 53.349 1.00 27.93 73 ALA D O 1
ATOM 5960 N N . GLN D 1 74 ? -35.273 10.831 52.588 1.00 25.09 74 GLN D N 1
ATOM 5961 C CA . GLN D 1 74 ? -36.313 11.253 51.653 1.00 30.34 74 GLN D CA 1
ATOM 5962 C C . GLN D 1 74 ? -36.430 10.289 50.476 1.00 29.61 74 GLN D C 1
ATOM 5963 O O . GLN D 1 74 ? -37.537 10.021 49.994 1.00 27.20 74 GLN D O 1
ATOM 5969 N N . VAL D 1 75 ? -35.307 9.746 50.009 1.00 31.13 75 VAL D N 1
ATOM 5970 C CA . VAL D 1 75 ? -35.368 8.717 48.971 1.00 27.85 75 VAL D CA 1
ATOM 5971 C C . VAL D 1 75 ? -36.099 7.483 49.498 1.00 28.23 75 VAL D C 1
ATOM 5972 O O . VAL D 1 75 ? -37.002 6.946 48.844 1.00 30.33 75 VAL D O 1
ATOM 5976 N N . ALA D 1 76 ? -35.748 7.044 50.714 1.00 26.35 76 ALA D N 1
ATOM 5977 C CA . ALA D 1 76 ? -36.429 5.904 51.321 1.00 25.30 76 ALA D CA 1
ATOM 5978 C C . ALA D 1 76 ? -37.917 6.181 51.500 1.00 33.11 76 ALA D C 1
ATOM 5979 O O . ALA D 1 76 ? -38.752 5.301 51.254 1.00 32.97 76 ALA D O 1
ATOM 5981 N N . ALA D 1 77 ? -38.270 7.407 51.915 1.00 29.52 77 ALA D N 1
ATOM 5982 C CA . ALA D 1 77 ? -39.675 7.746 52.112 1.00 35.30 77 ALA D CA 1
ATOM 5983 C C . ALA D 1 77 ? -40.442 7.740 50.794 1.00 32.20 77 ALA D C 1
ATOM 5984 O O . ALA D 1 77 ? -41.613 7.345 50.754 1.00 30.66 77 ALA D O 1
ATOM 5986 N N . ALA D 1 78 ? -39.799 8.158 49.703 1.00 34.74 78 ALA D N 1
ATOM 5987 C CA . ALA D 1 78 ? -40.473 8.136 48.411 1.00 30.26 78 ALA D CA 1
ATOM 5988 C C . ALA D 1 78 ? -40.777 6.709 47.984 1.00 28.34 78 ALA D C 1
ATOM 5989 O O . ALA D 1 78 ? -41.888 6.417 47.525 1.00 32.60 78 ALA D O 1
ATOM 5991 N N . VAL D 1 79 ? -39.808 5.805 48.142 1.00 27.60 79 VAL D N 1
ATOM 5992 C CA . VAL D 1 79 ? -40.054 4.386 47.876 1.00 31.61 79 VAL D CA 1
ATOM 5993 C C . VAL D 1 79 ? -41.184 3.869 48.762 1.00 33.67 79 VAL D C 1
ATOM 5994 O O . VAL D 1 79 ? -42.111 3.192 48.296 1.00 35.66 79 VAL D O 1
ATOM 5998 N N . ASP D 1 80 ? -41.124 4.183 50.055 1.00 31.97 80 ASP D N 1
ATOM 5999 C CA . ASP D 1 80 ? -42.168 3.743 50.973 1.00 36.19 80 ASP D CA 1
ATOM 6000 C C . ASP D 1 80 ? -43.536 4.292 50.572 1.00 38.69 80 ASP D C 1
ATOM 6001 O O . ASP D 1 80 ? -44.549 3.584 50.666 1.00 39.33 80 ASP D O 1
ATOM 6006 N N . GLU D 1 81 ? -43.591 5.553 50.127 1.00 38.00 81 GLU D N 1
ATOM 6007 C CA . GLU D 1 81 ? -44.867 6.118 49.687 1.00 43.64 81 GLU D CA 1
ATOM 6008 C C . GLU D 1 81 ? -45.404 5.406 48.448 1.00 41.07 81 GLU D C 1
ATOM 6009 O O . GLU D 1 81 ? -46.614 5.168 48.333 1.00 37.27 81 GLU D O 1
ATOM 6015 N N . ALA D 1 82 ? -44.529 5.098 47.489 1.00 38.87 82 ALA D N 1
ATOM 6016 C CA . ALA D 1 82 ? -44.956 4.303 46.343 1.00 35.00 82 ALA D CA 1
ATOM 6017 C C . ALA D 1 82 ? -45.545 2.970 46.792 1.00 38.56 82 ALA D C 1
ATOM 6018 O O . ALA D 1 82 ? -46.593 2.544 46.291 1.00 38.66 82 ALA D O 1
ATOM 6020 N N . LEU D 1 83 ? -44.899 2.304 47.754 1.00 37.55 83 LEU D N 1
ATOM 6021 C CA . LEU D 1 83 ? -45.425 1.030 48.239 1.00 38.70 83 LEU D CA 1
ATOM 6022 C C . LEU D 1 83 ? -46.751 1.218 48.973 1.00 39.38 83 LEU D C 1
ATOM 6023 O O . LEU D 1 83 ? -47.677 0.418 48.798 1.00 40.14 83 LEU D O 1
ATOM 6028 N N . ARG D 1 84 ? -46.871 2.276 49.783 1.00 39.90 84 ARG D N 1
ATOM 6029 C CA . ARG D 1 84 ? -48.129 2.517 50.491 1.00 41.53 84 ARG D CA 1
ATOM 6030 C C . ARG D 1 84 ? -49.270 2.775 49.513 1.00 44.45 84 ARG D C 1
ATOM 6031 O O . ARG D 1 84 ? -50.400 2.322 49.733 1.00 42.31 84 ARG D O 1
ATOM 6039 N N . LEU D 1 85 ? -48.999 3.526 48.436 1.00 41.66 85 LEU D N 1
ATOM 6040 C CA . LEU D 1 85 ? -50.047 3.879 47.482 1.00 42.06 85 LEU D CA 1
ATOM 6041 C C . LEU D 1 85 ? -50.424 2.707 46.586 1.00 44.02 85 LEU D C 1
ATOM 6042 O O . LEU D 1 85 ? -51.600 2.540 46.244 1.00 43.94 85 LEU D O 1
ATOM 6047 N N . HIS D 1 86 ? -49.446 1.910 46.153 1.00 37.99 86 HIS D N 1
ATOM 6048 C CA . HIS D 1 86 ? -49.713 0.907 45.131 1.00 40.45 86 HIS D CA 1
ATOM 6049 C C . HIS D 1 86 ? -49.306 -0.516 45.494 1.00 42.93 86 HIS D C 1
ATOM 6050 O O . HIS D 1 86 ? -49.619 -1.435 44.726 1.00 39.99 86 HIS D O 1
ATOM 6057 N N . GLY D 1 87 ? -48.623 -0.734 46.618 1.00 43.29 87 GLY D N 1
ATOM 6058 C CA . GLY D 1 87 ? -48.299 -2.078 47.047 1.00 41.21 87 GLY D CA 1
ATOM 6059 C C . GLY D 1 87 ? -47.155 -2.745 46.315 1.00 42.38 87 GLY D C 1
ATOM 6060 O O . GLY D 1 87 ? -46.902 -3.929 46.566 1.00 43.45 87 GLY D O 1
ATOM 6061 N N . ARG D 1 88 ? -46.459 -2.032 45.425 1.00 40.92 88 ARG D N 1
ATOM 6062 C CA . ARG D 1 88 ? -45.359 -2.582 44.632 1.00 39.78 88 ARG D CA 1
ATOM 6063 C C . ARG D 1 88 ? -44.609 -1.437 43.960 1.00 36.28 88 ARG D C 1
ATOM 6064 O O . ARG D 1 88 ? -45.155 -0.346 43.765 1.00 33.27 88 ARG D O 1
ATOM 6072 N N . LEU D 1 89 ? -43.346 -1.702 43.611 1.00 35.73 89 LEU D N 1
ATOM 6073 C CA . LEU D 1 89 ? -42.524 -0.783 42.825 1.00 34.19 89 LEU D CA 1
ATOM 6074 C C . LEU D 1 89 ? -41.837 -1.560 41.710 1.00 33.86 89 LEU D C 1
ATOM 6075 O O . LEU D 1 89 ? -40.990 -2.419 41.977 1.00 30.98 89 LEU D O 1
ATOM 6080 N N . ASP D 1 90 ? -42.161 -1.226 40.465 1.00 34.30 90 ASP D N 1
ATOM 6081 C CA . ASP D 1 90 ? -41.620 -1.944 39.319 1.00 32.28 90 ASP D CA 1
ATOM 6082 C C . ASP D 1 90 ? -40.431 -1.251 38.681 1.00 31.49 90 ASP D C 1
ATOM 6083 O O . ASP D 1 90 ? -39.560 -1.931 38.125 1.00 35.68 90 ASP D O 1
ATOM 6088 N N . CYS D 1 91 ? -40.372 0.078 38.727 1.00 25.82 91 CYS D N 1
ATOM 6089 C CA . CYS D 1 91 ? -39.301 0.792 38.052 1.00 25.19 91 CYS D CA 1
ATOM 6090 C C . CYS D 1 91 ? -38.863 1.990 38.878 1.00 26.43 91 CYS D C 1
ATOM 6091 O O . CYS D 1 91 ? -39.686 2.815 39.282 1.00 29.49 91 CYS D O 1
ATOM 6094 N N . MET D 1 92 ? -37.561 2.093 39.105 1.00 28.31 92 MET D N 1
ATOM 6095 C CA . MET D 1 92 ? -36.968 3.227 39.793 1.00 26.64 92 MET D CA 1
ATOM 6096 C C . MET D 1 92 ? -36.104 3.979 38.792 1.00 22.84 92 MET D C 1
ATOM 6097 O O . MET D 1 92 ? -35.266 3.369 38.122 1.00 19.87 92 MET D O 1
ATOM 6102 N N . VAL D 1 93 ? -36.292 5.293 38.697 1.00 22.02 93 VAL D N 1
ATOM 6103 C CA . VAL D 1 93 ? -35.502 6.121 37.785 1.00 22.79 93 VAL D CA 1
ATOM 6104 C C . VAL D 1 93 ? -34.739 7.142 38.617 1.00 21.79 93 VAL D C 1
ATOM 6105 O O . VAL D 1 93 ? -35.332 8.087 39.152 1.00 21.88 93 VAL D O 1
ATOM 6109 N N . ASN D 1 94 ? -33.427 6.964 38.714 1.00 19.15 94 ASN D N 1
ATOM 6110 C CA . ASN D 1 94 ? -32.563 7.903 39.427 1.00 18.70 94 ASN D CA 1
ATOM 6111 C C . ASN D 1 94 ? -32.149 8.995 38.448 1.00 23.97 94 ASN D C 1
ATOM 6112 O O . ASN D 1 94 ? -31.220 8.813 37.660 1.00 24.63 94 ASN D O 1
ATOM 6117 N N . ASN D 1 95 ? -32.825 10.143 38.501 1.00 21.73 95 ASN D N 1
ATOM 6118 C CA . ASN D 1 95 ? -32.586 11.225 37.555 1.00 22.96 95 ASN D CA 1
ATOM 6119 C C . ASN D 1 95 ? -32.447 12.546 38.303 1.00 27.33 95 ASN D C 1
ATOM 6120 O O . ASN D 1 95 ? -33.178 12.808 39.266 1.00 27.57 95 ASN D O 1
ATOM 6125 N N . ALA D 1 96 ? -31.505 13.376 37.862 1.00 30.45 96 ALA D N 1
ATOM 6126 C CA . ALA D 1 96 ? -31.332 14.708 38.430 1.00 35.23 96 ALA D CA 1
ATOM 6127 C C . ALA D 1 96 ? -30.905 15.670 37.331 1.00 34.89 96 ALA D C 1
ATOM 6128 O O . ALA D 1 96 ? -29.923 15.414 36.635 1.00 34.99 96 ALA D O 1
ATOM 6130 N N . GLY D 1 97 ? -31.630 16.774 37.186 1.00 38.20 97 GLY D N 1
ATOM 6131 C CA . GLY D 1 97 ? -31.218 17.831 36.280 1.00 37.93 97 GLY D CA 1
ATOM 6132 C C . GLY D 1 97 ? -30.267 18.779 36.979 1.00 36.35 97 GLY D C 1
ATOM 6133 O O . GLY D 1 97 ? -30.675 19.850 37.436 1.00 39.08 97 GLY D O 1
ATOM 6134 N N . PHE D 1 98 ? -28.996 18.396 37.067 1.00 32.01 98 PHE D N 1
ATOM 6135 C CA . PHE D 1 98 ? -28.066 19.022 37.993 1.00 30.36 98 PHE D CA 1
ATOM 6136 C C . PHE D 1 98 ? -26.649 18.849 37.471 1.00 30.99 98 PHE D C 1
ATOM 6137 O O . PHE D 1 98 ? -26.299 17.772 36.982 1.00 29.96 98 PHE D O 1
ATOM 6145 N N . VAL D 1 99 ? -25.824 19.896 37.593 1.00 27.93 99 VAL D N 1
ATOM 6146 C CA . VAL D 1 99 ? -24.440 19.859 37.127 1.00 29.70 99 VAL D CA 1
ATOM 6147 C C . VAL D 1 99 ? -23.451 20.006 38.280 1.00 30.32 99 VAL D C 1
ATOM 6148 O O . VAL D 1 99 ? -22.523 19.201 38.421 1.00 28.79 99 VAL D O 1
ATOM 6152 N N . GLY D 1 100 ? -23.607 21.045 39.094 1.00 24.08 100 GLY D N 1
ATOM 6153 C CA . GLY D 1 100 ? -22.762 21.215 40.266 1.00 26.80 100 GLY D CA 1
ATOM 6154 C C . GLY D 1 100 ? -21.494 21.990 39.956 1.00 24.20 100 GLY D C 1
ATOM 6155 O O . GLY D 1 100 ? -21.541 23.034 39.302 1.00 28.68 100 GLY D O 1
ATOM 6156 N N . ALA D 1 101 ? -20.364 21.481 40.439 1.00 20.32 101 ALA D N 1
ATOM 6157 C CA . ALA D 1 101 ? -19.110 22.224 40.402 1.00 23.26 101 ALA D CA 1
ATOM 6158 C C . ALA D 1 101 ? -18.598 22.379 38.975 1.00 21.16 101 ALA D C 1
ATOM 6159 O O . ALA D 1 101 ? -18.666 21.445 38.171 1.00 22.57 101 ALA D O 1
ATOM 6161 N N . TYR D 1 102 ? -18.059 23.557 38.665 1.00 19.71 102 TYR D N 1
ATOM 6162 C CA . TYR D 1 102 ? -17.422 23.784 37.365 1.00 24.31 102 TYR D CA 1
ATOM 6163 C C . TYR D 1 102 ? -16.167 24.630 37.537 1.00 20.54 102 TYR D C 1
ATOM 6164 O O . TYR D 1 102 ? -15.934 25.235 38.591 1.00 20.81 102 TYR D O 1
ATOM 6173 N N . GLY D 1 103 ? -15.367 24.698 36.473 1.00 23.78 103 GLY D N 1
ATOM 6174 C CA . GLY D 1 103 ? -14.091 25.404 36.516 1.00 21.03 103 GLY D CA 1
ATOM 6175 C C . GLY D 1 103 ? -12.921 24.473 36.807 1.00 25.21 103 GLY D C 1
ATOM 6176 O O . GLY D 1 103 ? -13.040 23.249 36.806 1.00 21.16 103 GLY D O 1
ATOM 6177 N N . SER D 1 104 ? -11.764 25.085 37.067 1.00 20.87 104 SER D N 1
ATOM 6178 C CA . SER D 1 104 ? -10.505 24.351 37.124 1.00 20.49 104 SER D CA 1
ATOM 6179 C C . SER D 1 104 ? -10.424 23.393 38.314 1.00 20.94 104 SER D C 1
ATOM 6180 O O . SER D 1 104 ? -10.834 23.719 39.432 1.00 23.08 104 SER D O 1
ATOM 6183 N N . ILE D 1 105 ? -9.844 22.214 38.080 1.00 19.55 105 ILE D N 1
ATOM 6184 C CA . ILE D 1 105 ? -9.636 21.297 39.195 1.00 21.71 105 ILE D CA 1
ATOM 6185 C C . ILE D 1 105 ? -8.701 21.924 40.225 1.00 25.41 105 ILE D C 1
ATOM 6186 O O . ILE D 1 105 ? -8.785 21.608 41.418 1.00 23.53 105 ILE D O 1
ATOM 6191 N N . LEU D 1 106 ? -7.833 22.856 39.801 1.00 22.06 106 LEU D N 1
ATOM 6192 C CA . LEU D 1 106 ? -6.932 23.511 40.748 1.00 23.09 106 LEU D CA 1
ATOM 6193 C C . LEU D 1 106 ? -7.683 24.330 41.787 1.00 26.97 106 LEU D C 1
ATOM 6194 O O . LEU D 1 106 ? -7.122 24.629 42.850 1.00 24.72 106 LEU D O 1
ATOM 6199 N N . GLU D 1 107 ? -8.923 24.728 41.498 1.00 25.69 107 GLU D N 1
ATOM 6200 C CA A GLU D 1 107 ? -9.645 25.641 42.377 0.49 28.87 107 GLU D CA 1
ATOM 6201 C CA B GLU D 1 107 ? -9.671 25.657 42.332 0.51 28.97 107 GLU D CA 1
ATOM 6202 C C . GLU D 1 107 ? -10.972 25.079 42.873 1.00 30.19 107 GLU D C 1
ATOM 6203 O O . GLU D 1 107 ? -11.725 25.800 43.533 1.00 34.63 107 GLU D O 1
ATOM 6214 N N . THR D 1 108 ? -11.271 23.820 42.604 1.00 20.19 108 THR D N 1
ATOM 6215 C CA . THR D 1 108 ? -12.540 23.262 43.032 1.00 24.12 108 THR D CA 1
ATOM 6216 C C . THR D 1 108 ? -12.467 22.976 44.531 1.00 24.60 108 THR D C 1
ATOM 6217 O O . THR D 1 108 ? -11.546 22.293 44.998 1.00 22.49 108 THR D O 1
ATOM 6221 N N . SER D 1 109 ? -13.401 23.544 45.292 1.00 23.14 109 SER D N 1
ATOM 6222 C CA . SER D 1 109 ? -13.394 23.348 46.736 1.00 22.66 109 SER D CA 1
ATOM 6223 C C . SER D 1 109 ? -13.927 21.960 47.088 1.00 22.61 109 SER D C 1
ATOM 6224 O O . SER D 1 10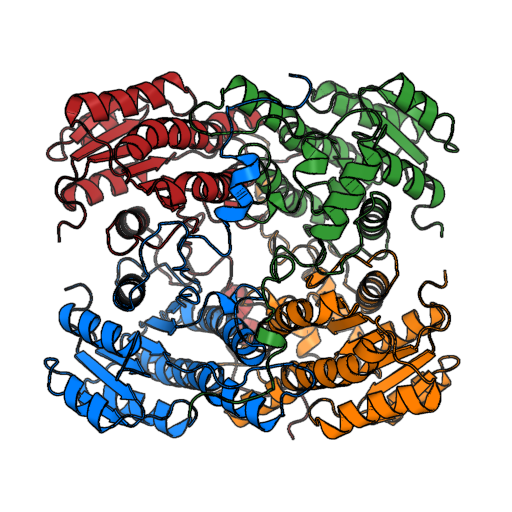9 ? -14.678 21.339 46.329 1.00 19.99 109 SER D O 1
ATOM 6227 N N . ALA D 1 110 ? -13.524 21.462 48.257 1.00 20.52 110 ALA D N 1
ATOM 6228 C CA . ALA D 1 110 ? -14.091 20.196 48.714 1.00 23.92 110 ALA D CA 1
ATOM 6229 C C . ALA D 1 110 ? -15.605 20.309 48.869 1.00 20.68 110 ALA D C 1
ATOM 6230 O O . ALA D 1 110 ? -16.340 19.376 48.534 1.00 18.61 110 ALA D O 1
ATOM 6232 N N . ALA D 1 111 ? -16.093 21.470 49.318 1.00 21.41 111 ALA D N 1
ATOM 6233 C CA . ALA D 1 111 ? -17.534 21.632 49.519 1.00 22.17 111 ALA D CA 1
ATOM 6234 C C . ALA D 1 111 ? -18.291 21.503 48.204 1.00 20.92 111 ALA D C 1
ATOM 6235 O O . ALA D 1 111 ? -19.311 20.811 48.133 1.00 20.30 111 ALA D O 1
ATOM 6237 N N . ALA D 1 112 ? -17.790 22.142 47.141 1.00 22.41 112 ALA D N 1
ATOM 6238 C CA . ALA D 1 112 ? -18.433 22.025 45.833 1.00 19.58 112 ALA D CA 1
ATOM 6239 C C . ALA D 1 112 ? -18.355 20.598 45.300 1.00 18.47 112 ALA D C 1
ATOM 6240 O O . ALA D 1 112 ? -19.298 20.119 44.660 1.00 18.69 112 ALA D O 1
ATOM 6242 N N . TRP D 1 113 ? -17.212 19.934 45.507 1.00 19.96 113 TRP D N 1
ATOM 6243 C CA . TRP D 1 113 ? -17.049 18.529 45.140 1.00 23.15 113 TRP D CA 1
ATOM 6244 C C . TRP D 1 113 ? -18.097 17.656 45.824 1.00 22.41 113 TRP D C 1
ATOM 6245 O O . TRP D 1 113 ? -18.816 16.896 45.165 1.00 20.66 113 TRP D O 1
ATOM 6256 N N . HIS D 1 114 ? -18.202 17.771 47.153 1.00 17.36 114 HIS D N 1
ATOM 6257 C CA . HIS D 1 114 ? -19.133 16.950 47.926 1.00 22.06 114 HIS D CA 1
ATOM 6258 C C . HIS D 1 114 ? -20.585 17.259 47.577 1.00 21.51 114 HIS D C 1
ATOM 6259 O O . HIS D 1 114 ? -21.395 16.336 47.421 1.00 23.24 114 HIS D O 1
ATOM 6266 N N . ALA D 1 115 ? -20.922 18.542 47.405 1.00 23.73 115 ALA D N 1
ATOM 6267 C CA . ALA D 1 115 ? -22.279 18.905 47.008 1.00 26.34 115 ALA D CA 1
ATOM 6268 C C . ALA D 1 115 ? -22.655 18.257 45.684 1.00 24.15 115 ALA D C 1
ATOM 6269 O O . ALA D 1 115 ? -23.784 17.777 45.520 1.00 27.20 115 ALA D O 1
ATOM 6271 N N . THR D 1 116 ? -21.724 18.226 44.725 1.00 21.75 116 THR D N 1
ATOM 6272 C CA . THR D 1 116 ? -22.009 17.610 43.430 1.00 20.08 116 THR D CA 1
ATOM 6273 C C . THR D 1 116 ? -22.235 16.111 43.570 1.00 18.51 116 THR D C 1
ATOM 6274 O O . THR D 1 116 ? -23.224 15.569 43.061 1.00 19.74 116 THR D O 1
ATOM 6278 N N . LEU D 1 117 ? -21.325 15.425 44.269 1.00 17.84 117 LEU D N 1
ATOM 6279 C CA . LEU D 1 117 ? -21.437 13.976 44.420 1.00 22.38 117 LEU D CA 1
ATOM 6280 C C . LEU D 1 117 ? -22.647 13.591 45.258 1.00 21.82 117 LEU D C 1
ATOM 6281 O O . LEU D 1 117 ? -23.181 12.487 45.097 1.00 22.90 117 LEU D O 1
ATOM 6286 N N . GLY D 1 118 ? -23.090 14.483 46.153 1.00 22.83 118 GLY D N 1
ATOM 6287 C CA . GLY D 1 118 ? -24.262 14.184 46.961 1.00 24.42 118 GLY D CA 1
ATOM 6288 C C . GLY D 1 118 ? -25.513 13.987 46.127 1.00 27.53 118 GLY D C 1
ATOM 6289 O O . GLY D 1 118 ? -26.321 13.094 46.397 1.00 24.40 118 GLY D O 1
ATOM 6290 N N . VAL D 1 119 ? -25.695 14.823 45.107 1.00 20.96 119 VAL D N 1
ATOM 6291 C CA . VAL D 1 119 ? -26.839 14.682 44.217 1.00 23.23 119 VAL D CA 1
ATOM 6292 C C . VAL D 1 119 ? -26.582 13.612 43.167 1.00 22.85 119 VAL D C 1
ATOM 6293 O O . VAL D 1 119 ? -27.368 12.672 43.015 1.00 25.26 119 VAL D O 1
ATOM 6297 N N . LEU D 1 120 ? -25.463 13.720 42.449 1.00 19.84 120 LEU D N 1
ATOM 6298 C CA . LEU D 1 120 ? -25.279 12.906 41.255 1.00 15.79 120 LEU D CA 1
ATOM 6299 C C . LEU D 1 120 ? -24.857 11.480 41.566 1.00 23.61 120 LEU D C 1
ATOM 6300 O O . LEU D 1 120 ? -25.119 10.582 40.755 1.00 22.99 120 LEU D O 1
ATOM 6305 N N . LEU D 1 121 ? -24.234 11.244 42.715 1.00 21.06 121 LEU D N 1
ATOM 6306 C CA . LEU D 1 121 ? -23.779 9.901 43.061 1.00 21.29 121 LEU D CA 1
ATOM 6307 C C . LEU D 1 121 ? -24.485 9.346 44.287 1.00 18.85 121 LEU D C 1
ATOM 6308 O O . LEU D 1 121 ? -25.005 8.224 44.228 1.00 15.36 121 LEU D O 1
ATOM 6313 N N . ASP D 1 122 ? -24.485 10.065 45.419 1.00 19.12 122 ASP D N 1
ATOM 6314 C CA . ASP D 1 122 ? -25.197 9.539 46.583 1.00 19.67 122 ASP D CA 1
ATOM 6315 C C . ASP D 1 122 ? -26.664 9.306 46.255 1.00 21.62 122 ASP D C 1
ATOM 6316 O O . ASP D 1 122 ? -27.254 8.316 46.698 1.00 22.66 122 ASP D O 1
ATOM 6321 N N . GLY D 1 123 ? -27.274 10.214 45.488 1.00 21.66 123 GLY D N 1
ATOM 6322 C CA . GLY D 1 123 ? -28.673 10.031 45.142 1.00 22.71 123 GLY D CA 1
ATOM 6323 C C . GLY D 1 123 ? -28.922 8.723 44.417 1.00 22.90 123 GLY D C 1
ATOM 6324 O O . GLY D 1 123 ? -29.932 8.055 44.650 1.00 22.95 123 GLY D O 1
ATOM 6325 N N . VAL D 1 124 ? -27.986 8.324 43.551 1.00 16.06 124 VAL D N 1
ATOM 6326 C CA . VAL D 1 124 ? -28.123 7.058 42.837 1.00 22.36 124 VAL D CA 1
ATOM 6327 C C . VAL D 1 124 ? -27.951 5.877 43.787 1.00 19.85 124 VAL D C 1
ATOM 6328 O O . VAL D 1 124 ? -28.735 4.921 43.753 1.00 21.39 124 VAL D O 1
ATOM 6332 N N . PHE D 1 125 ? -26.943 5.929 44.661 1.00 17.00 125 PHE D N 1
ATOM 6333 C CA . PHE D 1 125 ? -26.771 4.875 45.660 1.00 18.89 125 PHE D CA 1
ATOM 6334 C C . PHE D 1 125 ? -28.010 4.722 46.538 1.00 18.99 125 PHE D C 1
ATOM 6335 O O . PHE D 1 125 ? -28.501 3.606 46.746 1.00 16.65 125 PHE D O 1
ATOM 6343 N N . TYR D 1 126 ? -28.532 5.831 47.078 1.00 19.81 126 TYR D N 1
ATOM 6344 C CA . TYR D 1 126 ? -29.724 5.723 47.923 1.00 17.86 126 TYR D CA 1
ATOM 6345 C C . TYR D 1 126 ? -30.910 5.179 47.131 1.00 27.28 126 TYR D C 1
ATOM 6346 O O . TYR D 1 126 ? -31.710 4.386 47.653 1.00 24.10 126 TYR D O 1
ATOM 6355 N N . GLY D 1 127 ? -31.050 5.609 45.874 1.00 20.27 127 GLY D N 1
ATOM 6356 C CA . GLY D 1 127 ? -32.142 5.113 45.049 1.00 19.27 127 GLY D CA 1
ATOM 6357 C C . GLY D 1 127 ? -32.037 3.622 44.769 1.00 19.78 127 GLY D C 1
ATOM 6358 O O . GLY D 1 127 ? -33.017 2.883 44.904 1.00 25.91 127 GLY D O 1
ATOM 6359 N N . ILE D 1 128 ? -30.841 3.152 44.409 1.00 20.86 128 ILE D N 1
ATOM 6360 C CA . ILE D 1 128 ? -30.661 1.722 44.155 1.00 18.64 128 ILE D CA 1
ATOM 6361 C C . ILE D 1 128 ? -30.891 0.920 45.432 1.00 19.49 128 ILE D C 1
ATOM 6362 O O . ILE D 1 128 ? -31.589 -0.097 45.428 1.00 22.76 128 ILE D O 1
ATOM 6367 N N . LYS D 1 129 ? -30.302 1.370 46.543 1.00 20.54 129 LYS D N 1
ATOM 6368 C CA . LYS D 1 129 ? -30.424 0.671 47.823 1.00 24.34 129 LYS D CA 1
ATOM 6369 C C . LYS D 1 129 ? -31.883 0.456 48.215 1.00 27.99 129 LYS D C 1
ATOM 6370 O O . LYS D 1 129 ? -32.295 -0.660 48.553 1.00 24.59 129 LYS D O 1
ATOM 6376 N N . HIS D 1 130 ? -32.671 1.536 48.224 1.00 28.52 130 HIS D N 1
ATOM 6377 C CA . HIS D 1 130 ? -34.032 1.459 48.753 1.00 28.22 130 HIS D CA 1
ATOM 6378 C C . HIS D 1 130 ? -35.029 0.882 47.755 1.00 23.52 130 HIS D C 1
ATOM 6379 O O . HIS D 1 130 ? -35.978 0.196 48.162 1.00 25.72 130 HIS D O 1
ATOM 6386 N N . ALA D 1 131 ? -34.861 1.169 46.462 1.00 21.06 131 ALA D N 1
ATOM 6387 C CA . ALA D 1 131 ? -35.666 0.490 45.450 1.00 25.84 131 ALA D CA 1
ATOM 6388 C C . ALA D 1 131 ? -35.408 -1.013 45.457 1.00 25.54 131 ALA D C 1
ATOM 6389 O O . ALA D 1 131 ? -36.344 -1.813 45.343 1.00 27.68 131 ALA D O 1
ATOM 6391 N N . ALA D 1 132 ? -34.143 -1.417 45.606 1.00 25.90 132 ALA D N 1
ATOM 6392 C CA . ALA D 1 132 ? -33.829 -2.842 45.594 1.00 20.21 132 ALA D CA 1
ATOM 6393 C C . ALA D 1 132 ? -34.464 -3.551 46.780 1.00 30.16 132 ALA D C 1
ATOM 6394 O O . ALA D 1 132 ? -34.933 -4.687 46.649 1.00 30.13 132 ALA D O 1
ATOM 6396 N N . ARG D 1 133 ? -34.507 -2.887 47.942 1.00 21.51 133 ARG D N 1
ATOM 6397 C CA . ARG D 1 133 ? -35.183 -3.465 49.094 1.00 22.63 133 ARG D CA 1
ATOM 6398 C C . ARG D 1 133 ? -36.614 -3.857 48.745 1.00 31.92 133 ARG D C 1
ATOM 6399 O O . ARG D 1 133 ? -37.061 -4.959 49.081 1.00 34.93 133 ARG D O 1
ATOM 6407 N N . ALA D 1 134 ? -37.338 -2.981 48.041 1.00 32.12 134 ALA D N 1
ATOM 6408 C CA . ALA D 1 134 ? -38.703 -3.314 47.635 1.00 36.04 134 ALA D CA 1
ATOM 6409 C C . ALA D 1 134 ? -38.721 -4.398 46.568 1.00 28.01 134 ALA D C 1
ATOM 6410 O O . ALA D 1 134 ? -39.561 -5.303 46.610 1.00 33.75 134 ALA D O 1
ATOM 6412 N N . MET D 1 135 ? -37.779 -4.352 45.630 1.00 23.76 135 MET D N 1
ATOM 6413 C CA . MET D 1 135 ? -37.900 -5.193 44.447 1.00 29.78 135 MET D CA 1
ATOM 6414 C C . MET D 1 135 ? -37.458 -6.627 44.704 1.00 31.88 135 MET D C 1
ATOM 6415 O O . MET D 1 135 ? -38.007 -7.545 44.089 1.00 28.37 135 MET D O 1
ATOM 6420 N N . VAL D 1 136 ? -36.454 -6.847 45.562 1.00 29.72 136 VAL D N 1
ATOM 6421 C CA . VAL D 1 136 ? -36.017 -8.218 45.821 1.00 30.02 136 VAL D CA 1
ATOM 6422 C C . VAL D 1 136 ? -37.120 -9.015 46.502 1.00 32.68 136 VAL D C 1
ATOM 6423 O O . VAL D 1 136 ? -37.195 -10.237 46.335 1.00 33.99 136 VAL D O 1
ATOM 6427 N N . LYS D 1 137 ? -38.003 -8.355 47.258 1.00 35.39 137 LYS D N 1
ATOM 6428 C CA . LYS D 1 137 ? -39.162 -9.067 47.795 1.00 40.26 137 LYS D CA 1
ATOM 6429 C C . LYS D 1 137 ? -40.114 -9.480 46.676 1.00 42.19 137 LYS D C 1
ATOM 6430 O O . LYS D 1 137 ? -40.679 -10.579 46.713 1.00 40.70 137 LYS D O 1
ATOM 6436 N N . GLN D 1 138 ? -40.304 -8.612 45.674 1.00 36.92 138 GLN D N 1
ATOM 6437 C CA . GLN D 1 138 ? -41.130 -8.966 44.520 1.00 38.49 138 GLN D CA 1
ATOM 6438 C C . GLN D 1 138 ? -40.503 -10.067 43.684 1.00 40.25 138 GLN D C 1
ATOM 6439 O O . GLN D 1 138 ? -41.227 -10.856 43.066 1.00 45.21 138 GLN D O 1
ATOM 6445 N N . GLY D 1 139 ? -39.174 -10.147 43.658 1.00 34.56 139 GLY D N 1
ATOM 6446 C CA . GLY D 1 139 ? -38.497 -10.978 42.683 1.00 37.70 139 GLY D CA 1
ATOM 6447 C C . GLY D 1 139 ? -38.447 -10.385 41.292 1.00 36.81 139 GLY D C 1
ATOM 6448 O O . GLY D 1 139 ? -38.233 -11.114 40.315 1.00 31.31 139 GLY D O 1
ATOM 6449 N N . SER D 1 140 ? -38.638 -9.075 41.170 1.00 31.88 140 SER D N 1
ATOM 6450 C CA . SER D 1 140 ? -38.659 -8.430 39.870 1.00 30.55 140 SER D CA 1
ATOM 6451 C C . SER D 1 140 ? -38.513 -6.932 40.068 1.00 28.25 140 SER D C 1
ATOM 6452 O O . SER D 1 140 ? -38.779 -6.399 41.148 1.00 27.58 140 SER D O 1
ATOM 6455 N N . GLY D 1 141 ? -38.128 -6.262 39.006 1.00 27.99 141 GLY D N 1
ATOM 6456 C CA . GLY D 1 141 ? -37.985 -4.827 39.066 1.00 25.56 141 GLY D CA 1
ATOM 6457 C C . GLY D 1 141 ? -36.867 -4.356 38.170 1.00 27.72 141 GLY D C 1
ATOM 6458 O O . GLY D 1 141 ? -36.020 -5.122 37.715 1.00 25.89 141 GLY D O 1
ATOM 6459 N N . CYS D 1 142 ? -36.871 -3.051 37.925 1.00 30.00 142 CYS D N 1
ATOM 6460 C CA . CYS D 1 142 ? -35.949 -2.404 37.004 1.00 26.02 142 CYS D CA 1
ATOM 6461 C C . CYS D 1 142 ? -35.482 -1.105 37.648 1.00 24.03 142 CYS D C 1
ATOM 6462 O O . CYS D 1 142 ? -36.308 -0.244 37.959 1.00 23.78 142 CYS D O 1
ATOM 6465 N N . ILE D 1 143 ? -34.177 -0.967 37.880 1.00 20.67 143 ILE D N 1
ATOM 6466 C CA . ILE D 1 143 ? -33.603 0.260 38.427 1.00 19.69 143 ILE D CA 1
ATOM 6467 C C . ILE D 1 143 ? -32.788 0.929 37.326 1.00 20.75 143 ILE D C 1
ATOM 6468 O O . ILE D 1 143 ? -31.860 0.325 36.774 1.00 21.22 143 ILE D O 1
ATOM 6473 N N . LEU D 1 144 ? -33.135 2.169 37.000 1.00 21.86 144 LEU D N 1
ATOM 6474 C CA . LEU D 1 144 ? -32.541 2.882 35.874 1.00 24.47 144 LEU D CA 1
ATOM 6475 C C . LEU D 1 144 ? -31.986 4.212 36.362 1.00 26.98 144 LEU D C 1
ATOM 6476 O O . LEU D 1 144 ? -32.630 4.910 37.154 1.00 25.93 144 LEU D O 1
ATOM 6481 N N . SER D 1 145 ? -30.787 4.563 35.902 1.00 20.49 145 SER D N 1
ATOM 6482 C CA . SER D 1 145 ? -30.157 5.820 36.279 1.00 21.46 145 SER D CA 1
ATOM 6483 C C . SER D 1 145 ? -29.852 6.629 35.034 1.00 19.50 145 SER D C 1
ATOM 6484 O O . SER D 1 145 ? -29.352 6.091 34.044 1.00 16.67 145 SER D O 1
ATOM 6487 N N . VAL D 1 146 ? -30.136 7.927 35.094 1.00 19.82 146 VAL D N 1
ATOM 6488 C CA . VAL D 1 146 ? -29.793 8.835 34.006 1.00 21.14 146 VAL D CA 1
ATOM 6489 C C . VAL D 1 146 ? -28.365 9.302 34.268 1.00 21.27 146 VAL D C 1
ATOM 6490 O O . VAL D 1 146 ? -28.124 10.150 35.127 1.00 19.96 146 VAL D O 1
ATOM 6494 N N . ALA D 1 147 ? -27.411 8.708 33.551 1.00 17.68 147 ALA D N 1
ATOM 6495 C CA . ALA D 1 147 ? -26.016 9.104 33.657 1.00 19.47 147 ALA D CA 1
ATOM 6496 C C . ALA D 1 147 ? -25.745 10.201 32.628 1.00 19.34 147 ALA D C 1
ATOM 6497 O O . ALA D 1 147 ? -26.438 11.215 32.622 1.00 21.54 147 ALA D O 1
ATOM 6499 N N . SER D 1 148 ? -24.765 10.003 31.754 1.00 18.38 148 SER D N 1
ATOM 6500 C CA . SER D 1 148 ? -24.335 10.991 30.760 1.00 17.58 148 SER D CA 1
ATOM 6501 C C . SER D 1 148 ? -23.202 10.341 29.995 1.00 17.73 148 SER D C 1
ATOM 6502 O O . SER D 1 148 ? -22.558 9.431 30.511 1.00 16.52 148 SER D O 1
ATOM 6505 N N . THR D 1 149 ? -22.940 10.830 28.772 1.00 19.85 149 THR D N 1
ATOM 6506 C CA . THR D 1 149 ? -21.708 10.430 28.096 1.00 21.70 149 THR D CA 1
ATOM 6507 C C . THR D 1 149 ? -20.470 10.843 28.890 1.00 22.87 149 THR D C 1
ATOM 6508 O O . THR D 1 149 ? -19.398 10.253 28.704 1.00 21.55 149 THR D O 1
ATOM 6512 N N . ALA D 1 150 ? -20.586 11.854 29.759 1.00 20.42 150 ALA D N 1
ATOM 6513 C CA . ALA D 1 150 ? -19.488 12.181 30.660 1.00 15.02 150 ALA D CA 1
ATOM 6514 C C . ALA D 1 150 ? -19.195 11.058 31.645 1.00 15.03 150 ALA D C 1
ATOM 6515 O O . ALA D 1 150 ? -18.164 11.111 32.325 1.00 17.87 150 ALA D O 1
ATOM 6517 N N . GLY D 1 151 ? -20.072 10.055 31.751 1.00 14.16 151 GLY D N 1
ATOM 6518 C CA . GLY D 1 151 ? -19.746 8.869 32.520 1.00 18.35 151 GLY D CA 1
ATOM 6519 C C . GLY D 1 151 ? -18.964 7.810 31.768 1.00 20.99 151 GLY D C 1
ATOM 6520 O O . GLY D 1 151 ? -18.566 6.800 32.360 1.00 20.44 151 GLY D O 1
ATOM 6521 N N . VAL D 1 152 ? -18.767 7.991 30.467 1.00 19.75 152 VAL D N 1
ATOM 6522 C CA . VAL D 1 152 ? -18.027 7.025 29.661 1.00 23.03 152 VAL D CA 1
ATOM 6523 C C . VAL D 1 152 ? -16.727 7.597 29.104 1.00 21.02 152 VAL D C 1
ATOM 6524 O O . VAL D 1 152 ? -15.899 6.817 28.609 1.00 21.69 152 VAL D O 1
ATOM 6528 N N . MET D 1 153 ? -16.545 8.921 29.101 1.00 20.07 153 MET D N 1
ATOM 6529 C CA . MET D 1 153 ? -15.247 9.483 28.744 1.00 26.10 153 MET D CA 1
ATOM 6530 C C . MET D 1 153 ? -15.105 10.892 29.301 1.00 25.27 153 MET D C 1
ATOM 6531 O O . MET D 1 153 ? -16.084 11.537 29.690 1.00 21.26 153 MET D O 1
ATOM 6536 N N . GLY D 1 154 ? -13.856 11.360 29.311 1.00 17.76 154 GLY D N 1
ATOM 6537 C CA . GLY D 1 154 ? -13.542 12.687 29.792 1.00 18.03 154 GLY D CA 1
ATOM 6538 C C . GLY D 1 154 ? -13.647 13.734 28.719 1.00 18.87 154 GLY D C 1
ATOM 6539 O O . GLY D 1 154 ? -13.800 13.427 27.539 1.00 17.48 154 GLY D O 1
ATOM 6540 N N . GLY D 1 155 ? -13.547 14.992 29.147 1.00 16.43 155 GLY D N 1
ATOM 6541 C CA . GLY D 1 155 ? -13.567 16.112 28.227 1.00 17.22 155 GLY D CA 1
ATOM 6542 C C . GLY D 1 155 ? -14.942 16.532 27.766 1.00 23.64 155 GLY D C 1
ATOM 6543 O O . GLY D 1 155 ? -15.047 17.392 26.881 1.00 22.46 155 GLY D O 1
ATOM 6544 N N . LEU D 1 156 ? -15.995 15.951 28.326 1.00 18.71 156 LEU D N 1
ATOM 6545 C CA . LEU D 1 156 ? -17.355 16.257 27.918 1.00 22.50 156 LEU D CA 1
ATOM 6546 C C . LEU D 1 156 ? -18.149 16.996 28.980 1.00 27.34 156 LEU D C 1
ATOM 6547 O O . LEU D 1 156 ? -19.231 17.500 28.674 1.00 36.92 156 LEU D O 1
ATOM 6552 N N . GLY D 1 157 ? -17.636 17.099 30.199 1.00 21.64 157 GLY D N 1
ATOM 6553 C CA . GLY D 1 157 ? -18.292 17.837 31.257 1.00 19.62 157 GLY D CA 1
ATOM 6554 C C . GLY D 1 157 ? -17.317 18.178 32.365 1.00 18.56 157 GLY D C 1
ATOM 6555 O O . GLY D 1 157 ? -16.149 17.769 32.336 1.00 16.62 157 GLY D O 1
ATOM 6556 N N . PRO D 1 158 ? -17.782 18.916 33.380 1.00 21.04 158 PRO D N 1
ATOM 6557 C CA . PRO D 1 158 ? -16.907 19.283 34.505 1.00 21.40 158 PRO D CA 1
ATOM 6558 C C . PRO D 1 158 ? -16.327 18.064 35.211 1.00 16.92 158 PRO D C 1
ATOM 6559 O O . PRO D 1 158 ? -16.776 16.933 35.044 1.00 17.21 158 PRO D O 1
ATOM 6563 N N . HIS D 1 159 ? -15.306 18.329 36.032 1.00 17.55 159 HIS D N 1
ATOM 6564 C CA . HIS D 1 159 ? -14.551 17.267 36.686 1.00 20.41 159 HIS D CA 1
ATOM 6565 C C . HIS D 1 159 ? -15.419 16.471 37.658 1.00 19.83 159 HIS D C 1
ATOM 6566 O O . HIS D 1 159 ? -15.388 15.235 37.662 1.00 17.97 159 HIS D O 1
ATOM 6573 N N . ALA D 1 160 ? -16.154 17.160 38.540 1.00 15.45 160 ALA D N 1
ATOM 6574 C CA . ALA D 1 160 ? -16.981 16.428 39.502 1.00 21.35 160 ALA D CA 1
ATOM 6575 C C . ALA D 1 160 ? -18.125 15.709 38.797 1.00 19.60 160 ALA D C 1
ATOM 6576 O O . ALA D 1 160 ? -18.446 14.558 39.125 1.00 14.45 160 ALA D O 1
ATOM 6578 N N . TYR D 1 161 ? -18.753 16.376 37.826 1.00 15.99 161 TYR D N 1
ATOM 6579 C CA . TYR D 1 161 ? -19.785 15.735 37.016 1.00 16.82 161 TYR D CA 1
ATOM 6580 C C . TYR D 1 161 ? -19.257 14.450 36.376 1.00 18.45 161 TYR D C 1
ATOM 6581 O O . TYR D 1 161 ? -19.874 13.393 36.480 1.00 15.48 161 TYR D O 1
ATOM 6590 N N . THR D 1 162 ? -18.093 14.527 35.729 1.00 19.11 162 THR D N 1
ATOM 6591 C CA . THR D 1 162 ? -17.557 13.376 35.002 1.00 14.16 162 THR D CA 1
ATOM 6592 C C . THR D 1 162 ? -17.191 12.241 35.961 1.00 15.98 162 THR D C 1
ATOM 6593 O O . THR D 1 162 ? -17.424 11.061 35.663 1.00 15.79 162 THR D O 1
ATOM 6597 N N . SER D 1 163 ? -16.617 12.579 37.115 1.00 16.94 163 SER D N 1
ATOM 6598 C CA A SER D 1 163 ? -16.288 11.555 38.100 0.65 20.40 163 SER D CA 1
ATOM 6599 C CA B SER D 1 163 ? -16.289 11.552 38.096 0.35 19.79 163 SER D CA 1
ATOM 6600 C C . SER D 1 163 ? -17.552 10.909 38.654 1.00 17.05 163 SER D C 1
ATOM 6601 O O . SER D 1 163 ? -17.649 9.680 38.740 1.00 16.38 163 SER D O 1
ATOM 6606 N N . ALA D 1 164 ? -18.540 11.725 39.034 1.00 15.31 164 ALA D N 1
ATOM 6607 C CA . ALA D 1 164 ? -19.793 11.181 39.556 1.00 20.19 164 ALA D CA 1
ATOM 6608 C C . ALA D 1 164 ? -20.477 10.289 38.520 1.00 16.85 164 ALA D C 1
ATOM 6609 O O . ALA D 1 164 ? -20.996 9.221 38.856 1.00 15.98 164 ALA D O 1
ATOM 6611 N N . LYS D 1 165 ? -20.505 10.719 37.256 1.00 13.84 165 LYS D N 1
ATOM 6612 C CA . LYS D 1 165 ? -21.200 9.943 36.234 1.00 14.24 165 LYS D CA 1
ATOM 6613 C C . LYS D 1 165 ? -20.468 8.637 35.928 1.00 16.25 165 LYS D C 1
ATOM 6614 O O . LYS D 1 165 ? -21.110 7.611 35.656 1.00 15.92 165 LYS D O 1
ATOM 6620 N N . HIS D 1 166 ? -19.128 8.646 35.940 1.00 16.81 166 HIS D N 1
ATOM 6621 C CA . HIS D 1 166 ? -18.406 7.373 35.882 1.00 18.33 166 HIS D CA 1
ATOM 6622 C C . HIS D 1 166 ? -18.762 6.493 37.075 1.00 16.50 166 HIS D C 1
ATOM 6623 O O . HIS D 1 166 ? -18.934 5.274 36.937 1.00 18.60 166 HIS D O 1
ATOM 6630 N N . ALA D 1 167 ? -18.856 7.091 38.260 1.00 15.30 167 ALA D N 1
ATOM 6631 C CA . ALA D 1 167 ? -19.211 6.329 39.456 1.00 15.88 167 ALA D CA 1
ATOM 6632 C C . ALA D 1 167 ? -20.589 5.705 39.326 1.00 18.99 167 ALA D C 1
ATOM 6633 O O . ALA D 1 167 ? -20.805 4.568 39.772 1.00 17.07 167 ALA D O 1
ATOM 6635 N N . VAL D 1 168 ? -21.532 6.441 38.722 1.00 16.84 168 VAL D N 1
ATOM 6636 C CA . VAL D 1 168 ? -22.885 5.929 38.519 1.00 13.16 168 VAL D CA 1
ATOM 6637 C C . VAL D 1 168 ? -22.860 4.717 37.591 1.00 17.55 168 VAL D C 1
ATOM 6638 O O . VAL D 1 168 ? -23.511 3.699 37.859 1.00 15.14 168 VAL D O 1
ATOM 6642 N N . ILE D 1 169 ? -22.076 4.789 36.509 1.00 14.77 169 ILE D N 1
ATOM 6643 C CA . ILE D 1 169 ? -21.881 3.610 35.666 1.00 12.94 169 ILE D CA 1
ATOM 6644 C C . ILE D 1 169 ? -21.288 2.460 36.476 1.00 14.40 169 ILE D C 1
ATOM 6645 O O . ILE D 1 169 ? -21.777 1.333 36.422 1.00 14.62 169 ILE D O 1
ATOM 6650 N N . GLY D 1 170 ? -20.217 2.719 37.224 1.00 15.43 170 GLY D N 1
ATOM 6651 C CA . GLY D 1 170 ? -19.649 1.661 38.050 1.00 18.29 170 GLY D CA 1
ATOM 6652 C C . GLY D 1 170 ? -20.649 1.060 39.028 1.00 16.62 170 GLY D C 1
ATOM 6653 O O . GLY D 1 170 ? -20.734 -0.162 39.167 1.00 16.83 170 GLY D O 1
ATOM 6654 N N . LEU D 1 171 ? -21.429 1.911 39.711 1.00 13.68 171 LEU D N 1
ATOM 6655 C CA . LEU D 1 171 ? -22.423 1.417 40.658 1.00 16.32 171 LEU D CA 1
ATOM 6656 C C . LEU D 1 171 ? -23.551 0.670 39.952 1.00 15.02 171 LEU D C 1
ATOM 6657 O O . LEU D 1 171 ? -24.084 -0.304 40.493 1.00 16.44 171 LEU D O 1
ATOM 6662 N N . THR D 1 172 ? -23.947 1.125 38.758 1.00 15.17 172 THR D N 1
ATOM 6663 C CA . THR D 1 172 ? -24.927 0.387 37.959 1.00 14.01 172 THR D CA 1
ATOM 6664 C C . THR D 1 172 ? -24.455 -1.052 37.706 1.00 17.54 172 THR D C 1
ATOM 6665 O O . THR D 1 172 ? -25.183 -2.020 37.969 1.00 15.27 172 THR D O 1
ATOM 6669 N N . ARG D 1 173 ? -23.213 -1.207 37.226 1.00 17.66 173 ARG D N 1
ATOM 6670 C CA . ARG D 1 173 ? -22.693 -2.538 36.926 1.00 14.95 173 ARG D CA 1
ATOM 6671 C C . ARG D 1 173 ? -22.555 -3.369 38.200 1.00 15.21 173 ARG D C 1
ATOM 6672 O O . ARG D 1 173 ? -22.856 -4.568 38.195 1.00 14.34 173 ARG D O 1
ATOM 6680 N N . SER D 1 174 ? -22.085 -2.751 39.291 1.00 13.68 174 SER D N 1
ATOM 6681 C CA . SER D 1 174 ? -21.888 -3.499 40.534 1.00 20.24 174 SER D CA 1
ATOM 6682 C C . SER D 1 174 ? -23.219 -3.938 41.112 1.00 18.09 174 SER D C 1
ATOM 6683 O O . SER D 1 174 ? -23.383 -5.102 41.507 1.00 16.44 174 SER D O 1
ATOM 6686 N N . ALA D 1 175 ? -24.185 -3.017 41.174 1.00 16.50 175 ALA D N 1
ATOM 6687 C CA . ALA D 1 175 ? -25.499 -3.380 41.701 1.00 21.69 175 ALA D CA 1
ATOM 6688 C C . ALA D 1 175 ? -26.130 -4.499 40.877 1.00 21.25 175 ALA D C 1
ATOM 6689 O O . ALA D 1 175 ? -26.750 -5.414 41.433 1.00 16.06 175 ALA D O 1
ATOM 6691 N N . ALA D 1 176 ? -25.982 -4.446 39.549 1.00 16.59 176 ALA D N 1
ATOM 6692 C CA . ALA D 1 176 ? -26.536 -5.500 38.705 1.00 15.80 176 ALA D CA 1
ATOM 6693 C C . ALA D 1 176 ? -25.945 -6.860 39.063 1.00 16.66 176 ALA D C 1
ATOM 6694 O O . ALA D 1 176 ? -26.649 -7.872 39.046 1.00 21.53 176 ALA D O 1
ATOM 6696 N N . SER D 1 177 ? -24.653 -6.910 39.402 1.00 15.76 177 SER D N 1
ATOM 6697 C CA . SER D 1 177 ? -24.086 -8.212 39.698 1.00 16.68 177 SER D CA 1
ATOM 6698 C C . SER D 1 177 ? -24.638 -8.779 40.998 1.00 19.25 177 SER D C 1
ATOM 6699 O O . SER D 1 177 ? -24.792 -9.993 41.093 1.00 17.35 177 SER D O 1
ATOM 6702 N N . GLU D 1 178 ? -25.021 -7.931 41.973 1.00 16.53 178 GLU D N 1
ATOM 6703 C CA . GLU D 1 178 ? -25.717 -8.475 43.138 1.00 19.26 178 GLU D CA 1
ATOM 6704 C C . GLU D 1 178 ? -27.170 -8.806 42.820 1.00 23.45 178 GLU D C 1
ATOM 6705 O O . GLU D 1 178 ? -27.660 -9.875 43.200 1.00 23.20 178 GLU D O 1
ATOM 6711 N N . LEU D 1 179 ? -27.875 -7.913 42.127 1.00 17.60 179 LEU D N 1
ATOM 6712 C CA . LEU D 1 179 ? -29.330 -7.989 42.054 1.00 18.30 179 LEU D CA 1
ATOM 6713 C C . LEU D 1 179 ? -29.868 -8.868 40.925 1.00 27.48 179 LEU D C 1
ATOM 6714 O O . LEU D 1 179 ? -31.035 -9.278 40.989 1.00 25.03 179 LEU D O 1
ATOM 6719 N N . ALA D 1 180 ? -29.074 -9.151 39.891 1.00 24.43 180 ALA D N 1
ATOM 6720 C CA . ALA D 1 180 ? 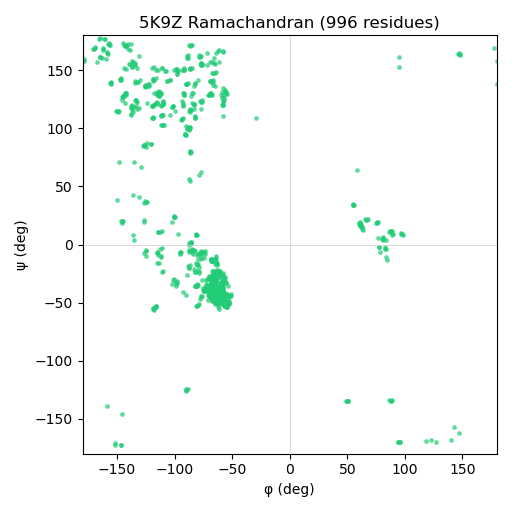-29.565 -10.005 38.809 1.00 28.29 180 ALA D CA 1
ATOM 6721 C C . ALA D 1 180 ? -30.052 -11.362 39.312 1.00 29.83 180 ALA D C 1
ATOM 6722 O O . ALA D 1 180 ? -31.157 -11.781 38.916 1.00 27.61 180 ALA D O 1
ATOM 6724 N N . PRO D 1 181 ? -29.319 -12.093 40.164 1.00 29.80 181 PRO D N 1
ATOM 6725 C CA . PRO D 1 181 ? -29.857 -13.374 40.662 1.00 33.29 181 PRO D CA 1
ATOM 6726 C C . PRO D 1 181 ? -31.118 -13.227 41.488 1.00 34.69 181 PRO D C 1
ATOM 6727 O O . PRO D 1 181 ? -31.795 -14.236 41.729 1.00 32.78 181 PRO D O 1
ATOM 6731 N N . ARG D 1 182 ? -31.427 -12.022 41.970 1.00 33.09 182 ARG D N 1
ATOM 6732 C CA . ARG D 1 182 ? -32.663 -11.759 42.692 1.00 32.52 182 ARG D CA 1
ATOM 6733 C C . ARG D 1 182 ? -33.815 -11.392 41.765 1.00 30.79 182 ARG D C 1
ATOM 6734 O O . ARG D 1 182 ? -34.911 -11.104 42.254 1.00 32.73 182 ARG D O 1
ATOM 6742 N N . GLY D 1 183 ? -33.589 -11.381 40.453 1.00 31.99 183 GLY D N 1
ATOM 6743 C CA . GLY D 1 183 ? -34.608 -11.031 39.488 1.00 28.02 183 GLY D CA 1
ATOM 6744 C C . GLY D 1 183 ? -34.730 -9.556 39.154 1.00 32.25 183 GLY D C 1
ATOM 6745 O O . GLY D 1 183 ? -35.708 -9.169 38.501 1.00 29.63 183 GLY D O 1
ATOM 6746 N N . VAL D 1 184 ? -33.772 -8.724 39.559 1.00 29.94 184 VAL D N 1
ATOM 6747 C CA . VAL D 1 184 ? -33.857 -7.271 39.400 1.00 23.59 184 VAL D CA 1
ATOM 6748 C C . VAL D 1 184 ? -32.788 -6.812 38.422 1.00 27.87 184 VAL D C 1
ATOM 6749 O O . VAL D 1 184 ? -31.623 -7.219 38.521 1.00 30.71 184 VAL D O 1
ATOM 6753 N N . ARG D 1 185 ? -33.189 -5.990 37.461 1.00 25.67 185 ARG D N 1
ATOM 6754 C CA . ARG D 1 185 ? -32.262 -5.436 36.487 1.00 28.92 185 ARG D CA 1
ATOM 6755 C C . ARG D 1 185 ? -31.828 -4.033 36.895 1.00 28.26 185 ARG D C 1
ATOM 6756 O O . ARG D 1 185 ? -32.601 -3.275 37.481 1.00 23.86 185 ARG D O 1
ATOM 6764 N N . VAL D 1 186 ? -30.582 -3.688 36.570 1.00 26.92 186 VAL D N 1
ATOM 6765 C CA . VAL D 1 186 ? -30.031 -2.360 36.833 1.00 16.88 186 VAL D CA 1
ATOM 6766 C C . VAL D 1 186 ? -29.333 -1.898 35.555 1.00 18.50 186 VAL D C 1
ATOM 6767 O O . VAL D 1 186 ? -28.433 -2.582 35.063 1.00 15.66 186 VAL D O 1
ATOM 6771 N N . ASN D 1 187 ? -29.735 -0.734 35.033 1.00 18.83 187 ASN D N 1
ATOM 6772 C CA . ASN D 1 187 ? -29.200 -0.203 33.785 1.00 14.25 187 ASN D CA 1
ATOM 6773 C C . ASN D 1 187 ? -29.057 1.301 33.897 1.00 13.38 187 ASN D C 1
ATOM 6774 O O . ASN D 1 187 ? -29.567 1.936 34.828 1.00 17.18 187 ASN D O 1
ATOM 6779 N N . ALA D 1 188 ? -28.406 1.880 32.892 1.00 17.17 188 ALA D N 1
ATOM 6780 C CA . ALA D 1 188 ? -28.242 3.322 32.819 1.00 19.50 188 ALA D CA 1
ATOM 6781 C C . ALA D 1 188 ? -28.488 3.783 31.390 1.00 18.54 188 ALA D C 1
ATOM 6782 O O . ALA D 1 188 ? -28.305 3.022 30.435 1.00 18.09 188 ALA D O 1
ATOM 6784 N N . VAL D 1 189 ? -28.922 5.027 31.248 1.00 19.86 189 VAL D N 1
ATOM 6785 C CA A VAL D 1 189 ? -28.952 5.709 29.955 0.61 19.54 189 VAL D CA 1
ATOM 6786 C CA B VAL D 1 189 ? -28.946 5.705 29.956 0.39 19.71 189 VAL D CA 1
ATOM 6787 C C . VAL D 1 189 ? -27.933 6.838 30.007 1.00 23.19 189 VAL D C 1
ATOM 6788 O O . VAL D 1 189 ? -27.784 7.508 31.035 1.00 23.54 189 VAL D O 1
ATOM 6795 N N . ALA D 1 190 ? -27.214 7.038 28.901 1.00 22.36 190 ALA D N 1
ATOM 6796 C CA . ALA D 1 190 ? -26.184 8.068 28.831 1.00 18.15 190 ALA D CA 1
ATOM 6797 C C . ALA D 1 190 ? -26.529 9.051 27.715 1.00 24.14 190 ALA D C 1
ATOM 6798 O O . ALA D 1 190 ? -26.046 8.920 26.578 1.00 22.31 190 ALA D O 1
ATOM 6800 N N . PRO D 1 191 ? -27.336 10.072 28.014 1.00 21.36 191 PRO D N 1
ATOM 6801 C CA . PRO D 1 191 ? -27.587 11.132 27.035 1.00 21.82 191 PRO D CA 1
ATOM 6802 C C . PRO D 1 191 ? -26.314 11.887 26.727 1.00 28.27 191 PRO D C 1
ATOM 6803 O O . PRO D 1 191 ? -25.435 12.045 27.578 1.00 24.26 191 PRO D O 1
ATOM 6807 N N . GLY D 1 192 ? -26.230 12.374 25.494 1.00 26.09 192 GLY D N 1
ATOM 6808 C CA . GLY D 1 192 ? -25.181 13.297 25.160 1.00 28.87 192 GLY D CA 1
ATOM 6809 C C . GLY D 1 192 ? -25.337 14.589 25.935 1.00 46.36 192 GLY D C 1
ATOM 6810 O O . GLY D 1 192 ? -26.426 14.949 26.388 1.00 36.79 192 GLY D O 1
ATOM 6811 N N . THR D 1 193 ? -24.213 15.279 26.107 1.00 53.22 193 THR D N 1
ATOM 6812 C CA . THR D 1 193 ? -24.194 16.581 26.764 1.00 60.50 193 THR D CA 1
ATOM 6813 C C . THR D 1 193 ? -24.666 17.640 25.766 1.00 67.24 193 THR D C 1
ATOM 6814 O O . THR D 1 193 ? -23.960 18.584 25.415 1.00 70.88 193 THR D O 1
ATOM 6818 N N . THR D 1 194 ? -25.894 17.438 25.295 1.00 69.66 194 THR D N 1
ATOM 6819 C CA . THR D 1 194 ? -26.505 18.285 24.280 1.00 75.07 194 THR D CA 1
ATOM 6820 C C . THR D 1 194 ? -28.023 18.152 24.335 1.00 72.96 194 THR D C 1
ATOM 6821 O O . THR D 1 194 ? -28.548 17.113 24.733 1.00 65.32 194 THR D O 1
ATOM 6823 N N . SER D 1 217 ? -26.139 18.288 16.471 1.00 90.43 217 SER D N 1
ATOM 6824 C CA . SER D 1 217 ? -25.603 16.930 16.534 1.00 91.14 217 SER D CA 1
ATOM 6825 C C . SER D 1 217 ? -25.150 16.497 15.133 1.00 101.01 217 SER D C 1
ATOM 6826 O O . SER D 1 217 ? -25.439 17.194 14.154 1.00 103.95 217 SER D O 1
ATOM 6829 N N . PRO D 1 218 ? -24.423 15.374 15.036 1.00 104.25 218 PRO D N 1
ATOM 6830 C CA . PRO D 1 218 ? -24.081 14.843 13.701 1.00 104.74 218 PRO D CA 1
ATOM 6831 C C . PRO D 1 218 ? -25.288 14.488 12.843 1.00 97.19 218 PRO D C 1
ATOM 6832 O O . PRO D 1 218 ? -25.179 14.497 11.609 1.00 98.14 218 PRO D O 1
ATOM 6836 N N . LEU D 1 219 ? -26.428 14.161 13.451 1.00 88.53 219 LEU D N 1
ATOM 6837 C CA . LEU D 1 219 ? -27.670 13.890 12.732 1.00 84.82 219 LEU D CA 1
ATOM 6838 C C . LEU D 1 219 ? -28.467 15.155 12.415 1.00 93.30 219 LEU D C 1
ATOM 6839 O O . LEU D 1 219 ? -29.520 15.063 11.772 1.00 94.07 219 LEU D O 1
ATOM 6844 N N . GLY D 1 220 ? -28.000 16.322 12.875 1.00 98.94 220 GLY D N 1
ATOM 6845 C CA . GLY D 1 220 ? -28.536 17.617 12.490 1.00 100.79 220 GLY D CA 1
ATOM 6846 C C . GLY D 1 220 ? -29.742 18.112 13.263 1.00 95.58 220 GLY D C 1
ATOM 6847 O O . GLY D 1 220 ? -30.080 19.299 13.157 1.00 95.19 220 GLY D O 1
ATOM 6848 N N . THR D 1 221 ? -30.399 17.261 14.042 1.00 88.80 221 THR D N 1
ATOM 6849 C CA . THR D 1 221 ? -31.532 17.717 14.831 1.00 83.50 221 THR D CA 1
ATOM 6850 C C . THR D 1 221 ? -31.211 17.564 16.319 1.00 72.70 221 THR D C 1
ATOM 6851 O O . THR D 1 221 ? -30.447 16.669 16.698 1.00 69.51 221 THR D O 1
ATOM 6855 N N . PRO D 1 222 ? -31.766 18.409 17.190 1.00 62.49 222 PRO D N 1
ATOM 6856 C CA . PRO D 1 222 ? -31.351 18.370 18.595 1.00 52.67 222 PRO D CA 1
ATOM 6857 C C . PRO D 1 222 ? -32.018 17.241 19.362 1.00 46.54 222 PRO D C 1
ATOM 6858 O O . PRO D 1 222 ? -33.185 16.899 19.148 1.00 43.58 222 PRO D O 1
ATOM 6862 N N . LEU D 1 223 ? -31.230 16.640 20.242 1.00 41.41 223 LEU D N 1
ATOM 6863 C CA . LEU D 1 223 ? -31.718 15.588 21.114 1.00 40.94 223 LEU D CA 1
ATOM 6864 C C . LEU D 1 223 ? -32.723 16.157 22.114 1.00 43.75 223 LEU D C 1
ATOM 6865 O O . LEU D 1 223 ? -32.438 17.140 22.805 1.00 42.15 223 LEU D O 1
ATOM 6870 N N . MET D 1 224 ? -33.903 15.520 22.206 1.00 41.08 224 MET D N 1
ATOM 6871 C CA . MET D 1 224 ? -34.987 15.990 23.055 1.00 37.45 224 MET D CA 1
ATOM 6872 C C . MET D 1 224 ? -35.146 15.094 24.279 1.00 34.97 224 MET D C 1
ATOM 6873 O O . MET D 1 224 ? -34.885 13.888 24.214 1.00 33.29 224 MET D O 1
ATOM 6878 N N . PRO D 1 225 ? -35.590 15.652 25.409 1.00 35.95 225 PRO D N 1
ATOM 6879 C CA . PRO D 1 225 ? -35.789 14.812 26.606 1.00 32.13 225 PRO D CA 1
ATOM 6880 C C . PRO D 1 225 ? -36.768 13.672 26.385 1.00 26.57 225 PRO D C 1
ATOM 6881 O O . PRO D 1 225 ? -36.662 12.634 27.054 1.00 25.76 225 PRO D O 1
ATOM 6885 N N . GLN D 1 226 ? -37.706 13.829 25.449 1.00 30.12 226 GLN D N 1
ATOM 6886 C CA A GLN D 1 226 ? -38.646 12.758 25.147 0.44 30.84 226 GLN D CA 1
ATOM 6887 C CA B GLN D 1 226 ? -38.643 12.748 25.164 0.56 30.75 226 GLN D CA 1
ATOM 6888 C C . GLN D 1 226 ? -37.925 11.511 24.641 1.00 31.65 226 GLN D C 1
ATOM 6889 O O . GLN D 1 226 ? -38.377 10.388 24.885 1.00 31.69 226 GLN D O 1
ATOM 6900 N N . GLU D 1 227 ? -36.797 11.689 23.950 1.00 31.49 227 GLU D N 1
ATOM 6901 C CA . GLU D 1 227 ? -36.053 10.541 23.430 1.00 26.89 227 GLU D CA 1
ATOM 6902 C C . GLU D 1 227 ? -35.354 9.777 24.548 1.00 29.22 227 GLU D C 1
ATOM 6903 O O . GLU D 1 227 ? -35.239 8.543 24.493 1.00 24.81 227 GLU D O 1
ATOM 6909 N N . ILE D 1 228 ? -34.876 10.494 25.566 1.00 24.22 228 ILE D N 1
ATOM 6910 C CA . ILE D 1 228 ? -34.320 9.829 26.738 1.00 24.88 228 ILE D CA 1
ATOM 6911 C C . ILE D 1 228 ? -35.418 9.079 27.483 1.00 23.61 228 ILE D C 1
ATOM 6912 O O . ILE D 1 228 ? -35.213 7.954 27.952 1.00 23.95 228 ILE D O 1
ATOM 6917 N N . ALA D 1 229 ? -36.595 9.694 27.613 1.00 29.15 229 ALA D N 1
ATOM 6918 C CA . ALA D 1 229 ? -37.753 8.995 28.160 1.00 27.26 229 ALA D CA 1
ATOM 6919 C C . ALA D 1 229 ? -38.024 7.697 27.406 1.00 28.21 229 ALA D C 1
ATOM 6920 O O . ALA D 1 229 ? -38.307 6.661 28.015 1.00 29.56 229 ALA D O 1
ATOM 6922 N N . ALA D 1 230 ? -37.943 7.733 26.075 1.00 24.77 230 ALA D N 1
ATOM 6923 C CA . ALA D 1 230 ? -38.208 6.531 25.287 1.00 27.24 230 ALA D CA 1
ATOM 6924 C C . ALA D 1 230 ? -37.136 5.468 25.495 1.00 27.56 230 ALA D C 1
ATOM 6925 O O . ALA D 1 230 ? -37.433 4.265 25.438 1.00 25.19 230 ALA D O 1
ATOM 6927 N N . ALA D 1 231 ? -35.886 5.883 25.711 1.00 22.80 231 ALA D N 1
ATOM 6928 C CA . ALA D 1 231 ? -34.839 4.916 26.029 1.00 21.98 231 ALA D CA 1
ATOM 6929 C C . ALA D 1 231 ? -35.104 4.237 27.370 1.00 19.74 231 ALA D C 1
ATOM 6930 O O . ALA D 1 231 ? -34.910 3.022 27.512 1.00 21.24 231 ALA D O 1
ATOM 6932 N N . LEU D 1 232 ? -35.535 5.011 28.371 1.00 21.37 232 LEU D N 1
ATOM 6933 C CA . LEU D 1 232 ? -35.848 4.442 29.676 1.00 20.57 232 LEU D CA 1
ATOM 6934 C C . LEU D 1 232 ? -37.042 3.501 29.589 1.00 24.18 232 LEU D C 1
ATOM 6935 O O . LEU D 1 232 ? -37.029 2.421 30.186 1.00 27.00 232 LEU D O 1
ATOM 6940 N N . VAL D 1 233 ? -38.080 3.889 28.842 1.00 19.67 233 VAL D N 1
ATOM 6941 C CA . VAL D 1 233 ? -39.247 3.023 28.701 1.00 19.99 233 VAL D CA 1
ATOM 6942 C C . VAL D 1 233 ? -38.864 1.713 28.023 1.00 26.37 233 VAL D C 1
ATOM 6943 O O . VAL D 1 233 ? -39.286 0.634 28.457 1.00 27.31 233 VAL D O 1
ATOM 6947 N N . TYR D 1 234 ? -38.039 1.779 26.970 1.00 25.92 234 TYR D N 1
ATOM 6948 C CA . TYR D 1 234 ? -37.511 0.553 26.378 1.00 22.94 234 TYR D CA 1
ATOM 6949 C C . TYR D 1 234 ? -36.842 -0.333 27.435 1.00 27.69 234 TYR D C 1
ATOM 6950 O O . TYR D 1 234 ? -37.168 -1.522 27.561 1.00 27.34 234 TYR D O 1
ATOM 6959 N N . LEU D 1 235 ? -35.919 0.239 28.224 1.00 21.27 235 LEU D N 1
ATOM 6960 C CA . LEU D 1 235 ? -35.190 -0.556 29.216 1.00 25.09 235 LEU D CA 1
ATOM 6961 C C . LEU D 1 235 ? -36.109 -1.094 30.311 1.00 28.05 235 LEU D C 1
ATOM 6962 O O . LEU D 1 235 ? -35.861 -2.183 30.842 1.00 30.47 235 LEU D O 1
ATOM 6967 N N . ALA D 1 236 ? -37.177 -0.363 30.650 1.00 24.45 236 ALA D N 1
ATOM 6968 C CA . ALA D 1 236 ? -38.112 -0.812 31.678 1.00 27.13 236 ALA D CA 1
ATOM 6969 C C . ALA D 1 236 ? -39.100 -1.852 31.160 1.00 31.53 236 ALA D C 1
ATOM 6970 O O . ALA D 1 236 ? -39.719 -2.553 31.967 1.00 26.80 236 ALA D O 1
ATOM 6972 N N . SER D 1 237 ? -39.248 -1.978 29.846 1.00 24.99 237 SER D N 1
ATOM 6973 C CA . SER D 1 237 ? -40.261 -2.847 29.263 1.00 31.29 237 SER D CA 1
ATOM 6974 C C . SER D 1 237 ? -39.818 -4.306 29.300 1.00 27.98 237 SER D C 1
ATOM 6975 O O . SER D 1 237 ? -38.627 -4.623 29.402 1.00 25.77 237 SER D O 1
ATOM 6978 N N . ASP D 1 238 ? -40.790 -5.205 29.159 1.00 31.26 238 ASP D N 1
ATOM 6979 C CA . ASP D 1 238 ? -40.454 -6.624 29.132 1.00 32.32 238 ASP D CA 1
ATOM 6980 C C . ASP D 1 238 ? -39.553 -6.986 27.953 1.00 39.86 238 ASP D C 1
ATOM 6981 O O . ASP D 1 238 ? -38.834 -7.989 28.028 1.00 36.44 238 ASP D O 1
ATOM 6986 N N . ASP D 1 239 ? -39.565 -6.184 26.878 1.00 33.55 239 ASP D N 1
ATOM 6987 C CA . ASP D 1 239 ? -38.628 -6.383 25.773 1.00 31.30 239 ASP D CA 1
ATOM 6988 C C . ASP D 1 239 ? -37.179 -6.386 26.248 1.00 30.35 239 ASP D C 1
ATOM 6989 O O . ASP D 1 239 ? -36.331 -7.072 25.667 1.00 24.44 239 ASP D O 1
ATOM 6994 N N . ALA D 1 240 ? -36.875 -5.622 27.291 1.00 25.90 240 ALA D N 1
ATOM 6995 C CA . ALA D 1 240 ? -35.509 -5.472 27.756 1.00 25.74 240 ALA D CA 1
ATOM 6996 C C . ALA D 1 240 ? -35.211 -6.334 28.982 1.00 27.01 240 ALA D C 1
ATOM 6997 O O . ALA D 1 240 ? -34.288 -6.017 29.742 1.00 25.87 240 ALA D O 1
ATOM 6999 N N . ARG D 1 241 ? -35.950 -7.431 29.180 1.00 24.28 241 ARG D N 1
ATOM 7000 C CA . ARG D 1 241 ? -35.756 -8.198 30.407 1.00 31.43 241 ARG D CA 1
ATOM 7001 C C . ARG D 1 241 ? -34.390 -8.883 30.480 1.00 32.64 241 ARG D C 1
ATOM 7002 O O . ARG D 1 241 ? -33.998 -9.319 31.567 1.00 32.48 241 ARG D O 1
ATOM 7010 N N . HIS D 1 242 ? -33.651 -8.981 29.373 1.00 26.88 242 HIS D N 1
ATOM 7011 C CA . HIS D 1 242 ? -32.286 -9.493 29.399 1.00 22.71 242 HIS D CA 1
ATOM 7012 C C . HIS D 1 242 ? -31.255 -8.425 29.070 1.00 23.58 242 HIS D C 1
ATOM 7013 O O . HIS D 1 242 ? -30.086 -8.748 28.830 1.00 24.11 242 HIS D O 1
ATOM 7020 N N . VAL D 1 243 ? -31.661 -7.164 29.028 1.00 23.18 243 VAL D N 1
ATOM 7021 C CA . VAL D 1 243 ? -30.715 -6.059 29.014 1.00 24.26 243 VAL D CA 1
ATOM 7022 C C . VAL D 1 243 ? -30.414 -5.726 30.460 1.00 18.42 243 VAL D C 1
ATOM 7023 O O . VAL D 1 243 ? -31.307 -5.306 31.204 1.00 19.92 243 VAL D O 1
ATOM 7027 N N . ASN D 1 244 ? -29.169 -5.928 30.876 1.00 19.03 244 ASN D N 1
ATOM 7028 C CA . ASN D 1 244 ? -28.848 -5.731 32.281 1.00 23.16 244 ASN D CA 1
ATOM 7029 C C . ASN D 1 244 ? -27.429 -5.223 32.373 1.00 22.99 244 ASN D C 1
ATOM 7030 O O . ASN D 1 244 ? -26.568 -5.663 31.615 1.00 15.96 244 ASN D O 1
ATOM 7035 N N . ALA D 1 245 ? -27.206 -4.310 33.316 1.00 17.03 245 ALA D N 1
ATOM 7036 C CA . ALA D 1 245 ? -25.927 -3.642 33.547 1.00 17.91 245 ALA D CA 1
ATOM 7037 C C . ALA D 1 245 ? -25.469 -2.837 32.332 1.00 14.69 245 ALA D C 1
ATOM 7038 O O . ALA D 1 245 ? -24.282 -2.537 32.205 1.00 15.80 245 ALA D O 1
ATOM 7040 N N . HIS D 1 246 ? -26.376 -2.523 31.413 1.00 13.43 246 HIS D N 1
ATOM 7041 C CA . HIS D 1 246 ? -25.995 -1.859 30.174 1.00 15.20 246 HIS D CA 1
ATOM 7042 C C . HIS D 1 246 ? -26.094 -0.345 30.340 1.00 17.61 246 HIS D C 1
ATOM 7043 O O . HIS D 1 246 ? -26.850 0.160 31.183 1.00 17.41 246 HIS D O 1
ATOM 7050 N N . THR D 1 247 ? -25.263 0.369 29.571 1.00 18.42 247 THR D N 1
ATOM 7051 C CA . THR D 1 247 ? -25.306 1.828 29.433 1.00 19.76 247 THR D CA 1
ATOM 7052 C C . THR D 1 247 ? -25.766 2.125 28.011 1.00 17.14 247 THR D C 1
ATOM 7053 O O . THR D 1 247 ? -25.002 1.982 27.051 1.00 16.11 247 THR D O 1
ATOM 7057 N N . LEU D 1 248 ? -27.031 2.495 27.884 1.00 18.30 248 LEU D N 1
ATOM 7058 C CA . LEU D 1 248 ? -27.633 2.810 26.597 1.00 21.82 248 LEU D CA 1
ATOM 7059 C C . LEU D 1 248 ? -27.282 4.261 26.242 1.00 18.87 248 LEU D C 1
ATOM 7060 O O . LEU D 1 248 ? -27.766 5.205 26.880 1.00 17.96 248 LEU D O 1
ATOM 7065 N N . VAL D 1 249 ? -26.411 4.438 25.249 1.00 17.83 249 VAL D N 1
ATOM 7066 C CA . VAL D 1 249 ? -25.861 5.749 24.913 1.00 19.71 249 VAL D CA 1
ATOM 7067 C C . VAL D 1 249 ? -26.738 6.391 23.848 1.00 19.14 249 VAL D C 1
ATOM 7068 O O . VAL D 1 249 ? -27.033 5.774 22.822 1.00 17.38 249 VAL D O 1
ATOM 7072 N N . VAL D 1 250 ? -27.153 7.634 24.090 1.00 21.64 250 VAL D N 1
ATOM 7073 C CA . VAL D 1 250 ? -28.006 8.390 23.165 1.00 19.40 250 VAL D CA 1
ATOM 7074 C C . VAL D 1 250 ? -27.297 9.716 22.905 1.00 21.54 250 VAL D C 1
ATOM 7075 O O . VAL D 1 250 ? -27.523 10.706 23.609 1.00 21.91 250 VAL D O 1
ATOM 7079 N N . ASP D 1 251 ? -26.381 9.735 21.928 1.00 21.16 251 ASP D N 1
ATOM 7080 C CA . ASP D 1 251 ? -25.592 10.947 21.725 1.00 22.40 251 ASP D CA 1
ATOM 7081 C C . ASP D 1 251 ? -25.240 11.189 20.258 1.00 23.79 251 ASP D C 1
ATOM 7082 O O . ASP D 1 251 ? -24.276 11.910 19.983 1.00 20.40 251 ASP D O 1
ATOM 7087 N N . SER D 1 252 ? -25.974 10.591 19.323 1.00 20.78 252 SER D N 1
ATOM 7088 C CA . SER D 1 252 ? -25.725 10.703 17.888 1.00 23.07 252 SER D CA 1
ATOM 7089 C C . SER D 1 252 ? -24.362 10.153 17.481 1.00 23.93 252 SER D C 1
ATOM 7090 O O . SER D 1 252 ? -23.882 10.461 16.386 1.00 22.21 252 SER D O 1
ATOM 7093 N N . GLY D 1 253 ? -23.725 9.341 18.333 1.00 22.16 253 GLY D N 1
ATOM 7094 C CA . GLY D 1 253 ? -22.453 8.729 17.995 1.00 26.44 253 GLY D CA 1
ATOM 7095 C C . GLY D 1 253 ? -21.221 9.549 18.322 1.00 33.84 253 GLY D C 1
ATOM 7096 O O . GLY D 1 253 ? -20.126 9.203 17.861 1.00 32.95 253 GLY D O 1
ATOM 7097 N N . VAL D 1 254 ? -21.361 10.641 19.080 1.00 29.85 254 VAL D N 1
ATOM 7098 C CA . VAL D 1 254 ? -20.235 11.549 19.281 1.00 37.66 254 VAL D CA 1
ATOM 7099 C C . VAL D 1 254 ? -19.089 10.848 20.011 1.00 34.59 254 VAL D C 1
ATOM 7100 O O . VAL D 1 254 ? -17.916 11.007 19.650 1.00 44.70 254 VAL D O 1
ATOM 7104 N N . THR D 1 255 ? -19.401 10.055 21.037 1.00 33.92 255 THR D N 1
ATOM 7105 C CA . THR D 1 255 ? -18.326 9.510 21.864 1.00 45.48 255 THR D CA 1
ATOM 7106 C C . THR D 1 255 ? -17.529 8.415 21.162 1.00 46.02 255 THR D C 1
ATOM 7107 O O . THR D 1 255 ? -16.334 8.271 21.439 1.00 56.42 255 THR D O 1
ATOM 7111 N N . VAL D 1 256 ? -18.144 7.637 20.264 1.00 26.24 256 VAL D N 1
ATOM 7112 C CA . VAL D 1 256 ? -17.451 6.507 19.642 1.00 25.67 256 VAL D CA 1
ATOM 7113 C C . VAL D 1 256 ? -17.242 6.674 18.149 1.00 25.62 256 VAL D C 1
ATOM 7114 O O . VAL D 1 256 ? -16.562 5.824 17.548 1.00 25.83 256 VAL D O 1
ATOM 7118 N N . ALA D 1 257 ? -17.842 7.696 17.519 1.00 27.28 257 ALA D N 1
ATOM 7119 C CA . ALA D 1 257 ? -17.807 7.935 16.076 1.00 31.40 257 ALA D CA 1
ATOM 7120 C C . ALA D 1 257 ? -17.867 9.436 15.763 1.00 45.96 257 ALA D C 1
ATOM 7121 O O . ALA D 1 257 ? -18.864 9.953 15.254 1.00 54.45 257 ALA D O 1
ATOM 7123 N N . GLY D 1 258 ? -16.798 10.177 16.039 1.00 44.63 258 GLY D N 1
ATOM 7124 C CA . GLY D 1 258 ? -16.777 11.585 15.648 1.00 46.20 258 GLY D CA 1
ATOM 7125 C C . GLY D 1 258 ? -16.961 11.864 14.158 1.00 46.99 258 GLY D C 1
ATOM 7126 O O . GLY D 1 258 ? -16.078 11.565 13.342 1.00 39.75 258 GLY D O 1
ATOM 7127 N N . ALA D 1 259 ? -18.107 12.445 13.782 1.00 66.81 259 ALA D N 1
ATOM 7128 C CA . ALA D 1 259 ? -18.373 12.671 12.362 1.00 67.03 259 ALA D CA 1
ATOM 7129 C C . ALA D 1 259 ? -17.515 13.801 11.800 1.00 64.41 259 ALA D C 1
ATOM 7130 O O . ALA D 1 259 ? -17.104 13.744 10.633 1.00 57.16 259 ALA D O 1
ATOM 7132 N N . SER D 1 260 ? -17.224 14.824 12.609 1.00 64.39 260 SER D N 1
ATOM 7133 C CA . SER D 1 260 ? -16.314 15.874 12.166 1.00 59.44 260 SER D CA 1
ATOM 7134 C C . SER D 1 260 ? -14.925 15.308 11.887 1.00 51.36 260 SER D C 1
ATOM 7135 O O . SER D 1 260 ? -14.358 15.518 10.807 1.00 45.81 260 SER D O 1
ATOM 7138 N N . GLY D 1 261 ? -14.366 14.569 12.845 1.00 49.71 261 GLY D N 1
ATOM 7139 C CA . GLY D 1 261 ? -13.051 13.987 12.644 1.00 45.54 261 GLY D CA 1
ATOM 7140 C C . GLY D 1 261 ? -13.004 12.967 11.523 1.00 43.85 261 GLY D C 1
ATOM 7141 O O . GLY D 1 261 ? -11.968 12.799 10.874 1.00 51.00 261 GLY D O 1
ATOM 7142 N N . GLY D 1 262 ? -14.119 12.279 11.269 1.00 36.51 262 GLY D N 1
ATOM 7143 C CA . GLY D 1 262 ? -14.118 11.242 10.255 1.00 28.19 262 GLY D CA 1
ATOM 7144 C C . GLY D 1 262 ? -13.969 11.762 8.840 1.00 29.85 262 GLY D C 1
ATOM 7145 O O . GLY D 1 262 ? -13.453 11.051 7.973 1.00 27.69 262 GLY D O 1
ATOM 7146 N N . ALA D 1 263 ? -14.409 13.001 8.588 1.00 32.45 263 ALA D N 1
ATOM 7147 C CA . ALA D 1 263 ? -14.507 13.510 7.221 1.00 25.43 263 ALA D CA 1
ATOM 7148 C C . ALA D 1 263 ? -13.174 13.479 6.492 1.00 25.96 263 ALA D C 1
ATOM 7149 O O . ALA D 1 263 ? -13.147 13.269 5.277 1.00 28.29 263 ALA D O 1
ATOM 7151 N N . VAL D 1 264 ? -12.055 13.661 7.203 1.00 27.11 264 VAL D N 1
ATOM 7152 C CA . VAL D 1 264 ? -10.769 13.690 6.513 1.00 26.57 264 VAL D CA 1
ATOM 7153 C C . VAL D 1 264 ? -10.428 12.330 5.929 1.00 30.13 264 VAL D C 1
ATOM 7154 O O . VAL D 1 264 ? -9.663 12.242 4.961 1.00 25.03 264 VAL D O 1
ATOM 7158 N N . PHE D 1 265 ? -11.001 11.261 6.470 1.00 25.99 265 PHE D N 1
ATOM 7159 C CA . PHE D 1 265 ? -10.772 9.944 5.915 1.00 24.55 265 PHE D CA 1
ATOM 7160 C C . PHE D 1 265 ? -11.889 9.484 4.995 1.00 28.45 265 PHE D C 1
ATOM 7161 O O . PHE D 1 265 ? -11.617 8.799 4.004 1.00 29.38 265 PHE D O 1
ATOM 7169 N N . HIS D 1 266 ? -13.128 9.887 5.265 1.00 23.21 266 HIS D N 1
ATOM 7170 C CA . HIS D 1 266 ? -14.261 9.269 4.589 1.00 24.50 266 HIS D CA 1
ATOM 7171 C C . HIS D 1 266 ? -14.851 10.100 3.470 1.00 27.07 266 HIS D C 1
ATOM 7172 O O . HIS D 1 266 ? -15.291 9.533 2.464 1.00 17.53 266 HIS D O 1
ATOM 7179 N N . ASN D 1 267 ? -14.838 11.424 3.609 1.00 24.06 267 ASN D N 1
ATOM 7180 C CA . ASN D 1 267 ? -15.539 12.319 2.689 1.00 27.10 267 ASN D CA 1
ATOM 7181 C C . ASN D 1 267 ? -14.660 12.651 1.486 1.00 28.27 267 ASN D C 1
ATOM 7182 O O . ASN D 1 267 ? -14.388 13.807 1.160 1.00 31.21 267 ASN D O 1
ATOM 7187 N N . ARG D 1 268 ? -14.197 11.600 0.824 1.00 22.45 268 ARG D N 1
ATOM 7188 C CA . ARG D 1 268 ? -13.201 11.672 -0.232 1.00 25.31 268 ARG D CA 1
ATOM 7189 C C . ARG D 1 268 ? -13.589 10.643 -1.283 1.00 18.75 268 ARG D C 1
ATOM 7190 O O . ARG D 1 268 ? -14.190 9.617 -0.940 1.00 16.76 268 ARG D O 1
ATOM 7198 N N . PRO D 1 269 ? -13.239 10.871 -2.549 1.00 18.41 269 PRO D N 1
ATOM 7199 C CA . PRO D 1 269 ? -13.372 9.795 -3.548 1.00 19.35 269 PRO D CA 1
ATOM 7200 C C . PRO D 1 269 ? -12.601 8.554 -3.106 1.00 19.30 269 PRO D C 1
ATOM 7201 O O . PRO D 1 269 ? -11.448 8.636 -2.672 1.00 15.19 269 PRO D O 1
ATOM 7205 N N . ALA D 1 270 ? -13.258 7.400 -3.196 1.00 19.58 270 ALA D N 1
ATOM 7206 C CA . ALA D 1 270 ? -12.644 6.154 -2.742 1.00 21.05 270 ALA D CA 1
ATOM 7207 C C . ALA D 1 270 ? -11.298 5.936 -3.417 1.00 16.05 270 ALA D C 1
ATOM 7208 O O . ALA D 1 270 ? -11.177 6.034 -4.645 1.00 16.82 270 ALA D O 1
ATOM 7210 N N . GLY D 1 271 ? -10.280 5.648 -2.611 1.00 18.71 271 GLY D N 1
ATOM 7211 C CA . GLY D 1 271 ? -8.949 5.441 -3.154 1.00 14.73 271 GLY D CA 1
ATOM 7212 C C . GLY D 1 271 ? -8.188 4.405 -2.354 1.00 16.08 271 GLY D C 1
ATOM 7213 O O . GLY D 1 271 ? -8.753 3.772 -1.461 1.00 15.55 271 GLY D O 1
ATOM 7214 N N . PHE D 1 272 ? -6.910 4.219 -2.646 1.00 15.65 272 PHE D N 1
ATOM 7215 C CA . PHE D 1 272 ? -6.137 3.200 -1.950 1.00 16.54 272 PHE D CA 1
ATOM 7216 C C . PHE D 1 272 ? -4.722 3.723 -1.788 1.00 17.47 272 PHE D C 1
ATOM 7217 O O . PHE D 1 272 ? -4.113 4.163 -2.766 1.00 18.64 272 PHE D O 1
ATOM 7225 N N . MET D 1 273 ? -4.216 3.698 -0.558 1.00 18.85 273 MET D N 1
ATOM 7226 C CA . MET D 1 273 ? -2.829 4.044 -0.254 1.00 25.60 273 MET D CA 1
ATOM 7227 C C . MET D 1 273 ? -2.041 2.763 0.018 1.00 27.75 273 MET D C 1
ATOM 7228 O O . MET D 1 273 ? -2.268 2.096 1.034 1.00 27.60 273 MET D O 1
ATOM 7233 N N . GLY D 1 274 ? -1.112 2.420 -0.875 1.00 33.68 274 GLY D N 1
ATOM 7234 C CA . GLY D 1 274 ? -0.211 1.307 -0.646 1.00 44.37 274 GLY D CA 1
ATOM 7235 C C . GLY D 1 274 ? -0.223 0.317 -1.797 1.00 53.97 274 GLY D C 1
ATOM 7236 O O . GLY D 1 274 ? -0.778 0.575 -2.871 1.00 51.95 274 GLY D O 1
ATOM 7237 N N . ARG D 1 275 ? 0.414 -0.836 -1.566 1.00 60.49 275 ARG D N 1
ATOM 7238 C CA . ARG D 1 275 ? 0.568 -1.885 -2.574 1.00 63.30 275 ARG D CA 1
ATOM 7239 C C . ARG D 1 275 ? -0.637 -2.828 -2.576 1.00 62.63 275 ARG D C 1
ATOM 7240 O O . ARG D 1 275 ? -0.853 -3.574 -1.612 1.00 67.92 275 ARG D O 1
ATOM 7242 N N . MET D 1 276 ? -1.404 -2.817 -3.669 1.00 58.35 276 MET D N 1
ATOM 7243 C CA . MET D 1 276 ? -2.394 -3.861 -3.905 1.00 59.87 276 MET D CA 1
ATOM 7244 C C . MET D 1 276 ? -1.689 -5.171 -4.263 1.00 64.13 276 MET D C 1
ATOM 7245 O O . MET D 1 276 ? -0.558 -5.160 -4.755 1.00 72.36 276 MET D O 1
ATOM 7250 N N . PRO D 1 277 ? -2.334 -6.324 -4.017 1.00 59.53 277 PRO D N 1
ATOM 7251 C CA . PRO D 1 277 ? -1.737 -7.596 -4.446 1.00 62.96 277 PRO D CA 1
ATOM 7252 C C . PRO D 1 277 ? -2.002 -7.911 -5.922 1.00 56.99 277 PRO D C 1
ATOM 7253 O O . PRO D 1 277 ? -1.171 -8.576 -6.546 1.00 58.56 277 PRO D O 1
#

Radius of gyration: 27.49 Å; Cα contacts (8 Å, |Δi|>4): 2879; chains: 4; bounding box: 78×60×70 Å

B-factor: mean 28.77, std 14.18, range [5.41, 108.36]

Organism: Paraburkholderia xenovorans (strain LB400) (NCBI:txid266265)

Foldseek 3Di:
DQQAAAEEEFEQLLDFLNVLLQQVNLVVHYQYEYEYQPVVSQCVSQVVGPNYYYQYAQLLDLVRLLVSLVVSCVVRVAHAEYELEHPDAFDADDPVPTDVVRLCVLLSRLASSLVSNLVNNLVRVLVVLAHEYEYEAAVLLVDPPQGGDSSSVSSVNSLVVQLVSQVVCVVSHYAGEYEHEYPWEPVPDTDGSNVVSVVSSCCSGPVNSVVHSYYHYHYHCCVPCNPVVCCVPPVDPDDDPDDD/DQQQAAAEEEFEQLLDFLNVLLQQVNLVSHYQYEYEYQPVVSQQVSQVVGPNYYYQYAQLLDLVSLLVSLVVSCVVRVAHAEYELDHPAAFDADDPVPTDPVRLCVRLSRLAVSLVSNLVNNLVRVLVVLAHEYEYEAACLLVDPPQGGDSSSVSSVNSLVVQLVSLVVCVVSHYAGEYEHERAHVLLVPPDDDCSVVSRQVRQQQFALVNGHDGSNVVSVVSSCCSGPVNSPVHSYYHYHYNCCSPNHTHPPPCVVPDPDDDDDD/DQLQAAAEEEFEPCLDFLNVLLQQVNLVSHYQYEYEYQPVVSQQVSQVVGPNYYYQYADLLDLVRLLVSLVVSCVSRVAHAEYELDDLAAFDADDPVPTDPVRLCVLLSRLAVSLVSNLVNNLVRVLVVLAHEYEYEAAVLLVDPPQGGDSSSVSSVNSLVVQLVSLVVCVVSHYAGEYEHERAFVLSVPPDDDCSVVSRQVRQQQFALVNGHDGSNVVSVVSSCCSGPVNSVVHSYYHYHYNCCSPPNTHPPPCVVVPPDDDDDD/DQLQAAAEEEFAPLLDFLNVLLQQVNLVSHYQYEYEYQPPVSQCVSQVVGPNYHYAYAQLLDLVSLLVSLVVSCVVRVAHAEYELEDPDAFDADDPVPTDVVRLCVLLSRLASSLVSNLVNNLVRVLVVLAHEYEYEAAVLLVDPPQGGDSSSVSSVNSLVVQLVSQVVCVVSHYAGEYEHEYPWAPVPDTDGSNVVSVVSSCCSGPVNSVVHSYYHYHYHCVVPDNPVVCCVPPVDPDDDPDDDD

Solvent-accessible surface area: 32174 Å² total; per-residue (Å²): 103,73,4,60,94,93,0,1,0,0,4,15,0,15,71,47,43,0,6,16,0,0,105,19,0,20,148,22,30,6,50,1,0,0,0,16,65,70,90,163,37,1,75,52,8,12,182,109,22,81,98,12,49,27,18,106,4,43,20,41,60,37,72,55,2,20,56,3,4,86,51,0,51,170,63,41,62,76,0,20,4,1,0,8,8,27,82,23,41,0,4,89,4,15,0,20,106,8,55,24,74,18,0,81,48,0,10,11,24,4,0,14,4,11,0,8,0,0,11,15,0,0,88,8,0,20,180,66,41,52,14,5,0,0,0,10,3,3,2,0,3,46,19,1,7,44,4,20,5,2,32,0,0,0,8,8,0,1,4,0,0,0,45,0,0,0,2,16,0,2,83,103,26,0,19,0,0,0,0,0,11,12,78,102,78,25,25,70,55,97,26,95,51,78,1,2,0,1,0,0,0,2,0,13,3,87,46,0,95,0,0,3,1,16,14,0,19,1,11,4,0,66,11,40,3,21,11,105,39,0,37,53,11,1,108,96,118,42,23,51,31,58,90,146,97,102,58,4,114,78,72,3,1,0,0,3,15,0,15,71,47,42,0,7,16,0,0,103,18,0,20,136,8,14,5,58,0,0,0,0,19,74,69,48,150,31,1,84,39,11,12,177,109,20,82,94,11,48,28,14,127,4,45,19,39,59,36,72,56,2,21,58,4,5,86,41,0,55,170,68,52,63,91,0,15,5,1,0,7,10,28,82,32,19,0,4,47,1,18,0,20,105,9,54,25,56,11,1,82,9,0,9,10,26,4,0,14,4,12,1,8,0,0,11,18,0,0,86,7,0,21,174,54,42,47,14,5,0,0,0,10,2,0,5,0,5,51,24,1,4,44,0,0,8,2,14,0,0,0,9,7,0,2,6,0,0,0,45,0,0,1,17,2,0,1,90,97,28,0,21,0,0,0,0,0,6,18,41,22,39,35,96,13,62,63,140,54,246,55,33,75,100,33,17,50,84,20,18,50,80,46,10,15,24,42,70,33,37,70,49,75,1,2,0,1,0,0,0,1,0,6,2,82,46,0,104,4,0,3,1,17,16,0,16,1,10,5,0,35,10,36,7,18,69,57,58,53,10,102,61,1,86,116,118,49,24,76,44,56,117,91,100,62,3,115,79,70,2,1,0,0,3,16,0,14,72,44,41,0,6,5,0,0,102,33,0,20,132,9,14,5,58,0,0,0,0,19,74,68,102,151,32,0,80,41,10,9,178,110,23,82,94,13,46,25,13,112,4,46,20,39,60,36,71,58,1,20,57,4,5,86,44,0,55,172,67,52,63,92,0,15,5,0,0,7,10,28,82,35,19,0,2,46,1,20,0,20,108,8,52,24,57,10,1,82,24,0,8,10,28,3,0,13,3,12,1,8,0,0,11,16,0,0,88,11,0,20,184,55,42,46,14,6,0,0,0,10,3,0,5,0,4,51,22,0,3,43,0,0,6,2,14,0,0,0,7,7,0,0,5,0,0,0,45,0,0,0,17,3,0,1,90,100,28,0,20,0,0,0,0,0,5,18,44,21,39,33,97,22,72,67,95,54,247,52,31,76,101,34,17,52,87,21,16,50,81,47,10,18,26,39,70,33,34,63,39,99,3,1,0,4,0,0,0,1,0,7,2,82,33,0,96,4,0,2,1,17,15,0,15,1,11,5,1,34,10,35,6,19,66,58,58,51,10,104,75,1,86,42,118,46,24,74,109,53,117,135,50,64,4,59,100,91,2,1,0,0,3,15,0,14,72,48,43,0,7,5,0,0,103,34,0,19,144,11,29,5,56,0,0,0,0,17,66,66,48,84,38,0,74,54,10,11,180,112,23,80,96,14,49,31,17,121,4,44,18,41,60,37,71,55,2,19,56,4,4,85,53,0,44,172,64,56,64,82,0,12,4,1,0,8,10,27,83,24,64,0,3,51,4,15,0,20,106,9,54,25,76,18,1,82,48,0,10,11,25,4,0,14,4,10,1,8,0,0,12,15,0,0,88,4,0,20,162,56,40,45,13,4,0,0,0,11,3,2,2,0,3,49,17,0,8,47,5,19,6,2,32,0,0,0,8,8,0,1,4,0,0,0,48,0,0,0,2,16,0,2,83,106,27,0,19,0,0,0,0,0,11,12,74,104,75,31,31,68,59,93,26,86,41,95,4,2,0,5,0,0,0,2,0,13,3,89,37,0,87,1,0,3,2,17,15,0,21,2,10,3,0,71,10,40,3,20,14,106,38,0,38,56,10,1,109,96,121,41,24,51,35,56,84,101,148